Protein AF-A0A9W8D4Q2-F1 (afdb_monomer_lite)

Secondary structure (DSSP, 8-state):
-HHHHHHHHTT--SGGGTTEEEEEEEEEEPTTPPPP-TT--EEEEEEEEEEEEETTEEEEEEEEEEEETTEEEEEEEEEEEEET----GGG-EEEEEEEEEEEE--SHHHHHHHHT-TTEEE-TT------TT-EEEEEEEEEEEESSSS-EEEEEEEEEEEEE-GGG-EEEEEEEEEEEEEESS-HHHHHHHHHB--SSEEE-TT--EES--TTTGGGGEEE--S-SHHHHHHHT---GGGT-HHHHHHTT-SSPPPPHHHHHHHHHHHHHHHTSTT-GGGEEEEEEEE-S---TT-EEEEEEEEEEEETTEEEEEEEEEETTS-EEEEEEEEEEPS-EEEEE--TT---TTTTHHHHHH-HHHHHHHHHHHHHHHHHH---HHHHHHH--SEEEEE--HHHHHHHHHHHHHT-SS-SSTT--TT-SEEEEE-TT-GGGSHHHHHHHHHHHHHHHHHHHHHTT-S-TT-EEEESTTHHHHHHHHHSSSS-HHHHHHHHHHHHHHHHHTS---TTS---EEEEEE-GGGSTT--HHHHHHHHHHHTTSS-EEEEEEEETTTEEEEEEEHHHHHHHHHHHHHHHHH-S-SS--HHHHHHH---S-SS----SSEEE-TT--S-TTSGGGGGHHHHHHHHHHHH-----GGGTTTTEE-TTT-S----SHHHHHHHHHHH--HHHHHHHHT--GGGTTSHHHHHHHHHHHHHHHHHHHTTS-B-HHHHHHIIIIIS--SEEEEESSS-HHHHHHHHHHHHS--S---EEEETTTSHHHHHT--HHHHHHHHHHHHHHHHHTSS---------------------------------PPPPPP-PPPHHHHHHHHHHHHTT--TT-

Radius of gyration: 34.84 Å; chains: 1; bounding box: 112×58×112 Å

Foldseek 3Di:
DVVVVVVVPPPDDDDLVLQKDWFKKKKFWDPPDDDDDPPFDKDKDKDWAWWAADPFAIKTKMKIFIDTPNHTTIIMITIMGRGPYGDDLQPTKGKDAFDKFKFFAADPVSVVVQVPDPQKFFDPPQPDDDDHRFIKIWGKIWMFGGPDPQWTQKIWIKTWIWTQDFQRDTDTTIIGTDIDGGDRDDVVVVVRVVRTDLLFWFFDPVQFFWLDDPVCQVLQKDWAAQAQVVVCVVVVPVSCLQHPQLSVVLNPHPGRWHDVVVVQVSNVVSCCVRPVVVPNRQWRMKMKGFDDTHHHGWMKGKIWGQTAAGLQWTWIWIFIATPVRHTGMIMTITGHDFQEEEEEEDPPLADACQLVVLCVVPPQLVVLLVVLQVLCCQQAVDRLNCCRHPLAQKDKQFLPDPSSLNNLVSQPVLDVVGLDPPRDNPDRMDMDGDPRGPCLQQLSVLLNFLSSLLSLLSRCSSRNLDHLQHAYEYFQSRLLSRCARRGSQFDSSLSNLLRNSLSSLLVSLFDADPVRDTQKFKKKFQQVLFPPGFPVVLVQLQVLLVPDWDWDFFEPQAGNGITMIITGLQSLQLVQQLRLCRSVPNPDDPDDSNRSSVPDDRPDSHHPDHSGIDTDPSGRGRWQAQSSVVVLVSSLVSLVVGGDQHQQSRQAVRRQFQQQLGGDDLDLVVLVSLCVSQVDPLSVVCNVPDDPVLCVPRSSSSVSSSSVVSSSSSSSRHHHGNNNSNLCCCVPPVVRQEYEYRGSDLPSLVSSVSNVVVDPDPRDRHYHYCVPPVCVSSVPDPVNVVVVVVVVVVVVVVVPDDDDDDDDDDDDDDDDDDDDDDDDDDDDDDDDDDDDDDDDDDDPPVQVVLVSVCVVVVHDSVD

pLDDT: mean 84.3, std 17.91, range [22.12, 98.12]

Structure (mmCIF, N/CA/C/O backbone):
data_AF-A0A9W8D4Q2-F1
#
_entry.id   AF-A0A9W8D4Q2-F1
#
loop_
_atom_site.group_PDB
_atom_site.id
_atom_site.type_symbol
_atom_site.label_atom_id
_atom_site.label_alt_id
_atom_site.label_comp_id
_atom_site.label_asym_id
_atom_site.label_entity_id
_atom_site.label_seq_id
_atom_site.pdbx_PDB_ins_code
_atom_site.Cartn_x
_atom_site.Cartn_y
_atom_site.Cartn_z
_atom_site.occupancy
_atom_site.B_iso_or_equiv
_atom_site.auth_seq_id
_atom_site.auth_comp_id
_atom_site.auth_asym_id
_atom_site.auth_atom_id
_atom_site.pdbx_PDB_model_num
ATOM 1 N N . MET A 1 1 ? 4.170 7.082 -37.916 1.00 30.27 1 MET A N 1
ATOM 2 C CA . MET A 1 1 ? 5.296 6.196 -38.298 1.00 30.27 1 MET A CA 1
ATOM 3 C C . MET A 1 1 ? 5.963 6.608 -39.612 1.00 30.27 1 MET A C 1
ATOM 5 O O . MET A 1 1 ? 7.168 6.425 -39.707 1.00 30.27 1 MET A O 1
ATOM 9 N N . GLU A 1 2 ? 5.260 7.243 -40.564 1.00 22.97 2 GLU A N 1
ATOM 10 C CA . GLU A 1 2 ? 5.852 7.774 -41.817 1.00 22.97 2 GLU A CA 1
ATOM 11 C C . GLU A 1 2 ? 7.098 8.667 -41.608 1.00 22.97 2 GLU A C 1
ATOM 13 O O . GLU A 1 2 ? 8.076 8.551 -42.344 1.00 22.97 2 GLU A O 1
ATOM 18 N N . ASN A 1 3 ? 7.147 9.458 -40.528 1.00 27.61 3 ASN A N 1
ATOM 19 C CA . ASN A 1 3 ? 8.307 10.303 -40.198 1.00 27.61 3 ASN A CA 1
ATOM 20 C C . ASN A 1 3 ? 9.560 9.527 -39.730 1.00 27.61 3 ASN A C 1
ATOM 22 O O . ASN A 1 3 ? 10.665 10.068 -39.750 1.00 27.61 3 ASN A O 1
ATOM 26 N N . VAL A 1 4 ? 9.429 8.262 -39.303 1.00 32.25 4 VAL A N 1
ATOM 27 C CA . VAL A 1 4 ? 10.562 7.460 -38.791 1.00 32.25 4 VAL A CA 1
ATOM 28 C C . VAL A 1 4 ? 11.395 6.872 -39.935 1.00 32.25 4 VAL A C 1
ATOM 30 O O . VAL A 1 4 ? 12.610 6.720 -39.776 1.00 32.25 4 VAL A O 1
ATOM 33 N N . LEU A 1 5 ? 10.766 6.603 -41.086 1.00 34.16 5 LEU A N 1
ATOM 34 C CA . LEU A 1 5 ? 11.419 6.096 -42.297 1.00 34.16 5 LEU A CA 1
ATOM 35 C C . LEU A 1 5 ? 12.007 7.221 -43.161 1.00 34.16 5 LEU A C 1
ATOM 37 O O . LEU A 1 5 ? 13.114 7.060 -43.674 1.00 34.16 5 LEU A O 1
ATOM 41 N N . GLN A 1 6 ? 11.363 8.394 -43.241 1.00 30.56 6 GLN A N 1
ATOM 42 C CA . GLN A 1 6 ? 11.907 9.530 -44.007 1.00 30.56 6 GLN A CA 1
ATOM 43 C C . GLN A 1 6 ? 13.282 10.013 -43.504 1.00 30.56 6 GLN A C 1
ATOM 45 O O . GLN A 1 6 ? 14.108 10.453 -44.298 1.00 30.56 6 GLN A O 1
ATOM 50 N N . ILE A 1 7 ? 13.587 9.859 -42.211 1.00 34.34 7 ILE A N 1
ATOM 51 C CA . ILE A 1 7 ? 14.894 10.250 -41.648 1.00 34.34 7 ILE A CA 1
ATOM 52 C C . ILE A 1 7 ? 15.982 9.180 -41.892 1.00 34.34 7 ILE A C 1
ATOM 54 O O . ILE A 1 7 ? 17.170 9.499 -41.871 1.00 34.34 7 ILE A O 1
ATOM 58 N N . VAL A 1 8 ? 15.615 7.919 -42.171 1.00 34.16 8 VAL A N 1
ATOM 59 C CA . VAL A 1 8 ? 16.589 6.864 -42.534 1.00 34.16 8 VAL A CA 1
ATOM 60 C C . VAL A 1 8 ? 17.138 7.085 -43.947 1.00 34.16 8 VAL A C 1
ATOM 62 O O . VAL A 1 8 ? 18.309 6.803 -44.201 1.00 34.16 8 VAL A O 1
ATOM 65 N N . ALA A 1 9 ? 16.332 7.658 -44.842 1.00 32.38 9 ALA A N 1
ATOM 66 C CA . ALA A 1 9 ? 16.736 7.930 -46.217 1.00 32.38 9 ALA A CA 1
ATOM 67 C C . ALA A 1 9 ? 17.719 9.113 -46.341 1.00 32.38 9 ALA A C 1
ATOM 69 O O . ALA A 1 9 ? 18.628 9.063 -47.161 1.00 32.38 9 ALA A O 1
ATOM 70 N N . GLY A 1 10 ? 17.602 10.145 -45.498 1.00 31.33 10 GLY A N 1
ATOM 71 C CA . GLY A 1 10 ? 18.291 11.429 -45.711 1.00 31.33 10 GLY A CA 1
ATOM 72 C C . GLY A 1 10 ? 19.792 11.506 -45.387 1.00 31.33 10 GLY A C 1
ATOM 73 O O . GLY A 1 10 ? 20.347 12.597 -45.439 1.00 31.33 10 GLY A O 1
ATOM 74 N N . THR A 1 11 ? 20.467 10.416 -44.995 1.00 35.59 11 THR A N 1
ATOM 75 C CA . THR A 1 11 ? 21.922 10.460 -44.680 1.00 35.59 11 THR A CA 1
ATOM 76 C C . THR A 1 11 ? 22.734 9.225 -45.084 1.00 35.59 11 THR A C 1
ATOM 78 O O . THR A 1 11 ? 23.927 9.161 -44.783 1.00 35.59 11 THR A O 1
ATOM 81 N N . LEU A 1 12 ? 22.138 8.239 -45.760 1.00 36.97 12 LEU A N 1
ATOM 82 C CA . LEU A 1 12 ? 22.829 7.004 -46.141 1.00 36.97 12 LEU A CA 1
ATOM 83 C C . LEU A 1 12 ? 22.800 6.829 -47.660 1.00 36.97 12 LEU A C 1
ATOM 85 O O . LEU A 1 12 ? 21.815 6.352 -48.215 1.00 36.97 12 LEU A O 1
ATOM 89 N N . SER A 1 13 ? 23.903 7.178 -48.320 1.00 35.03 13 SER A N 1
ATOM 90 C CA . SER A 1 13 ? 24.187 6.744 -49.685 1.00 35.03 13 SER A CA 1
ATOM 91 C C . SER A 1 13 ? 24.732 5.305 -49.668 1.00 35.03 13 SER A C 1
ATOM 93 O O . SER A 1 13 ? 25.758 5.018 -49.052 1.00 35.03 13 SER A O 1
ATOM 95 N N . GLY A 1 14 ? 24.042 4.383 -50.348 1.00 45.56 14 GLY A N 1
ATOM 96 C CA . GLY A 1 14 ? 24.542 3.038 -50.668 1.00 45.56 14 GLY A CA 1
ATOM 97 C C . GLY A 1 14 ? 24.059 1.869 -49.791 1.00 45.56 14 GLY A C 1
ATOM 98 O O . GLY A 1 14 ? 23.255 2.016 -48.873 1.00 45.56 14 GLY A O 1
ATOM 99 N N . VAL A 1 15 ? 24.595 0.684 -50.118 1.00 43.84 15 VAL A N 1
ATOM 100 C CA . VAL A 1 15 ? 24.279 -0.700 -49.676 1.00 43.84 15 VAL A CA 1
ATOM 101 C C . VAL A 1 15 ? 24.040 -0.898 -48.160 1.00 43.84 15 VAL A C 1
ATOM 103 O O . VAL A 1 15 ? 23.414 -1.875 -47.754 1.00 43.84 15 VAL A O 1
ATOM 106 N N . GLY A 1 16 ? 24.461 0.041 -47.306 1.00 51.66 16 GLY A N 1
ATOM 107 C CA . GLY A 1 16 ? 24.314 -0.019 -45.846 1.00 51.66 16 GLY A CA 1
ATOM 108 C C . GLY A 1 16 ? 22.873 -0.018 -45.311 1.00 51.66 16 GLY A C 1
ATOM 109 O O . GLY A 1 16 ? 22.673 -0.387 -44.156 1.00 51.66 16 GLY A O 1
ATOM 110 N N . GLN A 1 17 ? 21.869 0.340 -46.122 1.00 58.44 17 GLN A N 1
ATOM 111 C CA . GLN A 1 17 ? 20.453 0.246 -45.727 1.00 58.44 17 GLN A CA 1
ATOM 112 C C . GLN A 1 17 ? 19.951 -1.202 -45.596 1.00 58.44 17 GLN A C 1
ATOM 114 O O . GLN A 1 17 ? 19.030 -1.450 -44.823 1.00 58.44 17 GLN A O 1
ATOM 119 N N . PHE A 1 18 ? 20.561 -2.164 -46.297 1.00 64.38 18 PHE A N 1
ATOM 120 C CA . PHE A 1 18 ? 20.117 -3.564 -46.274 1.00 64.38 18 PHE A CA 1
ATOM 121 C C . PHE A 1 18 ? 20.747 -4.383 -45.132 1.00 64.38 18 PHE A C 1
ATOM 123 O O . PHE A 1 18 ? 20.237 -5.440 -44.778 1.00 64.38 18 PHE A O 1
ATOM 130 N N . SER A 1 19 ? 21.811 -3.880 -44.497 1.00 73.81 19 SER A N 1
ATOM 131 C CA . SER A 1 19 ? 22.556 -4.574 -43.429 1.00 73.81 19 SER A CA 1
ATOM 132 C C . SER A 1 19 ? 22.207 -4.084 -42.016 1.00 73.81 19 SER A C 1
ATOM 134 O O . SER A 1 19 ? 23.057 -4.107 -41.117 1.00 73.81 19 SER A O 1
ATOM 136 N N . VAL A 1 20 ? 20.969 -3.622 -41.822 1.00 83.56 20 VAL A N 1
ATOM 137 C CA . VAL A 1 20 ? 20.452 -3.134 -40.536 1.00 83.56 20 VAL A CA 1
ATOM 138 C C . VAL A 1 20 ? 19.918 -4.296 -39.708 1.00 83.56 20 VAL A C 1
ATOM 140 O O . VAL A 1 20 ? 19.155 -5.120 -40.201 1.00 83.56 20 VAL A O 1
ATOM 143 N N . VAL A 1 21 ? 20.299 -4.340 -38.436 1.00 86.56 21 VAL A N 1
ATOM 144 C CA . VAL A 1 21 ? 19.853 -5.345 -37.469 1.00 86.56 21 VAL A CA 1
ATOM 145 C C . VAL A 1 21 ? 19.170 -4.635 -36.310 1.00 86.56 21 VAL A C 1
ATOM 147 O O . VAL A 1 21 ? 19.730 -3.699 -35.739 1.00 86.56 21 VAL A O 1
ATOM 150 N N . ASN A 1 22 ? 17.967 -5.076 -35.952 1.00 90.00 22 ASN A N 1
ATOM 151 C CA . ASN A 1 22 ? 17.337 -4.659 -34.706 1.00 90.00 22 ASN A CA 1
ATOM 152 C C . ASN A 1 22 ? 17.983 -5.438 -33.557 1.00 90.00 22 ASN A C 1
ATOM 154 O O . ASN A 1 22 ? 17.925 -6.660 -33.557 1.00 90.00 22 ASN A O 1
ATOM 158 N N . VAL A 1 23 ? 18.630 -4.742 -32.625 1.00 92.94 23 VAL A N 1
ATOM 159 C CA . VAL A 1 23 ? 19.370 -5.360 -31.511 1.00 92.94 23 VAL A CA 1
ATOM 160 C C . VAL A 1 23 ? 18.528 -5.372 -30.245 1.00 92.94 23 VAL A C 1
ATOM 162 O O . VAL A 1 23 ? 18.575 -6.322 -29.468 1.00 92.94 23 VAL A O 1
ATOM 165 N N . PHE A 1 24 ? 17.743 -4.319 -30.034 1.00 95.75 24 PHE A N 1
ATOM 166 C CA . PHE A 1 24 ? 16.949 -4.167 -28.828 1.00 95.75 24 PHE A CA 1
ATOM 167 C C . PHE A 1 24 ? 15.696 -3.346 -29.095 1.00 95.75 24 PHE A C 1
ATOM 169 O O . PHE A 1 24 ? 15.720 -2.363 -29.836 1.00 95.75 24 PHE A O 1
ATOM 176 N N . SER A 1 25 ? 14.613 -3.708 -28.420 1.00 95.94 25 SER A N 1
ATOM 177 C CA . SER A 1 25 ? 13.428 -2.865 -28.315 1.00 95.94 25 SER A CA 1
ATOM 178 C C . SER A 1 25 ? 12.869 -2.888 -26.900 1.00 95.94 25 SER A C 1
ATOM 180 O O . SER A 1 25 ? 13.003 -3.884 -26.192 1.00 95.94 25 SER A O 1
ATOM 182 N N . LYS A 1 26 ? 12.236 -1.794 -26.479 1.00 95.62 26 LYS A N 1
ATOM 183 C CA . LYS A 1 26 ? 11.517 -1.711 -25.208 1.00 95.62 26 LYS A CA 1
ATOM 184 C C . LYS A 1 26 ? 10.274 -0.860 -25.362 1.00 95.62 26 LYS A C 1
ATOM 186 O O . LYS A 1 26 ? 10.355 0.276 -25.812 1.00 95.62 26 LYS A O 1
ATOM 191 N N . MET A 1 27 ? 9.141 -1.390 -24.929 1.00 94.06 27 MET A N 1
ATOM 192 C CA . MET A 1 27 ? 7.918 -0.626 -24.721 1.00 94.06 27 MET A CA 1
ATOM 193 C C . MET A 1 27 ? 7.677 -0.480 -23.222 1.00 94.06 27 MET A C 1
ATOM 195 O O . MET A 1 27 ? 7.778 -1.463 -22.491 1.00 94.06 27 MET A O 1
ATOM 199 N N . GLU A 1 28 ? 7.349 0.723 -22.768 1.00 92.00 28 GLU A N 1
ATOM 200 C CA . GLU A 1 28 ? 7.050 1.014 -21.365 1.00 92.00 28 GLU A CA 1
ATOM 201 C C . GLU A 1 28 ? 5.844 1.947 -21.279 1.00 92.00 28 GLU A C 1
ATOM 203 O O . GLU A 1 28 ? 5.819 3.010 -21.895 1.00 92.00 28 GLU A O 1
ATOM 208 N N . LEU A 1 29 ? 4.818 1.542 -20.540 1.00 89.56 29 LEU A N 1
ATOM 209 C CA . LEU A 1 29 ? 3.619 2.334 -20.302 1.00 89.56 29 LEU A CA 1
ATOM 210 C C . LEU A 1 29 ? 3.759 3.116 -19.002 1.00 89.56 29 LEU A C 1
ATOM 212 O O . LEU A 1 29 ? 4.265 2.611 -17.999 1.00 89.56 29 LEU A O 1
ATOM 216 N N . ILE A 1 30 ? 3.247 4.344 -19.000 1.00 84.56 30 ILE A N 1
ATOM 217 C CA . ILE A 1 30 ? 3.170 5.139 -17.778 1.00 84.56 30 ILE A CA 1
ATOM 218 C C . ILE A 1 30 ? 2.164 4.477 -16.829 1.00 84.56 30 ILE A C 1
ATOM 220 O O . ILE A 1 30 ? 1.056 4.100 -17.224 1.00 84.56 30 ILE A O 1
ATOM 224 N N . LYS A 1 31 ? 2.559 4.324 -15.560 1.00 73.44 31 LYS A N 1
ATOM 225 C CA . LYS A 1 31 ? 1.722 3.728 -14.507 1.00 73.44 31 LYS A CA 1
ATOM 226 C C . LYS A 1 31 ? 0.379 4.463 -14.390 1.00 73.44 31 LYS A C 1
ATOM 228 O O . LYS A 1 31 ? 0.321 5.684 -14.499 1.00 73.44 31 LYS A O 1
ATOM 233 N N . GLY A 1 32 ? -0.699 3.711 -14.164 1.00 69.31 32 GLY A N 1
ATOM 234 C CA . GLY A 1 32 ? -2.055 4.251 -13.991 1.00 69.31 32 GLY A CA 1
ATOM 235 C C . GLY A 1 32 ? -2.778 4.651 -15.285 1.00 69.31 32 GLY A C 1
ATOM 236 O O . GLY A 1 32 ? -3.970 4.951 -15.246 1.00 69.31 32 GLY A O 1
ATOM 237 N N . ILE A 1 33 ? -2.112 4.614 -16.443 1.00 76.44 33 ILE A N 1
ATOM 238 C CA . ILE A 1 33 ? -2.753 4.907 -17.726 1.00 76.44 33 ILE A CA 1
ATOM 239 C C . ILE A 1 33 ? -3.520 3.684 -18.243 1.00 76.44 33 ILE A C 1
ATOM 241 O O . ILE A 1 33 ? -3.029 2.550 -18.221 1.00 76.44 33 ILE A O 1
ATOM 245 N N . ARG A 1 34 ? -4.738 3.923 -18.752 1.00 81.50 34 ARG A N 1
ATOM 246 C CA . ARG A 1 34 ? -5.532 2.876 -19.408 1.00 81.50 34 ARG A CA 1
ATOM 247 C C . ARG A 1 34 ? -4.840 2.374 -20.687 1.00 81.50 34 ARG A C 1
ATOM 249 O O . ARG A 1 34 ? -4.290 3.205 -21.426 1.00 81.50 34 ARG A O 1
ATOM 256 N N . PRO A 1 35 ? -4.953 1.072 -21.010 1.00 77.75 35 PRO A N 1
ATOM 257 C CA . PRO A 1 35 ? -4.451 0.517 -22.264 1.00 77.75 35 PRO A CA 1
ATOM 258 C C . PRO A 1 35 ? -4.957 1.257 -23.505 1.00 77.75 35 PRO A C 1
ATOM 260 O O . PRO A 1 35 ? -5.921 2.032 -23.460 1.00 77.75 35 PRO A O 1
ATOM 263 N N . LEU A 1 36 ? -4.283 1.015 -24.628 1.00 83.94 36 LEU A N 1
ATOM 264 C CA . LEU A 1 36 ? -4.723 1.463 -25.947 1.00 83.94 36 LEU A CA 1
ATOM 265 C C . LEU A 1 36 ? -6.070 0.823 -26.298 1.00 83.94 36 LEU A C 1
ATOM 267 O O . LEU A 1 36 ? -6.247 -0.384 -26.149 1.00 83.94 36 LEU A O 1
ATOM 271 N N . CYS A 1 37 ? -7.015 1.640 -26.757 1.00 84.94 37 CYS A N 1
ATOM 272 C CA . CYS A 1 37 ? -8.335 1.204 -27.201 1.00 84.94 37 CYS A CA 1
ATOM 273 C C . CYS A 1 37 ? -8.580 1.648 -28.645 1.00 84.94 37 CYS A C 1
ATOM 275 O O . CYS A 1 37 ? -8.045 2.662 -29.100 1.00 84.94 37 CYS A O 1
ATOM 277 N N . ALA A 1 38 ? -9.424 0.905 -29.363 1.00 87.31 38 ALA A N 1
ATOM 278 C CA . ALA A 1 38 ? -9.877 1.320 -30.685 1.00 87.31 38 ALA A CA 1
ATOM 279 C C . ALA A 1 38 ? -10.563 2.697 -30.602 1.00 87.31 38 ALA A C 1
ATOM 281 O O . ALA A 1 38 ? -11.391 2.929 -29.722 1.00 87.31 38 ALA A O 1
ATOM 282 N N . GLY A 1 39 ? -10.203 3.604 -31.513 1.00 88.62 39 GLY A N 1
ATOM 283 C CA . GLY A 1 39 ? -10.688 4.988 -31.524 1.00 88.62 39 GLY A CA 1
ATOM 284 C C . GLY A 1 39 ? -9.822 5.991 -30.752 1.00 88.62 39 GLY A C 1
ATOM 285 O O . GLY A 1 39 ? -10.110 7.184 -30.802 1.00 88.62 39 GLY A O 1
ATOM 286 N N . ASP A 1 40 ? -8.753 5.555 -30.075 1.00 89.19 40 ASP A N 1
ATOM 287 C CA . ASP A 1 40 ? -7.779 6.478 -29.484 1.00 89.19 40 ASP A CA 1
ATOM 288 C C . ASP A 1 40 ? -7.080 7.318 -30.567 1.00 89.19 40 ASP A C 1
ATOM 290 O O . ASP A 1 40 ? -6.567 6.779 -31.548 1.00 89.19 40 ASP A O 1
ATOM 294 N N . ASN A 1 41 ? -6.998 8.636 -30.358 1.00 91.94 41 ASN A N 1
ATOM 295 C CA . ASN A 1 41 ? -6.180 9.522 -31.185 1.00 91.94 41 ASN A CA 1
ATOM 296 C C . ASN A 1 41 ? -4.773 9.638 -30.585 1.00 91.94 41 ASN A C 1
ATOM 298 O O . ASN A 1 41 ? -4.614 10.123 -29.457 1.00 91.94 41 ASN A O 1
ATOM 302 N N . LEU A 1 42 ? -3.772 9.162 -31.328 1.00 92.44 42 LEU A N 1
ATOM 303 C CA . LEU A 1 42 ? -2.395 9.036 -30.860 1.00 92.44 42 LEU A CA 1
ATOM 304 C C . LEU A 1 42 ? -1.446 9.917 -31.674 1.00 92.44 42 LEU A C 1
ATOM 306 O O . LEU A 1 42 ? -1.458 9.887 -32.905 1.00 92.44 42 LEU A O 1
ATOM 310 N N . SER A 1 43 ? -0.562 10.626 -30.980 1.00 93.44 43 SER A N 1
ATOM 311 C CA . SER A 1 43 ? 0.616 11.282 -31.553 1.00 93.44 43 SER A CA 1
ATOM 312 C C . SER A 1 43 ? 1.885 10.583 -31.074 1.00 93.44 43 SER A C 1
ATOM 314 O O . SER A 1 43 ? 1.920 9.969 -30.009 1.00 93.44 43 SER A O 1
ATOM 316 N N . VAL A 1 44 ? 2.941 10.631 -31.889 1.00 92.69 44 VAL A N 1
ATOM 317 C CA . VAL A 1 44 ? 4.243 10.057 -31.535 1.00 92.69 44 VAL A CA 1
ATOM 318 C C . VAL A 1 44 ? 5.335 11.066 -31.843 1.00 92.69 44 VAL A C 1
ATOM 320 O O . VAL A 1 44 ? 5.454 11.531 -32.978 1.00 92.69 44 VAL A O 1
ATOM 323 N N . THR A 1 45 ? 6.151 11.370 -30.842 1.00 91.62 45 THR A N 1
ATOM 324 C CA . THR A 1 45 ? 7.328 12.233 -30.958 1.00 91.62 45 THR A CA 1
ATOM 325 C C . THR A 1 45 ? 8.576 11.379 -30.775 1.00 91.62 45 THR A C 1
ATOM 327 O O . THR A 1 45 ? 8.678 10.616 -29.821 1.00 91.62 45 THR A O 1
ATOM 330 N N . THR A 1 46 ? 9.533 11.452 -31.702 1.00 90.44 46 THR A N 1
ATOM 331 C CA . THR A 1 46 ? 10.732 10.598 -31.676 1.00 90.44 46 THR A CA 1
ATOM 332 C C . THR A 1 46 ? 11.992 11.439 -31.570 1.00 90.44 46 THR A C 1
ATOM 334 O O . THR A 1 46 ? 12.196 12.370 -32.347 1.00 90.44 46 THR A O 1
ATOM 337 N N . VAL A 1 47 ? 12.880 11.056 -30.654 1.00 89.94 47 VAL A N 1
ATOM 338 C CA . VAL A 1 47 ? 14.197 11.666 -30.467 1.00 89.94 47 VAL A CA 1
ATOM 339 C C . VAL A 1 47 ? 15.303 10.626 -30.618 1.00 89.94 47 VAL A C 1
ATOM 341 O O . VAL A 1 47 ? 15.181 9.476 -30.191 1.00 89.94 47 VAL A O 1
ATOM 344 N N . MET A 1 48 ? 16.419 11.023 -31.230 1.00 89.06 48 MET A N 1
ATOM 345 C CA . MET A 1 48 ? 17.606 10.172 -31.304 1.00 89.06 48 MET A CA 1
ATOM 346 C C . MET A 1 48 ? 18.356 10.240 -29.969 1.00 89.06 48 MET A C 1
ATOM 348 O O . MET A 1 48 ? 18.803 11.309 -29.553 1.00 89.06 48 MET A O 1
ATOM 352 N N . ARG A 1 49 ? 18.487 9.095 -29.293 1.00 89.69 49 ARG A N 1
ATOM 353 C CA . ARG A 1 49 ? 19.164 8.968 -27.992 1.00 89.69 49 ARG A CA 1
ATOM 354 C C . ARG A 1 49 ? 20.650 8.722 -28.148 1.00 89.69 49 ARG A C 1
ATOM 356 O O . ARG A 1 49 ? 21.447 9.198 -27.351 1.00 89.69 49 ARG A O 1
ATOM 363 N N . LYS A 1 50 ? 21.038 7.953 -29.155 1.00 89.62 50 LYS A N 1
ATOM 364 C CA . LYS A 1 50 ? 22.418 7.503 -29.308 1.00 89.62 50 LYS A CA 1
ATOM 365 C C . LYS A 1 50 ? 22.726 7.301 -30.775 1.00 89.62 50 LYS A C 1
ATOM 367 O O . LYS A 1 50 ? 21.916 6.728 -31.497 1.00 89.62 50 LYS A O 1
ATOM 372 N N . ALA A 1 51 ? 23.906 7.736 -31.181 1.00 90.38 51 ALA A N 1
ATOM 373 C CA . ALA A 1 51 ? 24.532 7.361 -32.433 1.00 90.38 51 ALA A CA 1
ATOM 374 C C . ALA A 1 51 ? 26.032 7.253 -32.166 1.00 90.38 51 ALA A C 1
ATOM 376 O O . ALA A 1 51 ? 26.685 8.265 -31.933 1.00 90.38 51 ALA A O 1
ATOM 377 N N . ASN A 1 52 ? 26.581 6.044 -32.148 1.00 87.75 52 ASN A N 1
ATOM 378 C CA . ASN A 1 52 ? 28.003 5.829 -31.889 1.00 87.75 52 ASN A CA 1
ATOM 379 C C . ASN A 1 52 ? 28.533 4.614 -32.657 1.00 87.75 52 ASN A C 1
ATOM 381 O O . ASN A 1 52 ? 27.763 3.779 -33.133 1.00 87.75 52 ASN A O 1
ATOM 385 N N . ASN A 1 53 ? 29.854 4.521 -32.773 1.00 86.88 53 ASN A N 1
ATOM 386 C CA . ASN A 1 53 ? 30.498 3.362 -33.376 1.00 86.88 53 ASN A CA 1
ATOM 387 C C . ASN A 1 53 ? 30.645 2.229 -32.358 1.00 86.88 53 ASN A C 1
ATOM 389 O O . ASN A 1 53 ? 30.757 2.449 -31.150 1.00 86.88 53 ASN A O 1
ATOM 393 N N . THR A 1 54 ? 30.648 1.012 -32.878 1.00 85.75 54 THR A N 1
ATOM 394 C CA . THR A 1 54 ? 31.017 -0.227 -32.195 1.00 85.75 54 THR A CA 1
ATOM 395 C C . THR A 1 54 ? 32.045 -0.955 -33.061 1.00 85.75 54 THR A C 1
ATOM 397 O O . THR A 1 54 ? 32.293 -0.554 -34.198 1.00 85.75 54 THR A O 1
ATOM 400 N N . SER A 1 55 ? 32.628 -2.047 -32.565 1.00 84.56 55 SER A N 1
ATOM 401 C CA . SER A 1 55 ? 33.588 -2.844 -33.342 1.00 84.56 55 SER A CA 1
ATOM 402 C C . SER A 1 55 ? 33.006 -3.420 -34.641 1.00 84.56 55 SER A C 1
ATOM 404 O O . SER A 1 55 ? 33.759 -3.701 -35.568 1.00 84.56 55 SER A O 1
ATOM 406 N N . THR A 1 56 ? 31.683 -3.588 -34.726 1.00 85.31 56 THR A N 1
ATOM 407 C CA . THR A 1 56 ? 30.992 -4.229 -35.859 1.00 85.31 56 THR A CA 1
ATOM 408 C C . THR A 1 56 ? 30.213 -3.248 -36.743 1.00 85.31 56 THR A C 1
ATOM 410 O O . THR A 1 56 ? 29.684 -3.638 -37.789 1.00 85.31 56 THR A O 1
ATOM 413 N N . GLY A 1 57 ? 30.152 -1.970 -36.360 1.00 87.31 57 GLY A N 1
ATOM 414 C CA . GLY A 1 57 ? 29.461 -0.916 -37.103 1.00 87.31 57 GLY A CA 1
ATOM 415 C C . GLY A 1 57 ? 28.796 0.125 -36.204 1.00 87.31 57 GLY A C 1
ATOM 416 O O . GLY A 1 57 ? 29.053 0.215 -35.004 1.00 87.31 57 GLY A O 1
ATOM 417 N N . LYS A 1 58 ? 27.907 0.923 -36.784 1.00 88.06 58 LYS A N 1
ATOM 418 C CA . LYS A 1 58 ? 27.235 2.049 -36.134 1.00 88.06 58 LYS A CA 1
ATOM 419 C C . LYS A 1 58 ? 25.986 1.579 -35.406 1.00 88.06 58 LYS A C 1
ATOM 421 O O . LYS A 1 58 ? 25.102 0.979 -36.010 1.00 88.06 58 LYS A O 1
ATOM 426 N N . ARG A 1 59 ? 25.859 1.949 -34.136 1.00 89.88 59 ARG A N 1
ATOM 427 C CA . ARG A 1 59 ? 24.674 1.702 -33.314 1.00 89.88 59 ARG A CA 1
ATOM 428 C C . ARG A 1 59 ? 23.851 2.982 -33.174 1.00 89.88 59 ARG A C 1
ATOM 430 O O . ARG A 1 59 ? 24.406 4.047 -32.897 1.00 89.88 59 ARG A O 1
ATOM 437 N N . GLN A 1 60 ? 22.542 2.893 -33.388 1.00 90.88 60 GLN A N 1
ATOM 438 C CA . GLN A 1 60 ? 21.606 4.007 -33.268 1.00 90.88 60 GLN A CA 1
ATOM 439 C C . GLN A 1 60 ? 20.412 3.632 -32.397 1.00 90.88 60 GLN A C 1
ATOM 441 O O . GLN A 1 60 ? 19.635 2.763 -32.777 1.00 90.88 60 GLN A O 1
ATOM 446 N N . ALA A 1 61 ? 20.209 4.368 -31.304 1.00 90.75 61 ALA A N 1
ATOM 447 C CA . ALA A 1 61 ? 19.018 4.229 -30.473 1.00 90.75 61 ALA A CA 1
ATOM 448 C C . ALA A 1 61 ? 18.078 5.425 -30.651 1.00 90.75 61 ALA A C 1
ATOM 450 O O . ALA A 1 61 ? 18.511 6.587 -30.649 1.00 90.75 61 ALA A O 1
ATOM 451 N N . LYS A 1 62 ? 16.783 5.141 -30.778 1.00 90.69 62 LYS A N 1
ATOM 452 C CA . LYS A 1 62 ? 15.699 6.125 -30.858 1.00 90.69 62 LYS A CA 1
ATOM 453 C C . LYS A 1 62 ? 14.723 5.873 -29.714 1.00 90.69 62 LYS A C 1
ATOM 455 O O . LYS A 1 62 ? 14.384 4.726 -29.451 1.00 90.69 62 LYS A O 1
ATOM 460 N N . LEU A 1 63 ? 14.251 6.943 -29.085 1.00 91.75 63 LEU A N 1
ATOM 461 C CA . LEU A 1 63 ? 13.184 6.905 -28.090 1.00 91.75 63 LEU A CA 1
ATOM 462 C C . LEU A 1 63 ? 11.988 7.662 -28.649 1.00 91.75 63 LEU A C 1
ATOM 464 O O . LEU A 1 63 ? 12.120 8.816 -29.056 1.00 91.75 63 LEU A O 1
ATOM 468 N N . SER A 1 64 ? 10.842 7.003 -28.683 1.00 93.62 64 SER A N 1
ATOM 469 C CA . SER A 1 64 ? 9.581 7.590 -29.111 1.00 93.62 64 SER A CA 1
ATOM 470 C C . SER A 1 64 ? 8.656 7.727 -27.914 1.00 93.62 64 SER A C 1
ATOM 472 O O . SER A 1 64 ? 8.443 6.751 -27.203 1.00 93.62 64 SER A O 1
ATOM 474 N N . THR A 1 65 ? 8.101 8.910 -27.697 1.00 92.94 65 THR A N 1
ATOM 475 C CA . THR A 1 65 ? 7.045 9.145 -26.713 1.00 92.94 65 THR A CA 1
ATOM 476 C C . THR A 1 65 ? 5.707 9.019 -27.422 1.00 92.94 65 THR A C 1
ATOM 478 O O . THR A 1 65 ? 5.484 9.647 -28.457 1.00 92.94 65 THR A O 1
ATOM 481 N N . ILE A 1 66 ? 4.837 8.170 -26.884 1.00 93.00 66 ILE A N 1
ATOM 482 C CA . ILE A 1 66 ? 3.477 7.973 -27.376 1.00 93.00 66 ILE A CA 1
ATOM 483 C C . ILE A 1 66 ? 2.567 8.857 -26.534 1.00 93.00 66 ILE A C 1
ATOM 485 O O . ILE A 1 66 ? 2.583 8.777 -25.305 1.00 93.00 66 ILE A O 1
ATOM 489 N N . GLU A 1 67 ? 1.762 9.675 -27.192 1.00 93.56 67 GLU A N 1
ATOM 490 C CA . GLU A 1 67 ? 0.832 10.610 -26.574 1.00 93.56 67 GLU A CA 1
ATOM 491 C C . GLU A 1 67 ? -0.599 10.295 -27.009 1.00 93.56 67 GLU A C 1
ATOM 493 O O . GLU A 1 67 ? -0.851 9.947 -28.161 1.00 93.56 67 GLU A O 1
ATOM 498 N N . ARG A 1 68 ? -1.552 10.444 -26.089 1.00 91.38 68 ARG A N 1
ATOM 499 C CA . ARG A 1 68 ? -2.990 10.366 -26.348 1.00 91.38 68 ARG A CA 1
ATOM 500 C C . ARG A 1 68 ? -3.607 11.706 -25.991 1.00 91.38 68 ARG A C 1
ATOM 502 O O . ARG A 1 68 ? -3.518 12.131 -24.843 1.00 91.38 68 ARG A O 1
ATOM 509 N N . ASN A 1 69 ? -4.239 12.367 -26.960 1.00 88.56 69 ASN A N 1
ATOM 510 C CA . ASN A 1 69 ? -4.811 13.709 -26.776 1.00 88.56 69 ASN A CA 1
ATOM 511 C C . ASN A 1 69 ? -3.803 14.715 -26.163 1.00 88.56 69 ASN A C 1
ATOM 513 O O . ASN A 1 69 ? -4.160 15.501 -25.289 1.00 88.56 69 ASN A O 1
ATOM 517 N N . GLY A 1 70 ? -2.532 14.647 -26.580 1.00 86.19 70 GLY A N 1
ATOM 518 C CA . GLY A 1 70 ? -1.448 15.509 -26.088 1.00 86.19 70 GLY A CA 1
ATOM 519 C C . GLY A 1 70 ? -0.870 15.142 -24.715 1.00 86.19 70 GLY A C 1
ATOM 520 O O . GLY A 1 70 ? 0.020 15.837 -24.238 1.00 86.19 70 GLY A O 1
ATOM 521 N N . GLN A 1 71 ? -1.345 14.070 -24.070 1.00 88.38 71 GLN A N 1
ATOM 522 C CA . GLN A 1 71 ? -0.790 13.566 -22.809 1.00 88.38 71 GLN A CA 1
ATOM 523 C C . GLN A 1 71 ? 0.071 12.324 -23.061 1.00 88.38 71 GLN A C 1
ATOM 525 O O . GLN A 1 71 ? -0.402 11.404 -23.733 1.00 88.38 71 GLN A O 1
ATOM 530 N N . PRO A 1 72 ? 1.301 12.241 -22.530 1.00 90.69 72 PRO A N 1
ATOM 531 C CA . PRO A 1 72 ? 2.141 11.064 -22.707 1.00 90.69 72 PRO A CA 1
ATOM 532 C C . PRO A 1 72 ? 1.503 9.846 -22.025 1.00 90.69 72 PRO A C 1
ATOM 534 O O . PRO A 1 72 ? 0.973 9.944 -20.920 1.00 90.69 72 PRO A O 1
ATOM 537 N N . ILE A 1 73 ? 1.556 8.688 -22.684 1.00 92.62 73 ILE A N 1
ATOM 538 C CA . ILE A 1 73 ? 1.009 7.417 -22.177 1.00 92.62 73 ILE A CA 1
ATOM 539 C C . ILE A 1 73 ? 2.057 6.308 -22.072 1.00 92.62 73 ILE A C 1
ATOM 541 O O . ILE A 1 73 ? 1.843 5.317 -21.376 1.00 92.62 73 ILE A O 1
ATOM 545 N N . GLY A 1 74 ? 3.195 6.464 -22.742 1.00 91.81 74 GLY A N 1
ATOM 546 C CA . GLY A 1 74 ? 4.268 5.484 -22.729 1.00 91.81 74 GLY A CA 1
ATOM 547 C C . GLY A 1 74 ? 5.403 5.863 -23.664 1.00 91.81 74 GLY A C 1
ATOM 548 O O . GLY A 1 74 ? 5.333 6.854 -24.394 1.00 91.81 74 GLY A O 1
ATOM 549 N N . THR A 1 75 ? 6.450 5.055 -23.646 1.00 92.81 75 THR A N 1
ATOM 550 C CA . THR A 1 75 ? 7.618 5.202 -24.500 1.00 92.81 75 THR A CA 1
ATOM 551 C C . THR A 1 75 ? 7.908 3.912 -25.258 1.00 92.81 75 THR A C 1
ATOM 553 O O . THR A 1 75 ? 7.567 2.807 -24.830 1.00 92.81 75 THR A O 1
ATOM 556 N N . PHE A 1 76 ? 8.531 4.069 -26.421 1.00 94.06 76 PHE A N 1
ATOM 557 C CA . PHE A 1 76 ? 9.047 2.982 -27.235 1.00 94.06 76 PHE A CA 1
ATOM 558 C C . PHE A 1 76 ? 10.489 3.287 -27.637 1.00 94.06 76 PHE A C 1
ATOM 560 O O . PHE A 1 76 ? 10.756 4.243 -28.369 1.00 94.06 76 PHE A O 1
ATOM 567 N N . GLU A 1 77 ? 11.419 2.486 -27.139 1.00 93.62 77 GLU A N 1
ATOM 568 C CA . GLU A 1 77 ? 12.832 2.537 -27.480 1.00 93.62 77 GLU A CA 1
ATOM 569 C C . GLU A 1 77 ? 13.170 1.438 -28.486 1.00 93.62 77 GLU A C 1
ATOM 571 O O . GLU A 1 77 ? 12.728 0.297 -28.351 1.00 93.62 77 GLU A O 1
ATOM 576 N N . ILE A 1 78 ? 13.977 1.780 -29.487 1.00 93.44 78 ILE A N 1
ATOM 577 C CA . ILE A 1 78 ? 14.531 0.829 -30.451 1.00 93.44 78 ILE A CA 1
ATOM 578 C C . ILE A 1 78 ? 16.009 1.125 -30.681 1.00 93.44 78 ILE A C 1
ATOM 580 O O . ILE A 1 78 ? 16.399 2.289 -30.807 1.00 93.44 78 ILE A O 1
ATOM 584 N N . ASP A 1 79 ? 16.821 0.075 -30.752 1.00 92.94 79 ASP A N 1
ATOM 585 C CA . ASP A 1 79 ? 18.263 0.135 -30.960 1.00 92.94 79 ASP A CA 1
ATOM 586 C C . ASP A 1 79 ? 18.661 -0.691 -32.186 1.00 92.94 79 ASP A C 1
ATOM 588 O O . ASP A 1 79 ? 18.424 -1.897 -32.261 1.00 92.94 79 ASP A O 1
ATOM 592 N N . LEU A 1 80 ? 19.264 -0.018 -33.160 1.00 91.44 80 LEU A N 1
ATOM 593 C CA . LEU A 1 80 ? 19.594 -0.560 -34.470 1.00 91.44 80 LEU A CA 1
ATOM 594 C C . LEU A 1 80 ? 21.109 -0.588 -34.667 1.00 91.44 80 LEU A C 1
ATOM 596 O O . LEU A 1 80 ? 21.798 0.402 -34.411 1.00 91.44 80 LEU A O 1
ATOM 600 N N . LEU A 1 81 ? 21.624 -1.691 -35.199 1.00 90.06 81 LEU A N 1
ATOM 601 C CA . LEU A 1 81 ? 23.007 -1.837 -35.640 1.00 90.06 81 LEU A CA 1
ATOM 602 C C . LEU A 1 81 ? 23.074 -1.804 -37.168 1.00 90.06 81 LEU A C 1
ATOM 604 O O . LEU A 1 81 ? 22.497 -2.644 -37.849 1.00 90.06 81 LEU A O 1
ATOM 608 N N . PHE A 1 82 ? 23.840 -0.861 -37.700 1.00 87.56 82 PHE A N 1
ATOM 609 C CA . PHE A 1 82 ? 24.175 -0.745 -39.115 1.00 87.56 82 PHE A CA 1
ATOM 610 C C . PHE A 1 82 ? 25.551 -1.380 -39.325 1.00 87.56 82 PHE A C 1
ATOM 612 O O . PHE A 1 82 ? 26.583 -0.758 -39.050 1.00 87.56 82 PHE A O 1
ATOM 619 N N . ARG A 1 83 ? 25.571 -2.646 -39.755 1.00 83.62 83 ARG A N 1
ATOM 620 C CA . ARG A 1 83 ? 26.812 -3.426 -39.875 1.00 83.62 83 ARG A CA 1
ATOM 621 C C . ARG A 1 83 ? 27.729 -2.854 -40.957 1.00 83.62 83 ARG A C 1
ATOM 623 O O . ARG A 1 83 ? 27.267 -2.469 -42.028 1.00 83.62 83 ARG A O 1
ATOM 630 N N . GLY A 1 84 ? 29.033 -2.817 -40.676 1.00 80.31 84 GLY A N 1
ATOM 631 C CA . GLY A 1 84 ? 30.057 -2.390 -41.640 1.00 80.31 84 GLY A CA 1
ATOM 632 C C . GLY A 1 84 ? 30.076 -0.891 -41.967 1.00 80.31 84 GLY A C 1
ATOM 633 O O . GLY A 1 84 ? 30.866 -0.464 -42.803 1.00 80.31 84 GLY A O 1
ATOM 634 N N . TYR A 1 85 ? 29.244 -0.083 -41.306 1.00 79.50 85 TYR A N 1
ATOM 635 C CA . TYR A 1 85 ? 29.201 1.364 -41.485 1.00 79.50 85 TYR A CA 1
ATOM 636 C C . TYR A 1 85 ? 29.575 2.061 -40.180 1.00 79.50 85 TYR A C 1
ATOM 638 O O . TYR A 1 85 ? 28.967 1.781 -39.155 1.00 79.50 85 TYR A O 1
ATOM 646 N N . ASN A 1 86 ? 30.523 2.996 -40.218 1.00 82.00 86 ASN A N 1
ATOM 647 C CA . ASN A 1 86 ? 30.912 3.817 -39.071 1.00 82.00 86 ASN A CA 1
ATOM 648 C C . ASN A 1 86 ? 30.604 5.290 -39.349 1.00 82.00 86 ASN A C 1
ATOM 650 O O . ASN A 1 86 ? 30.679 5.748 -40.487 1.00 82.00 86 ASN A O 1
ATOM 654 N N . ILE A 1 87 ? 30.275 6.042 -38.302 1.00 83.44 87 ILE A N 1
ATOM 655 C CA . ILE A 1 87 ? 30.171 7.502 -38.363 1.00 83.44 87 ILE A CA 1
ATOM 656 C C . ILE A 1 87 ? 31.463 8.163 -37.906 1.00 83.44 87 ILE A C 1
ATOM 658 O O . ILE A 1 87 ? 32.216 7.618 -37.103 1.00 83.44 87 ILE A O 1
ATOM 662 N N . GLU A 1 88 ? 31.704 9.378 -38.383 1.00 83.88 88 GLU A N 1
ATOM 663 C CA . GLU A 1 88 ? 32.785 10.209 -37.859 1.00 83.88 88 GLU A CA 1
ATOM 664 C C . GLU A 1 88 ? 32.589 10.437 -36.347 1.00 83.88 88 GLU A C 1
ATOM 666 O O . GLU A 1 88 ? 31.478 10.791 -35.934 1.00 83.88 88 GLU A O 1
ATOM 671 N N . PRO A 1 89 ? 33.637 10.293 -35.509 1.00 82.00 89 PRO A N 1
ATOM 672 C CA . PRO A 1 89 ? 33.523 10.479 -34.061 1.00 82.00 89 PRO A CA 1
ATOM 673 C C . PRO A 1 89 ? 32.924 11.831 -33.647 1.00 82.00 89 PRO A C 1
ATOM 675 O O . PRO A 1 89 ? 32.187 11.899 -32.670 1.00 82.00 89 PRO A O 1
ATOM 678 N N . SER A 1 90 ? 33.159 12.893 -34.424 1.00 80.88 90 SER A N 1
ATOM 679 C CA . SER A 1 90 ? 32.586 14.230 -34.198 1.00 80.88 90 SER A CA 1
ATOM 680 C C . SER A 1 90 ? 31.057 14.283 -34.324 1.00 80.88 90 SER A C 1
ATOM 682 O O . SER A 1 90 ? 30.422 15.155 -33.730 1.00 80.88 90 SER A O 1
ATOM 684 N N . LYS A 1 91 ? 30.462 13.355 -35.083 1.00 85.50 91 LYS A N 1
ATOM 685 C CA . LYS A 1 91 ? 29.010 13.193 -35.250 1.00 85.50 91 LYS A CA 1
ATOM 686 C C . LYS A 1 91 ? 28.420 12.183 -34.264 1.00 85.50 91 LYS A C 1
ATOM 688 O O . LYS A 1 91 ? 27.198 12.074 -34.180 1.00 85.50 91 LYS A O 1
ATOM 693 N N . ALA A 1 92 ? 29.258 11.443 -33.535 1.00 88.38 92 ALA A N 1
ATOM 694 C CA . ALA A 1 92 ? 28.805 10.487 -32.541 1.00 88.38 92 ALA A CA 1
ATOM 695 C C . ALA A 1 92 ? 28.400 11.190 -31.238 1.00 88.38 92 ALA A C 1
ATOM 697 O O . ALA A 1 92 ? 29.068 12.111 -30.756 1.00 88.38 92 ALA A O 1
ATOM 698 N N . PHE A 1 93 ? 27.305 10.723 -30.645 1.00 91.75 93 PHE A N 1
ATOM 699 C CA . PHE A 1 93 ? 26.776 11.243 -29.393 1.00 91.75 93 PHE A CA 1
ATOM 700 C C . PHE A 1 93 ? 25.951 10.199 -28.638 1.00 91.75 93 PHE A C 1
ATOM 702 O O . PHE A 1 93 ? 25.462 9.212 -29.196 1.00 91.75 93 PHE A O 1
ATOM 709 N N . LYS A 1 94 ? 25.760 10.458 -27.348 1.00 91.75 94 LYS A N 1
ATOM 710 C CA . LYS A 1 94 ? 24.831 9.743 -26.476 1.00 91.75 94 LYS A CA 1
ATOM 711 C C . LYS A 1 94 ? 24.098 10.771 -25.622 1.00 91.75 94 LYS A C 1
ATOM 713 O O . LYS A 1 94 ? 24.704 11.719 -25.143 1.00 91.75 94 LYS A O 1
ATOM 718 N N . ARG A 1 95 ? 22.797 10.597 -25.454 1.00 92.25 95 ARG A N 1
ATOM 719 C CA . ARG A 1 95 ? 21.912 11.451 -24.668 1.00 92.25 95 ARG A CA 1
ATOM 720 C C . ARG A 1 95 ? 21.089 10.569 -23.749 1.00 92.25 95 ARG A C 1
ATOM 722 O O . ARG A 1 95 ? 20.471 9.604 -24.199 1.00 92.25 95 ARG A O 1
ATOM 729 N N . GLU A 1 96 ? 21.097 10.897 -22.470 1.00 87.50 96 GLU A N 1
ATOM 730 C CA . GLU A 1 96 ? 20.244 10.302 -21.455 1.00 87.50 96 GLU A CA 1
ATOM 731 C C . GLU A 1 96 ? 19.395 11.412 -20.850 1.00 87.50 96 GLU A C 1
ATOM 733 O O . GLU A 1 96 ? 19.940 12.289 -20.214 1.00 87.50 96 GLU A O 1
ATOM 738 N N . TYR A 1 97 ? 18.089 11.394 -21.079 1.00 84.44 97 TYR A N 1
ATOM 739 C CA . TYR A 1 97 ? 17.140 12.367 -20.538 1.00 84.44 97 TYR A CA 1
ATOM 740 C C . TYR A 1 97 ? 16.258 11.734 -19.463 1.00 84.44 97 TYR A C 1
ATOM 742 O O . TYR A 1 97 ? 15.842 10.580 -19.640 1.00 84.44 97 TYR A O 1
ATOM 750 N N . GLY A 1 98 ? 15.963 12.492 -18.407 1.00 81.44 98 GLY A N 1
ATOM 751 C CA . GLY A 1 98 ? 15.034 12.164 -17.330 1.00 81.44 98 GLY A CA 1
ATOM 752 C C . GLY A 1 98 ? 15.454 10.961 -16.492 1.00 81.44 98 GLY A C 1
ATOM 753 O O . GLY A 1 98 ? 14.595 10.249 -15.970 1.00 81.44 98 GLY A O 1
ATOM 754 N N . LYS A 1 99 ? 16.757 10.670 -16.404 1.00 84.31 99 LYS A N 1
ATOM 755 C CA . LYS A 1 99 ? 17.251 9.489 -15.696 1.00 84.31 99 LYS A CA 1
ATOM 756 C C . LYS A 1 99 ? 17.121 9.701 -14.194 1.00 84.31 99 LYS A C 1
ATOM 758 O O . LYS A 1 99 ? 17.841 10.513 -13.614 1.00 84.31 99 LYS A O 1
ATOM 763 N N . LYS A 1 100 ? 16.222 8.940 -13.573 1.00 86.81 100 LYS A N 1
ATOM 764 C CA . LYS A 1 100 ? 16.014 8.949 -12.125 1.00 86.81 100 LYS A CA 1
ATOM 765 C C . LYS A 1 100 ? 16.971 7.985 -11.438 1.00 86.81 100 LYS A C 1
ATOM 767 O O . LYS A 1 100 ? 17.075 6.832 -11.845 1.00 86.81 100 LYS A O 1
ATOM 772 N N . THR A 1 101 ? 17.677 8.458 -10.418 1.00 87.50 101 THR A N 1
ATOM 773 C CA . THR A 1 101 ? 18.520 7.631 -9.546 1.00 87.50 101 THR A CA 1
ATOM 774 C C . THR A 1 101 ? 18.266 8.015 -8.099 1.00 87.50 101 THR A C 1
ATOM 776 O O . THR A 1 101 ? 18.329 9.195 -7.759 1.00 87.50 101 THR A O 1
ATOM 779 N N . SER A 1 102 ? 17.995 7.033 -7.244 1.00 86.69 102 SER A N 1
ATOM 780 C CA . SER A 1 102 ? 17.812 7.255 -5.811 1.00 86.69 102 SER A CA 1
ATOM 781 C C . SER A 1 102 ? 19.029 6.776 -5.030 1.00 86.69 102 SER A C 1
ATOM 783 O O . SER A 1 102 ? 19.543 5.684 -5.272 1.00 86.69 102 SER A O 1
ATOM 785 N N . ILE A 1 103 ? 19.477 7.588 -4.077 1.00 88.12 103 ILE A N 1
ATOM 786 C CA . ILE A 1 103 ? 20.546 7.233 -3.138 1.00 88.12 103 ILE A CA 1
ATOM 787 C C . ILE A 1 103 ? 20.050 7.414 -1.704 1.00 88.12 103 ILE A C 1
ATOM 789 O O . ILE A 1 103 ? 19.181 8.246 -1.434 1.00 88.12 103 ILE A O 1
ATOM 793 N N . ILE A 1 104 ? 20.614 6.640 -0.780 1.00 83.25 104 ILE A N 1
ATOM 794 C CA . ILE A 1 104 ? 20.379 6.787 0.658 1.00 83.25 104 ILE A CA 1
ATOM 795 C C . ILE A 1 104 ? 21.742 6.951 1.324 1.00 83.25 104 ILE A C 1
ATOM 797 O O . ILE A 1 104 ? 22.578 6.054 1.265 1.00 83.25 104 ILE A O 1
ATOM 801 N N . LEU A 1 105 ? 21.962 8.107 1.947 1.00 84.62 105 LEU A N 1
ATOM 802 C CA . LEU A 1 105 ? 23.206 8.422 2.649 1.00 84.62 105 LEU A CA 1
ATOM 803 C C . LEU A 1 105 ? 23.053 8.074 4.128 1.00 84.62 105 LEU A C 1
ATOM 805 O O . LEU A 1 105 ? 22.126 8.554 4.772 1.00 84.62 105 LEU A O 1
ATOM 809 N N . THR A 1 106 ? 23.919 7.219 4.668 1.00 81.44 106 THR A N 1
ATOM 810 C CA . THR A 1 106 ? 23.716 6.619 6.002 1.00 81.44 106 THR A CA 1
ATOM 811 C C . THR A 1 106 ? 24.284 7.436 7.158 1.00 81.44 106 THR A C 1
ATOM 813 O O . THR A 1 106 ? 23.895 7.214 8.306 1.00 81.44 106 THR A O 1
ATOM 816 N N . SER A 1 107 ? 25.183 8.379 6.875 1.00 83.50 107 SER A N 1
ATOM 817 C CA . SER A 1 107 ? 25.867 9.192 7.879 1.00 83.50 107 SER A CA 1
ATOM 818 C C . SER A 1 107 ? 25.924 10.669 7.488 1.00 83.50 107 SER A C 1
ATOM 820 O O . SER A 1 107 ? 25.845 11.014 6.310 1.00 83.50 107 SER A O 1
ATOM 822 N N . ASP A 1 108 ? 26.125 11.544 8.476 1.00 84.19 108 ASP A N 1
ATOM 823 C CA . ASP A 1 108 ? 26.342 12.977 8.230 1.00 84.19 108 ASP A CA 1
ATOM 824 C C . ASP A 1 108 ? 27.606 13.226 7.392 1.00 84.19 108 ASP A C 1
ATOM 826 O O . ASP A 1 108 ? 27.665 14.167 6.607 1.00 84.19 108 ASP A O 1
ATOM 830 N N . ILE A 1 109 ? 28.607 12.346 7.503 1.00 89.19 109 ILE A N 1
ATOM 831 C CA . ILE A 1 109 ? 29.834 12.414 6.699 1.00 89.19 109 ILE A CA 1
ATOM 832 C C . ILE A 1 109 ? 29.505 12.223 5.217 1.00 89.19 109 ILE A C 1
ATOM 834 O O . ILE A 1 109 ? 30.013 12.966 4.381 1.00 89.19 109 ILE A O 1
ATOM 838 N N . ASP A 1 110 ? 28.639 11.264 4.886 1.00 89.12 110 ASP A N 1
ATOM 839 C CA . ASP A 1 110 ? 28.236 11.007 3.500 1.00 89.12 110 ASP A CA 1
ATOM 840 C C . ASP A 1 110 ? 27.513 12.219 2.893 1.00 89.12 110 ASP A C 1
ATOM 842 O O . ASP A 1 110 ? 27.722 12.547 1.723 1.00 89.12 110 ASP A O 1
ATOM 846 N N . ILE A 1 111 ? 26.697 12.905 3.702 1.00 89.56 111 ILE A N 1
ATOM 847 C CA . ILE A 1 111 ? 25.994 14.136 3.315 1.00 89.56 111 ILE A CA 1
ATOM 848 C C . ILE A 1 111 ? 27.000 15.250 3.037 1.00 89.56 111 ILE A C 1
ATOM 850 O O . ILE A 1 111 ? 26.978 15.823 1.952 1.00 89.56 111 ILE A O 1
ATOM 854 N N . VAL A 1 112 ? 27.949 15.485 3.947 1.00 90.50 112 VAL A N 1
ATOM 855 C CA . VAL A 1 112 ? 29.016 16.480 3.747 1.00 90.50 112 VAL A CA 1
ATOM 856 C C . VAL A 1 112 ? 29.845 16.165 2.495 1.00 90.50 112 VAL A C 1
ATOM 858 O O . VAL A 1 112 ? 30.240 17.070 1.762 1.00 90.50 112 VAL A O 1
ATOM 861 N N . VAL A 1 113 ? 30.097 14.885 2.197 1.00 92.94 113 VAL A N 1
ATOM 862 C CA . VAL A 1 113 ? 30.810 14.465 0.977 1.00 92.94 113 VAL A CA 1
ATOM 863 C C . VAL A 1 113 ? 30.021 14.781 -0.296 1.00 92.94 113 VAL A C 1
ATOM 865 O O . VAL A 1 113 ? 30.647 15.104 -1.311 1.00 92.94 113 VAL A O 1
ATOM 868 N N . LEU A 1 114 ? 28.689 14.663 -0.272 1.00 92.94 114 LEU A N 1
ATOM 869 C CA . LEU A 1 114 ? 27.818 15.070 -1.378 1.00 92.94 114 LEU A CA 1
ATOM 870 C C . LEU A 1 114 ? 27.802 16.597 -1.528 1.00 92.94 114 LEU A C 1
ATOM 872 O O . LEU A 1 114 ? 28.009 17.097 -2.628 1.00 92.94 114 LEU A O 1
ATOM 876 N N . GLU A 1 115 ? 27.620 17.324 -0.426 1.00 90.50 115 GLU A N 1
ATOM 877 C CA . GLU A 1 115 ? 27.585 18.793 -0.400 1.00 90.50 115 GLU A CA 1
ATOM 878 C C . GLU A 1 115 ? 28.913 19.423 -0.845 1.00 90.50 115 GLU A C 1
ATOM 880 O O . GLU A 1 115 ? 28.926 20.503 -1.424 1.00 90.50 115 GLU A O 1
ATOM 885 N N . ALA A 1 116 ? 30.038 18.736 -0.636 1.00 93.44 116 ALA A N 1
ATOM 886 C CA . ALA A 1 116 ? 31.353 19.180 -1.094 1.00 93.44 116 ALA A CA 1
ATOM 887 C C . ALA A 1 116 ? 31.598 18.981 -2.605 1.00 93.44 116 ALA A C 1
ATOM 889 O O . ALA A 1 116 ? 32.676 19.320 -3.099 1.00 93.44 116 ALA A O 1
ATOM 890 N N . LYS A 1 117 ? 30.667 18.376 -3.358 1.00 94.69 117 LYS A N 1
ATOM 891 C CA . LYS A 1 117 ? 30.820 18.194 -4.808 1.00 94.69 117 LYS A CA 1
ATOM 892 C C . LYS A 1 117 ? 30.521 19.496 -5.538 1.00 94.69 117 LYS A C 1
ATOM 894 O O . LYS A 1 117 ? 29.411 19.995 -5.466 1.00 94.69 117 LYS A O 1
ATOM 899 N N . GLU A 1 118 ? 31.471 19.968 -6.345 1.00 94.19 118 GLU A N 1
ATOM 900 C CA . GLU A 1 118 ? 31.310 21.196 -7.147 1.00 94.19 118 GLU A CA 1
ATOM 901 C C . GLU A 1 118 ? 30.084 21.168 -8.072 1.00 94.19 118 GLU A C 1
ATOM 903 O O . GLU A 1 118 ? 29.494 22.206 -8.341 1.00 94.19 118 GLU A O 1
ATOM 908 N N . TRP A 1 119 ? 29.687 19.980 -8.542 1.00 95.12 119 TRP A N 1
ATOM 909 C CA . TRP A 1 119 ? 28.521 19.806 -9.409 1.00 95.12 119 TRP A CA 1
ATOM 910 C C . TRP A 1 119 ? 27.181 19.757 -8.666 1.00 95.12 119 TRP A C 1
ATOM 912 O O . TRP A 1 119 ? 26.145 19.684 -9.320 1.00 95.12 119 TRP A O 1
ATOM 922 N N . PHE A 1 120 ? 27.178 19.735 -7.330 1.00 95.25 120 PHE A N 1
ATOM 923 C CA . PHE A 1 120 ? 25.976 19.686 -6.499 1.00 95.25 120 PHE A CA 1
ATOM 924 C C . PHE A 1 120 ? 25.709 21.072 -5.907 1.00 95.25 120 PHE A C 1
ATOM 926 O O . PHE A 1 120 ? 26.399 21.519 -4.994 1.00 95.25 120 PHE A O 1
ATOM 933 N N . ILE A 1 121 ? 24.705 21.765 -6.436 1.00 93.62 121 ILE A N 1
ATOM 934 C CA . ILE A 1 121 ? 24.443 23.171 -6.130 1.00 93.62 121 ILE A CA 1
ATOM 935 C C . ILE A 1 121 ? 23.218 23.252 -5.224 1.00 93.62 121 ILE A C 1
ATOM 937 O O . ILE A 1 121 ? 22.081 23.131 -5.683 1.00 93.62 121 ILE A O 1
ATOM 941 N N . TYR A 1 122 ? 23.443 23.449 -3.924 1.00 89.94 122 TYR A N 1
ATOM 942 C CA . TYR A 1 122 ? 22.354 23.606 -2.960 1.00 89.94 122 TYR A CA 1
ATOM 943 C C . TYR A 1 122 ? 21.549 24.872 -3.245 1.00 89.94 122 TYR A C 1
ATOM 945 O O . TYR A 1 122 ? 22.120 25.933 -3.505 1.00 89.94 122 TYR A O 1
ATOM 953 N N . ARG A 1 123 ? 20.221 24.788 -3.152 1.00 87.56 123 ARG A N 1
ATOM 954 C CA . ARG A 1 123 ? 19.376 25.969 -3.318 1.00 87.56 123 ARG A CA 1
ATOM 955 C C . ARG A 1 123 ? 19.255 26.751 -2.014 1.00 87.56 123 ARG A C 1
ATOM 957 O O . ARG A 1 123 ? 18.924 26.188 -0.974 1.00 87.56 123 ARG A O 1
ATOM 964 N N . GLU A 1 124 ? 19.439 28.067 -2.078 1.00 75.50 124 GLU A N 1
ATOM 965 C CA . GLU A 1 124 ? 19.321 28.956 -0.910 1.00 75.50 124 GLU A CA 1
ATOM 966 C C . GLU A 1 124 ? 17.896 29.005 -0.324 1.00 75.50 124 GLU A C 1
ATOM 968 O O . GLU A 1 124 ? 17.722 29.279 0.862 1.00 75.50 124 GLU A O 1
ATOM 973 N N . ASP A 1 125 ? 16.873 28.710 -1.135 1.00 75.44 125 ASP A N 1
ATOM 974 C CA . ASP A 1 125 ? 15.458 28.688 -0.742 1.00 75.44 125 ASP A CA 1
ATOM 975 C C . ASP A 1 125 ? 14.974 27.318 -0.230 1.00 75.44 125 ASP A C 1
ATOM 977 O O . ASP A 1 125 ? 13.810 27.172 0.160 1.00 75.44 125 ASP A O 1
ATOM 981 N N . ALA A 1 126 ? 15.843 26.302 -0.201 1.00 66.75 126 ALA A N 1
ATOM 982 C CA . ALA A 1 126 ? 15.478 24.971 0.262 1.00 66.75 126 ALA A CA 1
ATOM 983 C C . ALA A 1 126 ? 15.289 24.953 1.790 1.00 66.75 126 ALA A C 1
ATOM 985 O O . ALA A 1 126 ? 16.237 24.894 2.568 1.00 66.75 126 ALA A O 1
ATOM 986 N N . ALA A 1 127 ? 14.030 24.932 2.235 1.00 62.31 127 ALA A N 1
ATOM 987 C CA . ALA A 1 127 ? 13.643 24.907 3.653 1.00 62.31 127 ALA A CA 1
ATOM 988 C C . ALA A 1 127 ? 13.927 23.573 4.387 1.00 62.31 127 ALA A C 1
ATOM 990 O O . ALA A 1 127 ? 13.492 23.384 5.523 1.00 62.31 127 ALA A O 1
ATOM 991 N N . ILE A 1 128 ? 14.605 22.622 3.740 1.00 70.75 128 ILE A N 1
ATOM 992 C CA . ILE A 1 128 ? 14.879 21.280 4.265 1.00 70.75 128 ILE A CA 1
ATOM 993 C C . ILE A 1 128 ? 16.385 21.083 4.253 1.00 70.75 128 ILE A C 1
ATOM 995 O O . ILE A 1 128 ? 16.989 21.261 3.205 1.00 70.75 128 ILE A O 1
ATOM 999 N N . GLN A 1 129 ? 16.970 20.697 5.387 1.00 74.50 129 GLN A N 1
ATOM 1000 C CA . GLN A 1 129 ? 18.341 20.186 5.456 1.00 74.50 129 GLN A CA 1
ATOM 1001 C C . GLN A 1 129 ? 18.339 18.673 5.247 1.00 74.50 129 GLN A C 1
ATOM 1003 O O . GLN A 1 129 ? 17.451 17.976 5.749 1.00 74.50 129 GLN A O 1
ATOM 1008 N N . LEU A 1 130 ? 19.342 18.162 4.533 1.00 82.00 130 LEU A N 1
ATOM 1009 C CA . LEU A 1 130 ? 19.545 16.724 4.388 1.00 82.00 130 LEU A CA 1
ATOM 1010 C C . LEU A 1 130 ? 19.782 16.072 5.757 1.00 82.00 130 LEU A C 1
ATOM 1012 O O . LEU A 1 130 ? 20.407 16.648 6.644 1.00 82.00 130 LEU A O 1
ATOM 1016 N N . GLN A 1 131 ? 19.240 14.868 5.931 1.00 78.00 131 GLN A N 1
ATOM 1017 C CA . GLN A 1 131 ? 19.380 14.069 7.148 1.00 78.00 131 GLN A CA 1
ATOM 1018 C C . GLN A 1 131 ? 19.765 12.635 6.775 1.00 78.00 131 GLN A C 1
ATOM 1020 O O . GLN A 1 131 ? 19.271 12.131 5.754 1.00 78.00 131 GLN A O 1
ATOM 1025 N N . PRO A 1 132 ? 20.580 11.944 7.591 1.00 76.25 132 PRO A N 1
ATOM 1026 C CA . PRO A 1 132 ? 20.944 10.559 7.330 1.00 76.25 132 PRO A CA 1
ATOM 1027 C C . PRO A 1 132 ? 19.718 9.657 7.156 1.00 76.25 132 PRO A C 1
ATOM 1029 O O . PRO A 1 132 ? 18.701 9.805 7.835 1.00 76.25 132 PRO A O 1
ATOM 1032 N N . ASN A 1 133 ? 19.834 8.683 6.259 1.00 71.75 133 ASN A N 1
ATOM 1033 C CA . ASN A 1 133 ? 18.804 7.724 5.858 1.00 71.75 133 ASN A CA 1
ATOM 1034 C C . ASN A 1 133 ? 17.579 8.340 5.163 1.00 71.75 133 ASN A C 1
ATOM 1036 O O . ASN A 1 133 ? 16.536 7.691 5.061 1.00 71.75 133 ASN A O 1
ATOM 1040 N N . THR A 1 134 ? 17.697 9.569 4.660 1.00 75.50 134 THR A N 1
ATOM 1041 C CA . THR A 1 134 ? 16.673 10.181 3.808 1.00 75.50 134 THR A CA 1
ATOM 1042 C C . THR A 1 134 ? 16.934 9.808 2.347 1.00 75.50 134 THR A C 1
ATOM 1044 O O . THR A 1 134 ? 18.034 10.069 1.860 1.00 75.50 134 THR A O 1
ATOM 1047 N N . PRO A 1 135 ? 15.966 9.213 1.624 1.00 81.06 135 PRO A N 1
ATOM 1048 C CA . PRO A 1 135 ? 16.104 8.975 0.192 1.00 81.06 135 PRO A CA 1
ATOM 1049 C C . PRO A 1 135 ? 16.198 10.294 -0.580 1.00 81.06 135 PRO A C 1
ATOM 1051 O O . PRO A 1 135 ? 15.328 11.161 -0.453 1.00 81.06 135 PRO A O 1
ATOM 1054 N N . ILE A 1 136 ? 17.240 10.416 -1.397 1.00 88.44 136 ILE A N 1
ATOM 1055 C CA . ILE A 1 136 ? 17.497 11.560 -2.273 1.00 88.44 136 ILE A CA 1
ATOM 1056 C C . ILE A 1 136 ? 17.326 11.078 -3.711 1.00 88.44 136 ILE A C 1
ATOM 1058 O O . ILE A 1 136 ? 17.963 10.104 -4.113 1.00 88.44 136 ILE A O 1
ATOM 1062 N N . GLU A 1 137 ? 16.467 11.736 -4.486 1.00 89.94 137 GLU A N 1
ATOM 1063 C CA . GLU A 1 137 ? 16.230 11.393 -5.887 1.00 89.94 137 GLU A CA 1
ATOM 1064 C C . GLU A 1 137 ? 16.863 12.428 -6.818 1.00 89.94 137 GLU A C 1
ATOM 1066 O O . GLU A 1 137 ? 16.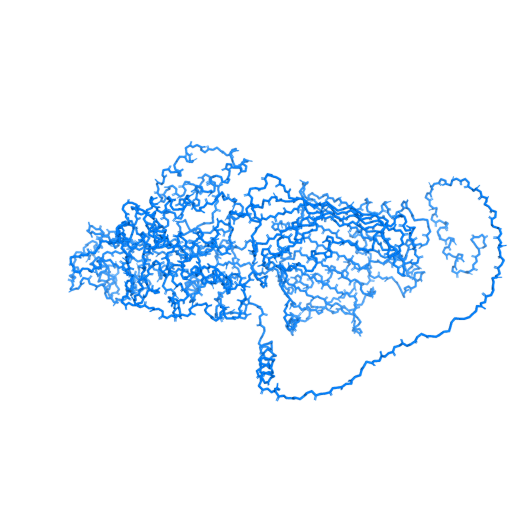555 13.616 -6.753 1.00 89.94 137 GLU A O 1
ATOM 1071 N N . PHE A 1 138 ? 17.712 11.947 -7.719 1.00 92.06 138 PHE A N 1
ATOM 1072 C CA . PHE A 1 138 ? 18.353 12.712 -8.778 1.00 92.06 138 PHE A CA 1
ATOM 1073 C C . PHE A 1 138 ? 17.609 12.460 -10.082 1.00 92.06 138 PHE A C 1
ATOM 1075 O O . PHE A 1 138 ? 17.517 11.310 -10.508 1.00 92.06 138 PHE A O 1
ATOM 1082 N N . CYS A 1 139 ? 17.111 13.509 -10.730 1.00 92.88 139 CYS A N 1
ATOM 1083 C CA . CYS A 1 139 ? 16.534 13.440 -12.069 1.00 92.88 139 CYS A CA 1
ATOM 1084 C C . CYS A 1 139 ? 17.463 14.172 -13.038 1.00 92.88 139 CYS A C 1
ATOM 1086 O O . CYS A 1 139 ? 17.450 15.402 -13.090 1.00 92.88 139 CYS A O 1
ATOM 1088 N N . LEU A 1 140 ? 18.292 13.412 -13.761 1.00 93.56 140 LEU A N 1
ATOM 1089 C CA . LEU A 1 140 ? 19.402 13.951 -14.547 1.00 93.56 140 LEU A CA 1
ATOM 1090 C C . LEU A 1 140 ? 19.212 13.795 -16.057 1.00 93.56 140 LEU A C 1
ATOM 1092 O O . LEU A 1 140 ? 18.773 12.749 -16.545 1.00 93.56 140 LEU A O 1
ATOM 1096 N N . ASP A 1 141 ? 19.660 14.819 -16.773 1.00 93.75 141 ASP A N 1
ATOM 1097 C CA . ASP A 1 141 ? 19.877 14.855 -18.209 1.00 93.75 141 ASP A CA 1
ATOM 1098 C C . ASP A 1 141 ? 21.386 14.881 -18.486 1.00 93.75 141 ASP A C 1
ATOM 1100 O O . ASP A 1 141 ? 22.102 15.765 -18.025 1.00 93.75 141 ASP A O 1
ATOM 1104 N N . SER A 1 142 ? 21.896 13.924 -19.256 1.00 94.00 142 SER A N 1
ATOM 1105 C CA . SER A 1 142 ? 23.302 13.830 -19.644 1.00 94.00 142 SER A CA 1
ATOM 1106 C C . SER A 1 142 ? 23.468 13.805 -21.163 1.00 94.00 142 SER A C 1
ATOM 1108 O O . SER A 1 142 ? 22.904 12.946 -21.842 1.00 94.00 142 SER A O 1
ATOM 1110 N N . GLU A 1 143 ? 24.321 14.672 -21.707 1.00 94.06 143 GLU A N 1
ATOM 1111 C CA . GLU A 1 143 ? 24.760 14.647 -23.106 1.00 94.06 143 GLU A CA 1
ATOM 1112 C C . GLU A 1 143 ? 26.261 14.347 -23.189 1.00 94.06 143 GLU A C 1
ATOM 1114 O O . GLU A 1 143 ? 27.086 14.948 -22.505 1.00 94.06 143 GLU A O 1
ATOM 1119 N N . TYR A 1 144 ? 26.613 13.411 -24.063 1.00 92.81 144 TYR A N 1
ATOM 1120 C CA . TYR A 1 144 ? 27.971 12.959 -24.318 1.00 92.81 144 TYR A CA 1
ATOM 1121 C C . TYR A 1 144 ? 28.274 13.134 -25.801 1.00 92.81 144 TYR A C 1
ATOM 1123 O O . TYR A 1 144 ? 27.520 12.658 -26.655 1.00 92.81 144 TYR A O 1
ATOM 1131 N N . ARG A 1 145 ? 29.405 13.758 -26.119 1.00 91.75 145 ARG A N 1
ATOM 1132 C CA . ARG A 1 145 ? 29.947 13.853 -27.481 1.00 91.75 145 ARG A CA 1
ATOM 1133 C C . ARG A 1 145 ? 31.288 13.158 -27.540 1.00 91.75 145 ARG A C 1
ATOM 1135 O O . ARG A 1 145 ? 32.062 13.242 -26.591 1.00 91.75 145 ARG A O 1
ATOM 1142 N N . TYR A 1 146 ? 31.573 12.476 -28.640 1.00 87.12 146 TYR A N 1
ATOM 1143 C CA . TYR A 1 146 ? 32.779 11.663 -28.758 1.00 87.12 146 TYR A CA 1
ATOM 1144 C C . TYR A 1 146 ? 33.898 12.440 -29.464 1.00 87.12 146 TYR A C 1
ATOM 1146 O O . TYR A 1 146 ? 33.663 13.279 -30.334 1.00 87.12 146 TYR A O 1
ATOM 1154 N N . LYS A 1 147 ? 35.138 12.198 -29.034 1.00 86.06 147 LYS A N 1
ATOM 1155 C CA . LYS A 1 147 ? 36.366 12.591 -29.746 1.00 86.06 147 LYS A CA 1
ATOM 1156 C C . LYS A 1 147 ? 37.015 11.364 -30.387 1.00 86.06 147 LYS A C 1
ATOM 1158 O O . LYS A 1 147 ? 37.526 11.445 -31.498 1.00 86.06 147 LYS A O 1
ATOM 1163 N N . SER A 1 148 ? 36.972 10.241 -29.677 1.00 82.81 148 SER A N 1
ATOM 1164 C CA . SER A 1 148 ? 37.355 8.899 -30.120 1.00 82.81 148 SER A CA 1
ATOM 1165 C C . SER A 1 148 ? 36.423 7.876 -29.461 1.00 82.81 148 SER A C 1
ATOM 1167 O O . SER A 1 148 ? 35.568 8.251 -28.658 1.00 82.81 148 SER A O 1
ATOM 1169 N N . ASP A 1 149 ? 36.615 6.586 -29.737 1.00 74.75 149 ASP A N 1
ATOM 1170 C CA . ASP A 1 149 ? 35.801 5.509 -29.148 1.00 74.75 149 ASP A CA 1
ATOM 1171 C C . ASP A 1 149 ? 35.899 5.426 -27.611 1.00 74.75 149 ASP A C 1
ATOM 1173 O O . ASP A 1 149 ? 35.033 4.846 -26.962 1.00 74.75 149 ASP A O 1
ATOM 1177 N N . THR A 1 150 ? 36.938 6.019 -27.015 1.00 80.12 150 THR A N 1
ATOM 1178 C CA . THR A 1 150 ? 37.232 5.940 -25.572 1.00 80.12 150 THR A CA 1
ATOM 1179 C C . THR A 1 150 ? 37.252 7.291 -24.858 1.00 80.12 150 THR A C 1
ATOM 1181 O O . THR A 1 150 ? 37.342 7.327 -23.631 1.00 80.12 150 THR A O 1
ATOM 1184 N N . ILE A 1 151 ? 37.206 8.406 -25.594 1.00 86.81 151 ILE A N 1
ATOM 1185 C CA . ILE A 1 151 ? 37.321 9.758 -25.034 1.00 86.81 151 ILE A CA 1
ATOM 1186 C C . ILE A 1 151 ? 36.150 10.606 -25.515 1.00 86.81 151 ILE A C 1
ATOM 1188 O O . ILE A 1 151 ? 35.929 10.765 -26.719 1.00 86.81 151 ILE A O 1
ATOM 1192 N N . TYR A 1 152 ? 35.454 11.224 -24.566 1.00 89.88 152 TYR A N 1
ATOM 1193 C CA . TYR A 1 152 ? 34.414 12.203 -24.837 1.00 89.88 152 TYR A CA 1
ATOM 1194 C C . TYR A 1 152 ? 35.033 13.571 -25.125 1.00 89.88 152 TYR A C 1
ATOM 1196 O O . TYR A 1 152 ? 35.866 14.065 -24.366 1.00 89.88 152 TYR A O 1
ATOM 1204 N N . SER A 1 153 ? 34.616 14.212 -26.215 1.00 91.00 153 SER A N 1
ATOM 1205 C CA . SER A 1 153 ? 34.944 15.612 -26.494 1.00 91.00 153 SER A CA 1
ATOM 1206 C C . SER A 1 153 ? 34.251 16.544 -25.502 1.00 91.00 153 SER A C 1
ATOM 1208 O O . SER A 1 153 ? 34.865 17.511 -25.056 1.00 91.00 153 SER A O 1
ATOM 1210 N N . SER A 1 154 ? 33.019 16.219 -25.108 1.00 92.62 154 SER A N 1
ATOM 1211 C CA . SER A 1 154 ? 32.248 16.956 -24.110 1.00 92.62 154 SER A CA 1
ATOM 1212 C C . SER A 1 154 ? 31.307 16.022 -23.351 1.00 92.62 154 SER A C 1
ATOM 1214 O O . SER A 1 154 ? 30.704 15.129 -23.951 1.00 92.62 154 SER A O 1
ATOM 1216 N N . ILE A 1 155 ? 31.199 16.241 -22.042 1.00 94.69 155 ILE A N 1
ATOM 1217 C CA . ILE A 1 155 ? 30.169 15.676 -21.172 1.00 94.69 155 ILE A CA 1
ATOM 1218 C C . ILE A 1 155 ? 29.453 16.852 -20.518 1.00 94.69 155 ILE A C 1
ATOM 1220 O O . ILE A 1 155 ? 30.106 17.729 -19.950 1.00 94.69 155 ILE A O 1
ATOM 1224 N N . VAL A 1 156 ? 28.130 16.851 -20.598 1.00 95.81 156 VAL A N 1
ATOM 1225 C CA . VAL A 1 156 ? 27.251 17.768 -19.872 1.00 95.81 156 VAL A CA 1
ATOM 1226 C C . VAL A 1 156 ? 26.281 16.912 -19.079 1.00 95.81 156 VAL A C 1
ATOM 1228 O O . VAL A 1 156 ? 25.745 15.941 -19.610 1.00 95.81 156 VAL A O 1
ATOM 1231 N N . THR A 1 157 ? 26.091 17.194 -17.799 1.00 95.94 157 THR A N 1
ATOM 1232 C CA . THR A 1 157 ? 25.076 16.551 -16.966 1.00 95.94 157 THR A CA 1
ATOM 1233 C C . THR A 1 157 ? 24.433 17.591 -16.085 1.00 95.94 157 THR A C 1
ATOM 1235 O O . THR A 1 157 ? 25.100 18.169 -15.236 1.00 95.94 157 THR A O 1
ATOM 1238 N N . THR A 1 158 ? 23.145 17.805 -16.298 1.00 96.44 158 THR A N 1
ATOM 1239 C CA . THR A 1 158 ? 22.343 18.755 -15.542 1.00 96.44 158 THR A CA 1
ATOM 1240 C C . THR A 1 158 ? 21.119 18.059 -14.975 1.00 96.44 158 THR A C 1
ATOM 1242 O O . THR A 1 158 ? 20.759 16.965 -15.408 1.00 96.44 158 THR A O 1
ATOM 1245 N N . GLY A 1 159 ? 20.468 18.649 -13.984 1.00 95.06 159 GLY A N 1
ATOM 1246 C CA . GLY A 1 159 ? 19.216 18.100 -13.483 1.00 95.06 159 GLY A CA 1
ATOM 1247 C C . GLY A 1 159 ? 18.856 18.609 -12.107 1.00 95.06 159 GLY A C 1
ATOM 1248 O O . GLY A 1 159 ? 19.503 19.504 -11.575 1.00 95.06 159 GLY A O 1
ATOM 1249 N N . THR A 1 160 ? 17.823 18.009 -11.533 1.00 94.62 160 THR A N 1
ATOM 1250 C CA . THR A 1 160 ? 17.284 18.422 -10.238 1.00 94.62 160 THR A CA 1
ATOM 1251 C C . THR A 1 160 ? 17.437 17.320 -9.205 1.00 94.62 160 THR A C 1
ATOM 1253 O O . THR A 1 160 ? 17.408 16.123 -9.515 1.00 94.62 160 THR A O 1
ATOM 1256 N N . VAL A 1 161 ? 17.588 17.735 -7.953 1.00 93.38 161 VAL A N 1
ATOM 1257 C CA . VAL A 1 161 ? 17.684 16.853 -6.794 1.00 93.38 161 VAL A CA 1
ATOM 1258 C C . VAL A 1 161 ? 16.498 17.113 -5.888 1.00 93.38 161 VAL A C 1
ATOM 1260 O O . VAL A 1 161 ? 16.300 18.219 -5.380 1.00 93.38 161 VAL A O 1
ATOM 1263 N N . THR A 1 162 ? 15.695 16.081 -5.665 1.00 91.00 162 THR A N 1
ATOM 1264 C CA . THR A 1 162 ? 14.487 16.182 -4.852 1.00 91.00 162 THR A CA 1
ATOM 1265 C C . THR A 1 162 ? 14.539 15.257 -3.649 1.00 91.00 162 THR A C 1
ATOM 1267 O O . THR A 1 162 ? 15.088 14.156 -3.698 1.00 91.00 162 THR A O 1
ATOM 1270 N N . VAL A 1 163 ? 13.929 15.708 -2.558 1.00 86.38 163 VAL A N 1
ATOM 1271 C CA . VAL A 1 163 ? 13.723 14.922 -1.342 1.00 86.38 163 VAL A CA 1
ATOM 1272 C C . VAL A 1 163 ? 12.236 14.866 -1.042 1.00 86.38 163 VAL A C 1
ATOM 1274 O O . VAL A 1 163 ? 11.496 15.827 -1.259 1.00 86.38 163 VAL A O 1
ATOM 1277 N N . LYS A 1 164 ? 11.778 13.718 -0.550 1.00 74.12 164 LYS A N 1
ATOM 1278 C CA . LYS A 1 164 ? 10.386 13.534 -0.146 1.00 74.12 164 LYS A CA 1
ATOM 1279 C C . LYS A 1 164 ? 10.162 14.164 1.233 1.00 74.12 164 LYS A C 1
ATOM 1281 O O . LYS A 1 164 ? 10.750 13.728 2.217 1.00 74.12 164 LYS A O 1
ATOM 1286 N N . ALA A 1 165 ? 9.331 15.199 1.295 1.00 68.75 165 ALA A N 1
ATOM 1287 C CA . ALA A 1 165 ? 8.948 15.890 2.523 1.00 68.75 165 ALA A CA 1
ATOM 1288 C C . ALA A 1 165 ? 7.692 15.271 3.168 1.00 68.75 165 ALA A C 1
ATOM 1290 O O . ALA A 1 165 ? 7.107 14.312 2.654 1.00 68.75 165 ALA A O 1
ATOM 1291 N N . ARG A 1 166 ? 7.256 15.841 4.304 1.00 63.59 166 ARG A N 1
ATOM 1292 C CA . ARG A 1 166 ? 5.979 15.494 4.958 1.00 63.59 166 ARG A CA 1
ATOM 1293 C C . ARG A 1 166 ? 4.807 15.619 3.976 1.00 63.59 166 ARG A C 1
ATOM 1295 O O . ARG A 1 166 ? 4.737 16.596 3.235 1.00 63.59 166 ARG A O 1
ATOM 1302 N N . GLY A 1 167 ? 3.887 14.652 3.994 1.00 60.69 167 GLY A N 1
ATOM 1303 C CA . GLY A 1 167 ? 2.723 14.620 3.098 1.00 60.69 167 GLY A CA 1
ATOM 1304 C C . GLY A 1 167 ? 3.015 14.068 1.697 1.00 60.69 167 GLY A C 1
ATOM 1305 O O . GLY A 1 167 ? 2.156 14.140 0.826 1.00 60.69 167 GLY A O 1
ATOM 1306 N N . GLY A 1 168 ? 4.224 13.549 1.445 1.00 62.22 168 GLY A N 1
ATOM 1307 C CA . GLY A 1 168 ? 4.607 12.949 0.160 1.00 62.22 168 GLY A CA 1
ATOM 1308 C C . GLY A 1 168 ? 5.067 13.933 -0.907 1.00 62.22 168 GLY A C 1
ATOM 1309 O O . GLY A 1 168 ? 5.534 13.510 -1.967 1.00 62.22 168 GLY A O 1
ATOM 1310 N N . ARG A 1 169 ? 5.003 15.238 -0.623 1.00 69.75 169 ARG A N 1
ATOM 1311 C CA . ARG A 1 169 ? 5.466 16.280 -1.536 1.00 69.75 169 ARG A CA 1
ATOM 1312 C C . ARG A 1 169 ? 6.966 16.151 -1.774 1.00 69.75 169 ARG A C 1
ATOM 1314 O O . ARG A 1 169 ? 7.757 16.101 -0.835 1.00 69.75 169 ARG A O 1
ATOM 1321 N N . ARG A 1 170 ? 7.368 16.153 -3.040 1.00 77.62 170 ARG A N 1
ATOM 1322 C CA . ARG A 1 170 ? 8.779 16.237 -3.421 1.00 77.62 170 ARG A CA 1
ATOM 1323 C C . ARG A 1 170 ? 9.213 17.693 -3.390 1.00 77.62 170 ARG A C 1
ATOM 1325 O O . ARG A 1 170 ? 8.591 18.545 -4.022 1.00 77.62 170 ARG A O 1
ATOM 1332 N N . VAL A 1 171 ? 10.254 17.972 -2.623 1.00 84.00 171 VAL A N 1
ATOM 1333 C CA . VAL A 1 171 ? 10.848 19.299 -2.496 1.00 84.00 171 VAL A CA 1
ATOM 1334 C C . VAL A 1 171 ? 12.152 19.298 -3.268 1.00 84.00 171 VAL A C 1
ATOM 1336 O O . VAL A 1 171 ? 12.991 18.422 -3.072 1.00 84.00 171 VAL A O 1
ATOM 1339 N N . HIS A 1 172 ? 12.289 20.261 -4.172 1.00 89.81 172 HIS A N 1
ATOM 1340 C CA . HIS A 1 172 ? 13.517 20.510 -4.912 1.00 89.81 172 HIS A CA 1
ATOM 1341 C C . HIS A 1 172 ? 14.531 21.174 -3.975 1.00 89.81 172 HIS A C 1
ATOM 1343 O O . HIS A 1 172 ? 14.248 22.251 -3.454 1.00 89.81 172 HIS A O 1
ATOM 1349 N N . ILE A 1 173 ? 15.662 20.512 -3.720 1.00 91.75 173 ILE A N 1
ATOM 1350 C CA . ILE A 1 173 ? 16.654 20.953 -2.723 1.00 91.75 173 ILE A CA 1
ATOM 1351 C C . ILE A 1 173 ? 17.965 21.444 -3.339 1.00 91.75 173 ILE A C 1
ATOM 1353 O O . ILE A 1 173 ? 18.639 22.285 -2.751 1.00 91.75 173 ILE A O 1
ATOM 1357 N N . ALA A 1 174 ? 18.335 20.923 -4.505 1.00 92.50 174 ALA A N 1
ATOM 1358 C CA . ALA A 1 174 ? 19.598 21.223 -5.158 1.00 92.50 174 ALA A CA 1
ATOM 1359 C C . ALA A 1 174 ? 19.484 20.981 -6.662 1.00 92.50 174 ALA A C 1
ATOM 1361 O O . ALA A 1 174 ? 18.704 20.133 -7.100 1.00 92.50 174 ALA A O 1
ATOM 1362 N N . ASP A 1 175 ? 20.303 21.686 -7.425 1.00 94.88 175 ASP A N 1
ATOM 1363 C CA . ASP A 1 175 ? 20.499 21.473 -8.852 1.00 94.88 175 ASP A CA 1
ATOM 1364 C C . ASP A 1 175 ? 21.822 20.718 -9.073 1.00 94.88 175 ASP A C 1
ATOM 1366 O O . ASP A 1 175 ? 22.772 20.832 -8.293 1.00 94.88 175 ASP A O 1
ATOM 1370 N N . VAL A 1 176 ? 21.887 19.912 -10.131 1.00 96.50 176 VAL A N 1
ATOM 1371 C CA . VAL A 1 176 ? 23.136 19.325 -10.621 1.00 96.50 176 VAL A CA 1
ATOM 1372 C C . VAL A 1 176 ? 23.569 20.092 -11.855 1.00 96.50 176 VAL A C 1
ATOM 1374 O O . VAL A 1 176 ? 22.777 20.238 -12.785 1.00 96.50 176 VAL A O 1
ATOM 1377 N N . ASP A 1 177 ? 24.825 20.525 -11.881 1.00 95.94 177 ASP A N 1
ATOM 1378 C CA . ASP A 1 177 ? 25.450 21.120 -13.061 1.00 95.94 177 ASP A CA 1
ATOM 1379 C C . ASP A 1 177 ? 26.902 20.653 -13.185 1.00 95.94 177 ASP A C 1
ATOM 1381 O O . ASP A 1 177 ? 27.779 21.003 -12.396 1.00 95.94 177 ASP A O 1
ATOM 1385 N N . PHE A 1 178 ? 27.155 19.801 -14.171 1.00 95.81 178 PHE A N 1
ATOM 1386 C CA . PHE A 1 178 ? 28.478 19.294 -14.486 1.00 95.81 178 PHE A CA 1
ATOM 1387 C C . PHE A 1 178 ? 28.762 19.453 -15.972 1.00 95.81 178 PHE A C 1
ATOM 1389 O O . PHE A 1 178 ? 28.072 18.879 -16.818 1.00 95.81 178 PHE A O 1
ATOM 1396 N N . GLN A 1 179 ? 29.854 20.141 -16.293 1.00 94.50 179 GLN A N 1
ATOM 1397 C CA . GLN A 1 179 ? 30.353 20.258 -17.654 1.00 94.50 179 GLN A CA 1
ATOM 1398 C C . GLN A 1 179 ? 31.858 20.014 -17.694 1.00 94.50 179 GLN A C 1
ATOM 1400 O O . GLN A 1 179 ? 32.627 20.606 -16.942 1.00 94.50 179 GLN A O 1
ATOM 1405 N N . HIS A 1 180 ? 32.299 19.155 -18.612 1.00 93.06 180 HIS A N 1
ATOM 1406 C CA . HIS A 1 180 ? 33.719 18.890 -18.810 1.00 93.06 180 HIS A CA 1
ATOM 1407 C C . HIS A 1 180 ? 34.035 18.613 -20.282 1.00 93.06 180 HIS A C 1
ATOM 1409 O O . HIS A 1 180 ? 33.216 18.073 -21.031 1.00 93.06 180 HIS A O 1
ATOM 1415 N N . THR A 1 181 ? 35.251 18.957 -20.704 1.00 89.38 181 THR A N 1
ATOM 1416 C CA . THR A 1 181 ? 35.775 18.653 -22.046 1.00 89.38 181 THR A CA 1
ATOM 1417 C C . THR A 1 181 ? 36.891 17.615 -21.957 1.00 89.38 181 THR A C 1
ATOM 1419 O O . THR A 1 181 ? 37.601 17.561 -20.961 1.00 89.38 181 THR A O 1
ATOM 1422 N N . ALA A 1 182 ? 37.051 16.753 -22.963 1.00 84.50 182 ALA A N 1
ATOM 1423 C CA . ALA A 1 182 ? 38.112 15.731 -22.976 1.00 84.50 182 ALA A CA 1
ATOM 1424 C C . ALA A 1 182 ? 38.131 14.802 -21.735 1.00 84.50 182 ALA A C 1
ATOM 1426 O O . ALA A 1 182 ? 39.162 14.626 -21.087 1.00 84.50 182 ALA A O 1
ATOM 1427 N N . ALA A 1 183 ? 36.994 14.183 -21.413 1.00 86.06 183 ALA A N 1
ATOM 1428 C CA . ALA A 1 183 ? 36.855 13.262 -20.281 1.00 86.06 183 ALA A CA 1
ATOM 1429 C C . ALA A 1 183 ? 36.681 11.806 -20.743 1.00 86.06 183 ALA A C 1
ATOM 1431 O O . ALA A 1 183 ? 36.174 11.544 -21.833 1.00 86.06 183 ALA A O 1
ATOM 1432 N N . LYS A 1 184 ? 37.082 10.844 -19.904 1.00 87.69 184 LYS A N 1
ATOM 1433 C CA . LYS A 1 184 ? 36.821 9.409 -20.137 1.00 87.69 184 LYS A CA 1
ATOM 1434 C C . LYS A 1 184 ? 35.549 8.911 -19.448 1.00 87.69 184 LYS A C 1
ATOM 1436 O O . LYS A 1 184 ? 34.933 7.967 -19.927 1.00 87.69 184 LYS A O 1
ATOM 1441 N N . HIS A 1 185 ? 35.158 9.538 -18.339 1.00 87.94 185 HIS A N 1
ATOM 1442 C CA . HIS A 1 185 ? 34.053 9.091 -17.487 1.00 87.94 185 HIS A CA 1
ATOM 1443 C C . HIS A 1 185 ? 33.236 10.289 -16.996 1.00 87.94 185 HIS A C 1
ATOM 1445 O O . HIS A 1 185 ? 33.715 11.426 -17.046 1.00 87.94 185 HIS A O 1
ATOM 1451 N N . ASN A 1 186 ? 32.016 10.028 -16.527 1.00 92.75 186 ASN A N 1
ATOM 1452 C CA . ASN A 1 186 ? 31.135 11.038 -15.955 1.00 92.75 186 ASN A CA 1
ATOM 1453 C C . ASN A 1 186 ? 31.096 10.876 -14.426 1.00 92.75 186 ASN A C 1
ATOM 1455 O O . ASN A 1 186 ? 30.401 9.983 -13.938 1.00 92.75 186 ASN A O 1
ATOM 1459 N N . PRO A 1 187 ? 31.791 11.736 -13.659 1.00 93.12 187 PRO A N 1
ATOM 1460 C CA . PRO A 1 187 ? 31.929 11.578 -12.215 1.00 93.12 187 PRO A CA 1
ATOM 1461 C C . PRO A 1 187 ? 30.601 11.691 -11.459 1.00 93.12 187 PRO A C 1
ATOM 1463 O O . PRO A 1 187 ? 30.492 11.124 -10.373 1.00 93.12 187 PRO A O 1
ATOM 1466 N N . VAL A 1 188 ? 29.600 12.388 -12.013 1.00 93.31 188 VAL A N 1
ATOM 1467 C CA . VAL A 1 188 ? 28.254 12.469 -11.424 1.00 93.31 188 VAL A CA 1
ATOM 1468 C C . VAL A 1 188 ? 27.602 11.091 -11.465 1.00 93.31 188 VAL A C 1
ATOM 1470 O O . VAL A 1 188 ? 27.211 10.546 -10.435 1.00 93.31 188 VAL A O 1
ATOM 1473 N N . VAL A 1 189 ? 27.552 10.488 -12.655 1.00 90.38 189 VAL A N 1
ATOM 1474 C CA . VAL A 1 189 ? 26.950 9.165 -12.861 1.00 90.38 189 VAL A CA 1
ATOM 1475 C C . VAL A 1 189 ? 27.734 8.083 -12.115 1.00 90.38 189 VAL A C 1
ATOM 1477 O O . VAL A 1 189 ? 27.112 7.232 -11.490 1.00 90.38 189 VAL A O 1
ATOM 1480 N N . ASP A 1 190 ? 29.069 8.155 -12.098 1.00 91.12 190 ASP A N 1
ATOM 1481 C CA . ASP A 1 190 ? 29.932 7.213 -11.368 1.00 91.12 190 ASP A CA 1
ATOM 1482 C C . ASP A 1 190 ? 29.803 7.345 -9.837 1.00 91.12 190 ASP A C 1
ATOM 1484 O O . ASP A 1 190 ? 30.015 6.389 -9.086 1.00 91.12 190 ASP A O 1
ATOM 1488 N N . TYR A 1 191 ? 29.517 8.548 -9.325 1.00 91.88 191 TYR A N 1
ATOM 1489 C CA . TYR A 1 191 ? 29.211 8.746 -7.908 1.00 91.88 191 TYR A CA 1
ATOM 1490 C C . TYR A 1 191 ? 27.855 8.136 -7.567 1.00 91.88 191 TYR A C 1
ATOM 1492 O O . TYR A 1 191 ? 27.767 7.351 -6.620 1.00 91.88 191 TYR A O 1
ATOM 1500 N N . LEU A 1 192 ? 26.830 8.454 -8.360 1.00 90.25 192 LEU A N 1
ATOM 1501 C CA . LEU A 1 192 ? 25.485 7.941 -8.150 1.00 90.25 192 LEU A CA 1
ATOM 1502 C C . LEU A 1 192 ? 25.444 6.423 -8.267 1.00 90.25 192 LEU A C 1
ATOM 1504 O O . LEU A 1 192 ? 24.876 5.791 -7.395 1.00 90.25 192 LEU A O 1
ATOM 1508 N N . SER A 1 193 ? 26.108 5.807 -9.245 1.00 86.69 193 SER A N 1
ATOM 1509 C CA . SER A 1 193 ? 26.099 4.347 -9.405 1.00 86.69 193 SER A CA 1
ATOM 1510 C C . SER A 1 193 ? 26.704 3.593 -8.217 1.00 86.69 193 SER A C 1
ATOM 1512 O O . SER A 1 193 ? 26.343 2.446 -7.984 1.00 86.69 193 SER A O 1
ATOM 1514 N N . ARG A 1 194 ? 27.621 4.214 -7.461 1.00 87.12 194 ARG A N 1
ATOM 1515 C CA . ARG A 1 194 ? 28.225 3.618 -6.254 1.00 87.12 194 ARG A CA 1
ATOM 1516 C C . ARG A 1 194 ? 27.338 3.714 -5.014 1.00 87.12 194 ARG A C 1
ATOM 1518 O O . ARG A 1 194 ? 27.517 2.919 -4.101 1.00 87.12 194 ARG A O 1
ATOM 1525 N N . HIS A 1 195 ? 26.431 4.687 -4.978 1.00 83.75 195 HIS A N 1
ATOM 1526 C CA . HIS A 1 195 ? 25.517 4.929 -3.853 1.00 83.75 195 HIS A CA 1
ATOM 1527 C C . HIS A 1 195 ? 24.058 4.628 -4.210 1.00 83.75 195 HIS A C 1
ATOM 1529 O O . HIS A 1 195 ? 23.171 4.771 -3.369 1.00 83.75 195 HIS A O 1
ATOM 1535 N N . ALA A 1 196 ? 23.806 4.252 -5.465 1.00 78.88 196 ALA A N 1
ATOM 1536 C CA . ALA A 1 196 ? 22.499 3.920 -5.980 1.00 78.88 196 ALA A CA 1
ATOM 1537 C C . ALA A 1 196 ? 21.985 2.715 -5.217 1.00 78.88 196 ALA A C 1
ATOM 1539 O O . ALA A 1 196 ? 22.611 1.656 -5.178 1.00 78.88 196 ALA A O 1
ATOM 1540 N N . VAL A 1 197 ? 20.814 2.898 -4.636 1.00 66.19 197 VAL A N 1
ATOM 1541 C CA . VAL A 1 197 ? 20.002 1.787 -4.186 1.00 66.19 197 VAL A CA 1
ATOM 1542 C C . VAL A 1 197 ? 18.958 1.632 -5.277 1.00 66.19 197 VAL A C 1
ATOM 1544 O O . VAL A 1 197 ? 18.220 2.577 -5.558 1.00 66.19 197 VAL A O 1
ATOM 1547 N N . ASP A 1 198 ? 18.906 0.476 -5.935 1.00 64.50 198 ASP A N 1
ATOM 1548 C CA . ASP A 1 198 ? 17.737 0.146 -6.748 1.00 64.50 198 ASP A CA 1
ATOM 1549 C C . ASP A 1 198 ? 16.616 -0.231 -5.774 1.00 64.50 198 ASP A C 1
ATOM 1551 O O . ASP A 1 198 ? 16.394 -1.393 -5.457 1.00 64.50 198 ASP A O 1
ATOM 1555 N N . ILE A 1 199 ? 15.988 0.792 -5.184 1.00 59.34 199 ILE A N 1
ATOM 1556 C CA . ILE A 1 199 ? 14.931 0.631 -4.171 1.00 59.34 199 ILE A CA 1
ATOM 1557 C C . ILE A 1 199 ? 13.674 0.028 -4.819 1.00 59.34 199 ILE A C 1
ATOM 1559 O O . ILE A 1 199 ? 12.778 -0.452 -4.131 1.00 59.34 199 ILE A O 1
ATOM 1563 N N . GLU A 1 200 ? 13.581 0.080 -6.148 1.00 66.50 200 GLU A N 1
ATOM 1564 C CA . GLU A 1 200 ? 12.397 -0.352 -6.868 1.00 66.50 200 GLU A CA 1
ATOM 1565 C C . GLU A 1 200 ? 12.468 -1.809 -7.297 1.00 66.50 200 GLU A C 1
ATOM 1567 O O . GLU A 1 200 ? 11.401 -2.412 -7.385 1.00 66.50 200 GLU A O 1
ATOM 1572 N N . THR A 1 201 ? 13.664 -2.358 -7.541 1.00 83.12 201 THR A N 1
ATOM 1573 C CA . THR A 1 201 ? 13.865 -3.703 -8.095 1.00 83.12 201 THR A CA 1
ATOM 1574 C C . THR A 1 201 ? 14.494 -4.664 -7.088 1.00 83.12 201 THR A C 1
ATOM 1576 O O . THR A 1 201 ? 15.568 -4.420 -6.550 1.00 83.12 201 THR A O 1
ATOM 1579 N N . PHE A 1 202 ? 13.866 -5.819 -6.901 1.00 88.19 202 PHE A N 1
ATOM 1580 C CA . PHE A 1 202 ? 14.346 -6.910 -6.063 1.00 88.19 202 PHE A CA 1
ATOM 1581 C C . PHE A 1 202 ? 14.437 -8.194 -6.888 1.00 88.19 202 PHE A C 1
ATOM 1583 O O . PHE A 1 202 ? 13.424 -8.693 -7.366 1.00 88.19 202 PHE A O 1
ATOM 1590 N N . MET A 1 203 ? 15.639 -8.741 -7.055 1.00 89.69 203 MET A N 1
ATOM 1591 C CA . MET A 1 203 ? 15.845 -10.028 -7.731 1.00 89.69 203 MET A CA 1
ATOM 1592 C C . MET A 1 203 ? 15.851 -11.160 -6.703 1.00 89.69 203 MET A C 1
ATOM 1594 O O . MET A 1 203 ? 16.391 -10.992 -5.610 1.00 89.69 203 MET A O 1
ATOM 1598 N N . PHE A 1 204 ? 15.273 -12.311 -7.045 1.00 89.69 204 PHE A N 1
ATOM 1599 C CA . PHE A 1 204 ? 15.290 -13.468 -6.152 1.00 89.69 204 PHE A CA 1
ATOM 1600 C C . PHE A 1 204 ? 16.700 -14.067 -6.054 1.00 89.69 204 PHE A C 1
ATOM 1602 O O . PHE A 1 204 ? 17.400 -14.207 -7.057 1.00 89.69 204 PHE A O 1
ATOM 1609 N N . GLU A 1 205 ? 17.124 -14.416 -4.836 1.00 83.12 205 GLU A N 1
ATOM 1610 C CA . GLU A 1 205 ? 18.480 -14.922 -4.560 1.00 83.12 205 GLU A CA 1
ATOM 1611 C C . GLU A 1 205 ? 18.762 -16.276 -5.229 1.00 83.12 205 GLU A C 1
ATOM 1613 O O . GLU A 1 205 ? 19.904 -16.574 -5.572 1.00 83.12 205 GLU A O 1
ATOM 1618 N N . ASP A 1 206 ? 17.722 -17.079 -5.445 1.00 80.38 206 ASP A N 1
ATOM 1619 C CA . ASP A 1 206 ? 17.772 -18.381 -6.114 1.00 80.38 206 ASP A CA 1
ATOM 1620 C C . ASP A 1 206 ? 17.700 -18.285 -7.649 1.00 80.38 206 ASP A C 1
ATOM 1622 O O . ASP A 1 206 ? 17.757 -19.305 -8.332 1.00 80.38 206 ASP A O 1
ATOM 1626 N N . GLY A 1 207 ? 17.597 -17.072 -8.203 1.00 82.25 207 GLY A N 1
ATOM 1627 C CA . GLY A 1 207 ? 17.445 -16.842 -9.638 1.00 82.25 207 GLY A CA 1
ATOM 1628 C C . GLY A 1 207 ? 16.012 -16.994 -10.158 1.00 82.25 207 GLY A C 1
ATOM 1629 O O . GLY A 1 207 ? 15.795 -16.764 -11.349 1.00 82.25 207 GLY A O 1
ATOM 1630 N N . GLY A 1 208 ? 15.042 -17.298 -9.289 1.00 87.88 208 GLY A N 1
ATOM 1631 C CA . GLY A 1 208 ? 13.630 -17.429 -9.631 1.00 87.88 208 GLY A CA 1
ATOM 1632 C C . GLY A 1 208 ? 13.166 -18.845 -9.959 1.00 87.88 208 GLY A C 1
ATOM 1633 O O . GLY A 1 208 ? 13.870 -19.827 -9.737 1.00 87.88 208 GLY A O 1
ATOM 1634 N N . TYR A 1 209 ? 11.940 -18.952 -10.472 1.00 90.00 209 TYR A N 1
ATOM 1635 C CA . TYR A 1 209 ? 11.312 -20.232 -10.812 1.00 90.00 209 TYR A CA 1
ATOM 1636 C C . TYR A 1 209 ? 10.517 -20.150 -12.111 1.00 90.00 209 TYR A C 1
ATOM 1638 O O . TYR A 1 209 ? 10.010 -19.085 -12.483 1.00 90.00 209 TYR A O 1
ATOM 1646 N N . SER A 1 210 ? 10.372 -21.299 -12.773 1.00 92.69 210 SER A N 1
ATOM 1647 C CA . SER A 1 210 ? 9.635 -21.374 -14.028 1.00 92.69 210 SER A CA 1
ATOM 1648 C C . SER A 1 210 ? 8.134 -21.198 -13.812 1.00 92.69 210 SER A C 1
ATOM 1650 O O . SER A 1 210 ? 7.536 -21.778 -12.905 1.00 92.69 210 SER A O 1
ATOM 1652 N N . LEU A 1 211 ? 7.522 -20.392 -14.674 1.00 92.00 211 LEU A N 1
ATOM 1653 C CA . LEU A 1 211 ? 6.075 -20.207 -14.780 1.00 92.00 211 LEU A CA 1
ATOM 1654 C C . LEU A 1 211 ? 5.451 -21.167 -15.802 1.00 92.00 211 LEU A C 1
ATOM 1656 O O . LEU A 1 211 ? 4.226 -21.201 -15.939 1.00 92.00 211 LEU A O 1
ATOM 1660 N N . VAL A 1 212 ? 6.282 -21.921 -16.531 1.00 89.38 212 VAL A N 1
ATOM 1661 C CA . VAL A 1 212 ? 5.831 -22.943 -17.474 1.00 89.38 212 VAL A CA 1
ATOM 1662 C C . VAL A 1 212 ? 5.855 -24.304 -16.789 1.00 89.38 212 VAL A C 1
ATOM 1664 O O . VAL A 1 212 ? 6.893 -24.758 -16.316 1.00 89.38 212 VAL A O 1
ATOM 1667 N N . ASP A 1 213 ? 4.709 -24.972 -16.760 1.00 86.62 213 ASP A N 1
ATOM 1668 C CA . ASP A 1 213 ? 4.543 -26.309 -16.204 1.00 86.62 213 ASP A CA 1
ATOM 1669 C C . ASP A 1 213 ? 3.873 -27.251 -17.215 1.00 86.62 213 ASP A C 1
ATOM 1671 O O . ASP A 1 213 ? 3.527 -26.880 -18.339 1.00 86.62 213 ASP A O 1
ATOM 1675 N N . SER A 1 214 ? 3.668 -28.507 -16.816 1.00 84.06 214 SER A N 1
ATOM 1676 C CA . SER A 1 214 ? 3.008 -29.497 -17.677 1.00 84.06 214 SER A CA 1
ATOM 1677 C C . SER A 1 214 ? 1.585 -29.105 -18.110 1.00 84.06 214 SER A C 1
ATOM 1679 O O . SER A 1 214 ? 1.134 -29.551 -19.165 1.00 84.06 214 SER A O 1
ATOM 1681 N N . ALA A 1 215 ? 0.881 -28.268 -17.340 1.00 84.25 215 ALA A N 1
ATOM 1682 C CA . ALA A 1 215 ? -0.482 -27.850 -17.643 1.00 84.25 215 ALA A CA 1
ATOM 1683 C C . ALA A 1 215 ? -0.516 -26.744 -18.709 1.00 84.25 215 ALA A C 1
ATOM 1685 O O . ALA A 1 215 ? -1.421 -26.729 -19.547 1.00 84.25 215 ALA A O 1
ATOM 1686 N N . ASN A 1 216 ? 0.476 -25.848 -18.726 1.00 87.44 216 ASN A N 1
ATOM 1687 C CA . ASN A 1 216 ? 0.507 -24.691 -19.626 1.00 87.44 216 ASN A CA 1
ATOM 1688 C C . ASN A 1 216 ? 1.607 -24.740 -20.713 1.00 87.44 216 ASN A C 1
ATOM 1690 O O . ASN A 1 216 ? 1.634 -23.862 -21.574 1.00 87.44 216 ASN A O 1
ATOM 1694 N N . ALA A 1 217 ? 2.446 -25.783 -20.763 1.00 87.94 217 ALA A N 1
ATOM 1695 C CA . ALA A 1 217 ? 3.535 -25.925 -21.742 1.00 87.94 217 ALA A CA 1
ATOM 1696 C C . ALA A 1 217 ? 3.096 -25.768 -23.210 1.00 87.94 217 ALA A C 1
ATOM 1698 O O . ALA A 1 217 ? 3.818 -25.200 -24.029 1.00 87.94 217 ALA A O 1
ATOM 1699 N N . HIS A 1 218 ? 1.890 -26.225 -23.554 1.00 88.38 218 HIS A N 1
ATOM 1700 C CA . HIS A 1 218 ? 1.332 -26.080 -24.901 1.00 88.38 218 HIS A CA 1
ATOM 1701 C C . HIS A 1 218 ? 1.069 -24.611 -25.294 1.00 88.38 218 HIS A C 1
ATOM 1703 O O . HIS A 1 218 ? 1.067 -24.280 -26.476 1.00 88.38 218 HIS A O 1
ATOM 1709 N N . MET A 1 219 ? 0.867 -23.718 -24.317 1.00 89.81 219 MET A N 1
ATOM 1710 C CA . MET A 1 219 ? 0.645 -22.280 -24.527 1.00 89.81 219 MET A CA 1
ATOM 1711 C C . MET A 1 219 ? 1.951 -21.507 -24.753 1.00 89.81 219 MET A C 1
ATOM 1713 O O . MET A 1 219 ? 1.908 -20.366 -25.225 1.00 89.81 219 MET A O 1
ATOM 1717 N N . ALA A 1 220 ? 3.087 -22.126 -24.414 1.00 92.06 220 ALA A N 1
ATOM 1718 C CA . ALA A 1 220 ? 4.436 -21.575 -24.509 1.00 92.06 220 ALA A CA 1
ATOM 1719 C C . ALA A 1 220 ? 5.122 -21.872 -25.856 1.00 92.06 220 ALA A C 1
ATOM 1721 O O . ALA A 1 220 ? 6.329 -21.688 -26.001 1.00 92.06 220 ALA A O 1
ATOM 1722 N N . GLN A 1 221 ? 4.360 -22.340 -26.845 1.00 93.06 221 GLN A N 1
ATOM 1723 C CA . GLN A 1 221 ? 4.843 -22.626 -28.192 1.00 93.06 221 GLN A CA 1
ATOM 1724 C C . GLN A 1 221 ? 4.245 -21.644 -29.200 1.00 93.06 221 GLN A C 1
ATOM 1726 O O . GLN A 1 221 ? 3.085 -21.237 -29.087 1.00 93.06 221 GLN A O 1
ATOM 1731 N N . ALA A 1 222 ? 5.030 -21.293 -30.214 1.00 94.06 222 ALA A N 1
ATOM 1732 C CA . ALA A 1 222 ? 4.588 -20.496 -31.349 1.00 94.06 222 ALA A CA 1
ATOM 1733 C C . ALA A 1 222 ? 5.101 -21.104 -32.657 1.00 94.06 222 ALA A C 1
ATOM 1735 O O . ALA A 1 222 ? 6.225 -21.595 -32.732 1.00 94.06 222 ALA A O 1
ATOM 1736 N N . ILE A 1 223 ? 4.269 -21.059 -33.696 1.00 95.19 223 ILE A N 1
ATOM 1737 C CA . ILE A 1 223 ? 4.668 -21.409 -35.060 1.00 95.19 223 ILE A CA 1
ATOM 1738 C C . ILE A 1 223 ? 4.779 -20.106 -35.834 1.00 95.19 223 ILE A C 1
ATOM 1740 O O . ILE A 1 223 ? 3.853 -19.291 -35.823 1.00 95.19 223 ILE A O 1
ATOM 1744 N N . VAL A 1 224 ? 5.922 -19.907 -36.473 1.00 95.88 224 VAL A N 1
ATOM 1745 C CA . VAL A 1 224 ? 6.163 -18.736 -37.306 1.00 95.88 224 VAL A CA 1
ATOM 1746 C C . VAL A 1 224 ? 5.327 -18.854 -38.584 1.00 95.88 224 VAL A C 1
ATOM 1748 O O . VAL A 1 224 ? 5.310 -19.934 -39.182 1.00 95.88 224 VAL A O 1
ATOM 1751 N N . PRO A 1 225 ? 4.634 -17.782 -39.018 1.00 94.88 225 PRO A N 1
ATOM 1752 C CA . PRO A 1 225 ? 3.903 -17.763 -40.276 1.00 94.88 225 PRO A CA 1
ATOM 1753 C C . PRO A 1 225 ? 4.771 -18.231 -41.443 1.00 94.88 225 PRO A C 1
ATOM 1755 O O . PRO A 1 225 ? 5.983 -18.026 -41.457 1.00 94.88 225 PRO A O 1
ATOM 1758 N N . ASP A 1 226 ? 4.146 -18.849 -42.436 1.00 94.50 226 ASP A N 1
ATOM 1759 C CA . ASP A 1 226 ? 4.802 -19.247 -43.684 1.00 94.50 226 ASP A CA 1
ATOM 1760 C C . ASP A 1 226 ? 5.173 -18.042 -44.569 1.00 94.50 226 ASP A C 1
ATOM 1762 O O . ASP A 1 226 ? 5.995 -18.164 -45.478 1.00 94.50 226 ASP A O 1
ATOM 1766 N N . SER A 1 227 ? 4.609 -16.868 -44.275 1.00 93.56 227 SER A N 1
ATOM 1767 C CA . SER A 1 227 ? 4.826 -15.617 -44.988 1.00 93.56 227 SER A CA 1
ATOM 1768 C C . SER A 1 227 ? 4.911 -14.423 -44.036 1.00 93.56 227 SER A C 1
ATOM 1770 O O . SER A 1 227 ? 4.100 -14.264 -43.126 1.00 93.56 227 SER A O 1
ATOM 1772 N N . ASN A 1 228 ? 5.854 -13.518 -44.303 1.00 93.81 228 ASN A N 1
ATOM 1773 C CA . ASN A 1 228 ? 6.016 -12.270 -43.548 1.00 93.81 228 ASN A CA 1
ATOM 1774 C C . ASN A 1 228 ? 5.140 -11.120 -44.073 1.00 93.81 228 ASN A C 1
ATOM 1776 O O . ASN A 1 228 ? 5.163 -10.024 -43.509 1.00 93.81 228 ASN A O 1
ATOM 1780 N N . TRP A 1 229 ? 4.393 -11.334 -45.163 1.00 92.94 229 TRP A N 1
ATOM 1781 C CA . TRP A 1 229 ? 3.623 -10.277 -45.825 1.00 92.94 229 TRP A CA 1
ATOM 1782 C C . TRP A 1 229 ? 2.543 -9.676 -44.929 1.00 92.94 229 TRP A C 1
ATOM 1784 O O . TRP A 1 229 ? 2.432 -8.453 -44.867 1.00 92.94 229 TRP A O 1
ATOM 1794 N N . ASP A 1 230 ? 1.804 -10.503 -44.188 1.00 92.69 230 ASP A N 1
ATOM 1795 C CA . ASP A 1 230 ? 0.728 -10.021 -43.317 1.00 92.69 230 ASP A CA 1
ATOM 1796 C C . ASP A 1 230 ? 1.263 -9.058 -42.253 1.00 92.69 230 ASP A C 1
ATOM 1798 O O . ASP A 1 230 ? 0.724 -7.966 -42.057 1.00 92.69 230 ASP A O 1
ATOM 1802 N N . TYR A 1 231 ? 2.377 -9.423 -41.609 1.00 92.38 231 TYR A N 1
ATOM 1803 C CA . TYR A 1 231 ? 3.022 -8.552 -40.634 1.00 92.38 231 TYR A CA 1
ATOM 1804 C C . TYR A 1 231 ? 3.602 -7.295 -41.290 1.00 92.38 231 TYR A C 1
ATOM 1806 O O . TYR A 1 231 ? 3.400 -6.202 -40.768 1.00 92.38 231 TYR A O 1
ATOM 1814 N N . ALA A 1 232 ? 4.265 -7.420 -42.445 1.00 90.25 232 ALA A N 1
ATOM 1815 C CA . ALA A 1 232 ? 4.810 -6.276 -43.179 1.00 90.25 232 ALA A CA 1
ATOM 1816 C C . ALA A 1 232 ? 3.723 -5.244 -43.522 1.00 90.25 232 ALA A C 1
ATOM 1818 O O . ALA A 1 232 ? 3.923 -4.045 -43.324 1.00 90.25 232 ALA A O 1
ATOM 1819 N N . CYS A 1 233 ? 2.555 -5.703 -43.982 1.00 90.62 233 CYS A N 1
ATOM 1820 C CA . CYS A 1 233 ? 1.414 -4.849 -44.296 1.00 90.62 233 CYS A CA 1
ATOM 1821 C C . CYS A 1 233 ? 0.810 -4.201 -43.043 1.00 90.62 233 CYS A C 1
ATOM 1823 O O . CYS A 1 233 ? 0.548 -3.000 -43.053 1.00 90.62 233 CYS A O 1
ATOM 1825 N N . LEU A 1 234 ? 0.615 -4.964 -41.961 1.00 89.62 234 LEU A N 1
ATOM 1826 C CA . LEU A 1 234 ? 0.022 -4.458 -40.716 1.00 89.62 234 LEU A CA 1
ATOM 1827 C C . LEU A 1 234 ? 0.939 -3.478 -39.975 1.00 89.62 234 LEU A C 1
ATOM 1829 O O . LEU A 1 234 ? 0.485 -2.438 -39.503 1.00 89.62 234 LEU A O 1
ATOM 1833 N N . ALA A 1 235 ? 2.227 -3.802 -39.871 1.00 86.38 235 ALA A N 1
ATOM 1834 C CA . ALA A 1 235 ? 3.223 -2.972 -39.198 1.00 86.38 235 ALA A CA 1
ATOM 1835 C C . ALA A 1 235 ? 3.713 -1.806 -40.072 1.00 86.38 235 ALA A C 1
ATOM 1837 O O . ALA A 1 235 ? 4.386 -0.907 -39.568 1.00 86.38 235 ALA A O 1
ATOM 1838 N N . MET A 1 236 ? 3.394 -1.827 -41.373 1.00 87.50 236 MET A N 1
ATOM 1839 C CA . MET A 1 236 ? 3.980 -0.954 -42.396 1.00 87.50 236 MET A CA 1
ATOM 1840 C C . MET A 1 236 ? 5.518 -1.018 -42.418 1.00 87.50 236 MET A C 1
ATOM 1842 O O . MET A 1 236 ? 6.194 -0.033 -42.720 1.00 87.50 236 MET A O 1
ATOM 1846 N N . ASP A 1 237 ? 6.073 -2.192 -42.107 1.00 86.44 237 ASP A N 1
ATOM 1847 C CA . ASP A 1 237 ? 7.504 -2.478 -42.200 1.00 86.44 237 ASP A CA 1
ATOM 1848 C C . ASP A 1 237 ? 7.796 -3.210 -43.513 1.00 86.44 237 ASP A C 1
ATOM 1850 O O . ASP A 1 237 ? 7.829 -4.442 -43.591 1.00 86.44 237 ASP A O 1
ATOM 1854 N N . GLY A 1 238 ? 7.979 -2.411 -44.565 1.00 84.75 238 GLY A N 1
ATOM 1855 C CA . GLY A 1 238 ? 8.268 -2.870 -45.922 1.00 84.75 238 GLY A CA 1
ATOM 1856 C C . GLY A 1 238 ? 9.728 -3.250 -46.171 1.00 84.75 238 GLY A C 1
ATOM 1857 O O . GLY A 1 238 ? 10.140 -3.257 -47.331 1.00 84.75 238 GLY A O 1
ATOM 1858 N N . ASN A 1 239 ? 10.532 -3.512 -45.132 1.00 86.62 239 ASN A N 1
ATOM 1859 C CA . ASN A 1 239 ? 11.932 -3.890 -45.307 1.00 86.62 239 ASN A CA 1
ATOM 1860 C C . ASN A 1 239 ? 12.056 -5.180 -46.159 1.00 86.62 239 ASN A C 1
ATOM 1862 O O . ASN A 1 239 ? 11.617 -6.252 -45.725 1.00 86.62 239 ASN A O 1
ATOM 1866 N N . PRO A 1 240 ? 12.679 -5.119 -47.357 1.00 87.31 240 PRO A N 1
ATOM 1867 C CA . PRO A 1 240 ? 12.686 -6.236 -48.300 1.00 87.31 240 PRO A CA 1
ATOM 1868 C C . PRO A 1 240 ? 13.417 -7.489 -47.814 1.00 87.31 240 PRO A C 1
ATOM 1870 O O . PRO A 1 240 ? 13.201 -8.554 -48.383 1.00 87.31 240 PRO A O 1
ATOM 1873 N N . VAL A 1 241 ? 14.251 -7.408 -46.770 1.00 87.88 241 VAL A N 1
ATOM 1874 C CA . VAL A 1 241 ? 14.901 -8.597 -46.182 1.00 87.88 241 VAL A CA 1
ATOM 1875 C C . VAL A 1 241 ? 13.883 -9.626 -45.664 1.00 87.88 241 VAL A C 1
ATOM 1877 O O . VAL A 1 241 ? 14.186 -10.817 -45.585 1.00 87.88 241 VAL A O 1
ATOM 1880 N N . HIS A 1 242 ? 12.666 -9.173 -45.348 1.00 90.50 242 HIS A N 1
ATOM 1881 C CA . HIS A 1 242 ? 11.589 -10.016 -44.838 1.00 90.50 242 HIS A CA 1
ATOM 1882 C C . HIS A 1 242 ? 10.678 -10.575 -45.934 1.00 90.50 242 HIS A C 1
ATOM 1884 O O . HIS A 1 242 ? 10.008 -11.577 -45.706 1.00 90.50 242 HIS A O 1
ATOM 1890 N N . THR A 1 243 ? 10.627 -9.955 -47.115 1.00 89.94 243 THR A N 1
ATOM 1891 C CA . THR A 1 243 ? 9.628 -10.279 -48.154 1.00 89.94 243 THR A CA 1
ATOM 1892 C C . THR A 1 243 ? 10.233 -10.655 -49.504 1.00 89.94 243 THR A C 1
ATOM 1894 O O . THR A 1 243 ? 9.552 -11.273 -50.322 1.00 89.94 243 THR A O 1
ATOM 1897 N N . ASN A 1 244 ? 11.503 -10.323 -49.752 1.00 89.81 244 ASN A N 1
ATOM 1898 C CA . ASN A 1 244 ? 12.190 -10.585 -51.009 1.00 89.81 244 ASN A CA 1
ATOM 1899 C C . ASN A 1 244 ? 13.373 -11.557 -50.805 1.00 89.81 244 ASN A C 1
ATOM 1901 O O . ASN A 1 244 ? 14.399 -11.167 -50.236 1.00 89.81 244 ASN A O 1
ATOM 1905 N N . PRO A 1 245 ? 13.291 -12.799 -51.318 1.00 88.75 245 PRO A N 1
ATOM 1906 C CA . PRO A 1 245 ? 14.335 -13.805 -51.120 1.00 88.75 245 PRO A CA 1
ATOM 1907 C C . PRO A 1 245 ? 15.675 -13.423 -51.763 1.00 88.75 245 PRO A C 1
ATOM 1909 O O . PRO A 1 245 ? 16.721 -13.796 -51.242 1.00 88.75 245 PRO A O 1
ATOM 1912 N N . TYR A 1 246 ? 15.674 -12.636 -52.846 1.00 86.94 246 TYR A N 1
ATOM 1913 C CA . TYR A 1 246 ? 16.911 -12.173 -53.484 1.00 86.94 246 TYR A CA 1
ATOM 1914 C C . TYR A 1 246 ? 17.670 -11.172 -52.611 1.00 86.94 246 TYR A C 1
ATOM 1916 O O . TYR A 1 246 ? 18.899 -11.164 -52.617 1.00 86.94 246 TYR A O 1
ATOM 1924 N N . ILE A 1 247 ? 16.947 -10.337 -51.858 1.00 84.56 247 ILE A N 1
ATOM 1925 C CA . ILE A 1 247 ? 17.554 -9.401 -50.906 1.00 84.56 247 ILE A CA 1
ATOM 1926 C C . ILE A 1 247 ? 18.043 -10.147 -49.664 1.00 84.56 247 ILE A C 1
ATOM 1928 O O . ILE A 1 247 ? 19.136 -9.852 -49.191 1.00 84.56 247 ILE A O 1
ATOM 1932 N N . GLY A 1 248 ? 17.286 -11.139 -49.181 1.00 82.75 248 GLY A N 1
ATOM 1933 C CA . GLY A 1 248 ? 17.735 -12.042 -48.115 1.00 82.75 248 GLY A CA 1
ATOM 1934 C C . GLY A 1 248 ? 19.075 -12.709 -48.447 1.00 82.75 248 GLY A C 1
ATOM 1935 O O . GLY A 1 248 ? 20.029 -12.574 -47.684 1.00 82.75 248 GLY A O 1
ATOM 1936 N N . ASP 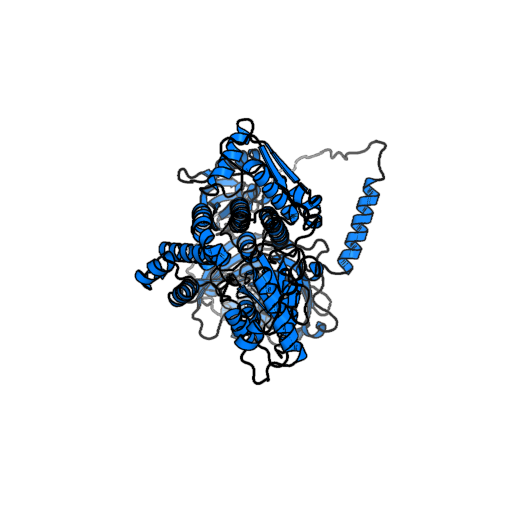A 1 249 ? 19.177 -13.327 -49.628 1.00 84.44 249 ASP A N 1
ATOM 1937 C CA . ASP A 1 249 ? 20.420 -13.925 -50.146 1.00 84.44 249 ASP A CA 1
ATOM 1938 C C . ASP A 1 249 ? 21.548 -12.885 -50.273 1.00 84.44 249 ASP A C 1
ATOM 1940 O O . ASP A 1 249 ? 22.679 -13.114 -49.848 1.00 84.44 249 ASP A O 1
ATOM 1944 N N . PHE A 1 250 ? 21.237 -11.689 -50.787 1.00 82.75 250 PHE A N 1
ATOM 1945 C CA . PHE A 1 250 ? 22.212 -10.605 -50.954 1.00 82.75 250 PHE A CA 1
ATOM 1946 C C . PHE A 1 250 ? 22.869 -10.166 -49.634 1.00 82.75 250 PHE A C 1
ATOM 1948 O O . PHE A 1 250 ? 24.058 -9.849 -49.623 1.00 82.75 250 PHE A O 1
ATOM 1955 N N . VAL A 1 251 ? 22.127 -10.166 -48.523 1.00 81.81 251 VAL A N 1
ATOM 1956 C CA . VAL A 1 251 ?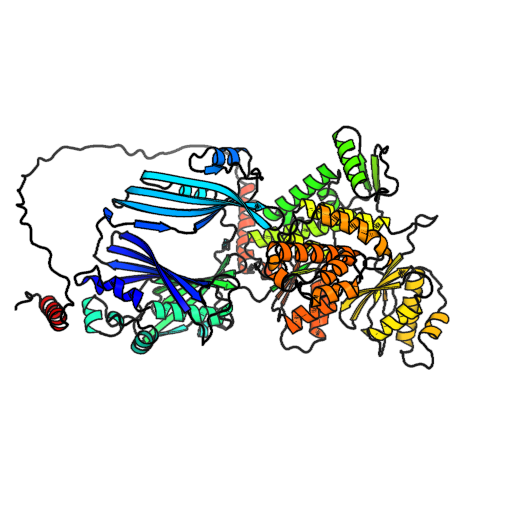 22.660 -9.805 -47.195 1.00 81.81 251 VAL A CA 1
ATOM 1957 C C . VAL A 1 251 ? 23.242 -10.998 -46.425 1.00 81.81 251 VAL A C 1
ATOM 1959 O O . VAL A 1 251 ? 23.657 -10.837 -45.275 1.00 81.81 251 VAL A O 1
ATOM 1962 N N . GLY A 1 252 ? 23.307 -12.172 -47.061 1.00 83.25 252 GLY A N 1
ATOM 1963 C CA . GLY A 1 252 ? 23.904 -13.388 -46.512 1.00 83.25 252 GLY A CA 1
ATOM 1964 C C . GLY A 1 252 ? 22.964 -14.241 -45.659 1.00 83.25 252 GLY A C 1
ATOM 1965 O O . GLY A 1 252 ? 23.447 -15.076 -44.897 1.00 83.25 252 GLY A O 1
ATOM 1966 N N . ASN A 1 253 ? 21.648 -14.047 -45.765 1.00 85.75 253 ASN A N 1
ATOM 1967 C CA . ASN A 1 253 ? 20.663 -14.886 -45.083 1.00 85.75 253 ASN A CA 1
ATOM 1968 C C . ASN A 1 253 ? 20.292 -16.088 -45.963 1.00 85.75 253 ASN A C 1
ATOM 1970 O O . ASN A 1 253 ? 20.248 -15.989 -47.186 1.00 85.75 253 ASN A O 1
ATOM 1974 N N . SER A 1 254 ? 19.936 -17.215 -45.344 1.00 83.56 254 SER A N 1
ATOM 1975 C CA . SER A 1 254 ? 19.467 -18.424 -46.044 1.00 83.56 254 SER A CA 1
ATOM 1976 C C . SER A 1 254 ? 18.082 -18.275 -46.696 1.00 83.56 254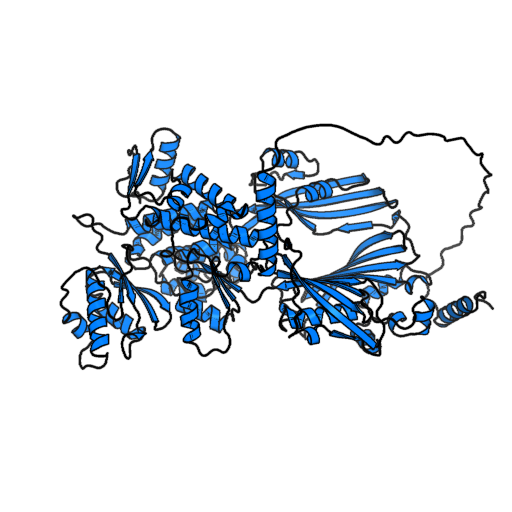 SER A C 1
ATOM 1978 O O . SER A 1 254 ? 17.633 -19.177 -47.401 1.00 83.56 254 SER A O 1
ATOM 1980 N N . GLY A 1 255 ? 17.401 -17.146 -46.479 1.00 88.69 255 GLY A N 1
ATOM 1981 C CA . GLY A 1 255 ? 16.081 -16.841 -47.018 1.00 88.69 255 GLY A CA 1
ATOM 1982 C C . GLY A 1 255 ? 15.531 -15.524 -46.473 1.00 88.69 255 GLY A C 1
ATOM 1983 O O . GLY A 1 255 ? 16.265 -14.702 -45.917 1.00 88.69 255 GLY A O 1
ATOM 1984 N N . THR A 1 256 ? 14.223 -15.322 -46.627 1.00 92.44 256 THR A N 1
ATOM 1985 C CA . THR A 1 256 ? 13.514 -14.197 -46.008 1.00 92.44 256 THR A CA 1
ATOM 1986 C C . THR A 1 256 ? 13.395 -14.418 -44.506 1.00 92.44 256 THR A C 1
ATOM 1988 O O . THR A 1 256 ? 12.765 -15.381 -44.078 1.00 92.44 256 THR A O 1
ATOM 1991 N N . VAL A 1 257 ? 13.979 -13.529 -43.710 1.00 93.25 257 VAL A N 1
ATOM 1992 C CA . VAL A 1 257 ? 13.972 -13.631 -42.241 1.00 93.25 257 VAL A CA 1
ATOM 1993 C C . VAL A 1 257 ? 12.669 -13.050 -41.701 1.00 93.25 257 VAL A C 1
ATOM 1995 O O . VAL A 1 257 ? 12.190 -12.044 -42.217 1.00 93.25 257 VAL A O 1
ATOM 1998 N N . THR A 1 258 ? 12.100 -13.635 -40.658 1.00 94.94 258 THR A N 1
ATOM 1999 C CA . THR A 1 258 ? 10.925 -13.101 -39.958 1.00 94.94 258 THR A CA 1
ATOM 2000 C C . THR A 1 258 ? 11.250 -11.782 -39.258 1.00 94.94 258 THR A C 1
ATOM 2002 O O . THR A 1 258 ? 12.351 -11.590 -38.738 1.00 94.94 258 THR A O 1
ATOM 2005 N N . HIS A 1 259 ? 10.306 -10.836 -39.228 1.00 93.44 259 HIS A N 1
ATOM 2006 C CA . HIS A 1 259 ? 10.492 -9.576 -38.503 1.00 93.44 259 HIS A CA 1
ATOM 2007 C C . HIS A 1 259 ? 10.768 -9.840 -37.017 1.00 93.44 259 HIS A C 1
ATOM 2009 O O . HIS A 1 259 ? 9.952 -10.448 -36.330 1.00 93.44 259 HIS A O 1
ATOM 2015 N N . GLY A 1 260 ? 11.869 -9.310 -36.473 1.00 93.44 260 GLY A N 1
ATOM 2016 C CA . GLY A 1 260 ? 12.179 -9.478 -35.045 1.00 93.44 260 GLY A CA 1
ATOM 2017 C C . GLY A 1 260 ? 11.055 -8.962 -34.136 1.00 93.44 260 GLY A C 1
ATOM 2018 O O . GLY A 1 260 ? 10.687 -9.606 -33.156 1.00 93.44 260 GLY A O 1
ATOM 2019 N N . LEU A 1 261 ? 10.419 -7.846 -34.508 1.00 94.06 261 LEU A N 1
ATOM 2020 C CA . LEU A 1 261 ? 9.279 -7.299 -33.766 1.00 94.06 261 LEU A CA 1
ATOM 2021 C C . LEU A 1 261 ? 8.045 -8.222 -33.779 1.00 94.06 261 LEU A C 1
ATOM 2023 O O . LEU A 1 261 ? 7.264 -8.180 -32.828 1.00 94.06 261 LEU A O 1
ATOM 2027 N N . TRP A 1 262 ? 7.888 -9.089 -34.787 1.00 95.44 262 TRP A N 1
ATOM 2028 C CA . TRP A 1 262 ? 6.883 -10.154 -34.750 1.00 95.44 262 TRP A CA 1
ATOM 2029 C C . TRP A 1 262 ? 7.233 -11.184 -33.671 1.00 95.44 262 TRP A C 1
ATOM 2031 O O . TRP A 1 262 ? 6.379 -11.513 -32.849 1.00 95.44 262 TRP A O 1
ATOM 2041 N N . THR A 1 263 ? 8.494 -11.629 -33.601 1.00 96.31 263 THR A N 1
ATOM 2042 C CA . THR A 1 263 ? 8.958 -12.580 -32.575 1.00 96.31 263 THR A CA 1
ATOM 2043 C C . THR A 1 263 ? 8.770 -12.003 -31.171 1.00 96.31 263 THR A C 1
ATOM 2045 O O . THR A 1 263 ? 8.226 -12.678 -30.302 1.00 96.31 263 THR A O 1
ATOM 2048 N N . SER A 1 264 ? 9.108 -10.724 -30.963 1.00 96.44 264 SER A N 1
ATOM 2049 C CA . SER A 1 264 ? 8.845 -10.022 -29.697 1.00 96.44 264 SER A CA 1
ATOM 2050 C C . SER A 1 264 ? 7.352 -9.960 -29.360 1.00 96.44 264 SER A C 1
ATOM 2052 O O . SER A 1 264 ? 6.971 -10.288 -28.236 1.00 96.44 264 SER A O 1
ATOM 2054 N N . ALA A 1 265 ? 6.489 -9.610 -30.318 1.00 95.25 265 ALA A N 1
ATOM 2055 C CA . ALA A 1 265 ? 5.043 -9.577 -30.097 1.00 95.25 265 ALA A CA 1
ATOM 2056 C C . ALA A 1 265 ? 4.466 -10.968 -29.772 1.00 95.25 265 ALA A C 1
ATOM 2058 O O . ALA A 1 265 ? 3.607 -11.088 -28.895 1.00 95.25 265 ALA A O 1
ATOM 2059 N N . SER A 1 266 ? 4.968 -12.015 -30.431 1.00 96.19 266 SER A N 1
ATOM 2060 C CA . SER A 1 266 ? 4.599 -13.412 -30.183 1.00 96.19 266 SER A CA 1
ATOM 2061 C C . SER A 1 266 ? 4.978 -13.849 -28.762 1.00 96.19 266 SER A C 1
ATOM 2063 O O . SER A 1 266 ? 4.114 -14.279 -27.995 1.00 96.19 266 SER A O 1
ATOM 2065 N N . THR A 1 267 ? 6.230 -13.623 -28.347 1.00 96.50 267 THR A N 1
ATOM 2066 C CA . THR A 1 267 ? 6.700 -13.898 -26.978 1.00 96.50 267 THR A CA 1
ATOM 2067 C C . THR A 1 267 ? 5.912 -13.100 -25.937 1.00 96.50 267 THR A C 1
ATOM 2069 O O . THR A 1 267 ? 5.477 -13.658 -24.929 1.00 96.50 267 THR A O 1
ATOM 2072 N N . ARG A 1 268 ? 5.640 -11.810 -26.186 1.00 96.56 268 ARG A N 1
ATOM 2073 C CA . ARG A 1 268 ? 4.790 -10.985 -25.310 1.00 96.56 268 ARG A CA 1
ATOM 2074 C C . ARG A 1 268 ? 3.381 -11.571 -25.168 1.00 96.56 268 ARG A C 1
ATOM 2076 O O . ARG A 1 268 ? 2.843 -11.576 -24.064 1.00 96.56 268 ARG A O 1
ATOM 2083 N N . SER A 1 269 ? 2.783 -12.075 -26.250 1.00 95.69 269 SER A N 1
ATOM 2084 C CA . SER A 1 269 ? 1.459 -12.718 -26.211 1.00 95.69 269 SER A CA 1
ATOM 2085 C C . SER A 1 269 ? 1.456 -13.985 -25.347 1.00 95.69 269 SER A C 1
ATOM 2087 O O . SER A 1 269 ? 0.494 -14.239 -24.624 1.00 95.69 269 SER A O 1
ATOM 2089 N N . ILE A 1 270 ? 2.548 -14.755 -25.344 1.00 96.00 270 ILE A N 1
ATOM 2090 C CA . ILE A 1 270 ? 2.704 -15.909 -24.446 1.00 96.00 270 ILE A CA 1
ATOM 2091 C C . ILE A 1 270 ? 2.713 -15.452 -22.978 1.00 96.00 270 ILE A C 1
ATOM 2093 O O . ILE A 1 270 ? 1.959 -16.000 -22.170 1.00 96.00 270 ILE A O 1
ATOM 2097 N N . VAL A 1 271 ? 3.486 -14.411 -22.641 1.00 96.56 271 VAL A N 1
ATOM 2098 C CA . VAL A 1 271 ? 3.503 -13.826 -21.283 1.00 96.56 271 VAL A CA 1
ATOM 2099 C C . VAL A 1 271 ? 2.114 -13.324 -20.875 1.00 96.56 271 VAL A C 1
ATOM 2101 O O . VAL A 1 271 ? 1.678 -13.547 -19.746 1.00 96.56 271 VAL A O 1
ATOM 2104 N N . GLU A 1 272 ? 1.387 -12.691 -21.794 1.00 95.00 272 GLU A N 1
ATOM 2105 C CA . GLU A 1 272 ? 0.023 -12.210 -21.561 1.00 95.00 272 GLU A CA 1
ATOM 2106 C C . GLU A 1 272 ? -0.945 -13.347 -21.208 1.00 95.00 272 GLU A C 1
ATOM 2108 O O . GLU A 1 272 ? -1.720 -13.245 -20.256 1.00 95.00 272 GLU A O 1
ATOM 2113 N N . ARG A 1 273 ? -0.883 -14.460 -21.942 1.00 93.62 273 ARG A N 1
ATOM 2114 C CA . ARG A 1 273 ? -1.769 -15.607 -21.713 1.00 93.62 273 ARG A CA 1
ATOM 2115 C C . ARG A 1 273 ? -1.430 -16.363 -20.431 1.00 93.62 273 ARG A C 1
ATOM 2117 O O . ARG A 1 273 ? -2.345 -16.703 -19.689 1.00 93.62 273 ARG A O 1
ATOM 2124 N N . ILE A 1 274 ? -0.145 -16.625 -20.182 1.00 93.38 274 ILE A N 1
ATOM 2125 C CA . ILE A 1 274 ? 0.304 -17.474 -19.066 1.00 93.38 274 ILE A CA 1
ATOM 2126 C C . ILE A 1 274 ? 0.385 -16.682 -17.756 1.00 93.38 274 ILE A C 1
ATOM 2128 O O . ILE A 1 274 ? -0.121 -17.136 -16.737 1.00 93.38 274 ILE A O 1
ATOM 2132 N N . VAL A 1 275 ? 0.999 -15.495 -17.769 1.00 93.94 275 VAL A N 1
ATOM 2133 C CA . VAL A 1 275 ? 1.310 -14.739 -16.540 1.00 93.94 275 VAL A CA 1
ATOM 2134 C C . VAL A 1 275 ? 0.280 -13.651 -16.262 1.00 93.94 275 VAL A C 1
ATOM 2136 O O . VAL A 1 275 ? -0.174 -13.474 -15.126 1.00 93.94 275 VAL A O 1
ATOM 2139 N N . ALA A 1 276 ? -0.118 -12.912 -17.301 1.00 92.19 276 ALA A N 1
ATOM 2140 C CA . ALA A 1 276 ? -1.158 -11.899 -17.158 1.00 92.19 276 ALA A CA 1
ATOM 2141 C C . ALA A 1 276 ? -2.574 -12.507 -17.134 1.00 92.19 276 ALA A C 1
ATOM 2143 O O . ALA A 1 276 ? -3.523 -11.801 -16.805 1.00 92.19 276 ALA A O 1
ATOM 2144 N N . CYS A 1 277 ? -2.724 -13.809 -17.404 1.00 89.75 277 CYS A N 1
ATOM 2145 C CA . CYS A 1 277 ? -4.000 -14.532 -17.435 1.00 89.75 277 CYS A CA 1
ATOM 2146 C C . CYS A 1 277 ? -5.026 -13.915 -18.406 1.00 89.75 277 CYS A C 1
ATOM 2148 O O . CYS A 1 277 ? -6.213 -13.854 -18.097 1.00 89.75 277 CYS A O 1
ATOM 2150 N N . GLY A 1 278 ? -4.568 -13.413 -19.559 1.00 88.25 278 GLY A N 1
ATOM 2151 C CA . GLY A 1 278 ? -5.426 -12.766 -20.560 1.00 88.25 278 GLY A CA 1
ATOM 2152 C C . GLY A 1 278 ? -5.813 -11.317 -20.241 1.00 88.25 278 GLY A C 1
ATOM 2153 O O . GLY A 1 278 ? -6.713 -10.782 -20.882 1.00 88.25 278 GLY A O 1
ATOM 2154 N N . HIS A 1 279 ? -5.142 -10.686 -19.273 1.00 88.69 279 HIS A N 1
ATOM 2155 C CA . HIS A 1 279 ? -5.309 -9.277 -18.911 1.00 88.69 279 HIS A CA 1
ATOM 2156 C C . HIS A 1 279 ? -4.149 -8.426 -19.464 1.00 88.69 279 HIS A C 1
ATOM 2158 O O . HIS A 1 279 ? -3.167 -8.191 -18.748 1.00 88.69 279 HIS A O 1
ATOM 2164 N N . PRO A 1 280 ? -4.204 -7.970 -20.734 1.00 88.38 280 PRO A N 1
ATOM 2165 C CA . PRO A 1 280 ? -3.126 -7.200 -21.365 1.00 88.38 280 PRO A CA 1
ATOM 2166 C C . PRO A 1 280 ? -2.760 -5.923 -20.603 1.00 88.38 280 PRO A C 1
ATOM 2168 O O . PRO A 1 280 ? -1.615 -5.477 -20.670 1.00 88.38 280 PRO A O 1
ATOM 2171 N N . GLU A 1 281 ? -3.706 -5.344 -19.862 1.00 87.69 281 GLU A N 1
ATOM 2172 C CA . GLU A 1 281 ? -3.515 -4.162 -19.026 1.00 87.69 281 GLU A CA 1
ATOM 2173 C C . GLU A 1 281 ? -2.487 -4.345 -17.910 1.00 87.69 281 GLU A C 1
ATOM 2175 O O . GLU A 1 281 ? -1.936 -3.351 -17.440 1.00 87.69 281 GLU A O 1
ATOM 2180 N N . ARG A 1 282 ? -2.199 -5.591 -17.507 1.00 90.56 282 ARG A N 1
ATOM 2181 C CA . ARG A 1 282 ? -1.190 -5.891 -16.484 1.00 90.56 282 ARG A CA 1
ATOM 2182 C C . ARG A 1 282 ? 0.235 -5.768 -17.020 1.00 90.56 282 ARG A C 1
ATOM 2184 O O . ARG A 1 282 ? 1.151 -5.590 -16.228 1.00 90.56 282 ARG A O 1
ATOM 2191 N N . ILE A 1 283 ? 0.463 -5.858 -18.332 1.00 92.94 283 ILE A N 1
ATOM 2192 C CA . ILE A 1 283 ? 1.812 -5.726 -18.902 1.00 92.94 283 ILE A CA 1
ATOM 2193 C C . ILE A 1 283 ? 2.176 -4.241 -18.974 1.00 92.94 283 ILE A C 1
ATOM 2195 O O . ILE A 1 283 ? 1.614 -3.493 -19.775 1.00 92.94 283 ILE A O 1
ATOM 2199 N N . ARG A 1 284 ? 3.139 -3.816 -18.151 1.00 92.06 284 ARG A N 1
ATOM 2200 C CA . ARG A 1 284 ? 3.566 -2.411 -18.042 1.00 92.06 284 ARG A CA 1
ATOM 2201 C C . ARG A 1 284 ? 4.819 -2.101 -18.832 1.00 92.06 284 ARG A C 1
ATOM 2203 O O . ARG A 1 284 ? 4.912 -1.019 -19.402 1.00 92.06 284 ARG A O 1
ATOM 2210 N N . ALA A 1 285 ? 5.738 -3.049 -18.928 1.00 94.06 285 ALA A N 1
ATOM 2211 C CA . ALA A 1 285 ? 6.899 -2.916 -19.786 1.00 94.06 285 ALA A CA 1
ATOM 2212 C C . ALA A 1 285 ? 7.256 -4.256 -20.420 1.00 94.06 285 ALA A C 1
ATOM 2214 O O . ALA A 1 285 ? 7.044 -5.310 -19.826 1.00 94.06 285 ALA A O 1
ATOM 2215 N N . HIS A 1 286 ? 7.805 -4.209 -21.625 1.00 96.75 286 HIS A N 1
ATOM 2216 C CA . HIS A 1 286 ? 8.325 -5.371 -22.329 1.00 96.75 286 HIS A CA 1
ATOM 2217 C C . HIS A 1 286 ? 9.576 -4.951 -23.091 1.00 96.75 286 HIS A C 1
ATOM 2219 O O . HIS A 1 286 ? 9.500 -4.103 -23.983 1.00 96.75 286 HIS A O 1
ATOM 2225 N N . SER A 1 287 ? 10.721 -5.517 -22.720 1.00 97.19 287 SER A N 1
ATOM 2226 C CA . SER A 1 287 ? 11.970 -5.385 -23.461 1.00 97.19 287 SER A CA 1
ATOM 2227 C C . SER A 1 287 ? 12.302 -6.683 -24.181 1.00 97.19 287 SER A C 1
ATOM 2229 O O . SER A 1 287 ? 12.006 -7.769 -23.686 1.00 97.19 287 SER A O 1
ATOM 2231 N N . ALA A 1 288 ? 12.924 -6.562 -25.348 1.00 97.62 288 ALA A N 1
ATOM 2232 C CA . ALA A 1 288 ? 13.340 -7.673 -26.182 1.00 97.62 288 ALA A CA 1
ATOM 2233 C C . ALA A 1 288 ? 14.744 -7.411 -26.735 1.00 97.62 288 ALA A C 1
ATOM 2235 O O . ALA A 1 288 ? 14.985 -6.380 -27.364 1.00 97.62 288 ALA A O 1
ATOM 2236 N N . GLU A 1 289 ? 15.654 -8.348 -26.491 1.00 97.88 289 GLU A N 1
ATOM 2237 C CA . GLU A 1 289 ? 17.003 -8.417 -27.043 1.00 97.88 289 GLU A CA 1
ATOM 2238 C C . GLU A 1 289 ? 17.042 -9.526 -28.097 1.00 97.88 289 GLU A C 1
ATOM 2240 O O . GLU A 1 289 ? 16.799 -10.700 -27.799 1.00 97.88 289 GLU A O 1
ATOM 2245 N N . PHE A 1 290 ? 17.315 -9.133 -29.339 1.00 96.50 290 PHE A N 1
ATOM 2246 C CA . PHE A 1 290 ? 17.328 -10.034 -30.487 1.00 96.50 290 PHE A CA 1
ATOM 2247 C C . PHE A 1 290 ? 18.702 -10.693 -30.596 1.00 96.50 290 PHE A C 1
ATOM 2249 O O . PHE A 1 290 ? 19.709 -10.005 -30.768 1.00 96.50 290 PHE A O 1
ATOM 2256 N N . ILE A 1 291 ? 18.735 -12.019 -30.471 1.00 95.75 291 ILE A N 1
ATOM 2257 C CA . ILE A 1 291 ? 19.977 -12.798 -30.406 1.00 95.75 291 ILE A CA 1
ATOM 2258 C C . ILE A 1 291 ? 20.289 -13.395 -31.771 1.00 95.75 291 ILE A C 1
ATOM 2260 O O . ILE A 1 291 ? 21.403 -13.241 -32.267 1.00 95.75 291 ILE A O 1
ATOM 2264 N N . ASP A 1 292 ? 19.296 -14.055 -32.367 1.00 94.94 292 ASP A N 1
ATOM 2265 C CA . ASP A 1 292 ? 19.448 -14.765 -33.631 1.00 94.94 292 ASP A CA 1
ATOM 2266 C C . ASP A 1 292 ? 18.199 -14.626 -34.511 1.00 94.94 292 ASP A C 1
ATOM 2268 O O . ASP A 1 292 ? 17.133 -14.174 -34.078 1.00 94.94 292 ASP A O 1
ATOM 2272 N N . MET A 1 293 ? 18.365 -14.969 -35.782 1.00 92.94 293 MET A N 1
ATOM 2273 C CA . MET A 1 293 ? 17.350 -14.884 -36.817 1.00 92.94 293 MET A CA 1
ATOM 2274 C C . MET A 1 293 ? 16.369 -16.052 -36.734 1.00 92.94 293 MET A C 1
ATOM 2276 O O . MET A 1 293 ? 16.716 -17.172 -36.372 1.00 92.94 293 MET A O 1
ATOM 2280 N N . VAL A 1 294 ? 15.130 -15.770 -37.121 1.00 94.69 294 VAL A N 1
ATOM 2281 C CA . VAL A 1 294 ? 14.040 -16.743 -37.202 1.00 94.69 294 VAL A CA 1
ATOM 2282 C C . VAL A 1 294 ? 13.511 -16.734 -38.628 1.00 94.69 294 VAL A C 1
ATOM 2284 O O . VAL A 1 294 ? 13.404 -15.663 -39.230 1.00 94.69 294 VAL A O 1
ATOM 2287 N N . PHE A 1 295 ? 13.170 -17.897 -39.168 1.00 94.75 295 PHE A N 1
ATOM 2288 C CA . PHE A 1 295 ? 12.669 -18.042 -40.530 1.00 94.75 295 PHE A CA 1
ATOM 2289 C C . PHE A 1 295 ? 11.191 -18.462 -40.550 1.00 94.75 295 PHE A C 1
ATOM 2291 O O . PHE A 1 295 ? 10.685 -19.027 -39.576 1.00 94.75 295 PHE A O 1
ATOM 2298 N N . PRO A 1 296 ? 10.464 -18.183 -41.649 1.00 95.38 296 PRO A N 1
ATOM 2299 C CA . PRO A 1 296 ? 9.110 -18.677 -41.844 1.00 95.38 296 PRO A CA 1
ATOM 2300 C C . PRO A 1 296 ? 9.006 -20.179 -41.589 1.00 95.38 296 PRO A C 1
ATOM 2302 O O . PRO A 1 296 ? 9.898 -20.934 -41.973 1.00 95.38 296 PRO A O 1
ATOM 2305 N N . THR A 1 297 ? 7.902 -20.614 -40.979 1.00 93.38 297 THR A N 1
ATOM 2306 C CA . THR A 1 297 ? 7.625 -22.006 -40.561 1.00 93.38 297 THR A CA 1
ATOM 2307 C C . THR A 1 297 ? 8.449 -22.565 -39.394 1.00 93.38 297 THR A C 1
ATOM 2309 O O . THR A 1 297 ? 8.140 -23.670 -38.931 1.00 93.38 297 THR A O 1
ATOM 2312 N N . ASP A 1 298 ? 9.422 -21.815 -38.858 1.00 95.00 298 ASP A N 1
ATOM 2313 C CA . ASP A 1 298 ? 10.143 -22.217 -37.647 1.00 95.00 298 ASP A CA 1
ATOM 2314 C C . ASP A 1 298 ? 9.175 -22.462 -36.479 1.00 95.00 298 ASP A C 1
ATOM 2316 O O . ASP A 1 298 ? 8.110 -21.844 -36.345 1.00 95.00 298 ASP A O 1
ATOM 2320 N N . ARG A 1 299 ? 9.560 -23.391 -35.601 1.00 95.88 299 ARG A N 1
ATOM 2321 C CA . ARG A 1 299 ? 8.823 -23.709 -34.376 1.00 95.88 299 ARG A CA 1
ATOM 2322 C C . ARG A 1 299 ? 9.604 -23.182 -33.192 1.00 95.88 299 ARG A C 1
ATOM 2324 O O . ARG A 1 299 ? 10.741 -23.584 -32.970 1.00 95.88 299 ARG A O 1
ATOM 2331 N N . LEU A 1 300 ? 8.961 -22.311 -32.429 1.00 96.56 300 LEU A N 1
ATOM 2332 C CA . LEU A 1 300 ? 9.559 -21.643 -31.289 1.00 96.56 300 LEU A CA 1
ATOM 2333 C C . LEU A 1 300 ? 8.953 -22.165 -29.989 1.00 96.56 300 LEU A C 1
ATOM 2335 O O . LEU A 1 300 ? 7.738 -22.361 -29.890 1.00 96.56 300 LEU A O 1
ATOM 2339 N N . SER A 1 301 ? 9.795 -22.328 -28.976 1.00 95.62 301 SER A N 1
ATOM 2340 C CA . SER A 1 301 ? 9.389 -22.580 -27.592 1.00 95.62 301 SER A CA 1
ATOM 2341 C C . SER A 1 301 ? 9.910 -21.470 -26.691 1.00 95.62 301 SER A C 1
ATOM 2343 O O . SER A 1 301 ? 11.075 -21.091 -26.795 1.00 95.62 301 SER A O 1
ATOM 2345 N N . THR A 1 302 ? 9.076 -20.959 -25.794 1.00 96.50 302 THR A N 1
ATOM 2346 C CA . THR A 1 302 ? 9.435 -19.875 -24.877 1.00 96.50 302 THR A CA 1
ATOM 2347 C C . THR A 1 302 ? 9.473 -20.379 -23.439 1.00 96.50 302 THR A C 1
ATOM 2349 O O . THR A 1 302 ? 8.459 -20.788 -22.886 1.00 96.50 302 THR A O 1
ATOM 2352 N N . GLU A 1 303 ? 10.636 -20.285 -22.809 1.00 95.81 303 GLU A N 1
ATOM 2353 C CA . GLU A 1 303 ? 10.806 -20.448 -21.366 1.00 95.81 303 GLU A CA 1
ATOM 2354 C C . GLU A 1 303 ? 10.381 -19.148 -20.668 1.00 95.81 303 GLU A C 1
ATOM 2356 O O . GLU A 1 303 ? 10.705 -18.059 -21.154 1.00 95.81 303 GLU A O 1
ATOM 2361 N N . LEU A 1 304 ? 9.654 -19.247 -19.550 1.00 96.38 304 LEU A N 1
ATOM 2362 C CA . LEU A 1 304 ? 9.244 -18.106 -18.726 1.00 96.38 304 LEU A CA 1
ATOM 2363 C C . LEU A 1 304 ? 9.646 -18.340 -17.275 1.00 96.38 304 LEU A C 1
ATOM 2365 O O . LEU A 1 304 ? 9.163 -19.292 -16.668 1.00 96.38 304 LEU A O 1
ATOM 2369 N N . ASP A 1 305 ? 10.419 -17.422 -16.705 1.00 95.56 305 ASP A N 1
ATOM 2370 C CA . ASP A 1 305 ? 10.851 -17.476 -15.311 1.00 95.56 305 ASP A CA 1
ATOM 2371 C C . ASP A 1 305 ? 10.445 -16.200 -14.572 1.00 95.56 305 ASP A C 1
ATOM 2373 O O . ASP A 1 305 ? 10.660 -15.083 -15.054 1.00 95.56 305 ASP A O 1
ATOM 2377 N N . HIS A 1 306 ? 9.870 -16.349 -13.380 1.00 95.81 306 HIS A N 1
ATOM 2378 C CA . HIS A 1 306 ? 9.662 -15.237 -12.459 1.00 95.81 306 HIS A CA 1
ATOM 2379 C C . HIS A 1 306 ? 10.946 -15.015 -11.662 1.00 95.81 306 HIS A C 1
ATOM 2381 O O . HIS A 1 306 ? 11.270 -15.812 -10.787 1.00 95.81 306 HIS A O 1
ATOM 2387 N N . VAL A 1 307 ? 11.679 -13.945 -11.973 1.00 94.75 307 VAL A N 1
ATOM 2388 C CA . VAL A 1 307 ? 13.061 -13.736 -11.493 1.00 94.75 307 VAL A CA 1
ATOM 2389 C C . VAL A 1 307 ? 13.193 -12.657 -10.417 1.00 94.75 307 VAL A C 1
ATOM 2391 O O . VAL A 1 307 ? 14.259 -12.488 -9.827 1.00 94.75 307 VAL A O 1
ATOM 2394 N N . GLY A 1 308 ? 12.129 -11.899 -10.170 1.00 93.94 308 GLY A N 1
ATOM 2395 C CA . GLY A 1 308 ? 12.145 -10.815 -9.203 1.00 93.94 308 GLY A CA 1
ATOM 2396 C C . GLY A 1 308 ? 10.897 -9.950 -9.261 1.00 93.94 308 GLY A C 1
ATOM 2397 O O . GLY A 1 308 ? 9.946 -10.235 -9.982 1.00 93.94 308 GLY A O 1
ATOM 2398 N N . MET A 1 309 ? 10.930 -8.853 -8.522 1.00 93.75 309 MET A N 1
ATOM 2399 C CA . MET A 1 309 ? 9.837 -7.910 -8.347 1.00 93.75 309 MET A CA 1
ATOM 2400 C C . MET A 1 309 ? 10.329 -6.489 -8.593 1.00 93.75 309 MET A C 1
ATOM 2402 O O . MET A 1 309 ? 11.450 -6.145 -8.232 1.00 93.75 309 MET A O 1
ATOM 2406 N N . LYS A 1 310 ? 9.482 -5.640 -9.173 1.00 89.38 310 LYS A N 1
ATOM 2407 C CA . LYS A 1 310 ? 9.765 -4.219 -9.353 1.00 89.38 310 LYS A CA 1
ATOM 2408 C C . LYS A 1 310 ? 8.551 -3.355 -9.053 1.00 89.38 310 LYS A C 1
ATOM 2410 O O . LYS A 1 310 ? 7.587 -3.367 -9.814 1.00 89.38 310 LYS A O 1
ATOM 2415 N N . SER A 1 311 ? 8.579 -2.579 -7.969 1.00 85.50 311 SER A N 1
ATOM 2416 C CA . SER A 1 311 ? 7.470 -1.684 -7.575 1.00 85.50 311 SER A CA 1
ATOM 2417 C C . SER A 1 311 ? 6.072 -2.340 -7.619 1.00 85.50 311 SER A C 1
ATOM 2419 O O . SER A 1 311 ? 5.105 -1.749 -8.106 1.00 85.50 311 SER A O 1
ATOM 2421 N N . GLY A 1 312 ? 5.965 -3.592 -7.179 1.00 90.44 312 GLY A N 1
ATOM 2422 C CA . GLY A 1 312 ? 4.730 -4.372 -7.191 1.00 90.44 312 GLY A CA 1
ATOM 2423 C C . GLY A 1 312 ? 4.425 -5.089 -8.509 1.00 90.44 312 GLY A C 1
ATOM 2424 O O . GLY A 1 312 ? 3.404 -5.772 -8.579 1.00 90.44 312 GLY A O 1
ATOM 2425 N N . CYS A 1 313 ? 5.273 -4.974 -9.531 1.00 92.81 313 CYS A N 1
ATOM 2426 C CA . CYS A 1 313 ? 5.212 -5.781 -10.749 1.00 92.81 313 CYS A CA 1
ATOM 2427 C C . CYS A 1 313 ? 6.112 -7.014 -10.619 1.00 92.81 313 CYS A C 1
ATOM 2429 O O . CYS A 1 313 ? 7.208 -6.930 -10.077 1.00 92.81 313 CYS A O 1
ATOM 2431 N N . MET A 1 314 ? 5.662 -8.143 -11.147 1.00 95.12 314 MET A N 1
ATOM 2432 C CA . MET A 1 314 ? 6.465 -9.339 -11.373 1.00 95.12 314 MET A CA 1
ATOM 2433 C C . MET A 1 314 ? 7.435 -9.083 -12.530 1.00 95.12 314 MET A C 1
ATOM 2435 O O . MET A 1 314 ? 7.025 -8.587 -13.584 1.00 95.12 314 MET A O 1
ATOM 2439 N N . LEU A 1 315 ? 8.705 -9.437 -12.349 1.00 95.88 315 LEU A N 1
ATOM 2440 C CA . LEU A 1 315 ? 9.709 -9.452 -13.407 1.00 95.88 315 LEU A CA 1
ATOM 2441 C C . LEU A 1 315 ? 9.760 -10.841 -14.026 1.00 95.88 315 LEU A C 1
ATOM 2443 O O . LEU A 1 315 ? 10.260 -11.793 -13.425 1.00 95.88 315 LEU A O 1
ATOM 2447 N N . VAL A 1 316 ? 9.239 -10.947 -15.242 1.00 97.50 316 VAL A N 1
ATOM 2448 C CA . VAL A 1 316 ? 9.228 -12.192 -16.004 1.00 97.50 316 VAL A CA 1
ATOM 2449 C C . VAL A 1 316 ? 10.351 -12.146 -17.021 1.00 97.50 316 VAL A C 1
ATOM 2451 O O . VAL A 1 316 ? 10.311 -11.348 -17.961 1.00 97.50 316 VAL A O 1
ATOM 2454 N N . LYS A 1 317 ? 11.345 -13.011 -16.850 1.00 97.31 317 LYS A N 1
ATOM 2455 C CA . LYS A 1 317 ? 12.359 -13.259 -17.868 1.00 97.31 317 LYS A CA 1
ATOM 2456 C C . LYS A 1 317 ? 11.811 -14.288 -18.847 1.00 97.31 317 LYS A C 1
ATOM 2458 O O . LYS A 1 317 ? 11.279 -15.313 -18.434 1.00 97.31 317 LYS A O 1
ATOM 2463 N N . SER A 1 318 ? 11.928 -14.012 -20.138 1.00 97.00 318 SER A N 1
ATOM 2464 C CA . SER A 1 318 ? 11.519 -14.945 -21.185 1.00 97.00 318 SER A CA 1
ATOM 2465 C C . SER A 1 318 ? 12.696 -15.268 -22.084 1.00 97.00 318 SER A C 1
ATOM 2467 O O . SER A 1 318 ? 13.421 -14.362 -22.498 1.00 97.00 318 SER A O 1
ATOM 2469 N N . ARG A 1 319 ? 12.866 -16.543 -22.426 1.00 97.25 319 ARG A N 1
ATOM 2470 C CA . ARG A 1 319 ? 13.875 -16.998 -23.381 1.00 97.25 319 ARG A CA 1
ATOM 2471 C C . ARG A 1 319 ? 13.190 -17.810 -24.463 1.00 97.25 319 ARG A C 1
ATOM 2473 O O . ARG A 1 319 ? 12.629 -18.863 -24.193 1.00 97.25 319 ARG A O 1
ATOM 2480 N N . THR A 1 320 ? 13.193 -17.298 -25.687 1.00 97.56 320 THR A N 1
ATOM 2481 C CA . THR A 1 320 ? 12.609 -18.004 -26.830 1.00 97.56 320 THR A CA 1
ATOM 2482 C C . THR A 1 320 ? 13.706 -18.752 -27.564 1.00 97.56 320 THR A C 1
ATOM 2484 O O . THR A 1 320 ? 14.737 -18.173 -27.913 1.00 97.56 320 THR A O 1
ATOM 2487 N N . LEU A 1 321 ? 13.471 -20.041 -27.768 1.00 97.00 321 LEU A N 1
ATOM 2488 C CA . LEU A 1 321 ? 14.361 -20.995 -28.405 1.00 97.00 321 LEU A CA 1
ATOM 2489 C C . LEU A 1 321 ? 13.738 -21.457 -29.722 1.00 97.00 321 LEU A C 1
ATOM 2491 O O . LEU A 1 321 ? 12.516 -21.608 -29.810 1.00 97.00 321 LEU A O 1
ATOM 2495 N N . ASN A 1 322 ? 14.573 -21.701 -30.725 1.00 95.00 322 ASN A N 1
ATOM 2496 C CA . ASN A 1 322 ? 14.175 -22.450 -31.912 1.00 95.00 322 ASN A CA 1
ATOM 2497 C C . ASN A 1 322 ? 14.159 -23.962 -31.596 1.00 95.00 322 ASN A C 1
ATOM 2499 O O . ASN A 1 322 ? 14.590 -24.392 -30.523 1.00 95.00 322 ASN A O 1
ATOM 2503 N N . ILE A 1 323 ? 13.640 -24.784 -32.510 1.00 89.00 323 ILE A N 1
ATOM 2504 C CA . ILE A 1 323 ? 13.467 -26.234 -32.324 1.00 89.00 323 ILE A CA 1
ATOM 2505 C C . ILE A 1 323 ? 14.782 -26.983 -32.054 1.00 89.00 323 ILE A C 1
ATOM 2507 O O . ILE A 1 323 ? 14.774 -28.056 -31.454 1.00 89.00 323 ILE A O 1
ATOM 2511 N N . ASP A 1 324 ? 15.909 -26.420 -32.484 1.00 89.94 324 ASP A N 1
ATOM 2512 C CA . ASP A 1 324 ? 17.262 -26.927 -32.249 1.00 89.94 324 ASP A CA 1
ATOM 2513 C C . ASP A 1 324 ? 17.828 -26.545 -30.863 1.00 89.94 324 ASP A C 1
ATOM 2515 O O . ASP A 1 324 ? 18.925 -26.970 -30.505 1.00 89.94 324 ASP A O 1
ATOM 2519 N N . GLY A 1 325 ? 17.083 -25.764 -30.072 1.00 91.25 325 GLY A N 1
ATOM 2520 C CA . GLY A 1 325 ? 17.497 -25.244 -28.769 1.00 91.25 325 GLY A CA 1
ATOM 2521 C C . GLY A 1 325 ? 18.298 -23.940 -28.835 1.00 91.25 325 GLY A C 1
ATOM 2522 O O . GLY A 1 325 ? 18.721 -23.436 -27.790 1.00 91.25 325 GLY A O 1
ATOM 2523 N N . THR A 1 326 ? 18.504 -23.365 -30.024 1.00 94.69 326 THR A N 1
ATOM 2524 C CA . THR A 1 326 ? 19.244 -22.110 -30.191 1.00 94.69 326 THR A CA 1
ATOM 2525 C C . THR A 1 326 ? 18.411 -20.933 -29.668 1.00 94.69 326 THR A C 1
ATOM 2527 O O . THR A 1 326 ? 17.250 -20.778 -30.058 1.00 94.69 326 THR A O 1
ATOM 2530 N N . PRO A 1 327 ? 18.955 -20.079 -28.778 1.00 96.44 327 PRO A N 1
ATOM 2531 C CA . PRO A 1 327 ? 18.233 -18.918 -28.275 1.00 96.44 327 PRO A CA 1
ATOM 2532 C C . PRO A 1 327 ? 18.140 -17.824 -29.339 1.00 96.44 327 PRO A C 1
ATOM 2534 O O . PRO A 1 327 ? 19.155 -17.330 -29.819 1.00 96.44 327 PRO A O 1
ATOM 2537 N N . VAL A 1 328 ? 16.915 -17.404 -29.655 1.00 97.00 328 VAL A N 1
ATOM 2538 C CA . VAL A 1 328 ? 16.643 -16.386 -30.684 1.00 97.00 328 VAL A CA 1
ATOM 2539 C C . VAL A 1 328 ? 16.258 -15.033 -30.083 1.00 97.00 328 VAL A C 1
ATOM 2541 O O . VAL A 1 328 ? 16.534 -13.985 -30.667 1.00 97.00 328 VAL A O 1
ATOM 2544 N N . LEU A 1 329 ? 15.651 -15.032 -28.892 1.00 97.50 329 LEU A N 1
ATOM 2545 C CA . LEU A 1 329 ? 15.140 -13.823 -28.246 1.00 97.50 329 LEU A CA 1
ATOM 2546 C C . LEU A 1 329 ? 15.194 -13.945 -26.721 1.00 97.50 329 LEU A C 1
ATOM 2548 O O . LEU A 1 329 ? 14.675 -14.912 -26.159 1.00 97.50 329 LEU A O 1
ATOM 2552 N N . ASN A 1 330 ? 15.740 -12.927 -26.058 1.00 98.00 330 ASN A N 1
ATOM 2553 C CA . ASN A 1 330 ? 15.593 -12.732 -24.616 1.00 98.00 330 ASN A CA 1
ATOM 2554 C C . ASN A 1 330 ? 14.634 -11.571 -24.358 1.00 98.00 330 ASN A C 1
ATOM 2556 O O . ASN A 1 330 ? 14.770 -10.512 -24.966 1.00 98.00 330 ASN A O 1
ATOM 2560 N N . CYS A 1 331 ? 13.711 -11.730 -23.415 1.00 97.56 331 CYS A N 1
ATOM 2561 C CA . CYS A 1 331 ? 12.827 -10.655 -22.985 1.00 97.56 331 CYS A CA 1
ATOM 2562 C C . CYS A 1 331 ? 12.827 -10.489 -21.470 1.00 97.56 331 CYS A C 1
ATOM 2564 O O . CYS A 1 331 ? 13.016 -11.449 -20.722 1.00 97.56 331 CYS A O 1
ATOM 2566 N N . VAL A 1 332 ? 12.534 -9.269 -21.025 1.00 97.50 332 VAL A N 1
ATOM 2567 C CA . VAL A 1 332 ? 12.113 -8.993 -19.650 1.00 97.50 332 VAL A CA 1
ATOM 2568 C C . VAL A 1 332 ? 10.789 -8.247 -19.713 1.00 97.50 332 VAL A C 1
ATOM 2570 O O . VAL A 1 332 ? 10.672 -7.213 -20.371 1.00 97.50 332 VAL A O 1
ATOM 2573 N N . THR A 1 333 ? 9.777 -8.791 -19.046 1.00 97.62 333 THR A N 1
ATOM 2574 C CA . THR A 1 333 ? 8.431 -8.219 -19.011 1.00 97.62 333 THR A CA 1
ATOM 2575 C C . THR A 1 333 ? 8.063 -7.861 -17.578 1.00 97.62 333 THR A C 1
ATOM 2577 O O . THR A 1 333 ? 8.149 -8.700 -16.685 1.00 97.62 333 THR A O 1
ATOM 2580 N N . GLU A 1 334 ? 7.641 -6.617 -17.367 1.00 95.56 334 GLU A N 1
ATOM 2581 C CA . GLU A 1 334 ? 7.086 -6.142 -16.100 1.00 95.56 334 GLU A CA 1
ATOM 2582 C C . GLU A 1 334 ? 5.568 -6.367 -16.129 1.00 95.56 334 GLU A C 1
ATOM 2584 O O . GLU A 1 334 ? 4.859 -5.752 -16.934 1.00 95.56 334 GLU A O 1
ATOM 2589 N N . VAL A 1 335 ? 5.070 -7.266 -15.276 1.00 94.81 335 VAL A N 1
ATOM 2590 C CA . VAL A 1 335 ? 3.653 -7.661 -15.215 1.00 94.81 335 VAL A CA 1
ATOM 2591 C C . VAL A 1 335 ? 3.084 -7.309 -13.844 1.00 94.81 335 VAL A C 1
ATOM 2593 O O . VAL A 1 335 ? 3.565 -7.804 -12.832 1.00 94.81 335 VAL A O 1
ATOM 2596 N N . GLU A 1 336 ? 2.045 -6.483 -13.769 1.00 92.62 336 GLU A N 1
ATOM 2597 C CA . GLU A 1 336 ? 1.365 -6.190 -12.505 1.00 92.62 336 GLU A CA 1
ATOM 2598 C C . GLU A 1 336 ? 0.880 -7.472 -11.838 1.00 92.62 336 GLU A C 1
ATOM 2600 O O . GLU A 1 336 ? 0.382 -8.389 -12.491 1.00 92.62 336 GLU A O 1
ATOM 2605 N N . GLN A 1 337 ? 0.995 -7.532 -10.517 1.00 92.62 337 GLN A N 1
ATOM 2606 C CA . GLN A 1 337 ? 0.376 -8.584 -9.718 1.00 92.62 337 GLN A CA 1
ATOM 2607 C C . GLN A 1 337 ? -1.161 -8.592 -9.889 1.00 92.62 337 GLN A C 1
ATOM 2609 O O . GLN A 1 337 ? -1.735 -7.590 -10.323 1.00 92.62 337 GLN A O 1
ATOM 2614 N N . PRO A 1 338 ? -1.855 -9.690 -9.528 1.00 90.19 338 PRO A N 1
ATOM 2615 C CA . PRO A 1 338 ? -3.318 -9.704 -9.447 1.00 90.19 338 PRO A CA 1
ATOM 2616 C C . PRO A 1 338 ? -3.846 -8.528 -8.621 1.00 90.19 338 PRO A C 1
ATOM 2618 O O . PRO A 1 338 ? -3.176 -8.104 -7.676 1.00 90.19 338 PRO A O 1
ATOM 2621 N N . LEU A 1 339 ? -5.035 -8.006 -8.936 1.00 90.19 339 LEU A N 1
ATOM 2622 C CA . LEU A 1 339 ? -5.575 -6.822 -8.256 1.00 90.19 339 LEU A CA 1
ATOM 2623 C C . LEU A 1 339 ? -5.637 -7.058 -6.738 1.00 90.19 339 LEU A C 1
ATOM 2625 O O . LEU A 1 339 ? -6.446 -7.861 -6.260 1.00 90.19 339 LEU A O 1
ATOM 2629 N N . THR A 1 340 ? -4.758 -6.371 -5.999 1.00 93.25 340 THR A N 1
ATOM 2630 C CA . THR A 1 340 ? -4.498 -6.637 -4.581 1.00 93.25 340 THR A CA 1
ATOM 2631 C C . THR A 1 340 ? -5.009 -5.494 -3.712 1.00 93.25 340 THR A C 1
ATOM 2633 O O . THR A 1 340 ? -4.748 -4.326 -3.994 1.00 93.25 340 THR A O 1
ATOM 2636 N N . VAL A 1 341 ? -5.701 -5.831 -2.624 1.00 96.44 341 VAL A N 1
ATOM 2637 C CA . VAL A 1 341 ? -5.997 -4.909 -1.519 1.00 96.44 341 VAL A CA 1
ATOM 2638 C C . VAL A 1 341 ? -5.143 -5.273 -0.308 1.00 96.44 341 VAL A C 1
ATOM 2640 O O . VAL A 1 341 ? -5.006 -6.452 0.029 1.00 96.44 341 VAL A O 1
ATOM 2643 N N . TYR A 1 342 ? -4.603 -4.265 0.372 1.00 97.88 342 TYR A N 1
ATOM 2644 C CA . TYR A 1 342 ? -3.925 -4.442 1.655 1.00 97.88 342 TYR A CA 1
ATOM 2645 C C . TYR A 1 342 ? -4.856 -4.018 2.789 1.00 97.88 342 TYR A C 1
ATOM 2647 O O . TYR A 1 342 ? -5.315 -2.872 2.835 1.00 97.88 342 TYR A O 1
ATOM 2655 N N . VAL A 1 343 ? -5.144 -4.947 3.698 1.00 98.12 343 VAL A N 1
ATOM 2656 C CA . VAL A 1 343 ? -6.001 -4.708 4.861 1.00 98.12 343 VAL A CA 1
ATOM 2657 C C . VAL A 1 343 ? -5.208 -4.815 6.153 1.00 98.12 343 VAL A C 1
ATOM 2659 O O . VAL A 1 343 ? -4.364 -5.691 6.297 1.00 98.12 343 VAL A O 1
ATOM 2662 N N . PHE A 1 344 ? -5.473 -3.931 7.109 1.00 98.12 344 PHE A N 1
ATOM 2663 C CA . PHE A 1 344 ? -4.699 -3.857 8.350 1.00 98.12 344 PHE A CA 1
ATOM 2664 C C . PHE A 1 344 ? -5.560 -4.174 9.567 1.00 98.12 344 PHE A C 1
ATOM 2666 O O . PHE A 1 344 ? -6.658 -3.629 9.719 1.00 98.12 344 PHE A O 1
ATOM 2673 N N . THR A 1 345 ? -5.054 -5.034 10.454 1.00 94.25 345 THR A N 1
ATOM 2674 C CA . THR A 1 345 ? -5.779 -5.422 11.672 1.00 94.25 345 THR A CA 1
ATOM 2675 C C . THR A 1 345 ? -5.845 -4.301 12.695 1.00 94.25 345 THR A C 1
ATOM 2677 O O . THR A 1 345 ? -4.869 -3.577 12.897 1.00 94.25 345 THR A O 1
ATOM 2680 N N . GLY A 1 346 ? -6.973 -4.222 13.398 1.00 90.12 346 GLY A N 1
ATOM 2681 C CA . GLY A 1 346 ? -7.137 -3.374 14.573 1.00 90.12 346 GLY A CA 1
ATOM 2682 C C . GLY A 1 346 ? -6.590 -3.992 15.864 1.00 90.12 346 GLY A C 1
ATOM 2683 O O . GLY A 1 346 ? -5.859 -4.980 15.853 1.00 90.12 346 GLY A O 1
ATOM 2684 N N . GLN A 1 347 ? -6.979 -3.396 16.993 1.00 89.62 347 GLN A N 1
ATOM 2685 C CA . GLN A 1 347 ? -6.682 -3.922 18.330 1.00 89.62 347 GLN A CA 1
ATOM 2686 C C . GLN A 1 347 ? -7.367 -5.275 18.576 1.00 89.62 347 GLN A C 1
ATOM 2688 O O . GLN A 1 347 ? -8.416 -5.565 18.005 1.00 89.62 347 GLN A O 1
ATOM 2693 N N . GLY A 1 348 ? -6.784 -6.077 19.468 1.00 86.62 348 GLY A N 1
ATOM 2694 C CA . GLY A 1 348 ? -7.240 -7.427 19.809 1.00 86.62 348 GLY A CA 1
ATOM 2695 C C . GLY A 1 348 ? -6.394 -8.533 19.175 1.00 86.62 348 GLY A C 1
ATOM 2696 O O . GLY A 1 348 ? -6.496 -9.680 19.594 1.00 86.62 348 GLY A O 1
ATOM 2697 N N . SER A 1 349 ? -5.537 -8.201 18.204 1.00 89.81 349 SER A N 1
ATOM 2698 C CA . SER A 1 349 ? -4.610 -9.141 17.561 1.00 89.81 349 SER A CA 1
ATOM 2699 C C . SER A 1 349 ? -3.200 -9.130 18.161 1.00 89.81 349 SER A C 1
ATOM 2701 O O . SER A 1 349 ? -2.369 -9.945 17.759 1.00 89.81 349 SER A O 1
ATOM 2703 N N . GLN A 1 350 ? -2.898 -8.208 19.085 1.00 92.25 350 GLN A N 1
ATOM 2704 C CA . GLN A 1 350 ? -1.560 -8.063 19.655 1.00 92.25 350 GLN A CA 1
ATOM 2705 C C . GLN A 1 350 ? -1.118 -9.329 20.397 1.00 92.25 350 GLN A C 1
ATOM 2707 O O . GLN A 1 350 ? -1.897 -9.963 21.106 1.00 92.25 350 GLN A O 1
ATOM 2712 N N . LYS A 1 351 ? 0.166 -9.666 20.272 1.00 93.94 351 LYS A N 1
ATOM 2713 C CA . LYS A 1 351 ? 0.796 -10.782 20.984 1.00 93.94 351 LYS A CA 1
ATOM 2714 C C . LYS A 1 351 ? 2.217 -10.410 21.385 1.00 93.94 351 LYS A C 1
ATOM 2716 O O . LYS A 1 351 ? 2.877 -9.629 20.696 1.00 93.94 351 LYS A O 1
ATOM 2721 N N . VAL A 1 352 ? 2.685 -10.972 22.496 1.00 96.19 352 VAL A N 1
ATOM 2722 C CA . VAL A 1 352 ? 4.073 -10.800 22.945 1.00 96.19 352 VAL A CA 1
ATOM 2723 C C . VAL A 1 352 ? 5.014 -11.301 21.848 1.00 96.19 352 VAL A C 1
ATOM 2725 O O . VAL A 1 352 ? 4.785 -12.356 21.259 1.00 96.19 352 VAL A O 1
ATOM 2728 N N . GLY A 1 353 ? 6.044 -10.519 21.537 1.00 95.62 353 GLY A N 1
ATOM 2729 C CA . GLY A 1 353 ? 7.016 -10.835 20.492 1.00 95.62 353 GLY A CA 1
ATOM 2730 C C . GLY A 1 353 ? 6.536 -10.605 19.053 1.00 95.62 353 GLY A C 1
ATOM 2731 O O . GLY A 1 353 ? 7.255 -10.979 18.125 1.00 95.62 353 GLY A O 1
ATOM 2732 N N . MET A 1 354 ? 5.368 -9.989 18.827 1.00 95.56 354 MET A N 1
ATOM 2733 C CA . MET A 1 354 ? 4.904 -9.686 17.465 1.00 95.56 354 MET A CA 1
ATOM 2734 C C . MET A 1 354 ? 5.936 -8.871 16.669 1.00 95.56 354 MET A C 1
ATOM 2736 O O . MET A 1 354 ? 6.555 -7.944 17.191 1.00 95.56 354 MET A O 1
ATOM 2740 N N . GLY A 1 355 ? 6.149 -9.238 15.403 1.00 94.00 355 GLY A N 1
ATOM 2741 C CA . GLY A 1 355 ? 7.118 -8.582 14.519 1.00 94.00 355 GLY A CA 1
ATOM 2742 C C . GLY A 1 355 ? 8.599 -8.797 14.873 1.00 94.00 355 GLY A C 1
ATOM 2743 O O . GLY A 1 355 ? 9.459 -8.332 14.128 1.00 94.00 355 GLY A O 1
ATOM 2744 N N . MET A 1 356 ? 8.936 -9.504 15.963 1.00 95.62 356 MET A N 1
ATOM 2745 C CA . MET A 1 356 ? 10.334 -9.659 16.397 1.00 95.62 356 MET A CA 1
ATOM 2746 C C . MET A 1 356 ? 11.145 -10.630 15.531 1.00 95.62 356 MET A C 1
ATOM 2748 O O . MET A 1 356 ? 12.355 -10.459 15.412 1.00 95.62 356 MET A O 1
ATOM 2752 N N . VAL A 1 357 ? 10.501 -11.603 14.879 1.00 93.50 357 VAL A N 1
ATOM 2753 C CA . VAL A 1 357 ? 11.168 -12.452 13.872 1.00 93.50 357 VAL A CA 1
ATOM 2754 C C . VAL A 1 357 ? 11.641 -11.587 12.703 1.00 93.50 357 VAL A C 1
ATOM 2756 O O . VAL A 1 357 ? 12.819 -11.596 12.350 1.00 93.50 357 VAL A O 1
ATOM 2759 N N . LEU A 1 358 ? 10.745 -10.748 12.175 1.00 93.56 358 LEU A N 1
ATOM 2760 C CA . LEU A 1 358 ? 11.068 -9.844 11.077 1.00 93.56 358 LEU A CA 1
ATOM 2761 C C . LEU A 1 358 ? 12.095 -8.778 11.491 1.00 93.56 358 LEU A C 1
ATOM 2763 O O . LEU A 1 358 ? 12.997 -8.475 10.719 1.00 93.56 358 LEU A O 1
ATOM 2767 N N . TYR A 1 359 ? 12.028 -8.272 12.728 1.00 95.44 359 TYR A N 1
ATOM 2768 C CA . TYR A 1 359 ? 13.052 -7.385 13.299 1.00 95.44 359 TYR A CA 1
ATOM 2769 C C . TYR A 1 359 ? 14.464 -7.990 13.225 1.00 95.44 359 TYR A C 1
ATOM 2771 O O . TYR A 1 359 ? 15.437 -7.279 12.978 1.00 95.44 359 TYR A O 1
ATOM 2779 N N . GLN A 1 360 ? 14.595 -9.303 13.440 1.00 95.44 360 GLN A N 1
ATOM 2780 C CA . GLN A 1 360 ? 15.886 -9.988 13.390 1.00 95.44 360 GLN A CA 1
ATOM 2781 C C . GLN A 1 360 ? 16.372 -10.228 11.956 1.00 95.44 360 GLN A C 1
ATOM 2783 O O . GLN A 1 360 ? 17.579 -10.148 11.720 1.00 95.44 360 GLN A O 1
ATOM 2788 N N . GLN A 1 361 ? 15.461 -10.490 11.017 1.00 93.31 361 GLN A N 1
ATOM 2789 C CA . GLN A 1 361 ? 15.782 -10.919 9.651 1.00 93.31 361 GLN A CA 1
ATOM 2790 C C . GLN A 1 361 ? 15.873 -9.769 8.640 1.00 93.31 361 GLN A C 1
ATOM 2792 O O . GLN A 1 361 ? 16.676 -9.838 7.716 1.00 93.31 361 GLN A O 1
ATOM 2797 N N . SER A 1 362 ? 15.086 -8.703 8.810 1.00 91.69 362 SER A N 1
ATOM 2798 C CA . SER A 1 362 ? 14.957 -7.626 7.825 1.00 91.69 362 SER A CA 1
ATOM 2799 C C . SER A 1 362 ? 15.586 -6.319 8.319 1.00 91.69 362 SER A C 1
ATOM 2801 O O . SER A 1 362 ? 15.179 -5.795 9.362 1.00 91.69 362 SER A O 1
ATOM 2803 N N . PRO A 1 363 ? 16.564 -5.739 7.592 1.00 88.19 363 PRO A N 1
ATOM 2804 C CA . PRO A 1 363 ? 17.134 -4.442 7.951 1.00 88.19 363 PRO A CA 1
ATOM 2805 C C . PRO A 1 363 ? 16.100 -3.309 7.862 1.00 88.19 363 PRO A C 1
ATOM 2807 O O . PRO A 1 363 ? 16.109 -2.428 8.722 1.00 88.19 363 PRO A O 1
ATOM 2810 N N . ALA A 1 364 ? 15.167 -3.358 6.900 1.00 87.31 364 ALA A N 1
ATOM 2811 C CA . ALA A 1 364 ? 14.074 -2.386 6.792 1.00 87.31 364 ALA A CA 1
ATOM 2812 C C . ALA A 1 364 ? 13.171 -2.408 8.030 1.00 87.31 364 ALA A C 1
ATOM 2814 O O . ALA A 1 364 ? 12.919 -1.368 8.642 1.00 87.31 364 ALA A O 1
ATOM 2815 N N . ALA A 1 365 ? 12.725 -3.601 8.433 1.00 93.31 365 ALA A N 1
ATOM 2816 C CA . ALA A 1 365 ? 11.871 -3.763 9.603 1.00 93.31 365 ALA A CA 1
ATOM 2817 C C . ALA A 1 365 ? 12.580 -3.315 10.888 1.00 93.31 365 ALA A C 1
ATOM 2819 O O . ALA A 1 365 ? 11.998 -2.602 11.708 1.00 93.31 365 ALA A O 1
ATOM 2820 N N . ARG A 1 366 ? 13.857 -3.689 11.050 1.00 95.38 366 ARG A N 1
ATOM 2821 C CA . ARG A 1 366 ? 14.684 -3.286 12.195 1.00 95.38 366 ARG A CA 1
ATOM 2822 C C . ARG A 1 366 ? 14.804 -1.769 12.302 1.00 95.38 366 ARG A C 1
ATOM 2824 O O . ARG A 1 366 ? 14.548 -1.214 13.366 1.00 95.38 366 ARG A O 1
ATOM 2831 N N . ALA A 1 367 ? 15.080 -1.094 11.186 1.00 88.19 367 ALA A N 1
ATOM 2832 C CA . ALA A 1 367 ? 15.190 0.361 11.137 1.00 88.19 367 ALA A CA 1
ATOM 2833 C C . ALA A 1 367 ? 13.879 1.078 11.510 1.00 88.19 367 ALA A C 1
ATOM 2835 O O . ALA A 1 367 ? 13.911 2.171 12.077 1.00 88.19 367 ALA A O 1
ATOM 2836 N N . VAL A 1 368 ? 12.711 0.497 11.210 1.00 94.19 368 VAL A N 1
ATOM 2837 C CA . VAL A 1 368 ? 11.416 1.038 11.663 1.00 94.19 368 VAL A CA 1
ATOM 2838 C C . VAL A 1 368 ? 11.277 0.911 13.179 1.00 94.19 368 VAL A C 1
ATOM 2840 O O . VAL A 1 368 ? 11.001 1.908 13.846 1.00 94.19 368 VAL A O 1
ATOM 2843 N N . TRP A 1 369 ? 11.513 -0.280 13.731 1.00 97.69 369 TRP A N 1
ATOM 2844 C CA . TRP A 1 369 ? 11.425 -0.526 15.172 1.00 97.69 369 TRP A CA 1
ATOM 2845 C C . TRP A 1 369 ? 12.414 0.311 15.982 1.00 97.69 369 TRP A C 1
ATOM 2847 O O . TRP A 1 369 ? 12.024 0.890 16.993 1.00 97.69 369 TRP A O 1
ATOM 2857 N N . ASP A 1 370 ? 13.668 0.408 15.542 1.00 96.19 370 ASP A N 1
ATOM 2858 C CA . ASP A 1 370 ? 14.701 1.168 16.247 1.00 96.19 370 ASP A CA 1
ATOM 2859 C C . ASP A 1 370 ? 14.368 2.666 16.247 1.00 96.19 370 ASP A C 1
ATOM 2861 O O . ASP A 1 370 ? 14.434 3.314 17.293 1.00 96.19 370 ASP A O 1
ATOM 2865 N N . ARG A 1 371 ? 13.914 3.220 15.110 1.00 94.19 371 ARG A N 1
ATOM 2866 C CA . ARG A 1 371 ? 13.441 4.614 15.046 1.00 94.19 371 ARG A CA 1
ATOM 2867 C C . ARG A 1 371 ? 12.231 4.849 15.943 1.00 94.19 371 ARG A C 1
ATOM 2869 O O . ARG A 1 371 ? 12.223 5.826 16.689 1.00 94.19 371 ARG A O 1
ATOM 2876 N N . ALA A 1 372 ? 11.246 3.953 15.907 1.00 96.38 372 ALA A N 1
ATOM 2877 C CA . ALA A 1 372 ? 10.061 4.057 16.750 1.00 96.38 372 ALA A CA 1
ATOM 2878 C C . ALA A 1 372 ? 10.426 4.016 18.238 1.00 96.38 372 ALA A C 1
ATOM 2880 O O . ALA A 1 372 ? 9.997 4.868 19.011 1.00 96.38 372 ALA A O 1
ATOM 2881 N N . ASN A 1 373 ? 11.279 3.073 18.636 1.00 97.94 373 ASN A N 1
ATOM 2882 C CA . ASN A 1 373 ? 11.748 2.945 20.008 1.00 97.94 373 ASN A CA 1
ATOM 2883 C C . ASN A 1 373 ? 12.527 4.183 20.467 1.00 97.94 373 ASN A C 1
ATOM 2885 O O . ASN A 1 373 ? 12.271 4.700 21.551 1.00 97.94 373 ASN A O 1
ATOM 2889 N N . ASN A 1 374 ? 13.432 4.698 19.632 1.00 96.56 374 ASN A N 1
ATOM 2890 C CA . ASN A 1 374 ? 14.201 5.903 19.940 1.00 96.56 374 ASN A CA 1
ATOM 2891 C C . ASN A 1 374 ? 13.297 7.130 20.098 1.00 96.56 374 ASN A C 1
ATOM 2893 O O . ASN A 1 374 ? 13.487 7.909 21.031 1.00 96.56 374 ASN A O 1
ATOM 2897 N N . HIS A 1 375 ? 12.287 7.279 19.235 1.00 96.06 375 HIS A N 1
ATOM 2898 C CA . HIS A 1 375 ? 11.292 8.346 19.351 1.00 96.06 375 HIS A CA 1
ATOM 2899 C C . HIS A 1 375 ? 10.487 8.232 20.650 1.00 96.06 375 HIS A C 1
ATOM 2901 O O . HIS A 1 375 ? 10.397 9.198 21.407 1.00 96.06 375 HIS A O 1
ATOM 2907 N N . MET A 1 376 ? 9.965 7.043 20.965 1.00 97.25 376 MET A N 1
ATOM 2908 C CA . MET A 1 376 ? 9.187 6.812 22.188 1.00 97.25 376 MET A CA 1
ATOM 2909 C C . MET A 1 376 ? 10.022 7.018 23.463 1.00 97.25 376 MET A C 1
ATOM 2911 O O . MET A 1 376 ? 9.528 7.593 24.437 1.00 97.25 376 MET A O 1
ATOM 2915 N N . LEU A 1 377 ? 11.301 6.632 23.458 1.00 95.62 377 LEU A N 1
ATOM 2916 C CA . LEU A 1 377 ? 12.233 6.897 24.556 1.00 95.62 377 LEU A CA 1
ATOM 2917 C C . LEU A 1 377 ? 12.516 8.395 24.713 1.00 95.62 377 LEU A C 1
ATOM 2919 O O . LEU A 1 377 ? 12.416 8.928 25.818 1.00 95.62 377 LEU A O 1
ATOM 2923 N N . ALA A 1 378 ? 12.842 9.089 23.621 1.00 94.62 378 ALA A N 1
ATOM 2924 C CA . ALA A 1 378 ? 13.221 10.499 23.658 1.00 94.62 378 ALA A CA 1
ATOM 2925 C C . ALA A 1 378 ? 12.048 11.429 24.011 1.00 94.62 378 ALA A C 1
ATOM 2927 O O . ALA A 1 378 ? 12.248 12.441 24.695 1.00 94.62 378 ALA A O 1
ATOM 2928 N N . THR A 1 379 ? 10.843 11.089 23.549 1.00 95.00 379 THR A N 1
ATOM 2929 C CA . THR A 1 379 ? 9.643 11.926 23.675 1.00 95.00 379 THR A CA 1
ATOM 2930 C C . THR A 1 379 ? 8.849 11.604 24.937 1.00 95.00 379 THR A C 1
ATOM 2932 O O . THR A 1 379 ? 8.399 12.529 25.616 1.00 95.00 379 THR A O 1
ATOM 2935 N N . TYR A 1 380 ? 8.720 10.320 25.285 1.00 95.31 380 TYR A N 1
ATOM 2936 C CA . TYR A 1 380 ? 7.809 9.848 26.334 1.00 95.31 380 TYR A CA 1
ATOM 2937 C C . TYR A 1 380 ? 8.470 8.974 27.409 1.00 95.31 380 TYR A C 1
ATOM 2939 O O . TYR A 1 380 ? 7.791 8.594 28.364 1.00 95.31 380 TYR A O 1
ATOM 2947 N N . ASN A 1 381 ? 9.770 8.674 27.282 1.00 95.88 381 ASN A N 1
ATOM 294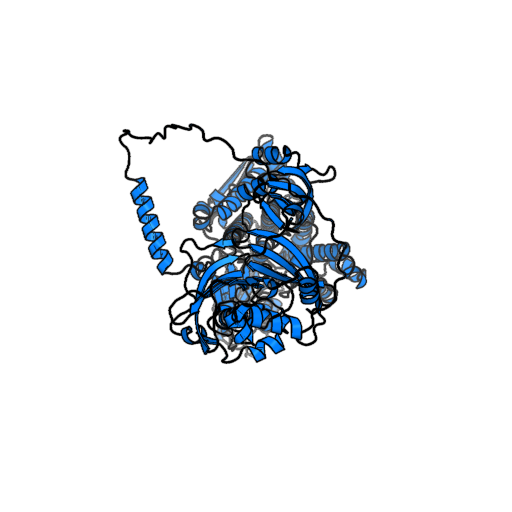8 C CA . ASN A 1 381 ? 10.506 7.727 28.131 1.00 95.88 381 ASN A CA 1
ATOM 2949 C C . ASN A 1 381 ? 9.846 6.340 28.177 1.00 95.88 381 ASN A C 1
ATOM 2951 O O . ASN A 1 381 ? 9.685 5.738 29.236 1.00 95.88 381 ASN A O 1
ATOM 2955 N N . ILE A 1 382 ? 9.417 5.850 27.014 1.00 96.19 382 ILE A N 1
ATOM 2956 C CA . ILE A 1 382 ? 8.794 4.535 26.854 1.00 96.19 382 ILE A CA 1
ATOM 2957 C C . ILE A 1 382 ? 9.737 3.644 26.048 1.00 96.19 382 ILE A C 1
ATOM 2959 O O . ILE A 1 382 ? 10.057 3.958 24.903 1.00 96.19 382 ILE A O 1
ATOM 2963 N N . ASN A 1 383 ? 10.153 2.517 26.631 1.00 96.81 383 ASN A N 1
ATOM 2964 C CA . ASN A 1 383 ? 10.899 1.485 25.914 1.00 96.81 383 ASN A CA 1
ATOM 2965 C C . ASN A 1 383 ? 9.914 0.566 25.181 1.00 96.81 383 ASN A C 1
ATOM 2967 O O . ASN A 1 383 ? 9.408 -0.409 25.735 1.00 96.81 383 ASN A O 1
ATOM 2971 N N . LEU A 1 384 ? 9.608 0.913 23.932 1.00 97.50 384 LEU A N 1
ATOM 2972 C CA . LEU A 1 384 ? 8.633 0.188 23.122 1.00 97.50 384 LEU A CA 1
ATOM 2973 C C . LEU A 1 384 ? 9.059 -1.268 22.876 1.00 97.50 384 LEU A C 1
ATOM 2975 O O . LEU A 1 384 ? 8.221 -2.168 22.924 1.00 97.50 384 LEU A O 1
ATOM 2979 N N . LEU A 1 385 ? 10.352 -1.509 22.637 1.00 97.88 385 LEU A N 1
ATOM 2980 C CA . LEU A 1 385 ? 10.868 -2.859 22.403 1.00 97.88 385 LEU A CA 1
ATOM 2981 C C . LEU A 1 385 ? 10.715 -3.752 23.636 1.00 97.88 385 LEU A C 1
ATOM 2983 O O . LEU A 1 385 ? 10.359 -4.919 23.490 1.00 97.88 385 LEU A O 1
ATOM 2987 N N . ASP A 1 386 ? 10.952 -3.216 24.833 1.00 97.69 386 ASP A N 1
ATOM 2988 C CA . ASP A 1 386 ? 10.746 -3.951 26.083 1.00 97.69 386 ASP A CA 1
ATOM 2989 C C . ASP A 1 386 ? 9.271 -4.322 26.283 1.00 97.69 386 ASP A C 1
ATOM 2991 O O . ASP A 1 386 ? 8.950 -5.485 26.528 1.00 97.69 386 ASP A O 1
ATOM 2995 N N . ILE A 1 387 ? 8.353 -3.378 26.035 1.00 97.50 387 ILE A N 1
ATOM 2996 C CA . ILE A 1 387 ? 6.910 -3.638 26.129 1.00 97.50 387 ILE A CA 1
ATOM 2997 C C . ILE A 1 387 ? 6.478 -4.774 25.194 1.00 97.50 387 ILE A C 1
ATOM 2999 O O . ILE A 1 387 ? 5.727 -5.659 25.603 1.00 97.50 387 ILE A O 1
ATOM 3003 N N . VAL A 1 388 ? 6.967 -4.785 23.953 1.00 97.38 388 VAL A N 1
ATOM 3004 C CA . VAL A 1 388 ? 6.603 -5.819 22.971 1.00 97.38 388 VAL A CA 1
ATOM 3005 C C . VAL A 1 388 ? 7.254 -7.168 23.282 1.00 97.38 388 VAL A C 1
ATOM 3007 O O . VAL A 1 388 ? 6.626 -8.204 23.063 1.00 97.38 388 VAL A O 1
ATOM 3010 N N . ARG A 1 389 ? 8.494 -7.185 23.786 1.00 97.62 389 ARG A N 1
ATOM 3011 C CA . ARG A 1 389 ? 9.255 -8.420 24.051 1.00 97.62 389 ARG A CA 1
ATOM 3012 C C . ARG A 1 389 ? 8.882 -9.090 25.369 1.00 97.62 389 ARG A C 1
ATOM 3014 O O . ARG A 1 389 ? 8.819 -10.314 25.409 1.00 97.62 389 ARG A O 1
ATOM 3021 N N . ALA A 1 390 ? 8.666 -8.306 26.422 1.00 96.69 390 ALA A N 1
ATOM 3022 C CA . ALA A 1 390 ? 8.513 -8.802 27.788 1.00 96.69 390 ALA A CA 1
ATOM 3023 C C . ALA A 1 390 ? 7.111 -8.584 28.372 1.00 96.69 390 ALA A C 1
ATOM 3025 O O . ALA A 1 390 ? 6.753 -9.269 29.326 1.00 96.69 390 ALA A O 1
ATOM 3026 N N . ASN A 1 391 ? 6.312 -7.667 27.807 1.00 96.75 391 ASN A N 1
ATOM 3027 C CA . ASN A 1 391 ? 4.995 -7.281 28.326 1.00 96.75 391 ASN A CA 1
ATOM 3028 C C . ASN A 1 391 ? 5.001 -7.030 29.855 1.00 96.75 391 ASN A C 1
ATOM 3030 O O . ASN A 1 391 ? 4.279 -7.705 30.596 1.00 96.75 391 ASN A O 1
ATOM 3034 N N . PRO A 1 392 ? 5.824 -6.082 30.345 1.00 97.38 392 PRO A N 1
ATOM 3035 C CA . PRO A 1 392 ? 5.925 -5.789 31.769 1.00 97.38 392 PRO A CA 1
ATOM 3036 C C . PRO A 1 392 ? 4.579 -5.301 32.316 1.00 97.38 392 PRO A C 1
ATOM 3038 O O . PRO A 1 392 ? 3.785 -4.700 31.593 1.00 97.38 392 PRO A O 1
ATOM 3041 N N . VAL A 1 393 ? 4.315 -5.548 33.598 1.00 96.50 393 VAL A N 1
ATOM 3042 C CA . VAL A 1 393 ? 3.067 -5.129 34.269 1.00 96.50 393 VAL A CA 1
ATOM 3043 C C . VAL A 1 393 ? 3.071 -3.660 34.680 1.00 96.50 393 VAL A C 1
ATOM 3045 O O . VAL A 1 393 ? 2.008 -3.054 34.823 1.00 96.50 393 VAL A O 1
ATOM 3048 N N . GLU A 1 394 ? 4.256 -3.073 34.829 1.00 95.56 394 GLU A N 1
ATOM 3049 C CA . GLU A 1 394 ? 4.427 -1.669 35.161 1.00 95.56 394 GLU A CA 1
ATOM 3050 C C . GLU A 1 394 ? 5.653 -1.058 34.484 1.00 95.56 394 GLU A C 1
ATOM 3052 O O . GLU A 1 394 ? 6.611 -1.753 34.152 1.00 95.56 394 GLU A O 1
ATOM 3057 N N . HIS A 1 395 ? 5.612 0.257 34.281 1.00 95.44 395 HIS A N 1
ATOM 3058 C CA . HIS A 1 395 ? 6.721 1.037 33.737 1.00 95.44 395 HIS A CA 1
ATOM 3059 C C . HIS A 1 395 ? 6.731 2.415 34.384 1.00 95.44 395 HIS A C 1
ATOM 3061 O O . HIS A 1 395 ? 5.740 3.147 34.317 1.00 95.44 395 HIS A O 1
ATOM 3067 N N . THR A 1 396 ? 7.850 2.768 35.016 1.00 95.19 396 THR A N 1
ATOM 3068 C CA . THR A 1 396 ? 8.002 4.041 35.729 1.00 95.19 396 THR A CA 1
ATOM 3069 C C . THR A 1 396 ? 8.798 5.035 34.900 1.00 95.19 396 THR A C 1
ATOM 3071 O O . THR A 1 396 ? 9.930 4.774 34.498 1.00 95.19 396 THR A O 1
ATOM 3074 N N . ILE A 1 397 ? 8.221 6.215 34.708 1.00 94.12 397 ILE A N 1
ATOM 3075 C CA . ILE A 1 397 ? 8.839 7.352 34.042 1.00 94.12 397 ILE A CA 1
ATOM 3076 C C . ILE A 1 397 ? 9.368 8.316 35.096 1.00 94.12 397 ILE A C 1
ATOM 3078 O O . ILE A 1 397 ? 8.650 8.690 36.021 1.00 94.12 397 ILE A O 1
ATOM 3082 N N . ASN A 1 398 ? 10.611 8.761 34.925 1.00 92.75 398 ASN A N 1
ATOM 3083 C CA . ASN A 1 398 ? 11.227 9.783 35.766 1.00 92.75 398 ASN A CA 1
ATOM 3084 C C . ASN A 1 398 ? 11.293 11.121 35.023 1.00 92.75 398 ASN A C 1
ATOM 3086 O O . ASN A 1 398 ? 11.827 11.192 33.915 1.00 92.75 398 ASN A O 1
ATOM 3090 N N . PHE A 1 399 ? 10.808 12.188 35.661 1.00 94.38 399 PHE A N 1
ATOM 3091 C CA . PHE A 1 399 ? 10.768 13.542 35.092 1.00 94.38 399 PHE A CA 1
ATOM 3092 C C . PHE A 1 399 ? 11.863 14.468 35.643 1.00 94.38 399 PHE A C 1
ATOM 3094 O O . PHE A 1 399 ? 11.864 15.665 35.372 1.00 94.38 399 PHE A O 1
ATOM 3101 N N . ARG A 1 400 ? 12.826 13.935 36.401 1.00 89.75 400 ARG A N 1
ATOM 3102 C CA . ARG A 1 400 ? 13.923 14.727 36.976 1.00 89.75 400 ARG A CA 1
ATOM 3103 C C . ARG A 1 400 ? 14.950 15.141 35.912 1.00 89.75 400 ARG A C 1
ATOM 3105 O O . ARG A 1 400 ? 15.303 14.359 35.030 1.00 89.75 400 ARG A O 1
ATOM 3112 N N . GLY A 1 401 ? 15.486 16.354 36.054 1.00 91.50 401 GLY A N 1
ATOM 3113 C CA . GLY A 1 401 ? 16.509 16.922 35.171 1.00 91.50 401 GLY A CA 1
ATOM 3114 C C . GLY A 1 401 ? 15.960 17.430 33.832 1.00 91.50 401 GLY A C 1
ATOM 3115 O O . GLY A 1 401 ? 14.818 17.168 33.469 1.00 91.50 401 GLY A O 1
ATOM 3116 N N . ARG A 1 402 ? 16.800 18.131 33.052 1.00 90.19 402 ARG A N 1
ATOM 3117 C CA . ARG A 1 402 ? 16.382 18.829 31.813 1.00 90.19 402 ARG A CA 1
ATOM 3118 C C . ARG A 1 402 ? 15.649 17.935 30.804 1.00 90.19 402 ARG A C 1
ATOM 3120 O O . ARG A 1 402 ? 14.719 18.386 30.138 1.00 90.19 402 ARG A O 1
ATOM 3127 N N . ALA A 1 403 ? 16.085 16.682 30.656 1.00 89.75 403 ALA A N 1
ATOM 3128 C CA . ALA A 1 403 ? 15.441 15.726 29.756 1.00 89.75 403 ALA A CA 1
ATOM 3129 C C . ALA A 1 403 ? 14.066 15.288 30.287 1.00 89.75 403 ALA A C 1
ATOM 3131 O O . ALA A 1 403 ? 13.100 15.279 29.527 1.00 89.75 403 ALA A O 1
ATOM 3132 N N . GLY A 1 404 ? 13.964 14.998 31.587 1.00 91.75 404 GLY A N 1
ATOM 3133 C CA . GLY A 1 404 ? 12.713 14.623 32.242 1.00 91.75 404 GLY A CA 1
ATOM 3134 C C . GLY A 1 404 ? 11.674 15.747 32.235 1.00 91.75 404 GLY A C 1
ATOM 3135 O O . GLY A 1 404 ? 10.516 15.497 31.919 1.00 91.75 404 GLY A O 1
ATOM 3136 N N . GLU A 1 405 ? 12.091 16.996 32.454 1.00 91.69 405 GLU A N 1
ATOM 3137 C CA . GLU A 1 405 ? 11.222 18.179 32.356 1.00 91.69 405 GLU A CA 1
ATOM 3138 C C . GLU A 1 405 ? 10.672 18.383 30.938 1.00 91.69 405 GLU A C 1
ATOM 3140 O O . GLU A 1 405 ? 9.543 18.837 30.753 1.00 91.69 405 GLU A O 1
ATOM 3145 N N . ARG A 1 406 ? 11.464 18.064 29.904 1.00 93.38 406 ARG A N 1
ATOM 3146 C CA . ARG A 1 406 ? 10.990 18.080 28.513 1.00 93.38 406 ARG A CA 1
ATOM 3147 C C . ARG A 1 406 ? 9.944 16.992 28.276 1.00 93.38 406 ARG A C 1
ATOM 3149 O O . ARG A 1 406 ? 8.921 17.280 27.667 1.00 93.38 406 ARG A O 1
ATOM 3156 N N . ILE A 1 407 ? 10.174 15.784 28.783 1.00 93.88 407 ILE A N 1
ATOM 3157 C CA . ILE A 1 407 ? 9.211 14.679 28.683 1.00 93.88 407 ILE A CA 1
ATOM 3158 C C . ILE A 1 407 ? 7.907 15.035 29.412 1.00 93.88 407 ILE A C 1
ATOM 3160 O O . ILE A 1 407 ? 6.831 14.860 28.849 1.00 93.88 407 ILE A O 1
ATOM 3164 N N . LEU A 1 408 ? 7.979 15.603 30.621 1.00 92.75 408 LEU A N 1
ATOM 3165 C CA . LEU A 1 408 ? 6.790 16.047 31.353 1.00 92.75 408 LEU A CA 1
ATOM 3166 C C . LEU A 1 408 ? 6.015 17.114 30.573 1.00 92.75 408 LEU A C 1
ATOM 3168 O O . LEU A 1 408 ? 4.796 17.022 30.455 1.00 92.75 408 LEU A O 1
ATOM 3172 N N . ARG A 1 409 ? 6.715 18.087 29.972 1.00 91.31 409 ARG A N 1
ATOM 3173 C CA . ARG A 1 409 ? 6.093 19.079 29.080 1.00 91.31 409 ARG A CA 1
ATOM 3174 C C . ARG A 1 409 ? 5.380 18.433 27.898 1.00 91.31 409 ARG A C 1
ATOM 3176 O O . ARG A 1 409 ? 4.295 18.891 27.557 1.00 91.31 409 ARG A O 1
ATOM 3183 N N . ASN A 1 410 ? 5.948 17.379 27.311 1.00 91.31 410 ASN A N 1
ATOM 3184 C CA . ASN A 1 410 ? 5.287 16.643 26.237 1.00 91.31 410 ASN A CA 1
ATOM 3185 C C . ASN A 1 410 ? 3.964 16.053 26.733 1.00 91.31 410 ASN A C 1
ATOM 3187 O O . ASN A 1 410 ? 2.945 16.324 26.117 1.00 91.31 410 ASN A O 1
ATOM 3191 N N . TYR A 1 411 ? 3.953 15.360 27.880 1.00 89.94 411 TYR A N 1
ATOM 3192 C CA . TYR A 1 411 ? 2.722 14.823 28.482 1.00 89.94 411 TYR A CA 1
ATOM 3193 C C . TYR A 1 411 ? 1.677 15.900 28.823 1.00 89.94 411 TYR A C 1
ATOM 3195 O O . TYR A 1 411 ? 0.480 15.676 28.652 1.00 89.94 411 TYR A O 1
ATOM 3203 N N . MET A 1 412 ? 2.114 17.076 29.281 1.00 88.12 412 MET A N 1
ATOM 3204 C CA . MET A 1 412 ? 1.224 18.206 29.582 1.00 88.12 412 MET A CA 1
ATOM 3205 C C . MET A 1 412 ? 0.672 18.895 28.326 1.00 88.12 412 MET A C 1
ATOM 3207 O O . MET A 1 412 ? -0.350 19.575 28.397 1.00 88.12 412 MET A O 1
ATOM 3211 N N . ALA A 1 413 ? 1.336 18.747 27.177 1.00 84.19 413 ALA A N 1
ATOM 3212 C CA . ALA A 1 413 ? 0.880 19.306 25.908 1.00 84.19 413 ALA A CA 1
ATOM 3213 C C . ALA A 1 413 ? -0.229 18.465 25.247 1.00 84.19 413 ALA A C 1
ATOM 3215 O O . ALA A 1 413 ? -0.912 18.963 24.357 1.00 84.19 413 ALA A O 1
ATOM 3216 N N . CYS A 1 414 ? -0.434 17.220 25.688 1.00 69.94 414 CYS A N 1
ATOM 3217 C CA . CYS A 1 414 ? -1.358 16.256 25.078 1.00 69.94 414 CYS A CA 1
ATOM 3218 C C . CYS A 1 414 ? -2.845 16.593 25.253 1.00 69.94 414 CYS A C 1
ATOM 3220 O O . CYS A 1 414 ? -3.689 15.942 24.648 1.00 69.94 414 CYS A O 1
ATOM 3222 N N . GLY A 1 415 ? -3.177 17.553 26.113 1.00 66.06 415 GLY A N 1
ATOM 3223 C CA . GLY A 1 415 ? -4.547 17.945 26.423 1.00 66.06 415 GLY A CA 1
ATOM 3224 C C . GLY A 1 415 ? -4.600 18.764 27.708 1.00 66.06 415 GLY A C 1
ATOM 3225 O O . GLY A 1 415 ? -3.723 18.650 28.567 1.00 66.06 415 GLY A O 1
ATOM 3226 N N . LYS A 1 416 ? -5.617 19.620 27.834 1.00 65.44 416 LYS A N 1
ATOM 3227 C CA . LYS A 1 416 ? -5.893 20.383 29.058 1.00 65.44 416 LYS A CA 1
ATOM 3228 C C . LYS A 1 416 ? -7.328 20.093 29.519 1.00 65.44 416 LYS A C 1
ATOM 3230 O O . LYS A 1 416 ? -8.242 20.484 28.794 1.00 65.44 416 LYS A O 1
ATOM 3235 N N . PRO A 1 417 ? -7.544 19.467 30.698 1.00 70.50 417 PRO A N 1
ATOM 3236 C CA . PRO A 1 417 ? -6.545 18.931 31.642 1.00 70.50 417 PRO A CA 1
ATOM 3237 C C . PRO A 1 417 ? -5.737 17.747 31.067 1.00 70.50 417 PRO A C 1
ATOM 3239 O O . PRO A 1 417 ? -6.075 17.230 30.005 1.00 70.50 417 PRO A O 1
ATOM 3242 N N . SER A 1 418 ? -4.660 17.341 31.759 1.00 79.88 418 SER A N 1
ATOM 3243 C CA . SER A 1 418 ? -3.794 16.218 31.351 1.00 79.88 418 SER A CA 1
ATOM 3244 C C . SER A 1 418 ? -4.616 14.966 31.028 1.00 79.88 418 SER A C 1
ATOM 3246 O O . SER A 1 418 ? -5.444 14.541 31.832 1.00 79.88 418 SER A O 1
ATOM 3248 N N . LEU A 1 419 ? -4.338 14.344 29.877 1.00 84.12 419 LEU A N 1
ATOM 3249 C CA . LEU A 1 419 ? -4.970 13.083 29.467 1.00 84.12 419 LEU A CA 1
ATOM 3250 C C . LEU A 1 419 ? -4.521 11.881 30.308 1.00 84.12 419 LEU A C 1
ATOM 3252 O O . LEU A 1 419 ? -5.134 10.820 30.236 1.00 84.12 419 LEU A O 1
ATOM 3256 N N . VAL A 1 420 ? -3.437 12.022 31.076 1.00 86.38 420 VAL A N 1
ATOM 3257 C CA . VAL A 1 420 ? -2.947 10.984 31.986 1.00 86.38 420 VAL A CA 1
ATOM 3258 C C . VAL A 1 420 ? -3.485 11.282 33.389 1.00 86.38 420 VAL A C 1
ATOM 3260 O O . VAL A 1 420 ? -3.039 12.259 34.004 1.00 86.38 420 VAL A O 1
ATOM 3263 N N . PRO A 1 421 ? -4.422 10.470 33.919 1.00 81.06 421 PRO A N 1
ATOM 3264 C CA . PRO A 1 421 ? -5.013 10.713 35.230 1.00 81.06 421 PRO A CA 1
ATOM 3265 C C . PRO A 1 421 ? -3.953 10.741 36.336 1.00 81.06 421 PRO A C 1
ATOM 3267 O O . PRO A 1 421 ? -3.123 9.840 36.434 1.00 81.06 421 PRO A O 1
ATOM 3270 N N . GLY A 1 422 ? -3.989 11.774 37.179 1.00 82.94 422 GLY A N 1
ATOM 3271 C CA . GLY A 1 422 ? -3.070 11.939 38.312 1.00 82.94 422 GLY A CA 1
ATOM 3272 C C . GLY A 1 422 ? -1.693 12.516 37.968 1.00 82.94 422 GLY A C 1
ATOM 3273 O O . GLY A 1 422 ? -0.941 12.838 38.883 1.00 82.94 422 GLY A O 1
ATOM 3274 N N . LEU A 1 423 ? -1.361 12.698 36.685 1.00 88.56 423 LEU A N 1
ATOM 3275 C CA . LEU A 1 423 ? -0.125 13.361 36.277 1.00 88.56 423 LEU A CA 1
ATOM 3276 C C . LEU A 1 423 ? -0.312 14.887 36.264 1.00 88.56 423 LEU A C 1
ATOM 3278 O O . LEU A 1 423 ? -1.197 15.401 35.577 1.00 88.56 423 LEU A O 1
ATOM 3282 N N . THR A 1 424 ? 0.554 15.609 36.976 1.00 89.19 424 THR A N 1
ATOM 3283 C CA . THR A 1 424 ? 0.556 17.082 37.056 1.00 89.19 424 THR A CA 1
ATOM 3284 C C . THR A 1 424 ? 1.914 17.671 36.668 1.00 89.19 424 THR A C 1
ATOM 3286 O O . THR A 1 424 ? 2.906 16.947 36.566 1.00 89.19 424 THR A O 1
ATOM 3289 N N . ALA A 1 425 ? 1.987 18.992 36.476 1.00 87.62 425 ALA A N 1
ATOM 3290 C CA . ALA A 1 425 ? 3.233 19.685 36.131 1.00 87.62 425 ALA A CA 1
ATOM 3291 C C . ALA A 1 425 ? 4.303 19.619 37.244 1.00 87.62 425 ALA A C 1
ATOM 3293 O O . ALA A 1 425 ? 5.482 19.839 36.982 1.00 87.62 425 ALA A O 1
ATOM 3294 N N . GLU A 1 426 ? 3.905 19.282 38.471 1.00 89.50 426 GLU A N 1
ATOM 3295 C CA . GLU A 1 426 ? 4.769 19.138 39.647 1.00 89.50 426 GLU A CA 1
ATOM 3296 C C . GLU A 1 426 ? 5.229 17.686 39.872 1.00 89.50 426 GLU A C 1
ATOM 3298 O O . GLU A 1 426 ? 6.013 17.406 40.782 1.00 89.50 426 GLU A O 1
ATOM 3303 N N . SER A 1 427 ? 4.741 16.738 39.066 1.00 91.94 427 SER A N 1
ATOM 3304 C CA . SER A 1 427 ? 5.051 15.317 39.224 1.00 91.94 427 SER A CA 1
ATOM 3305 C C . SER A 1 427 ? 6.527 15.032 38.928 1.00 91.94 427 SER A C 1
ATOM 3307 O O . SER A 1 427 ? 7.033 15.346 37.855 1.00 91.94 427 SER A O 1
ATOM 3309 N N . SER A 1 428 ? 7.231 14.383 39.865 1.00 93.19 428 SER A N 1
ATOM 3310 C CA . SER A 1 428 ? 8.648 14.011 39.675 1.00 93.19 428 SER A CA 1
ATOM 3311 C C . SER A 1 428 ? 8.846 12.653 38.985 1.00 93.19 428 SER A C 1
ATOM 3313 O O . SER A 1 428 ? 9.908 12.396 38.408 1.00 93.19 428 SER A O 1
ATOM 3315 N N . SER A 1 429 ? 7.818 11.804 39.017 1.00 94.56 429 SER A N 1
ATOM 3316 C CA . SER A 1 429 ? 7.732 10.520 38.324 1.00 94.56 429 SER A CA 1
ATOM 3317 C C . SER A 1 429 ? 6.267 10.129 38.108 1.00 94.56 429 SER A C 1
ATOM 3319 O O . SER A 1 429 ? 5.370 10.709 38.721 1.00 94.56 429 SER A O 1
ATOM 3321 N N . PHE A 1 430 ? 6.027 9.151 37.237 1.00 94.56 430 PHE A N 1
ATOM 3322 C CA . PHE A 1 430 ? 4.714 8.542 37.028 1.00 94.56 430 PHE A CA 1
ATOM 3323 C C . PHE A 1 430 ? 4.860 7.082 36.608 1.00 94.56 430 PHE A C 1
ATOM 3325 O O . PHE A 1 430 ? 5.723 6.764 35.791 1.00 94.56 430 PHE A O 1
ATOM 3332 N N . THR A 1 431 ? 4.008 6.204 37.133 1.00 94.69 431 THR A N 1
ATOM 3333 C CA . THR A 1 431 ? 4.059 4.766 36.850 1.00 94.69 431 THR A CA 1
ATOM 3334 C C . THR A 1 431 ? 2.800 4.332 36.117 1.00 94.69 431 THR A C 1
ATOM 3336 O O . THR A 1 431 ? 1.693 4.429 36.642 1.00 94.69 431 THR A O 1
ATOM 3339 N N . PHE A 1 432 ? 2.973 3.819 34.900 1.00 93.25 432 PHE A N 1
ATOM 3340 C CA . PHE A 1 432 ? 1.916 3.094 34.205 1.00 93.25 432 PHE A CA 1
ATOM 3341 C C . PHE A 1 432 ? 1.807 1.688 34.786 1.00 93.25 432 PHE A C 1
ATOM 3343 O O . PHE A 1 432 ? 2.828 1.030 34.962 1.00 93.25 432 PHE A O 1
ATOM 3350 N N . GLN A 1 433 ? 0.585 1.219 35.039 1.00 91.00 433 GLN A N 1
ATOM 3351 C CA . GLN A 1 433 ? 0.318 -0.121 35.563 1.00 91.00 433 GLN A CA 1
ATOM 3352 C C . GLN A 1 433 ? -0.840 -0.773 34.805 1.00 91.00 433 GLN A C 1
ATOM 3354 O O . GLN A 1 433 ? -1.872 -0.139 34.569 1.00 91.00 433 GLN A O 1
ATOM 3359 N N . ALA A 1 434 ? -0.677 -2.045 34.440 1.00 88.19 434 ALA A N 1
ATOM 3360 C CA . ALA A 1 434 ? -1.715 -2.868 33.829 1.00 88.19 434 ALA A CA 1
ATOM 3361 C C . ALA A 1 434 ? -1.577 -4.327 34.291 1.00 88.19 434 ALA A C 1
ATOM 3363 O O . ALA A 1 434 ? -0.558 -4.968 34.047 1.00 88.19 434 ALA A O 1
ATOM 3364 N N . ALA A 1 435 ? -2.625 -4.874 34.919 1.00 86.62 435 ALA A N 1
ATOM 3365 C CA . ALA A 1 435 ? -2.598 -6.219 35.507 1.00 86.62 435 ALA A CA 1
ATOM 3366 C C . ALA A 1 435 ? -2.292 -7.332 34.485 1.00 86.62 435 ALA A C 1
ATOM 3368 O O . ALA A 1 435 ? -1.596 -8.291 34.798 1.00 86.62 435 ALA A O 1
ATOM 3369 N N . SER A 1 436 ? -2.773 -7.188 33.247 1.00 86.19 436 SER A N 1
ATOM 3370 C CA . SER A 1 436 ? -2.516 -8.111 32.131 1.00 86.19 436 SER A CA 1
ATOM 3371 C C . SER A 1 436 ? -1.249 -7.775 31.328 1.00 86.19 436 SER A C 1
ATOM 3373 O O . SER A 1 436 ? -1.055 -8.308 30.232 1.00 86.19 436 SER A O 1
ATOM 3375 N N . GLY A 1 437 ? -0.417 -6.857 31.824 1.00 92.62 437 GLY A N 1
ATOM 3376 C CA . GLY A 1 437 ? 0.753 -6.330 31.128 1.00 92.62 437 GLY A CA 1
ATOM 3377 C C . GLY A 1 437 ? 0.454 -5.108 30.253 1.00 92.62 437 GLY A C 1
ATOM 3378 O O . GLY A 1 437 ? -0.649 -4.943 29.721 1.00 92.62 437 GLY A O 1
ATOM 3379 N N . LEU A 1 438 ? 1.451 -4.233 30.113 1.00 94.50 438 LEU A N 1
ATOM 3380 C CA . LEU A 1 438 ? 1.345 -2.949 29.420 1.00 94.50 438 LEU A CA 1
ATOM 3381 C C . LEU A 1 438 ? 1.085 -3.085 27.918 1.00 94.50 438 LEU A C 1
ATOM 3383 O O . LEU A 1 438 ? 0.467 -2.193 27.346 1.00 94.50 438 LEU A O 1
ATOM 3387 N N . LEU A 1 439 ? 1.459 -4.196 27.275 1.00 94.94 439 LEU A N 1
ATOM 3388 C CA . LEU A 1 439 ? 1.137 -4.444 25.863 1.00 94.94 439 LEU A CA 1
ATOM 3389 C C . LEU A 1 439 ? -0.376 -4.501 25.614 1.00 94.94 439 LEU A C 1
ATOM 3391 O O . LEU A 1 439 ? -0.816 -4.245 24.496 1.00 94.94 439 LEU A O 1
ATOM 3395 N N . ASN A 1 440 ? -1.167 -4.810 26.646 1.00 90.94 440 ASN A N 1
ATOM 3396 C CA . ASN A 1 440 ? -2.629 -4.850 26.592 1.00 90.94 440 ASN A CA 1
ATOM 3397 C C . ASN A 1 440 ? -3.289 -3.524 27.001 1.00 90.94 440 ASN A C 1
ATOM 3399 O O . ASN A 1 440 ? -4.508 -3.395 26.909 1.00 90.94 440 ASN A O 1
ATOM 3403 N N . ALA A 1 441 ? -2.513 -2.531 27.441 1.00 90.31 441 ALA A N 1
ATOM 3404 C CA . ALA A 1 441 ? -3.030 -1.194 27.686 1.00 90.31 441 ALA A CA 1
ATOM 3405 C C . ALA A 1 441 ? -3.067 -0.396 26.374 1.00 90.31 441 ALA A C 1
ATOM 3407 O O . ALA A 1 441 ? -2.055 -0.231 25.689 1.00 90.31 441 ALA A O 1
ATOM 3408 N N . THR A 1 442 ? -4.254 0.122 26.047 1.00 91.50 442 THR A N 1
ATOM 3409 C CA . THR A 1 442 ? -4.622 0.697 24.744 1.00 91.50 442 THR A CA 1
ATOM 3410 C C . THR A 1 442 ? -3.596 1.680 24.169 1.00 91.50 442 THR A C 1
ATOM 3412 O O . THR A 1 442 ? -3.326 1.643 22.970 1.00 91.50 442 THR A O 1
ATOM 3415 N N . GLN A 1 443 ? -3.006 2.547 24.994 1.00 92.88 443 GLN A N 1
ATOM 3416 C CA . GLN A 1 443 ? -2.004 3.529 24.573 1.00 92.88 443 GLN A CA 1
ATOM 3417 C C . GLN A 1 443 ? -0.689 2.905 24.085 1.00 92.88 443 GLN A C 1
ATOM 3419 O O . GLN A 1 443 ? -0.062 3.456 23.187 1.00 92.88 443 GLN A O 1
ATOM 3424 N N . PHE A 1 444 ? -0.290 1.740 24.602 1.00 95.62 444 PHE A N 1
ATOM 3425 C CA . PHE A 1 444 ? 0.906 1.030 24.138 1.00 95.62 444 PHE A CA 1
ATOM 3426 C C . PHE A 1 444 ? 0.573 0.024 23.038 1.00 95.62 444 PHE A C 1
ATOM 3428 O O . PHE A 1 444 ? 1.328 -0.097 22.074 1.00 95.62 444 PHE A O 1
ATOM 3435 N N . THR A 1 445 ? -0.581 -0.648 23.133 1.00 95.00 445 THR A N 1
ATOM 3436 C CA . THR A 1 445 ? -1.059 -1.586 22.107 1.00 95.00 445 THR A CA 1
ATOM 3437 C C . THR A 1 445 ? -1.111 -0.927 20.733 1.00 95.00 445 THR A C 1
ATOM 3439 O O . THR A 1 445 ? -0.657 -1.510 19.749 1.00 95.00 445 THR A O 1
ATOM 3442 N N . GLN A 1 446 ? -1.637 0.302 20.658 1.00 96.38 446 GLN A N 1
ATOM 3443 C CA . GLN A 1 446 ? -1.760 1.017 19.389 1.00 96.38 446 GLN A CA 1
ATOM 3444 C C . GLN A 1 446 ? -0.402 1.329 18.758 1.00 96.38 446 GLN A C 1
ATOM 3446 O O . GLN A 1 446 ? -0.192 1.030 17.585 1.00 96.38 446 GLN A O 1
ATOM 3451 N N . VAL A 1 447 ? 0.531 1.867 19.549 1.00 97.69 447 VAL A N 1
ATOM 3452 C CA . VAL A 1 447 ? 1.901 2.176 19.111 1.00 97.69 447 VAL A CA 1
ATOM 3453 C C . VAL A 1 447 ? 2.605 0.909 18.619 1.00 97.69 447 VAL A C 1
ATOM 3455 O O . VAL A 1 447 ? 3.234 0.907 17.560 1.00 97.69 447 VAL A O 1
ATOM 3458 N N . ALA A 1 448 ? 2.462 -0.191 19.357 1.00 97.62 448 ALA A N 1
ATOM 3459 C CA . ALA A 1 448 ? 3.099 -1.454 19.023 1.00 97.62 448 ALA A CA 1
ATOM 3460 C C . ALA A 1 448 ? 2.541 -2.075 17.728 1.00 97.62 448 ALA A C 1
ATOM 3462 O O . ALA A 1 448 ? 3.321 -2.493 16.873 1.00 97.62 448 ALA A O 1
ATOM 3463 N N . LEU A 1 449 ? 1.214 -2.108 17.553 1.00 96.75 449 LEU A N 1
ATOM 3464 C CA . LEU A 1 449 ? 0.570 -2.650 16.347 1.00 96.75 449 LEU A CA 1
ATOM 3465 C C . LEU A 1 449 ? 0.923 -1.844 15.095 1.00 96.75 449 LEU A C 1
ATOM 3467 O O . LEU A 1 449 ? 1.239 -2.423 14.058 1.00 96.75 449 LEU A O 1
ATOM 3471 N N . VAL A 1 450 ? 0.921 -0.515 15.203 1.00 97.81 450 VAL A N 1
ATOM 3472 C CA . VAL A 1 450 ? 1.313 0.384 14.110 1.00 97.81 450 VAL A CA 1
ATOM 3473 C C . VAL A 1 450 ? 2.767 0.146 13.731 1.00 97.81 450 VAL A C 1
ATOM 3475 O O . VAL A 1 450 ? 3.068 -0.052 12.558 1.00 97.81 450 VAL A O 1
ATOM 3478 N N . THR A 1 451 ? 3.669 0.079 14.712 1.00 97.81 451 THR A N 1
ATOM 3479 C CA . THR A 1 451 ? 5.093 -0.163 14.441 1.00 97.81 451 THR A CA 1
ATOM 3480 C C . THR A 1 451 ? 5.314 -1.516 13.765 1.00 97.81 451 THR A C 1
ATOM 3482 O O . THR A 1 451 ? 6.065 -1.595 12.795 1.00 97.81 451 THR A O 1
ATOM 3485 N N . ALA A 1 452 ? 4.615 -2.567 14.211 1.00 97.12 452 ALA A N 1
ATOM 3486 C CA . ALA A 1 452 ? 4.677 -3.887 13.588 1.00 97.12 452 ALA A CA 1
ATOM 3487 C C . ALA A 1 452 ? 4.182 -3.867 12.130 1.00 97.12 452 ALA A C 1
ATOM 3489 O O . ALA A 1 452 ? 4.842 -4.422 11.252 1.00 97.12 452 ALA A O 1
ATOM 3490 N N . ALA A 1 453 ? 3.059 -3.194 11.860 1.00 96.75 453 ALA A N 1
ATOM 3491 C CA . ALA A 1 453 ? 2.508 -3.062 10.515 1.00 96.75 453 ALA A CA 1
ATOM 3492 C C . ALA A 1 453 ? 3.441 -2.283 9.575 1.00 96.75 453 ALA A C 1
ATOM 3494 O O . ALA A 1 453 ? 3.692 -2.721 8.453 1.00 96.75 453 ALA A O 1
ATOM 3495 N N . LEU A 1 454 ? 3.999 -1.161 10.040 1.00 95.81 454 LEU A N 1
ATOM 3496 C CA . LEU A 1 454 ? 4.948 -0.360 9.265 1.00 95.81 454 LEU A CA 1
ATOM 3497 C C . LEU A 1 454 ? 6.242 -1.135 8.996 1.00 95.81 454 LEU A C 1
ATOM 3499 O O . LEU A 1 454 ? 6.783 -1.049 7.899 1.00 95.81 454 LEU A O 1
ATOM 3503 N N . ALA A 1 455 ? 6.727 -1.911 9.968 1.00 95.88 455 ALA A N 1
ATOM 3504 C CA . ALA A 1 455 ? 7.908 -2.749 9.799 1.00 95.88 455 ALA A CA 1
ATOM 3505 C C . ALA A 1 455 ? 7.683 -3.858 8.755 1.00 95.88 455 ALA A C 1
ATOM 3507 O O . ALA A 1 455 ? 8.559 -4.092 7.924 1.00 95.88 455 ALA A O 1
ATOM 3508 N N . ALA A 1 456 ? 6.505 -4.495 8.761 1.00 96.31 456 ALA A N 1
ATOM 3509 C CA . ALA A 1 456 ? 6.121 -5.486 7.755 1.00 96.31 456 ALA A CA 1
ATOM 3510 C C . ALA A 1 456 ? 6.055 -4.877 6.349 1.00 96.31 456 ALA A C 1
ATOM 3512 O O . ALA A 1 456 ? 6.655 -5.400 5.414 1.00 96.31 456 ALA A O 1
ATOM 3513 N N . VAL A 1 457 ? 5.393 -3.728 6.202 1.00 95.44 457 VAL A N 1
ATOM 3514 C CA . VAL A 1 457 ? 5.292 -3.047 4.904 1.00 95.44 457 VAL A CA 1
ATOM 3515 C C . VAL A 1 457 ? 6.646 -2.541 4.415 1.00 95.44 457 VAL A C 1
ATOM 3517 O O . VAL A 1 457 ? 6.923 -2.649 3.225 1.00 95.44 457 VAL A O 1
ATOM 3520 N N . ALA A 1 458 ? 7.511 -2.043 5.301 1.00 91.50 458 ALA A N 1
ATOM 3521 C CA . ALA A 1 458 ? 8.852 -1.604 4.923 1.00 91.50 458 ALA A CA 1
ATOM 3522 C C . ALA A 1 458 ? 9.692 -2.755 4.340 1.00 91.50 458 ALA A C 1
ATOM 3524 O O . ALA A 1 458 ? 10.401 -2.559 3.355 1.00 91.50 458 ALA A O 1
ATOM 3525 N N . ASP A 1 459 ? 9.583 -3.962 4.903 1.00 93.00 459 ASP A N 1
ATOM 3526 C CA . ASP A 1 459 ? 10.220 -5.156 4.337 1.00 93.00 459 ASP A CA 1
ATOM 3527 C C . ASP A 1 459 ? 9.619 -5.543 2.975 1.00 93.00 459 ASP A C 1
ATOM 3529 O O . ASP A 1 459 ? 10.355 -5.787 2.019 1.00 93.00 459 ASP A O 1
ATOM 3533 N N . MET A 1 460 ? 8.289 -5.509 2.841 1.00 93.94 460 MET A N 1
ATOM 3534 C CA . MET A 1 460 ? 7.627 -5.766 1.557 1.00 93.94 460 MET A CA 1
ATOM 3535 C C . MET A 1 460 ? 8.025 -4.751 0.476 1.00 93.94 460 MET A C 1
ATOM 3537 O O . MET A 1 460 ? 8.216 -5.123 -0.681 1.00 93.94 460 MET A O 1
ATOM 3541 N N . GLN A 1 461 ? 8.147 -3.470 0.832 1.00 90.00 461 GLN A N 1
ATOM 3542 C CA . GLN A 1 461 ? 8.573 -2.401 -0.075 1.00 90.00 461 GLN A CA 1
ATOM 3543 C C . GLN A 1 461 ? 10.025 -2.590 -0.512 1.00 90.00 461 GLN A C 1
ATOM 3545 O O . GLN A 1 461 ? 10.302 -2.497 -1.703 1.00 90.00 461 GLN A O 1
ATOM 3550 N N . MET A 1 462 ? 10.925 -2.930 0.421 1.00 85.62 462 MET A N 1
ATOM 3551 C CA . MET A 1 462 ? 12.327 -3.255 0.121 1.00 85.62 462 MET A CA 1
ATOM 3552 C C . MET A 1 462 ? 12.459 -4.419 -0.871 1.00 85.62 462 MET A C 1
ATOM 3554 O O . MET A 1 462 ? 13.425 -4.481 -1.624 1.00 85.62 462 MET A O 1
ATOM 3558 N N . ARG A 1 463 ? 11.482 -5.329 -0.891 1.00 89.19 463 ARG A N 1
ATOM 3559 C CA . ARG A 1 463 ? 11.421 -6.473 -1.812 1.00 89.19 463 ARG A CA 1
ATOM 3560 C C . ARG A 1 463 ? 10.562 -6.219 -3.054 1.00 89.19 463 ARG A C 1
ATOM 3562 O O . ARG A 1 463 ? 10.237 -7.157 -3.774 1.00 89.19 463 ARG A O 1
ATOM 3569 N N . GLY A 1 464 ? 10.134 -4.978 -3.291 1.00 89.75 464 GLY A N 1
ATOM 3570 C CA . GLY A 1 464 ? 9.329 -4.612 -4.456 1.00 89.75 464 GLY A CA 1
ATOM 3571 C C . GLY A 1 464 ? 7.943 -5.271 -4.510 1.00 89.75 464 GLY A C 1
ATOM 3572 O O . GLY A 1 464 ? 7.359 -5.341 -5.586 1.00 89.75 464 GLY A O 1
ATOM 3573 N N . LEU A 1 465 ? 7.396 -5.760 -3.389 1.00 92.50 465 LEU A N 1
ATOM 3574 C CA . LEU A 1 465 ? 6.152 -6.551 -3.352 1.00 92.50 465 LEU A CA 1
ATOM 3575 C C . LEU A 1 465 ? 4.874 -5.701 -3.339 1.00 92.50 465 LEU A C 1
ATOM 3577 O O . LEU A 1 465 ? 3.791 -6.194 -3.657 1.00 92.50 465 LEU A O 1
ATOM 3581 N N . VAL A 1 466 ? 4.976 -4.428 -2.956 1.00 92.44 466 VAL A N 1
ATOM 3582 C CA . VAL A 1 466 ? 3.818 -3.548 -2.756 1.00 92.44 466 VAL A CA 1
ATOM 3583 C C . VAL A 1 466 ? 3.392 -2.888 -4.065 1.00 92.44 466 VAL A C 1
ATOM 3585 O O . VAL A 1 466 ? 4.161 -2.147 -4.674 1.00 92.44 466 VAL A O 1
ATOM 3588 N N . GLN A 1 467 ? 2.138 -3.097 -4.470 1.00 90.00 467 GLN A N 1
ATOM 3589 C CA . GLN A 1 467 ? 1.552 -2.389 -5.614 1.00 90.00 467 GLN A CA 1
ATOM 3590 C C . GLN A 1 467 ? 1.357 -0.896 -5.312 1.00 90.00 467 GLN A C 1
ATOM 3592 O O . GLN A 1 467 ? 0.741 -0.528 -4.309 1.00 90.00 467 GLN A O 1
ATOM 3597 N N . THR A 1 468 ? 1.814 -0.027 -6.219 1.00 79.38 468 THR A N 1
ATOM 3598 C CA . THR A 1 468 ? 1.798 1.438 -6.036 1.00 79.38 468 THR A CA 1
ATOM 3599 C C . THR A 1 468 ? 0.394 2.013 -5.794 1.00 79.38 468 THR A C 1
ATOM 3601 O O . THR A 1 468 ? 0.233 2.888 -4.947 1.00 79.38 468 THR A O 1
ATOM 3604 N N . HIS A 1 469 ? -0.629 1.500 -6.485 1.00 80.38 469 HIS A N 1
ATOM 3605 C CA . HIS A 1 469 ? -2.009 2.006 -6.417 1.00 80.38 469 HIS A CA 1
ATOM 3606 C C . HIS A 1 469 ? -2.998 1.003 -5.808 1.00 80.38 469 HIS A C 1
ATOM 3608 O O . HIS A 1 469 ? -4.199 1.101 -6.044 1.00 80.38 469 HIS A O 1
ATOM 3614 N N . ALA A 1 470 ? -2.512 0.038 -5.020 1.00 90.31 470 ALA A N 1
ATOM 3615 C CA . ALA A 1 470 ? -3.399 -0.902 -4.342 1.00 90.31 470 ALA A CA 1
ATOM 3616 C C . ALA A 1 470 ? -4.374 -0.179 -3.417 1.00 90.31 470 ALA A C 1
ATOM 3618 O O . ALA A 1 470 ? -3.978 0.740 -2.692 1.00 90.31 470 ALA A O 1
ATOM 3619 N N . VAL A 1 471 ? -5.619 -0.656 -3.411 1.00 94.25 471 VAL A N 1
ATOM 3620 C CA . VAL A 1 471 ? -6.634 -0.250 -2.440 1.00 94.25 471 VAL A CA 1
ATOM 3621 C C . VAL A 1 471 ? -6.136 -0.609 -1.039 1.00 94.25 471 VAL A C 1
ATOM 3623 O O . VAL A 1 471 ? -5.539 -1.667 -0.823 1.00 94.25 471 VAL A O 1
ATOM 3626 N N . ILE A 1 472 ? -6.376 0.282 -0.085 1.00 96.88 472 ILE A N 1
ATOM 3627 C CA . ILE A 1 472 ? -5.993 0.126 1.311 1.00 96.88 472 ILE A CA 1
ATOM 3628 C C . ILE A 1 472 ? -7.206 0.350 2.206 1.00 96.88 472 ILE A C 1
ATOM 3630 O O . ILE A 1 472 ? -7.996 1.280 2.022 1.00 96.88 472 ILE A O 1
ATOM 3634 N N . ALA A 1 473 ? -7.339 -0.505 3.207 1.00 97.69 473 ALA A N 1
ATOM 3635 C CA . ALA A 1 473 ? -8.341 -0.369 4.249 1.00 97.69 473 ALA A CA 1
ATOM 3636 C C . ALA A 1 473 ? -7.768 -0.901 5.559 1.00 97.69 473 ALA A C 1
ATOM 3638 O O . ALA A 1 473 ? -6.804 -1.661 5.576 1.00 97.69 473 ALA A O 1
ATOM 3639 N N . GLY A 1 474 ? -8.366 -0.559 6.687 1.00 97.50 474 GLY A N 1
ATOM 3640 C CA . GLY A 1 474 ? -7.966 -1.186 7.933 1.00 97.50 474 GLY A CA 1
ATOM 3641 C C . GLY A 1 474 ? -9.036 -1.053 8.985 1.00 97.50 474 GLY A C 1
ATOM 3642 O O . GLY A 1 474 ? -9.747 -0.055 9.041 1.00 97.50 474 GLY A O 1
ATOM 3643 N N . HIS A 1 475 ? -9.176 -2.087 9.800 1.00 97.12 475 HIS A N 1
ATOM 3644 C CA . HIS A 1 475 ? -10.255 -2.168 10.771 1.00 97.12 475 HIS A CA 1
ATOM 3645 C C . HIS A 1 475 ? -9.881 -1.387 12.032 1.00 97.12 475 HIS A C 1
ATOM 3647 O O . HIS A 1 475 ? -8.872 -1.684 12.673 1.00 97.12 475 HIS A O 1
ATOM 3653 N N . SER A 1 476 ? -10.673 -0.374 12.392 1.00 95.12 476 SER A N 1
ATOM 3654 C CA . SER A 1 476 ? -10.406 0.506 13.539 1.00 95.12 476 SER A CA 1
ATOM 3655 C C . SER A 1 476 ? -8.993 1.123 13.483 1.00 95.12 476 SER A C 1
ATOM 3657 O O . SER A 1 476 ? -8.690 1.887 12.568 1.00 95.12 476 SER A O 1
ATOM 3659 N N . LEU A 1 477 ? -8.103 0.782 14.425 1.00 96.19 477 LEU A N 1
ATOM 3660 C CA . LEU A 1 477 ? -6.689 1.186 14.427 1.00 96.19 477 LEU A CA 1
ATOM 3661 C C . LEU A 1 477 ? -5.984 0.866 13.100 1.00 96.19 477 LEU A C 1
ATOM 3663 O O . LEU A 1 477 ? -5.120 1.630 12.677 1.00 96.19 477 LEU A O 1
ATOM 3667 N N . GLY A 1 478 ? -6.373 -0.223 12.434 1.00 97.06 478 GLY A N 1
ATOM 3668 C CA . GLY A 1 478 ? -5.805 -0.610 11.151 1.00 97.06 478 GLY A CA 1
ATOM 3669 C C . GLY A 1 478 ? -5.912 0.487 10.089 1.00 97.06 478 GLY A C 1
ATOM 3670 O O . GLY A 1 478 ? -5.062 0.552 9.213 1.00 97.06 478 GLY A O 1
ATOM 3671 N N . GLU A 1 479 ? -6.906 1.378 10.160 1.00 97.50 479 GLU A N 1
ATOM 3672 C CA . GLU A 1 479 ? -7.044 2.516 9.236 1.00 97.50 479 GLU A CA 1
ATOM 3673 C C . GLU A 1 479 ? -5.828 3.452 9.311 1.00 97.50 479 GLU A C 1
ATOM 3675 O O . GLU A 1 479 ? -5.292 3.867 8.285 1.00 97.50 479 GLU A O 1
ATOM 3680 N N . LEU A 1 480 ? -5.332 3.708 10.527 1.00 96.88 480 LEU A N 1
ATOM 3681 C CA . LEU A 1 480 ? -4.125 4.501 10.760 1.00 96.88 480 LEU A CA 1
ATOM 3682 C C . LEU A 1 480 ? -2.869 3.740 10.319 1.00 96.88 480 LEU A C 1
ATOM 3684 O O . LEU A 1 480 ? -1.984 4.340 9.711 1.00 96.88 480 LEU A O 1
ATOM 3688 N N . CYS A 1 481 ? -2.812 2.421 10.545 1.00 96.44 481 CYS A N 1
ATOM 3689 C CA . CYS A 1 481 ? -1.731 1.578 10.023 1.00 96.44 481 CYS A CA 1
ATOM 3690 C C . CYS A 1 481 ? -1.665 1.637 8.490 1.00 96.44 481 CYS A C 1
ATOM 3692 O O . CYS A 1 481 ? -0.589 1.831 7.934 1.00 96.44 481 CYS A O 1
ATOM 3694 N N . ALA A 1 482 ? -2.811 1.512 7.815 1.00 96.19 482 ALA A N 1
ATOM 3695 C CA . ALA A 1 482 ? -2.911 1.531 6.360 1.00 96.19 482 ALA A CA 1
ATOM 3696 C C . ALA A 1 482 ? -2.413 2.858 5.780 1.00 96.19 482 ALA A C 1
ATOM 3698 O O . ALA A 1 482 ? -1.578 2.867 4.873 1.00 96.19 482 ALA A O 1
ATOM 3699 N N . LEU A 1 483 ? -2.879 3.976 6.346 1.00 94.62 483 LEU A N 1
ATOM 3700 C CA . LEU A 1 483 ? -2.449 5.308 5.936 1.00 94.62 483 LEU A CA 1
ATOM 3701 C C . LEU A 1 483 ? -0.950 5.512 6.177 1.00 94.62 483 LEU A C 1
ATOM 3703 O O . LEU A 1 483 ? -0.251 5.938 5.265 1.00 94.62 483 LEU A O 1
ATOM 3707 N N . ALA A 1 484 ? -0.428 5.180 7.357 1.00 92.56 484 ALA A N 1
ATOM 3708 C CA . ALA A 1 484 ? 0.989 5.398 7.653 1.00 92.56 484 ALA A CA 1
ATOM 3709 C C . ALA A 1 484 ? 1.942 4.465 6.896 1.00 92.56 484 ALA A C 1
ATOM 3711 O O . ALA A 1 484 ? 3.083 4.839 6.649 1.00 92.56 484 ALA A O 1
ATOM 3712 N N . ALA A 1 485 ? 1.509 3.251 6.553 1.00 91.50 485 ALA A N 1
ATOM 3713 C CA . ALA A 1 485 ? 2.381 2.275 5.912 1.00 91.50 485 ALA A CA 1
ATOM 3714 C C . ALA A 1 485 ? 2.413 2.412 4.381 1.00 91.50 485 ALA A C 1
ATOM 3716 O O . ALA A 1 485 ? 3.449 2.177 3.761 1.00 91.50 485 ALA A O 1
ATOM 3717 N N . LEU A 1 486 ? 1.282 2.765 3.760 1.00 91.06 486 LEU A N 1
ATOM 3718 C CA . LEU A 1 486 ? 1.117 2.716 2.301 1.00 91.06 486 LEU A CA 1
ATOM 3719 C C . LEU A 1 486 ? 0.830 4.076 1.658 1.00 91.06 486 LEU A C 1
ATOM 3721 O O . LEU A 1 486 ? 0.739 4.162 0.429 1.00 91.06 486 LEU A O 1
ATOM 3725 N N . THR A 1 487 ? 0.714 5.136 2.454 1.00 87.88 487 THR A N 1
ATOM 3726 C CA . THR A 1 487 ? 0.599 6.516 1.969 1.00 87.88 487 THR A CA 1
ATOM 3727 C C . THR A 1 487 ? 1.677 7.379 2.607 1.00 87.88 487 THR A C 1
ATOM 3729 O O . THR A 1 487 ? 2.273 7.007 3.613 1.00 87.88 487 THR A O 1
ATOM 3732 N N . ASP A 1 488 ? 1.904 8.558 2.041 1.00 79.38 488 ASP A N 1
ATOM 3733 C CA . ASP A 1 488 ? 2.906 9.497 2.549 1.00 79.38 488 ASP A CA 1
ATOM 3734 C C . ASP A 1 488 ? 2.313 10.594 3.439 1.00 79.38 488 ASP A C 1
ATOM 3736 O O . ASP A 1 488 ? 2.969 11.596 3.728 1.00 79.38 488 ASP A O 1
ATOM 3740 N N . VAL A 1 489 ? 1.059 10.424 3.865 1.00 85.00 489 VAL A N 1
ATOM 3741 C CA . VAL A 1 489 ? 0.344 11.417 4.673 1.00 85.00 489 VAL A CA 1
ATOM 3742 C C . VAL A 1 489 ? 1.022 11.625 6.028 1.00 85.00 489 VAL A C 1
ATOM 3744 O O . VAL A 1 489 ? 1.105 12.754 6.511 1.00 85.00 489 VAL A O 1
ATOM 3747 N N . PHE A 1 490 ? 1.527 10.547 6.634 1.00 87.88 490 PHE A N 1
ATOM 3748 C CA . PHE A 1 490 ? 2.096 10.563 7.977 1.00 87.88 490 PHE A CA 1
ATOM 3749 C C . PHE A 1 490 ? 3.554 10.122 7.970 1.00 87.88 490 PHE A C 1
ATOM 3751 O O . PHE A 1 490 ? 3.914 9.137 7.330 1.00 87.88 490 PHE A O 1
ATOM 3758 N N . THR A 1 491 ? 4.391 10.807 8.750 1.00 86.50 491 THR A N 1
ATOM 3759 C CA . THR A 1 491 ? 5.699 10.250 9.114 1.00 86.50 491 THR A CA 1
ATOM 3760 C C . THR A 1 491 ? 5.535 9.207 10.217 1.00 86.50 491 THR A C 1
ATOM 3762 O O . THR A 1 491 ? 4.547 9.228 10.953 1.00 86.50 491 THR A O 1
ATOM 3765 N N . LEU A 1 492 ? 6.533 8.330 10.378 1.00 89.62 492 LEU A N 1
ATOM 3766 C CA . LEU A 1 492 ? 6.569 7.363 11.480 1.00 89.62 492 LEU A CA 1
ATOM 3767 C C . LEU A 1 492 ? 6.352 8.059 12.832 1.00 89.62 492 LEU A C 1
ATOM 3769 O O . LEU A 1 492 ? 5.442 7.690 13.564 1.00 89.62 492 LEU A O 1
ATOM 3773 N N . ASN A 1 493 ? 7.138 9.093 13.138 1.00 91.38 493 ASN A N 1
ATOM 3774 C CA . ASN A 1 493 ? 7.085 9.771 14.436 1.00 91.38 493 ASN A CA 1
ATOM 3775 C C . ASN A 1 493 ? 5.729 10.448 14.677 1.00 91.38 493 ASN A C 1
ATOM 3777 O O . ASN A 1 493 ? 5.175 10.325 15.766 1.00 91.38 493 ASN A O 1
ATOM 3781 N N . ASP A 1 494 ? 5.170 11.112 13.658 1.00 91.75 494 ASP A N 1
ATOM 3782 C CA . ASP A 1 494 ? 3.848 11.735 13.779 1.00 91.75 494 ASP A CA 1
ATOM 3783 C C . ASP A 1 494 ? 2.766 10.683 14.031 1.00 91.75 494 ASP A C 1
ATOM 3785 O O . ASP A 1 494 ? 1.904 10.885 14.883 1.00 91.75 494 ASP A O 1
ATOM 3789 N N . MET A 1 495 ? 2.828 9.541 13.339 1.00 94.94 495 MET A N 1
ATOM 3790 C CA . MET A 1 495 ? 1.869 8.462 13.549 1.00 94.94 495 MET A CA 1
ATOM 3791 C C . MET A 1 495 ? 1.980 7.865 14.958 1.00 94.94 495 MET A C 1
ATOM 3793 O O . MET A 1 495 ? 0.951 7.629 15.585 1.00 94.94 495 MET A O 1
ATOM 3797 N N . LEU A 1 496 ? 3.195 7.660 15.483 1.00 96.12 496 LEU A N 1
ATOM 3798 C CA . LEU A 1 496 ? 3.400 7.158 16.850 1.00 96.12 496 LEU A CA 1
ATOM 3799 C C . LEU A 1 496 ? 2.793 8.105 17.894 1.00 96.12 496 LEU A C 1
ATOM 3801 O O . LEU A 1 496 ? 2.104 7.640 18.801 1.00 96.12 496 LEU A O 1
ATOM 3805 N N . ASP A 1 497 ? 2.977 9.418 17.726 1.00 94.94 497 ASP A N 1
ATOM 3806 C CA . ASP A 1 497 ? 2.356 10.429 18.591 1.00 94.94 497 ASP A CA 1
ATOM 3807 C C . ASP A 1 497 ? 0.824 10.377 18.496 1.00 94.94 497 ASP A C 1
ATOM 3809 O O . ASP A 1 497 ? 0.136 10.314 19.517 1.00 94.94 497 ASP A O 1
ATOM 3813 N N . ILE A 1 498 ? 0.278 10.358 17.272 1.00 95.62 498 ILE A N 1
ATOM 3814 C CA . ILE A 1 498 ? -1.171 10.314 17.018 1.00 95.62 498 ILE A CA 1
ATOM 3815 C C . ILE A 1 498 ? -1.800 9.108 17.714 1.00 95.62 498 ILE A C 1
ATOM 3817 O O . ILE A 1 498 ? -2.813 9.251 18.397 1.00 95.62 498 ILE A O 1
ATOM 3821 N N . VAL A 1 499 ? -1.222 7.915 17.561 1.00 96.44 499 VAL A N 1
ATOM 3822 C CA . VAL A 1 499 ? -1.825 6.681 18.087 1.00 96.44 499 VAL A CA 1
ATOM 3823 C C . VAL A 1 499 ? -1.615 6.525 19.592 1.00 96.44 499 VAL A C 1
ATOM 3825 O O . VAL A 1 499 ? -2.482 5.968 20.271 1.00 96.44 499 VAL A O 1
ATOM 3828 N N . PHE A 1 500 ? -0.525 7.075 20.134 1.00 95.94 500 PHE A N 1
ATOM 3829 C CA . PHE A 1 500 ? -0.330 7.183 21.577 1.00 95.94 500 PHE A CA 1
ATOM 3830 C C . PHE A 1 500 ? -1.391 8.100 22.201 1.00 95.94 500 PHE A C 1
ATOM 3832 O O . PHE A 1 500 ? -2.090 7.690 23.131 1.00 95.94 500 PHE A O 1
ATOM 3839 N N . TYR A 1 501 ? -1.607 9.292 21.633 1.00 94.19 501 TYR A N 1
ATOM 3840 C CA . TYR A 1 501 ? -2.657 10.211 22.083 1.00 94.19 501 TYR A CA 1
ATOM 3841 C C . TYR A 1 501 ? -4.056 9.651 21.889 1.00 94.19 501 TYR A C 1
ATOM 3843 O O . TYR A 1 501 ? -4.866 9.736 22.808 1.00 94.19 501 TYR A O 1
ATOM 3851 N N . ARG A 1 502 ? -4.332 8.992 20.760 1.00 94.38 502 ARG A N 1
ATOM 3852 C CA . ARG A 1 502 ? -5.601 8.290 20.535 1.00 94.38 502 ARG A CA 1
ATOM 3853 C C . ARG A 1 502 ? -5.885 7.302 21.663 1.00 94.38 502 ARG A C 1
ATOM 3855 O O . ARG A 1 502 ? -7.003 7.248 22.164 1.00 94.38 502 ARG A O 1
ATOM 3862 N N . GLY A 1 503 ? -4.880 6.533 22.083 1.00 92.94 503 GLY A N 1
ATOM 3863 C CA . GLY A 1 503 ? -5.026 5.598 23.192 1.00 92.94 503 GLY A CA 1
ATOM 3864 C C . GLY A 1 503 ? -5.235 6.265 24.549 1.00 92.94 503 GLY A C 1
ATOM 3865 O O . GLY A 1 503 ? -6.065 5.788 25.319 1.00 92.94 503 GLY A O 1
ATOM 3866 N N . LEU A 1 504 ? -4.554 7.381 24.823 1.00 92.25 504 LEU A N 1
ATOM 3867 C CA . LEU A 1 504 ? -4.764 8.153 26.051 1.00 92.25 504 LEU A CA 1
ATOM 3868 C C . LEU A 1 504 ? -6.162 8.783 26.112 1.00 92.25 504 LEU A C 1
ATOM 3870 O O . LEU A 1 504 ? -6.826 8.638 27.130 1.00 92.25 504 LEU A O 1
ATOM 3874 N N . ILE A 1 505 ? -6.641 9.393 25.021 1.00 91.69 505 ILE A N 1
ATOM 3875 C CA . ILE A 1 505 ? -7.991 9.985 24.932 1.00 91.69 505 ILE A CA 1
ATOM 3876 C C . ILE A 1 505 ? -9.066 8.919 25.177 1.00 91.69 505 ILE A C 1
ATOM 3878 O O . ILE A 1 505 ? -10.018 9.137 25.924 1.00 91.69 505 ILE A O 1
ATOM 3882 N N . MET A 1 506 ? -8.902 7.739 24.569 1.00 89.81 506 MET A N 1
ATOM 3883 C CA . MET A 1 506 ? -9.811 6.610 24.776 1.00 89.81 506 MET A CA 1
ATOM 3884 C C . MET A 1 506 ? -9.857 6.163 26.242 1.00 89.81 506 MET A C 1
ATOM 3886 O O . MET A 1 506 ? -10.930 5.859 26.753 1.00 89.81 506 MET A O 1
ATOM 3890 N N . GLN A 1 507 ? -8.708 6.125 26.918 1.00 85.38 507 GLN A N 1
ATOM 3891 C CA . GLN A 1 507 ? -8.622 5.727 28.323 1.00 85.38 507 GLN A CA 1
ATOM 3892 C C . GLN A 1 507 ? -9.143 6.812 29.273 1.00 85.38 507 GLN A C 1
ATOM 3894 O O . GLN A 1 507 ? -9.802 6.488 30.257 1.00 85.38 507 GLN A O 1
ATOM 3899 N N . SER A 1 508 ? -8.899 8.093 28.981 1.00 85.06 508 SER A N 1
ATOM 3900 C CA . SER A 1 508 ? -9.343 9.207 29.826 1.00 85.06 508 SER A CA 1
ATOM 3901 C C . SER A 1 508 ? -10.857 9.422 29.794 1.00 85.06 508 SER A C 1
ATOM 3903 O O . SER A 1 508 ? -11.410 9.975 30.738 1.00 85.06 508 SER A O 1
ATOM 3905 N N . ALA A 1 509 ? -11.529 8.997 28.719 1.00 81.44 509 ALA A N 1
ATOM 3906 C CA . ALA A 1 509 ? -12.979 9.130 28.570 1.00 81.44 509 ALA A CA 1
ATOM 3907 C C . ALA A 1 509 ? -13.781 8.193 29.490 1.00 81.44 509 ALA A C 1
ATOM 3909 O O . ALA A 1 509 ? -14.983 8.380 29.675 1.00 81.44 509 ALA A O 1
ATOM 3910 N N . VAL A 1 510 ? -13.138 7.176 30.067 1.00 78.75 510 VAL A N 1
ATOM 3911 C CA . VAL A 1 510 ? -13.802 6.207 30.934 1.00 78.75 510 VAL A CA 1
ATOM 3912 C C . VAL A 1 510 ? -13.627 6.607 32.394 1.00 78.75 510 VAL A C 1
ATOM 3914 O O . VAL A 1 510 ? -12.527 6.570 32.944 1.00 78.75 510 VAL A O 1
ATOM 3917 N N . GLN A 1 511 ? -14.735 6.970 33.038 1.00 71.12 511 GLN A N 1
ATOM 3918 C CA . GLN A 1 511 ? -14.753 7.246 34.471 1.00 71.12 511 GLN A CA 1
ATOM 3919 C C . GLN A 1 511 ? -14.674 5.935 35.256 1.00 71.12 511 GLN A C 1
ATOM 3921 O O . GLN A 1 511 ? -15.380 4.974 34.953 1.00 71.12 511 GLN A O 1
ATOM 3926 N N . ARG A 1 512 ? -13.803 5.905 36.266 1.00 70.00 512 ARG A N 1
ATOM 3927 C CA . ARG A 1 512 ? -13.704 4.787 37.205 1.00 70.00 512 ARG A CA 1
ATOM 3928 C C . ARG A 1 512 ? -14.601 5.058 38.400 1.00 70.00 512 ARG A C 1
ATOM 3930 O O . ARG A 1 512 ? -14.669 6.194 38.872 1.00 70.00 512 ARG A O 1
ATOM 3937 N N . ASP A 1 513 ? -15.278 4.028 38.881 1.00 64.75 513 ASP A N 1
ATOM 3938 C CA . ASP A 1 513 ? -16.127 4.149 40.059 1.00 64.75 513 ASP A CA 1
ATOM 3939 C C . ASP A 1 513 ? -15.304 4.259 41.363 1.00 64.75 513 ASP A C 1
ATOM 3941 O O . ASP A 1 513 ? -14.068 4.254 41.369 1.00 64.75 513 ASP A O 1
ATOM 3945 N N . LYS A 1 514 ? -15.996 4.340 42.508 1.00 54.22 514 LYS A N 1
ATOM 3946 C CA . LYS A 1 514 ? -15.371 4.430 43.843 1.00 54.22 514 LYS A CA 1
ATOM 3947 C C . LYS A 1 514 ? -14.513 3.207 44.202 1.00 54.22 514 LYS A C 1
ATOM 3949 O O . LYS A 1 514 ? -13.686 3.304 45.106 1.00 54.22 514 LYS A O 1
ATOM 3954 N N . HIS A 1 515 ? -14.701 2.085 43.510 1.00 57.69 515 HIS A N 1
ATOM 3955 C CA . HIS A 1 515 ? -13.941 0.848 43.669 1.00 57.69 515 HIS A CA 1
ATOM 3956 C C . HIS A 1 515 ? -12.850 0.688 42.596 1.00 57.69 515 HIS A C 1
ATOM 3958 O O . HIS A 1 515 ? -12.208 -0.360 42.530 1.00 57.69 515 HIS A O 1
ATOM 3964 N N . ASN A 1 516 ? -12.593 1.735 41.797 1.00 62.44 516 ASN A N 1
ATOM 3965 C CA . ASN A 1 516 ? -11.632 1.759 40.693 1.00 62.44 516 ASN A CA 1
ATOM 3966 C C . ASN A 1 516 ? -11.960 0.750 39.571 1.00 62.44 516 ASN A C 1
ATOM 3968 O O . ASN A 1 516 ? -11.077 0.373 38.795 1.00 62.44 516 ASN A O 1
ATOM 3972 N N . THR A 1 517 ? -13.218 0.317 39.484 1.00 66.00 517 THR A N 1
ATOM 3973 C CA . THR A 1 517 ? -13.742 -0.555 38.434 1.00 66.00 517 THR A CA 1
ATOM 3974 C C . THR A 1 517 ? -14.328 0.266 37.288 1.00 66.00 517 THR A C 1
ATOM 3976 O O . THR A 1 517 ? -14.701 1.433 37.441 1.00 66.00 517 THR A O 1
ATOM 3979 N N . ILE A 1 518 ? -14.321 -0.331 36.100 1.00 73.19 518 ILE A N 1
ATOM 3980 C CA . ILE A 1 518 ? -14.829 0.273 34.874 1.00 73.19 518 ILE A CA 1
ATOM 3981 C C . ILE A 1 518 ? -16.122 -0.449 34.504 1.00 73.19 518 ILE A C 1
ATOM 3983 O O . ILE A 1 518 ? -16.092 -1.654 34.270 1.00 73.19 518 ILE A O 1
ATOM 3987 N N . ASP A 1 519 ? -17.221 0.294 34.398 1.00 84.81 519 ASP A N 1
ATOM 3988 C CA . ASP A 1 519 ? -18.559 -0.249 34.122 1.00 84.81 519 ASP A CA 1
ATOM 3989 C C . ASP A 1 519 ? -18.901 -0.287 32.620 1.00 84.81 519 ASP A C 1
ATOM 3991 O O . ASP A 1 519 ? -20.044 -0.130 32.205 1.00 84.81 519 ASP A O 1
ATOM 3995 N N . TYR A 1 520 ? -17.903 -0.474 31.756 1.00 90.00 520 TYR A N 1
ATOM 3996 C CA . TYR A 1 520 ? -18.112 -0.571 30.312 1.00 90.00 520 TYR A CA 1
ATOM 3997 C C . TYR A 1 520 ? -17.417 -1.790 29.729 1.00 90.00 520 TYR A C 1
ATOM 3999 O O . TYR A 1 520 ? -16.360 -2.216 30.194 1.00 90.00 520 TYR A O 1
ATOM 4007 N N . GLY A 1 521 ? -17.996 -2.315 28.654 1.00 90.12 521 GLY A N 1
ATOM 4008 C CA . GLY A 1 521 ? -17.434 -3.436 27.921 1.00 90.12 521 GLY A CA 1
ATOM 4009 C C . GLY A 1 521 ? -17.915 -3.495 26.480 1.00 90.12 521 GLY A C 1
ATOM 4010 O O . GLY A 1 521 ? -18.578 -2.588 25.964 1.00 90.12 521 GLY A O 1
ATOM 4011 N N . MET A 1 522 ? -17.561 -4.593 25.817 1.00 94.12 522 MET A N 1
ATOM 4012 C CA . MET A 1 522 ? -17.961 -4.881 24.445 1.00 94.12 522 MET A CA 1
ATOM 4013 C C . MET A 1 522 ? -18.312 -6.363 24.301 1.00 94.12 522 MET A C 1
ATOM 4015 O O . MET A 1 522 ? -17.649 -7.231 24.868 1.00 94.12 522 MET A O 1
ATOM 4019 N N . VAL A 1 523 ? -19.343 -6.660 23.516 1.00 95.44 523 VAL A N 1
ATOM 4020 C CA . VAL A 1 523 ? -19.833 -8.015 23.243 1.00 95.44 523 VAL A CA 1
ATOM 4021 C C . VAL A 1 523 ? -19.912 -8.218 21.736 1.00 95.44 523 VAL A C 1
ATOM 4023 O O . VAL A 1 523 ? -20.531 -7.430 21.022 1.00 95.44 523 VAL A O 1
ATOM 4026 N N . ALA A 1 524 ? -19.296 -9.289 21.239 1.00 96.00 524 ALA A N 1
ATOM 4027 C CA . ALA A 1 524 ? -19.520 -9.757 19.880 1.00 96.00 524 ALA A CA 1
ATOM 4028 C C . ALA A 1 524 ? -20.865 -10.490 19.805 1.00 96.00 524 ALA A C 1
ATOM 4030 O O . ALA A 1 524 ? -21.127 -11.391 20.599 1.00 96.00 524 ALA A O 1
ATOM 4031 N N . VAL A 1 525 ? -21.703 -10.108 18.846 1.00 97.38 525 VAL A N 1
ATOM 4032 C CA . VAL A 1 525 ? -23.030 -10.676 18.601 1.00 97.38 525 VAL A CA 1
ATOM 4033 C C . VAL A 1 525 ? -23.018 -11.413 17.266 1.00 97.38 525 VAL A C 1
ATOM 4035 O O . VAL A 1 525 ? -22.565 -10.860 16.259 1.00 97.38 525 VAL A O 1
ATOM 4038 N N . ASP A 1 526 ? -23.537 -12.639 17.260 1.00 95.69 526 ASP A N 1
ATOM 4039 C CA . ASP A 1 526 ? -23.744 -13.474 16.075 1.00 95.69 526 ASP A CA 1
ATOM 4040 C C . ASP A 1 526 ? -25.249 -13.650 15.800 1.00 95.69 526 ASP A C 1
ATOM 4042 O O . ASP A 1 526 ? -25.875 -14.564 16.348 1.00 95.69 526 ASP A O 1
ATOM 4046 N N . PRO A 1 527 ? -25.848 -12.781 14.957 1.00 93.00 527 PRO A N 1
ATOM 4047 C CA . PRO A 1 527 ? -27.264 -12.853 14.605 1.00 93.00 527 PRO A CA 1
ATOM 4048 C C . PRO A 1 527 ? -27.709 -14.194 14.025 1.00 93.00 527 PRO A C 1
ATOM 4050 O O . PRO A 1 527 ? -28.851 -14.582 14.241 1.00 93.00 527 PRO A O 1
ATOM 4053 N N . SER A 1 528 ? -26.825 -14.930 13.337 1.00 91.94 528 SER A N 1
ATOM 4054 C CA . SER A 1 528 ? -27.181 -16.201 12.686 1.00 91.94 528 SER A CA 1
ATOM 4055 C C . SER A 1 528 ? -27.591 -17.298 13.671 1.00 91.94 528 SER A C 1
ATOM 4057 O O . SER A 1 528 ? -28.222 -18.280 13.284 1.00 91.94 528 SER A O 1
ATOM 4059 N N . ARG A 1 529 ? -27.262 -17.122 14.955 1.00 92.81 529 ARG A N 1
ATOM 4060 C CA . ARG A 1 529 ? -27.631 -18.036 16.040 1.00 92.81 529 ARG A CA 1
ATOM 4061 C C . ARG A 1 529 ? -29.020 -17.781 16.615 1.00 92.81 529 ARG A C 1
ATOM 4063 O O . ARG A 1 529 ? -29.476 -18.568 17.438 1.00 92.81 529 ARG A O 1
ATOM 4070 N N . VAL A 1 530 ? -29.682 -16.702 16.199 1.00 91.06 530 VAL A N 1
ATOM 4071 C CA . VAL A 1 530 ? -31.050 -16.372 16.601 1.00 91.06 530 VAL A CA 1
ATOM 4072 C C . VAL A 1 530 ? -31.973 -16.566 15.385 1.00 91.06 530 VAL A C 1
ATOM 4074 O O . VAL A 1 530 ? -31.754 -15.945 14.342 1.00 91.06 530 VAL A O 1
ATOM 4077 N N . PRO A 1 531 ? -33.007 -17.425 15.460 1.00 87.38 531 PRO A N 1
ATOM 4078 C CA . PRO A 1 531 ? -33.894 -17.682 14.325 1.00 87.38 531 PRO A CA 1
ATOM 4079 C C . PRO A 1 531 ? -34.623 -16.420 13.840 1.00 87.38 531 PRO A C 1
ATOM 4081 O O . PRO A 1 531 ? -35.204 -15.697 14.646 1.00 87.38 531 PRO A O 1
ATOM 4084 N N . ALA A 1 532 ? -34.653 -16.187 12.520 1.00 84.94 532 ALA A N 1
ATOM 4085 C CA . ALA A 1 532 ? -35.308 -15.029 11.886 1.00 84.94 532 ALA A CA 1
ATOM 4086 C C . ALA A 1 532 ? -34.830 -13.654 12.410 1.00 84.94 532 ALA A C 1
ATOM 4088 O O . ALA A 1 532 ? -35.602 -12.696 12.465 1.00 84.94 532 ALA A O 1
ATOM 4089 N N . PHE A 1 533 ? -33.554 -13.562 12.788 1.00 88.44 533 PHE A N 1
ATOM 4090 C CA . PHE A 1 533 ? -32.941 -12.360 13.338 1.00 88.44 533 PHE A CA 1
ATOM 4091 C C . PHE A 1 533 ? -31.889 -11.794 12.379 1.00 88.44 533 PHE A C 1
ATOM 4093 O O . PHE A 1 533 ? -30.950 -12.480 11.973 1.00 88.44 533 PHE A O 1
ATOM 4100 N N . ASP A 1 534 ? -32.045 -10.528 12.008 1.00 87.94 534 ASP A N 1
ATOM 4101 C CA . ASP A 1 534 ? -31.141 -9.803 11.124 1.00 87.94 534 ASP A CA 1
ATOM 4102 C C . ASP A 1 534 ? -30.646 -8.496 11.775 1.00 87.94 534 ASP A C 1
ATOM 4104 O O . ASP A 1 534 ? -30.919 -8.185 12.941 1.00 87.94 534 ASP A O 1
ATOM 4108 N N . LYS A 1 535 ? -29.857 -7.722 11.020 1.00 90.88 535 LYS A N 1
ATOM 4109 C CA . LYS A 1 535 ? -29.326 -6.421 11.455 1.00 90.88 535 LYS A CA 1
ATOM 4110 C C . LYS A 1 535 ? -30.410 -5.501 12.044 1.00 90.88 535 LYS A C 1
ATOM 4112 O O . LYS A 1 535 ? -30.145 -4.796 13.014 1.00 90.88 535 LYS A O 1
ATOM 4117 N N . ARG A 1 536 ? -31.597 -5.446 11.441 1.00 90.50 536 ARG A N 1
ATOM 4118 C CA . ARG A 1 536 ? -32.704 -4.577 11.849 1.00 90.50 536 ARG A CA 1
ATOM 4119 C C . ARG A 1 536 ? -33.234 -4.970 13.223 1.00 90.50 536 ARG A C 1
ATOM 4121 O O . ARG A 1 536 ? -33.436 -4.082 14.043 1.00 90.50 536 ARG A O 1
ATOM 4128 N N . GLN A 1 537 ? -33.434 -6.259 13.495 1.00 90.12 537 GLN A N 1
ATOM 4129 C CA . GLN A 1 537 ? -33.896 -6.717 14.809 1.00 90.12 537 GLN A CA 1
ATOM 4130 C C . GLN A 1 537 ? -32.828 -6.461 15.875 1.00 90.12 537 GLN A C 1
ATOM 4132 O O . GLN A 1 537 ? -33.179 -6.020 16.965 1.00 90.12 537 GLN A O 1
ATOM 4137 N N . LEU A 1 538 ? -31.536 -6.618 15.553 1.00 93.12 538 LEU A N 1
ATOM 4138 C CA . LEU A 1 538 ? -30.458 -6.226 16.468 1.00 93.12 538 LEU A CA 1
ATOM 4139 C C . LEU A 1 538 ? -30.529 -4.743 16.844 1.00 93.12 538 LEU A C 1
ATOM 4141 O O . LEU A 1 538 ? -30.390 -4.411 18.017 1.00 93.12 538 LEU A O 1
ATOM 4145 N N . HIS A 1 539 ? -30.781 -3.862 15.874 1.00 93.06 539 HIS A N 1
ATOM 4146 C CA . HIS A 1 539 ? -30.985 -2.442 16.157 1.00 93.06 539 HIS A CA 1
ATOM 4147 C C . HIS A 1 539 ? -32.191 -2.196 17.059 1.00 93.06 539 HIS A C 1
ATOM 4149 O O . HIS A 1 539 ? -32.044 -1.502 18.054 1.00 93.06 539 HIS A O 1
ATOM 4155 N N . LEU A 1 540 ? -33.338 -2.819 16.778 1.00 90.69 540 LEU A N 1
ATOM 4156 C CA . LEU A 1 540 ? -34.530 -2.673 17.620 1.00 90.69 540 LEU A CA 1
ATOM 4157 C C . LEU A 1 540 ? -34.287 -3.136 19.065 1.00 90.69 540 LEU A C 1
ATOM 4159 O O . LEU A 1 540 ? -34.755 -2.485 19.993 1.00 90.69 540 LEU A O 1
ATOM 4163 N N . VAL A 1 541 ? -33.539 -4.228 19.267 1.00 91.94 541 VAL A N 1
ATOM 4164 C CA . VAL A 1 541 ? -33.156 -4.707 20.607 1.00 91.94 541 VAL A CA 1
ATOM 4165 C C . VAL A 1 541 ? -32.233 -3.708 21.302 1.00 91.94 541 VAL A C 1
ATOM 4167 O O . VAL A 1 541 ? -32.487 -3.333 22.442 1.00 91.94 541 VAL A O 1
ATOM 4170 N N . VAL A 1 542 ? -31.178 -3.252 20.623 1.00 93.69 542 VAL A N 1
ATOM 4171 C CA . VAL A 1 542 ? -30.228 -2.275 21.181 1.00 93.69 542 VAL A CA 1
ATOM 4172 C C . VAL A 1 542 ? -30.928 -0.958 21.531 1.00 93.69 542 VAL A C 1
ATOM 4174 O O . VAL A 1 542 ? -30.707 -0.426 22.617 1.00 93.69 542 VAL A O 1
ATOM 4177 N N . ASP A 1 543 ? -31.811 -0.469 20.661 1.00 91.19 543 ASP A N 1
ATOM 4178 C CA . ASP A 1 543 ? -32.574 0.763 20.872 1.00 91.19 543 ASP A CA 1
ATOM 4179 C C . ASP A 1 543 ? -33.569 0.619 22.037 1.00 91.19 543 ASP A C 1
ATOM 4181 O O . ASP A 1 543 ? -33.709 1.542 22.838 1.00 91.19 543 ASP A O 1
ATOM 4185 N N . ALA A 1 544 ? -34.209 -0.548 22.188 1.00 90.25 544 ALA A N 1
ATOM 4186 C CA . ALA A 1 544 ? -35.121 -0.827 23.300 1.00 90.25 544 ALA A CA 1
ATOM 4187 C C . ALA A 1 544 ? -34.408 -0.911 24.663 1.00 90.25 544 ALA A C 1
ATOM 4189 O O . ALA A 1 544 ? -34.997 -0.550 25.681 1.00 90.25 544 ALA A O 1
ATOM 4190 N N . ILE A 1 545 ? -33.149 -1.367 24.697 1.00 91.00 545 ILE A N 1
ATOM 4191 C CA . ILE A 1 545 ? -32.327 -1.403 25.921 1.00 91.00 545 ILE A CA 1
ATOM 4192 C C . ILE A 1 545 ? -31.801 -0.005 26.270 1.00 91.00 545 ILE A C 1
ATOM 4194 O O . ILE A 1 545 ? -31.713 0.342 27.444 1.00 91.00 545 ILE A O 1
ATOM 4198 N N . GLY A 1 546 ? -31.473 0.817 25.267 1.00 82.25 546 GLY A N 1
ATOM 4199 C CA . GLY A 1 546 ? -30.779 2.102 25.419 1.00 82.25 546 GLY A CA 1
ATOM 4200 C C . GLY A 1 546 ? -31.529 3.228 26.142 1.00 82.25 546 GLY A C 1
ATOM 4201 O O . GLY A 1 546 ? -31.091 4.377 26.057 1.00 82.25 546 GLY A O 1
ATOM 4202 N N . GLY A 1 547 ? -32.631 2.925 26.837 1.00 68.75 547 GLY A N 1
ATOM 4203 C CA . GLY A 1 547 ? -33.385 3.874 27.659 1.00 68.75 547 GLY A CA 1
ATOM 4204 C C . GLY A 1 547 ? -32.578 4.440 28.835 1.00 68.75 547 GLY A C 1
ATOM 4205 O O . GLY A 1 547 ? -32.650 5.641 29.086 1.00 68.75 547 GLY A O 1
ATOM 4206 N N . GLU A 1 548 ? -31.761 3.617 29.503 1.00 69.19 548 GLU A N 1
ATOM 4207 C CA . GLU A 1 548 ? -30.839 4.036 30.570 1.00 69.19 548 GLU A CA 1
ATOM 4208 C C . GLU A 1 548 ? -29.409 3.561 30.249 1.00 69.19 548 GLU A C 1
ATOM 4210 O O . GLU A 1 548 ? -29.172 2.383 30.004 1.00 69.19 548 GLU A O 1
ATOM 4215 N N . GLY A 1 549 ? -28.427 4.469 30.217 1.00 81.56 549 GLY A N 1
ATOM 4216 C CA . GLY A 1 549 ? -27.015 4.128 29.971 1.00 81.56 549 GLY A CA 1
ATOM 4217 C C . GLY A 1 549 ? -26.600 3.969 28.496 1.00 81.56 549 GLY A C 1
ATOM 4218 O O . GLY A 1 549 ? -27.335 4.266 27.553 1.00 81.56 549 GLY A O 1
ATOM 4219 N N . LEU A 1 550 ? -25.346 3.565 28.271 1.00 90.69 550 LEU A N 1
ATOM 4220 C CA . LEU A 1 550 ? -24.775 3.387 26.931 1.00 90.69 550 LEU A CA 1
ATOM 4221 C C . LEU A 1 550 ? -25.037 1.966 26.420 1.00 90.69 550 LEU A C 1
ATOM 4223 O O . LEU A 1 550 ? -24.727 1.004 27.116 1.00 90.69 550 LEU A O 1
ATOM 4227 N N . ILE A 1 551 ? -25.529 1.827 25.189 1.00 94.75 551 ILE A N 1
ATOM 4228 C CA . ILE A 1 551 ? -25.467 0.590 24.400 1.00 94.75 551 ILE A CA 1
ATOM 4229 C C . ILE A 1 551 ? -25.575 0.936 22.912 1.00 94.75 551 ILE A C 1
ATOM 4231 O O . ILE A 1 551 ? -26.474 1.672 22.513 1.00 94.75 551 ILE A O 1
ATOM 4235 N N . GLN A 1 552 ? -24.626 0.486 22.090 1.00 95.62 552 GLN A N 1
ATOM 4236 C CA . GLN A 1 552 ? -24.564 0.816 20.664 1.00 95.62 552 GLN A CA 1
ATOM 4237 C C . GLN A 1 552 ? -23.855 -0.270 19.859 1.00 95.62 552 GLN A C 1
ATOM 4239 O O . GLN A 1 552 ? -22.843 -0.818 20.290 1.00 95.62 552 GLN A O 1
ATOM 4244 N N . VAL A 1 553 ? -24.336 -0.526 18.640 1.00 97.00 553 VAL A N 1
ATOM 4245 C CA . VAL A 1 553 ? -23.587 -1.316 17.655 1.00 97.00 553 VAL A CA 1
ATOM 4246 C C . VAL A 1 553 ? -22.426 -0.470 17.136 1.00 97.00 553 VAL A C 1
ATOM 4248 O O . VAL A 1 553 ? -22.638 0.557 16.492 1.00 97.00 553 VAL A O 1
ATOM 4251 N N . VAL A 1 554 ? -21.202 -0.912 17.403 1.00 96.69 554 VAL A N 1
ATOM 4252 C CA . VAL A 1 554 ? -19.966 -0.162 17.140 1.00 96.69 554 VAL A CA 1
ATOM 4253 C C . VAL A 1 554 ? -19.094 -0.777 16.049 1.00 96.69 554 VAL A C 1
ATOM 4255 O O . VAL A 1 554 ? -18.287 -0.077 15.440 1.00 96.69 554 VAL A O 1
ATOM 4258 N N . ASN A 1 555 ? -19.288 -2.056 15.717 1.00 97.31 555 ASN A N 1
ATOM 4259 C CA . ASN A 1 555 ? -18.632 -2.669 14.566 1.00 97.31 555 ASN A CA 1
ATOM 4260 C C . ASN A 1 555 ? -19.618 -3.502 13.750 1.00 97.31 555 ASN A C 1
ATOM 4262 O O . ASN A 1 555 ? -20.238 -4.439 14.256 1.00 97.31 555 ASN A O 1
ATOM 4266 N N . TYR A 1 556 ? -19.707 -3.187 12.462 1.00 97.62 556 TYR A N 1
ATOM 4267 C CA . TYR A 1 556 ? -20.434 -3.957 11.463 1.00 97.62 556 TYR A CA 1
ATOM 4268 C C . TYR A 1 556 ? -19.431 -4.836 10.713 1.00 97.62 556 TYR A C 1
ATOM 4270 O O . TYR A 1 556 ? -18.923 -4.398 9.685 1.00 97.62 556 TYR A O 1
ATOM 4278 N N . ASN A 1 557 ? -19.110 -6.030 11.229 1.00 96.12 557 ASN A N 1
ATOM 4279 C CA . ASN A 1 557 ? -18.003 -6.856 10.719 1.00 96.12 557 ASN A CA 1
ATOM 4280 C C . ASN A 1 557 ? -18.418 -7.775 9.567 1.00 96.12 557 ASN A C 1
ATOM 4282 O O . ASN A 1 557 ? -17.853 -7.679 8.484 1.00 96.12 557 ASN A O 1
ATOM 4286 N N . VAL A 1 558 ? -19.398 -8.656 9.781 1.00 95.56 558 VAL A N 1
ATOM 4287 C CA . VAL A 1 558 ? -19.860 -9.633 8.780 1.00 95.56 558 VAL A CA 1
ATOM 4288 C C . VAL A 1 558 ? -21.383 -9.654 8.775 1.00 95.56 558 VAL A C 1
ATOM 4290 O O . VAL A 1 558 ? -22.014 -9.811 9.824 1.00 95.56 558 VAL A O 1
ATOM 4293 N N . ARG A 1 559 ? -21.980 -9.490 7.588 1.00 93.06 559 ARG A N 1
ATOM 4294 C CA . ARG A 1 559 ? -23.436 -9.403 7.407 1.00 93.06 559 ARG A CA 1
ATOM 4295 C C . ARG A 1 559 ? -24.121 -10.623 8.020 1.00 93.06 559 ARG A C 1
ATOM 4297 O O . ARG A 1 559 ? -23.798 -11.750 7.671 1.00 93.06 559 ARG A O 1
ATOM 4304 N N . ASN A 1 560 ? -25.055 -10.369 8.936 1.00 90.25 560 ASN A N 1
ATOM 4305 C CA . ASN A 1 560 ? -25.843 -11.375 9.656 1.00 90.25 560 ASN A CA 1
ATOM 4306 C C . ASN A 1 560 ? -25.023 -12.449 10.403 1.00 90.25 560 ASN A C 1
ATOM 4308 O O . ASN A 1 560 ? -25.586 -13.463 10.794 1.00 90.25 560 ASN A O 1
ATOM 4312 N N . ASN A 1 561 ? -23.722 -12.240 10.639 1.00 93.44 561 ASN A N 1
ATOM 4313 C CA . ASN A 1 561 ? -22.877 -13.210 11.348 1.00 93.44 561 ASN A CA 1
ATOM 4314 C C . ASN A 1 561 ? -22.015 -12.594 12.452 1.00 93.44 561 ASN A C 1
ATOM 4316 O O . ASN A 1 561 ? -21.762 -13.245 13.456 1.00 93.44 561 ASN A O 1
ATOM 4320 N N . GLN A 1 562 ? -21.528 -11.360 12.293 1.00 95.44 562 GLN A N 1
ATOM 4321 C CA . GLN A 1 562 ? -20.655 -10.767 13.303 1.00 95.44 562 GLN A CA 1
ATOM 4322 C C . GLN A 1 562 ? -20.849 -9.257 13.411 1.00 95.44 562 GLN A C 1
ATOM 4324 O O . GLN A 1 562 ? -20.532 -8.498 12.492 1.00 95.44 562 GLN A O 1
ATOM 4329 N N . TYR A 1 563 ? -21.308 -8.832 14.582 1.00 97.62 563 TYR A N 1
ATOM 4330 C CA . TYR A 1 563 ? -21.447 -7.440 14.999 1.00 97.62 563 TYR A CA 1
ATOM 4331 C C . TYR A 1 563 ? -20.770 -7.279 16.358 1.00 97.62 563 TYR A C 1
ATOM 4333 O O . TYR A 1 563 ? -20.599 -8.258 17.081 1.00 97.62 563 TYR A O 1
ATOM 4341 N N . VAL A 1 564 ? -20.371 -6.065 16.722 1.00 97.06 564 VAL A N 1
ATOM 4342 C CA . VAL A 1 564 ? -19.896 -5.778 18.082 1.00 97.06 564 VAL A CA 1
ATOM 4343 C C . VAL A 1 564 ? -20.747 -4.674 18.675 1.00 97.06 564 VAL A C 1
ATOM 4345 O O . VAL A 1 564 ? -20.954 -3.641 18.035 1.00 97.06 564 VAL A O 1
ATOM 4348 N N . VAL A 1 565 ? -21.243 -4.912 19.884 1.00 97.31 565 VAL A N 1
ATOM 4349 C CA . VAL A 1 565 ? -22.040 -3.972 20.668 1.00 97.31 565 VAL A CA 1
ATOM 4350 C C . VAL A 1 565 ? -21.213 -3.524 21.865 1.00 97.31 565 VAL A C 1
ATOM 4352 O O . VAL A 1 565 ? -20.670 -4.357 22.584 1.00 97.31 565 VAL A O 1
ATOM 4355 N N . ALA A 1 566 ? -21.098 -2.216 22.065 1.00 95.31 566 ALA A N 1
ATOM 4356 C CA . ALA A 1 566 ? -20.431 -1.612 23.212 1.00 95.31 566 ALA A CA 1
ATOM 4357 C C . ALA A 1 566 ? -21.457 -0.925 24.107 1.00 95.31 566 ALA A C 1
ATOM 4359 O O . ALA A 1 566 ? -22.414 -0.340 23.602 1.00 95.31 566 ALA A O 1
ATOM 4360 N N . GLY A 1 567 ? -21.262 -0.972 25.419 1.00 93.25 567 GLY A N 1
ATOM 4361 C CA . GLY A 1 567 ? -22.218 -0.416 26.371 1.00 93.25 567 GLY A CA 1
ATOM 4362 C C . GLY A 1 567 ? -21.774 -0.562 27.817 1.00 93.25 567 GLY A C 1
ATOM 4363 O O . GLY A 1 567 ? -20.657 -1.022 28.071 1.00 93.25 567 GLY A O 1
ATOM 4364 N N . SER A 1 568 ? -22.639 -0.154 28.748 1.00 91.31 568 SER A N 1
ATOM 4365 C CA . SER A 1 568 ? -22.444 -0.464 30.167 1.00 91.31 568 SER A CA 1
ATOM 4366 C C . SER A 1 568 ? -22.532 -1.970 30.398 1.00 91.31 568 SER A C 1
ATOM 4368 O O . SER A 1 568 ? -23.229 -2.667 29.650 1.00 91.31 568 SER A O 1
ATOM 4370 N N . LEU A 1 569 ? -21.837 -2.493 31.411 1.00 90.00 569 LEU A N 1
ATOM 4371 C CA . LEU A 1 569 ? -21.847 -3.937 31.672 1.00 90.00 569 LEU A CA 1
ATOM 4372 C C . LEU A 1 569 ? -23.279 -4.433 31.929 1.00 90.00 569 LEU A C 1
ATOM 4374 O O . LEU A 1 569 ? -23.697 -5.417 31.313 1.00 90.00 569 LEU A O 1
ATOM 4378 N N . ALA A 1 570 ? -24.070 -3.668 32.689 1.00 89.75 570 ALA A N 1
ATOM 4379 C CA . ALA A 1 570 ? -25.483 -3.950 32.934 1.00 89.75 570 ALA A CA 1
ATOM 4380 C C . ALA A 1 570 ? -26.309 -4.062 31.637 1.00 89.75 570 ALA A C 1
ATOM 4382 O O . ALA A 1 570 ? -27.015 -5.050 31.430 1.00 89.75 570 ALA A O 1
ATOM 4383 N N . ASN A 1 571 ? -26.183 -3.104 30.711 1.00 92.62 571 ASN A N 1
ATOM 4384 C CA . ASN A 1 571 ? -26.927 -3.138 29.446 1.00 92.62 571 ASN A CA 1
ATOM 4385 C C . ASN A 1 571 ? -26.482 -4.290 28.539 1.00 92.62 571 ASN A C 1
ATOM 4387 O O . ASN A 1 571 ? -27.293 -4.871 27.816 1.00 92.62 571 ASN A O 1
ATOM 4391 N N . LEU A 1 572 ? -25.197 -4.643 28.574 1.00 93.75 572 LEU A N 1
ATOM 4392 C CA . LEU A 1 572 ? -24.671 -5.787 27.834 1.00 93.75 572 LEU A CA 1
ATOM 4393 C C . LEU A 1 572 ? -25.151 -7.121 28.421 1.00 93.75 572 LEU A C 1
ATOM 4395 O O . LEU A 1 572 ? -25.392 -8.059 27.660 1.00 93.75 572 LEU A O 1
ATOM 4399 N N . ALA A 1 573 ? -25.334 -7.208 29.741 1.00 92.38 573 ALA A N 1
ATOM 4400 C CA . ALA A 1 573 ? -25.938 -8.367 30.393 1.00 92.38 573 ALA A CA 1
ATOM 4401 C C . ALA A 1 573 ? -27.418 -8.517 30.000 1.00 92.38 573 ALA A C 1
ATOM 4403 O O . ALA A 1 573 ? -27.852 -9.612 29.639 1.00 92.38 573 ALA A O 1
ATOM 4404 N N . VAL A 1 574 ? -28.176 -7.411 29.954 1.00 92.94 574 VAL A N 1
ATOM 4405 C CA . VAL A 1 574 ? -29.554 -7.409 29.426 1.00 92.94 574 VAL A CA 1
ATOM 4406 C C . VAL A 1 574 ? -29.575 -7.880 27.971 1.00 92.94 574 VAL A C 1
ATOM 4408 O O . VAL A 1 574 ? -30.351 -8.773 27.634 1.00 92.94 574 VAL A O 1
ATOM 4411 N N . LEU A 1 575 ? -28.696 -7.344 27.116 1.00 94.19 575 LEU A N 1
ATOM 4412 C CA . LEU A 1 575 ? -28.583 -7.761 25.714 1.00 94.19 575 LEU A CA 1
ATOM 4413 C C . LEU A 1 575 ? -28.354 -9.272 25.588 1.00 94.19 575 LEU A C 1
ATOM 4415 O O . LEU A 1 575 ? -29.014 -9.923 24.782 1.00 94.19 575 LEU A O 1
ATOM 4419 N N . GLN A 1 576 ? -27.430 -9.829 26.375 1.00 94.75 576 GLN A N 1
ATOM 4420 C CA . GLN A 1 576 ? -27.151 -11.264 26.377 1.00 94.75 576 GLN A CA 1
ATOM 4421 C C . GLN A 1 576 ? -28.402 -12.078 26.731 1.00 94.75 576 GLN A C 1
ATOM 4423 O O . GLN A 1 576 ? -28.770 -12.972 25.975 1.00 94.75 576 GLN A O 1
ATOM 4428 N N . LEU A 1 577 ? -29.087 -11.740 27.824 1.00 92.69 577 LEU A N 1
ATOM 4429 C CA . LEU A 1 577 ? -30.270 -12.470 28.285 1.00 92.69 577 LEU A CA 1
ATOM 4430 C C . LEU A 1 577 ? -31.455 -12.364 27.310 1.00 92.69 577 LEU A C 1
ATOM 4432 O O . LEU A 1 577 ? -32.150 -13.354 27.078 1.00 92.69 577 LEU A O 1
ATOM 4436 N N . VAL A 1 578 ? -31.670 -11.191 26.703 1.00 91.88 578 VAL A N 1
ATOM 4437 C CA . VAL A 1 578 ? -32.699 -11.005 25.666 1.00 91.88 578 VAL A CA 1
ATOM 4438 C C . VAL A 1 578 ? -32.398 -11.890 24.458 1.00 91.88 578 VAL A C 1
ATOM 4440 O O . VAL A 1 578 ? -33.283 -12.603 23.987 1.00 91.88 578 VAL A O 1
ATOM 4443 N N . LEU A 1 579 ? -31.152 -11.897 23.975 1.00 93.06 579 LEU A N 1
ATOM 4444 C CA . LEU A 1 579 ? -30.772 -12.707 22.818 1.00 93.06 579 LEU A CA 1
ATOM 4445 C C . LEU A 1 579 ? -30.801 -14.213 23.110 1.00 93.06 579 LEU A C 1
ATOM 4447 O O . LEU A 1 579 ? -31.180 -14.977 22.228 1.00 93.06 579 LEU A O 1
ATOM 4451 N N . ASP A 1 580 ? -30.479 -14.646 24.329 1.00 92.31 580 ASP A N 1
ATOM 4452 C CA . ASP A 1 580 ? -30.607 -16.051 24.743 1.00 92.31 580 ASP A CA 1
ATOM 4453 C C . ASP A 1 580 ? -32.077 -16.495 24.786 1.00 92.31 580 ASP A C 1
ATOM 4455 O O . ASP A 1 580 ? -32.420 -17.594 24.335 1.00 92.31 580 ASP A O 1
ATOM 4459 N N . ASN A 1 581 ? -32.969 -15.616 25.261 1.00 89.50 581 ASN A N 1
ATOM 4460 C CA . ASN A 1 581 ? -34.408 -15.858 25.227 1.00 89.50 581 ASN A CA 1
ATOM 4461 C C . ASN A 1 581 ? -34.921 -15.959 23.782 1.00 89.50 581 ASN A C 1
ATOM 4463 O O . ASN A 1 581 ? -35.610 -16.921 23.445 1.00 89.50 581 ASN A O 1
ATOM 4467 N N . MET A 1 582 ? -34.529 -15.024 22.911 1.00 88.94 582 MET A N 1
ATOM 4468 C CA . MET A 1 582 ? -34.902 -15.037 21.490 1.00 88.94 582 MET A CA 1
ATOM 4469 C C . MET A 1 582 ? -34.326 -16.249 20.746 1.00 88.94 582 MET A C 1
ATOM 4471 O O . MET A 1 582 ? -34.993 -16.806 19.878 1.00 88.94 582 MET A O 1
ATOM 4475 N N . ALA A 1 583 ? -33.112 -16.690 21.084 1.00 90.00 583 ALA A N 1
ATOM 4476 C CA . ALA A 1 583 ? -32.506 -17.886 20.503 1.00 90.00 583 ALA A CA 1
ATOM 4477 C C . ALA A 1 583 ? -33.263 -19.164 20.901 1.00 90.00 583 ALA A C 1
ATOM 4479 O O . ALA A 1 583 ? -33.405 -20.068 20.081 1.00 90.00 583 ALA A O 1
ATOM 4480 N N . SER A 1 584 ? -33.769 -19.223 22.137 1.00 88.12 584 SER A N 1
ATOM 4481 C CA . SER A 1 584 ? -34.492 -20.387 22.668 1.00 88.12 584 SER A CA 1
ATOM 4482 C C . SER A 1 584 ? -35.960 -20.436 22.232 1.00 88.12 584 SER A C 1
ATOM 4484 O O . SER A 1 584 ? -36.472 -21.507 21.919 1.00 88.12 584 SER A O 1
ATOM 4486 N N . ASN A 1 585 ? -36.637 -19.284 22.202 1.00 81.56 585 ASN A N 1
ATOM 4487 C CA . ASN A 1 585 ? -38.087 -19.185 21.994 1.00 81.56 585 ASN A CA 1
ATOM 4488 C C . ASN A 1 585 ? -38.478 -18.658 20.599 1.00 81.56 585 ASN A C 1
ATOM 4490 O O . ASN A 1 585 ? -39.656 -18.665 20.244 1.00 81.56 585 ASN A O 1
ATOM 4494 N N . GLY A 1 586 ? -37.506 -18.213 19.797 1.00 72.38 586 GLY A N 1
ATOM 4495 C CA . GLY A 1 586 ? -37.720 -17.577 18.497 1.00 72.38 586 GLY A CA 1
ATOM 4496 C C . GLY A 1 586 ? -38.186 -16.116 18.592 1.00 72.38 586 GLY A C 1
ATOM 4497 O O . GLY A 1 586 ? -38.619 -15.634 19.634 1.00 72.38 586 GLY A O 1
ATOM 4498 N N . CYS A 1 587 ? -38.128 -15.397 17.466 1.00 66.31 587 CYS A N 1
ATOM 4499 C CA . CYS A 1 587 ? -38.546 -13.988 17.371 1.00 66.31 587 CYS A CA 1
ATOM 4500 C C . CYS A 1 587 ? -40.068 -13.778 17.177 1.00 66.31 587 CYS A C 1
ATOM 4502 O O . CYS A 1 587 ? -40.485 -12.656 16.909 1.00 66.31 587 CYS A O 1
ATOM 4504 N N . SER A 1 588 ? -40.890 -14.837 17.209 1.00 54.41 588 SER A N 1
ATOM 4505 C CA . SER A 1 588 ? -42.259 -14.850 16.644 1.00 54.41 588 SER A CA 1
ATOM 4506 C C . SER A 1 588 ? -43.413 -14.893 17.664 1.00 54.41 588 SER A C 1
ATOM 4508 O O . SER A 1 588 ? -44.550 -15.166 17.286 1.00 54.41 588 SER A O 1
ATOM 4510 N N . GLY A 1 589 ? -43.157 -14.604 18.944 1.00 51.91 589 GLY A N 1
ATOM 4511 C CA . GLY A 1 589 ? -44.205 -14.520 19.974 1.00 51.91 589 GLY A CA 1
ATOM 4512 C C . GLY A 1 589 ? -44.967 -13.185 19.991 1.00 51.91 589 GLY A C 1
ATOM 4513 O O . GLY A 1 589 ? -44.474 -12.180 19.491 1.00 51.91 589 GLY A O 1
ATOM 4514 N N . GLU A 1 590 ? -46.141 -13.159 20.638 1.00 45.34 590 GLU A N 1
ATOM 4515 C CA . GLU A 1 590 ? -47.005 -11.975 20.879 1.00 45.34 590 GLU A CA 1
ATOM 4516 C C . GLU A 1 590 ? -46.331 -10.807 21.638 1.00 45.34 590 GLU A C 1
ATOM 4518 O O . GLU A 1 590 ? -46.954 -9.765 21.845 1.00 45.34 590 GLU A O 1
ATOM 4523 N N . PHE A 1 591 ? -45.073 -10.951 22.060 1.00 54.94 591 PHE A N 1
ATOM 4524 C CA . PHE A 1 591 ? -44.368 -9.956 22.860 1.00 54.94 591 PHE A CA 1
ATOM 4525 C C . PHE A 1 591 ? -43.611 -8.955 21.986 1.00 54.94 591 PHE A C 1
ATOM 4527 O O . PHE A 1 591 ? -42.805 -9.335 21.136 1.00 54.94 591 PHE A O 1
ATOM 4534 N N . SER A 1 592 ? -43.811 -7.655 22.230 1.00 74.31 592 SER A N 1
ATOM 4535 C CA . SER A 1 592 ? -42.929 -6.640 21.645 1.00 74.31 592 SER A CA 1
ATOM 4536 C C . SER A 1 592 ? -41.516 -6.784 22.230 1.00 74.31 592 SER A C 1
ATOM 4538 O O . SER A 1 592 ? -41.351 -7.177 23.386 1.00 74.31 592 SER A O 1
ATOM 4540 N N . ILE A 1 593 ? -40.479 -6.438 21.459 1.00 79.44 593 ILE A N 1
ATOM 4541 C CA . ILE A 1 593 ? -39.076 -6.437 21.928 1.00 79.44 593 ILE A CA 1
ATOM 4542 C C . ILE A 1 593 ? -38.943 -5.674 23.262 1.00 79.44 593 ILE A C 1
ATOM 4544 O O . ILE A 1 593 ? -38.225 -6.095 24.164 1.00 79.44 593 ILE A O 1
ATOM 4548 N N . GLU A 1 594 ? -39.712 -4.599 23.430 1.00 79.75 594 GLU A N 1
ATOM 4549 C CA . GLU A 1 594 ? -39.773 -3.789 24.652 1.00 79.75 594 GLU A CA 1
ATOM 4550 C C . GLU A 1 594 ? -40.312 -4.567 25.863 1.00 79.75 594 GLU A C 1
ATOM 4552 O O . GLU A 1 594 ? -39.848 -4.372 26.986 1.00 79.75 594 GLU A O 1
ATOM 4557 N N . GLN A 1 595 ? -41.298 -5.447 25.661 1.00 78.94 595 GLN A N 1
ATOM 4558 C CA . GLN A 1 595 ? -41.810 -6.315 26.722 1.00 78.94 595 GLN A CA 1
ATOM 4559 C C . GLN A 1 595 ? -40.775 -7.368 27.115 1.00 78.94 595 GLN A C 1
ATOM 4561 O O . GLN A 1 595 ? -40.606 -7.617 28.306 1.00 78.94 595 GLN A O 1
ATOM 4566 N N . MET A 1 596 ? -40.045 -7.930 26.145 1.00 81.31 596 MET A N 1
ATOM 4567 C CA . MET A 1 596 ? -38.975 -8.893 26.423 1.00 81.31 596 MET A CA 1
ATOM 4568 C C . MET A 1 596 ? -37.864 -8.254 27.259 1.00 81.31 596 MET A C 1
ATOM 4570 O O . MET A 1 596 ? -37.490 -8.810 28.287 1.00 81.31 596 MET A O 1
ATOM 4574 N N . VAL A 1 597 ? -37.402 -7.055 26.886 1.00 83.94 597 VAL A N 1
ATOM 4575 C CA . VAL A 1 597 ? -36.385 -6.304 27.647 1.00 83.94 597 VAL A CA 1
ATOM 4576 C C . VAL A 1 597 ? -36.831 -6.065 29.096 1.00 83.94 597 VAL A C 1
ATOM 4578 O O . VAL A 1 597 ? -36.040 -6.249 30.015 1.00 83.94 597 VAL A O 1
ATOM 4581 N N . LYS A 1 598 ? -38.109 -5.729 29.329 1.00 82.12 598 LYS A N 1
ATOM 4582 C CA . LYS A 1 598 ? -38.657 -5.491 30.680 1.00 82.12 598 LYS A CA 1
ATOM 4583 C C . LYS A 1 598 ? -38.813 -6.751 31.536 1.00 82.12 598 LYS A C 1
ATOM 4585 O O . LYS A 1 598 ? -38.876 -6.640 32.757 1.00 82.12 598 LYS A O 1
ATOM 4590 N N . GLN A 1 599 ? -38.944 -7.925 30.921 1.00 80.06 599 GLN A N 1
ATOM 4591 C CA . GLN A 1 599 ? -39.139 -9.193 31.633 1.00 80.06 599 GLN A CA 1
ATOM 4592 C C . GLN A 1 599 ? -37.821 -9.838 32.079 1.00 80.06 599 GLN A C 1
ATOM 4594 O O . GLN A 1 599 ? -37.835 -10.718 32.942 1.00 80.06 599 GLN A O 1
ATOM 4599 N N . VAL A 1 600 ? -36.687 -9.417 31.515 1.00 82.50 600 VAL A N 1
ATOM 4600 C CA . VAL A 1 600 ? -35.373 -9.939 31.890 1.00 82.50 600 VAL A CA 1
ATOM 4601 C C . VAL A 1 600 ? -34.979 -9.445 33.283 1.00 82.50 600 VAL A C 1
ATOM 4603 O O . VAL A 1 600 ? -34.858 -8.247 33.524 1.00 82.50 600 VAL A O 1
ATOM 4606 N N . GLN A 1 601 ? -34.716 -10.381 34.195 1.00 75.75 601 GLN A N 1
ATOM 4607 C CA . GLN A 1 601 ? -34.098 -10.093 35.489 1.00 75.75 601 GLN A CA 1
ATOM 4608 C C . GLN A 1 601 ? -32.585 -10.297 35.401 1.00 75.75 601 GLN A C 1
ATOM 4610 O O . GLN A 1 601 ? -32.109 -11.415 35.200 1.00 75.75 601 GLN A O 1
ATOM 4615 N N . VAL A 1 602 ? -31.827 -9.213 35.564 1.00 76.12 602 VAL A N 1
ATOM 4616 C CA . VAL A 1 602 ? -30.361 -9.245 35.589 1.00 76.12 602 VAL A CA 1
ATOM 4617 C C . VAL A 1 602 ? -29.901 -9.802 36.937 1.00 76.12 602 VAL A C 1
ATOM 4619 O O . VAL A 1 602 ? -30.120 -9.190 37.979 1.00 76.12 602 VAL A O 1
ATOM 4622 N N . THR A 1 603 ? -29.279 -10.980 36.927 1.00 68.81 603 THR A N 1
ATOM 4623 C CA . THR A 1 603 ? -28.729 -11.633 38.131 1.00 68.81 603 THR A CA 1
ATOM 4624 C C . THR A 1 603 ? -27.259 -11.290 38.379 1.00 68.81 603 THR A C 1
ATOM 4626 O O . THR A 1 603 ? -26.773 -11.435 39.498 1.00 68.81 603 THR A O 1
ATOM 4629 N N . SER A 1 604 ? -26.551 -10.827 37.347 1.00 75.38 604 SER A N 1
ATOM 4630 C CA . SER A 1 604 ? -25.169 -10.354 37.401 1.00 75.38 604 SER A CA 1
ATOM 4631 C C . SER A 1 604 ? -25.008 -9.177 36.447 1.00 75.38 604 SER A C 1
ATOM 4633 O O . SER A 1 604 ? -25.453 -9.248 35.304 1.00 75.38 604 SER A O 1
ATOM 4635 N N . GLU A 1 605 ? -24.362 -8.108 36.911 1.00 74.31 605 GLU A N 1
ATOM 4636 C CA . GLU A 1 605 ? -24.093 -6.918 36.094 1.00 74.31 605 GLU A CA 1
ATOM 4637 C C . GLU A 1 605 ? -23.012 -7.163 35.035 1.00 74.31 605 GLU A C 1
ATOM 4639 O O . GLU A 1 605 ? -22.872 -6.367 34.116 1.00 74.31 605 GLU A O 1
ATOM 4644 N N . THR A 1 606 ? -22.276 -8.277 35.105 1.00 82.38 606 THR A N 1
ATOM 4645 C CA . THR A 1 606 ? -21.221 -8.603 34.142 1.00 82.38 606 THR A CA 1
ATOM 4646 C C . THR A 1 606 ? -21.751 -9.558 33.068 1.00 82.38 606 THR A C 1
ATOM 4648 O O . THR A 1 606 ? -22.209 -10.652 33.408 1.00 82.38 606 THR A O 1
ATOM 4651 N N . PRO A 1 607 ? -21.655 -9.221 31.767 1.00 83.94 607 PRO A N 1
ATOM 4652 C CA . PRO A 1 607 ? -22.123 -10.104 30.707 1.00 83.94 607 PRO A CA 1
ATOM 4653 C C . PRO A 1 607 ? -21.279 -11.382 30.653 1.00 83.94 607 PRO A C 1
ATOM 4655 O O . PRO A 1 607 ? -20.046 -11.334 30.655 1.00 83.94 607 PRO A O 1
ATOM 4658 N N . VAL A 1 608 ? -21.945 -12.530 30.546 1.00 89.75 608 VAL A N 1
ATOM 4659 C CA . VAL A 1 608 ? -21.302 -13.832 30.320 1.00 89.75 608 VAL A CA 1
ATOM 4660 C C . VAL A 1 608 ? -21.497 -14.280 28.872 1.00 89.75 608 VAL A C 1
ATOM 4662 O O . VAL A 1 608 ? -22.209 -13.651 28.090 1.00 89.75 608 VAL A O 1
ATOM 4665 N N . ARG A 1 609 ? -20.821 -15.359 28.469 1.00 94.31 609 ARG A N 1
ATOM 4666 C CA . ARG A 1 609 ? -21.015 -15.940 27.135 1.00 94.31 609 ARG A CA 1
ATOM 4667 C C . ARG A 1 609 ? -22.433 -16.508 27.019 1.00 94.31 609 ARG A C 1
ATOM 4669 O O . ARG A 1 609 ? -22.752 -17.457 27.730 1.00 94.31 609 ARG A O 1
ATOM 4676 N N . GLY A 1 610 ? -23.228 -15.959 26.104 1.00 92.44 610 GLY A N 1
ATOM 4677 C CA . GLY A 1 610 ? -24.560 -16.456 25.759 1.00 92.44 610 GLY A CA 1
ATOM 4678 C C . GLY A 1 610 ? -24.558 -17.366 24.527 1.00 92.44 610 GLY A C 1
ATOM 4679 O O . GLY A 1 610 ? -23.513 -17.756 23.993 1.00 92.44 610 GLY A O 1
ATOM 4680 N N . MET A 1 611 ? -25.755 -17.686 24.042 1.00 93.12 611 MET A N 1
ATOM 4681 C CA . MET A 1 611 ? -25.999 -18.461 22.825 1.00 93.12 611 MET A CA 1
ATOM 4682 C C . MET A 1 611 ? -25.529 -17.701 21.582 1.00 93.12 611 MET A C 1
ATOM 4684 O O . MET A 1 611 ? -24.827 -18.272 20.740 1.00 93.12 611 MET A O 1
ATOM 4688 N N . ALA A 1 612 ? -25.872 -16.412 21.500 1.00 94.00 612 ALA A N 1
ATOM 4689 C CA . ALA A 1 612 ? -25.562 -15.520 20.378 1.00 94.00 612 ALA A CA 1
ATOM 4690 C C . ALA A 1 612 ? -24.530 -14.426 20.713 1.00 94.00 612 ALA A C 1
ATOM 4692 O O . ALA A 1 612 ? -24.208 -13.605 19.855 1.00 94.00 612 ALA A O 1
ATOM 4693 N N . THR A 1 613 ? -24.005 -14.396 21.941 1.00 96.31 613 THR A N 1
ATOM 4694 C CA . THR A 1 613 ? -23.149 -13.317 22.454 1.00 96.31 613 THR A CA 1
ATOM 4695 C C . THR A 1 613 ? -21.843 -13.835 23.054 1.00 96.31 613 THR A C 1
ATOM 4697 O O . THR A 1 613 ? -21.803 -14.848 23.754 1.00 96.31 613 THR A O 1
ATOM 4700 N N . ILE A 1 614 ? -20.741 -13.130 22.792 1.00 95.88 614 ILE A N 1
ATOM 4701 C CA . ILE A 1 614 ? -19.410 -13.435 23.331 1.00 95.88 614 ILE A CA 1
ATOM 4702 C C . ILE A 1 614 ? -18.784 -12.135 23.864 1.00 95.88 614 ILE A C 1
ATOM 4704 O O . ILE A 1 614 ? -18.425 -11.271 23.060 1.00 95.88 614 ILE A O 1
ATOM 4708 N N . PRO A 1 615 ? -18.637 -11.970 25.192 1.00 93.25 615 PRO A N 1
ATOM 4709 C CA . PRO A 1 615 ? -17.928 -10.832 25.777 1.00 93.25 615 PRO A CA 1
ATOM 4710 C C . PRO A 1 615 ? -16.466 -10.769 25.321 1.00 93.25 615 PRO A C 1
ATOM 4712 O O . PRO A 1 615 ? -15.771 -11.787 25.292 1.00 93.25 615 PRO A O 1
ATOM 4715 N N . LEU A 1 616 ? -15.989 -9.573 24.975 1.00 89.94 616 LEU A N 1
ATOM 4716 C CA . LEU A 1 616 ? -14.597 -9.342 24.598 1.00 89.94 616 LEU A CA 1
ATOM 4717 C C . LEU A 1 616 ? -13.758 -9.092 25.856 1.00 89.94 616 LEU A C 1
ATOM 4719 O O . LEU A 1 616 ? -13.848 -8.045 26.492 1.00 89.94 616 LEU A O 1
ATOM 4723 N N . THR A 1 617 ? -12.935 -10.070 26.228 1.00 81.56 617 THR A N 1
ATOM 4724 C CA . THR A 1 617 ? -12.121 -10.021 27.449 1.00 81.56 617 THR A CA 1
ATOM 4725 C C . THR A 1 617 ? -11.023 -8.961 27.367 1.00 81.56 617 THR A C 1
ATOM 4727 O O . THR A 1 617 ? -10.299 -8.901 26.375 1.00 81.56 617 THR A O 1
ATOM 4730 N N . GLY A 1 618 ? -10.850 -8.175 28.433 1.00 74.06 618 GLY A N 1
ATOM 4731 C CA . GLY A 1 618 ? -9.778 -7.176 28.541 1.00 74.06 618 GLY A CA 1
ATOM 4732 C C . GLY A 1 618 ? -10.052 -5.853 27.818 1.00 74.06 618 GLY A C 1
ATOM 4733 O O . GLY A 1 618 ? -9.177 -4.990 27.799 1.00 74.06 618 GLY A O 1
ATOM 4734 N N . ILE A 1 619 ? -11.248 -5.673 27.245 1.00 79.12 619 ILE A N 1
ATOM 4735 C CA . ILE A 1 619 ? -11.667 -4.421 26.610 1.00 79.12 619 ILE A CA 1
ATOM 4736 C C . ILE A 1 619 ? -12.698 -3.730 27.495 1.00 79.12 619 ILE A C 1
ATOM 4738 O O . ILE A 1 619 ? -13.874 -4.083 27.495 1.00 79.12 619 ILE A O 1
ATOM 4742 N N . ASN A 1 620 ? -12.240 -2.703 28.206 1.00 78.81 620 ASN A N 1
ATOM 4743 C CA . ASN A 1 620 ? -13.064 -1.955 29.158 1.00 78.81 620 ASN A CA 1
ATOM 4744 C C . ASN A 1 620 ? -13.435 -0.554 28.637 1.00 78.81 620 ASN A C 1
ATOM 4746 O O . ASN A 1 620 ? -13.984 0.266 29.360 1.00 78.81 620 ASN A O 1
ATOM 4750 N N . VAL A 1 621 ? -13.099 -0.239 27.386 1.00 83.44 621 VAL A N 1
ATOM 4751 C CA . VAL A 1 621 ? -13.411 1.053 26.766 1.00 83.44 621 VAL A CA 1
ATOM 4752 C C . VAL A 1 621 ? -14.374 0.806 25.604 1.00 83.44 621 VAL A C 1
ATOM 4754 O O . VAL A 1 621 ? -14.044 0.018 24.716 1.00 83.44 621 VAL A O 1
ATOM 4757 N N . PRO A 1 622 ? -15.543 1.470 25.560 1.00 88.19 622 PRO A N 1
ATOM 4758 C CA . PRO A 1 622 ? -16.525 1.278 24.498 1.00 88.19 622 PRO A CA 1
ATOM 4759 C C . PRO A 1 622 ? -16.118 2.074 23.248 1.00 88.19 622 PRO A C 1
ATOM 4761 O O . PRO A 1 622 ? -16.668 3.139 22.952 1.00 88.19 622 PRO A O 1
ATOM 4764 N N . PHE A 1 623 ? -15.109 1.582 22.523 1.00 89.19 623 PHE A N 1
ATOM 4765 C CA . PHE A 1 623 ? -14.586 2.232 21.318 1.00 89.19 623 PHE A CA 1
ATOM 4766 C C . PHE A 1 623 ? -15.676 2.446 20.263 1.00 89.19 623 PHE A C 1
ATOM 4768 O O . PHE A 1 623 ? -16.607 1.648 20.170 1.00 89.19 623 PHE A O 1
ATOM 4775 N N . HIS A 1 624 ? -15.536 3.494 19.440 1.00 93.06 624 HIS A N 1
ATOM 4776 C CA . HIS A 1 624 ? -16.458 3.808 18.336 1.00 93.06 624 HIS A CA 1
ATOM 4777 C C . HIS A 1 624 ? -17.897 4.132 18.769 1.00 93.06 624 HIS A C 1
ATOM 4779 O O . HIS A 1 624 ? -18.796 4.208 17.931 1.00 93.06 624 HIS A O 1
ATOM 4785 N N . SER A 1 625 ? -18.116 4.331 20.071 1.00 93.31 625 SER A N 1
ATOM 4786 C CA . SER A 1 625 ? -19.399 4.734 20.636 1.00 93.31 625 SER A CA 1
ATOM 4787 C C . SER A 1 625 ? -19.468 6.244 20.857 1.00 93.31 625 SER A C 1
ATOM 4789 O O . SER A 1 625 ? -18.452 6.939 20.950 1.00 93.31 625 SER A O 1
ATOM 4791 N N . ARG A 1 626 ? -20.692 6.740 21.045 1.00 91.19 626 ARG A N 1
ATOM 4792 C CA . ARG A 1 626 ? -20.985 8.143 21.348 1.00 91.19 626 ARG A CA 1
ATOM 4793 C C . ARG A 1 626 ? -20.336 8.639 22.641 1.00 91.19 626 ARG A C 1
ATOM 4795 O O . ARG A 1 626 ? -20.205 9.845 22.801 1.00 91.19 626 ARG A O 1
ATOM 4802 N N . LEU A 1 627 ? -19.916 7.739 23.541 1.00 90.38 627 LEU A N 1
ATOM 4803 C CA . LEU A 1 627 ? -19.199 8.113 24.765 1.00 90.38 627 LEU A CA 1
ATOM 4804 C C . LEU A 1 627 ? -17.909 8.879 24.446 1.00 90.38 627 LEU A C 1
ATOM 4806 O O . LEU A 1 627 ? -17.512 9.766 25.189 1.00 90.38 627 LEU A O 1
ATOM 4810 N N . LEU A 1 628 ? -17.274 8.570 23.314 1.00 91.88 628 LEU A N 1
ATOM 4811 C CA . LEU A 1 628 ? -16.012 9.186 22.915 1.00 91.88 628 LEU A CA 1
ATOM 4812 C C . LEU A 1 628 ? -16.187 10.489 22.117 1.00 91.88 628 LEU A C 1
ATOM 4814 O O . LEU A 1 628 ? -15.188 11.048 21.664 1.00 91.88 628 LEU A O 1
ATOM 4818 N N . LEU A 1 629 ? -17.418 10.994 21.938 1.00 91.62 629 LEU A N 1
ATOM 4819 C CA . LEU A 1 629 ? -17.674 12.229 21.179 1.00 91.62 629 LEU A CA 1
ATOM 4820 C C . LEU A 1 629 ? -16.949 13.443 21.772 1.00 91.62 629 LEU A C 1
ATOM 4822 O O . LEU A 1 629 ? -16.463 14.283 21.019 1.00 91.62 629 LEU A O 1
ATOM 4826 N N . GLU A 1 630 ? -16.813 13.513 23.097 1.00 87.69 630 GLU A N 1
ATOM 4827 C CA . GLU A 1 630 ? -16.077 14.595 23.767 1.00 87.69 630 GLU A CA 1
ATOM 4828 C C . GLU A 1 630 ? -14.583 14.593 23.398 1.00 87.69 630 GLU A C 1
ATOM 4830 O O . GLU A 1 630 ? -13.964 15.648 23.261 1.00 87.69 630 GLU A O 1
ATOM 4835 N N . GLY A 1 631 ? -14.012 13.411 23.140 1.00 90.44 631 GLY A N 1
ATOM 4836 C CA . GLY A 1 631 ? -12.619 13.254 22.722 1.00 90.44 631 GLY A CA 1
ATOM 4837 C C . GLY A 1 631 ? -12.346 13.661 21.270 1.00 90.44 631 GLY A C 1
ATOM 4838 O O . GLY A 1 631 ? -11.186 13.855 20.906 1.00 90.44 631 GLY A O 1
ATOM 4839 N N . VAL A 1 632 ? -13.381 13.821 20.435 1.00 94.06 632 VAL A N 1
ATOM 4840 C CA . VAL A 1 632 ? -13.235 14.118 18.995 1.00 94.06 632 VAL A CA 1
ATOM 4841 C C . VAL A 1 632 ? -12.553 15.465 18.767 1.00 94.06 632 VAL A C 1
ATOM 4843 O O . VAL A 1 632 ? -11.706 15.570 17.884 1.00 94.06 632 VAL A O 1
ATOM 4846 N N . ALA A 1 633 ? -12.888 16.488 19.559 1.00 92.75 633 ALA A N 1
ATOM 4847 C CA . ALA A 1 633 ? -12.278 17.812 19.431 1.00 92.75 633 ALA A CA 1
ATOM 4848 C C . ALA A 1 633 ? -10.779 17.783 19.759 1.00 92.75 633 ALA A C 1
ATOM 4850 O O . ALA A 1 633 ? -9.970 18.230 18.955 1.00 92.75 633 ALA A O 1
ATOM 4851 N N . ILE A 1 634 ? -10.408 17.152 20.876 1.00 91.50 634 ILE A N 1
ATOM 4852 C CA . ILE A 1 634 ? -9.005 17.011 21.292 1.00 91.50 634 ILE A CA 1
ATOM 4853 C C . ILE A 1 634 ? -8.216 16.223 20.239 1.00 91.50 634 ILE A C 1
ATOM 4855 O O . ILE A 1 634 ? -7.109 16.602 19.861 1.00 91.50 634 ILE A O 1
ATOM 4859 N N . PHE A 1 635 ? -8.791 15.132 19.725 1.00 93.88 635 PHE A N 1
ATOM 4860 C CA . PHE A 1 635 ? -8.116 14.318 18.720 1.00 93.88 635 PHE A CA 1
ATOM 4861 C C . PHE A 1 635 ? -7.992 15.032 17.365 1.00 93.88 635 PHE A C 1
ATOM 4863 O O . PHE A 1 635 ? -6.992 14.859 16.671 1.00 93.88 635 PHE A O 1
ATOM 4870 N N . ARG A 1 636 ? -8.963 15.878 16.995 1.00 94.94 636 ARG A N 1
ATOM 4871 C CA . ARG A 1 636 ? -8.864 16.764 15.826 1.00 94.94 636 ARG A CA 1
ATOM 4872 C C . ARG A 1 636 ? -7.675 17.711 15.938 1.00 94.94 636 ARG A C 1
ATOM 4874 O O . ARG A 1 636 ? -6.930 17.816 14.970 1.00 94.94 636 ARG A O 1
ATOM 4881 N N . ASP A 1 637 ? -7.465 18.339 17.090 1.00 92.31 637 ASP A N 1
ATOM 4882 C CA . ASP A 1 637 ? -6.342 19.264 17.290 1.00 92.31 637 ASP A CA 1
ATOM 4883 C C . ASP A 1 637 ? -4.993 18.537 17.154 1.00 92.31 637 ASP A C 1
ATOM 4885 O O . ASP A 1 637 ? -4.065 19.030 16.506 1.00 92.31 637 ASP A O 1
ATOM 4889 N N . VAL A 1 638 ? -4.903 17.311 17.689 1.00 91.88 638 VAL A N 1
ATOM 4890 C CA . VAL A 1 638 ? -3.738 16.430 17.503 1.00 91.88 638 VAL A CA 1
ATOM 4891 C C . VAL A 1 638 ? -3.494 16.145 16.020 1.00 91.88 638 VAL A C 1
ATOM 4893 O O . VAL A 1 638 ? -2.359 16.253 15.554 1.00 91.88 638 VAL A O 1
ATOM 4896 N N . LEU A 1 639 ? -4.543 15.795 15.270 1.00 93.75 639 LEU A N 1
ATOM 4897 C CA . LEU A 1 639 ? -4.439 15.527 13.836 1.00 93.75 639 LEU A CA 1
ATOM 4898 C C . LEU A 1 639 ? -4.043 16.788 13.060 1.00 93.75 639 LEU A C 1
ATOM 4900 O O . LEU A 1 639 ? -3.124 16.721 12.254 1.00 93.75 639 LEU A O 1
ATOM 4904 N N . GLN A 1 640 ? -4.646 17.946 13.331 1.00 92.31 640 GLN A N 1
ATOM 4905 C CA . GLN A 1 640 ? -4.307 19.215 12.673 1.00 92.31 640 GLN A CA 1
ATOM 4906 C C . GLN A 1 640 ? -2.845 19.624 12.887 1.00 92.31 640 GLN A C 1
ATOM 4908 O O . GLN A 1 640 ? -2.221 20.173 11.984 1.00 92.31 640 GLN A O 1
ATOM 4913 N N . ALA A 1 641 ? -2.273 19.325 14.056 1.00 89.19 641 ALA A N 1
ATOM 4914 C CA . ALA A 1 641 ? -0.871 19.616 14.347 1.00 89.19 641 ALA A CA 1
ATOM 4915 C C . ALA A 1 641 ? 0.123 18.669 13.640 1.00 89.19 641 ALA A C 1
ATOM 4917 O O . ALA A 1 641 ? 1.321 18.962 13.588 1.00 89.19 641 ALA A O 1
ATOM 4918 N N . LYS A 1 642 ? -0.342 17.512 13.150 1.00 88.69 642 LYS A N 1
ATOM 4919 C CA . LYS A 1 642 ? 0.512 16.407 12.676 1.00 88.69 642 LYS A CA 1
ATOM 4920 C C . LYS A 1 642 ? 0.281 16.025 11.212 1.00 88.69 642 LYS A C 1
ATOM 4922 O O . LYS A 1 642 ? 1.195 15.508 10.576 1.00 88.69 642 LYS A O 1
ATOM 4927 N N . VAL A 1 643 ? -0.907 16.284 10.674 1.00 87.25 643 VAL A N 1
ATOM 4928 C CA . VAL A 1 643 ? -1.274 16.053 9.274 1.00 87.25 643 VAL A CA 1
ATOM 4929 C C . VAL A 1 643 ? -0.773 17.229 8.435 1.00 87.25 643 VAL A C 1
ATOM 4931 O O . VAL A 1 643 ? -1.174 18.372 8.645 1.00 87.25 643 VAL A O 1
ATOM 4934 N N . GLY A 1 644 ? 0.124 16.949 7.486 1.00 80.81 644 GLY A N 1
ATOM 4935 C CA . GLY A 1 644 ? 0.528 17.919 6.466 1.00 80.81 644 GLY A CA 1
ATOM 4936 C C . GLY A 1 644 ? -0.546 18.110 5.390 1.00 80.81 644 GLY A C 1
ATOM 4937 O O . GLY A 1 644 ? -1.590 17.464 5.413 1.00 80.81 644 GLY A O 1
ATOM 4938 N N . MET A 1 645 ? -0.279 18.975 4.411 1.00 82.88 645 MET A N 1
ATOM 4939 C CA . MET A 1 645 ? -1.170 19.121 3.257 1.00 82.88 645 MET A CA 1
ATOM 4940 C C . MET A 1 645 ? -1.244 17.798 2.480 1.00 82.88 645 MET A C 1
ATOM 4942 O O . MET A 1 645 ? -0.214 17.251 2.089 1.00 82.88 645 MET A O 1
ATOM 4946 N N . VAL A 1 646 ? -2.460 17.282 2.300 1.00 87.38 646 VAL A N 1
ATOM 4947 C CA . VAL A 1 646 ? -2.721 15.986 1.664 1.00 87.38 646 VAL A CA 1
ATOM 4948 C C . VAL A 1 646 ? -2.829 16.153 0.155 1.00 87.38 646 VAL A C 1
ATOM 4950 O O . VAL A 1 646 ? -3.664 16.920 -0.317 1.00 87.38 646 VAL A O 1
ATOM 4953 N N . GLU A 1 647 ? -2.046 15.379 -0.596 1.00 86.19 647 GLU A N 1
ATOM 4954 C CA . GLU A 1 647 ? -2.211 15.235 -2.044 1.00 86.19 647 GLU A CA 1
ATOM 4955 C C . GLU A 1 647 ? -3.377 14.271 -2.343 1.00 86.19 647 GLU A C 1
ATOM 4957 O O . GLU A 1 647 ? -3.265 13.077 -2.038 1.00 86.19 647 GLU A O 1
ATOM 4962 N N . PRO A 1 648 ? -4.502 14.739 -2.922 1.00 87.88 648 PRO A N 1
ATOM 4963 C CA . PRO A 1 648 ? -5.730 13.949 -3.047 1.00 87.88 648 PRO A CA 1
ATOM 4964 C C . PRO A 1 648 ? -5.535 12.621 -3.787 1.00 87.88 648 PRO A C 1
ATOM 4966 O O . PRO A 1 648 ? -6.064 11.595 -3.361 1.00 87.88 648 PRO A O 1
ATOM 4969 N N . ASP A 1 649 ? -4.716 12.616 -4.841 1.00 85.44 649 ASP A N 1
ATOM 4970 C CA . ASP A 1 649 ? -4.478 11.445 -5.698 1.00 85.44 649 ASP A CA 1
ATOM 4971 C C . ASP A 1 649 ? -3.789 10.287 -4.952 1.00 85.44 649 ASP A C 1
ATOM 4973 O O . ASP A 1 649 ? -3.812 9.143 -5.401 1.00 85.44 649 ASP A O 1
ATOM 4977 N N . THR A 1 650 ? -3.200 10.555 -3.780 1.00 84.81 650 THR A N 1
ATOM 4978 C CA . THR A 1 650 ? -2.622 9.508 -2.924 1.00 84.81 650 THR A CA 1
ATOM 4979 C C . THR A 1 650 ? -3.683 8.676 -2.199 1.00 84.81 650 THR A C 1
ATOM 4981 O O . THR A 1 650 ? -3.396 7.540 -1.806 1.00 84.81 650 THR A O 1
ATOM 4984 N N . LEU A 1 651 ? -4.895 9.225 -2.034 1.00 92.06 651 LEU A N 1
ATOM 4985 C CA . LEU A 1 651 ? -6.002 8.635 -1.279 1.00 92.06 651 LEU A CA 1
ATOM 4986 C C . LEU A 1 651 ? -7.222 8.315 -2.145 1.00 92.06 651 LEU A C 1
ATOM 4988 O O . LEU A 1 651 ? -7.924 7.344 -1.854 1.00 92.06 651 LEU A O 1
ATOM 4992 N N . GLU A 1 652 ? -7.510 9.117 -3.170 1.00 91.12 652 GLU A N 1
ATOM 4993 C CA . GLU A 1 652 ? -8.727 8.964 -3.964 1.00 91.12 652 GLU A CA 1
ATOM 4994 C C . GLU A 1 652 ? -8.831 7.585 -4.611 1.00 91.12 652 GLU A C 1
ATOM 4996 O O . GLU A 1 652 ? -7.884 7.085 -5.211 1.00 91.12 652 GLU A O 1
ATOM 5001 N N . GLN A 1 653 ? -9.998 6.949 -4.446 1.00 85.31 653 GLN A N 1
ATOM 5002 C CA . GLN A 1 653 ? -10.290 5.578 -4.898 1.00 85.31 653 GLN A CA 1
ATOM 5003 C C . GLN A 1 653 ? -9.370 4.478 -4.331 1.00 85.31 653 GLN A C 1
ATOM 5005 O O . GLN A 1 653 ? -9.583 3.296 -4.600 1.00 85.31 653 GLN A O 1
ATOM 5010 N N . ARG A 1 654 ? -8.395 4.847 -3.497 1.00 91.50 654 ARG A N 1
ATOM 5011 C CA . ARG A 1 654 ? -7.410 3.952 -2.896 1.00 91.50 654 ARG A CA 1
ATOM 5012 C C . ARG A 1 654 ? -7.715 3.683 -1.429 1.00 91.50 654 ARG A C 1
ATOM 5014 O O . ARG A 1 654 ? -7.688 2.539 -0.999 1.00 91.50 654 ARG A O 1
ATOM 5021 N N . TYR A 1 655 ? -8.009 4.721 -0.658 1.00 96.75 655 TYR A N 1
ATOM 5022 C CA . TYR A 1 655 ? -8.257 4.645 0.778 1.00 96.75 655 TYR A CA 1
ATOM 5023 C C . TYR A 1 655 ? -9.746 4.439 1.076 1.00 96.75 655 TYR A C 1
ATOM 5025 O O . TYR A 1 655 ? -10.575 5.200 0.583 1.00 96.75 655 TYR A O 1
ATOM 5033 N N . ILE A 1 656 ? -10.098 3.445 1.897 1.00 98.00 656 ILE A N 1
ATOM 5034 C CA . ILE A 1 656 ? -11.479 3.215 2.355 1.00 98.00 656 ILE A CA 1
ATOM 5035 C C . ILE A 1 656 ? -11.589 3.519 3.859 1.00 98.00 656 ILE A C 1
ATOM 5037 O O . ILE A 1 656 ? -11.117 2.714 4.668 1.00 98.00 656 ILE A O 1
ATOM 5041 N N . PRO A 1 657 ? -12.227 4.638 4.258 1.00 98.06 657 PRO A N 1
ATOM 5042 C CA . PRO A 1 657 ? -12.391 4.989 5.663 1.00 98.06 657 PRO A CA 1
ATOM 5043 C C . PRO A 1 657 ? -13.408 4.100 6.382 1.00 98.06 657 PRO A C 1
ATOM 5045 O O . PRO A 1 657 ? -14.441 3.741 5.809 1.00 98.06 657 PRO A O 1
ATOM 5048 N N . ASN A 1 658 ? -13.206 3.829 7.675 1.00 98.06 658 ASN A N 1
ATOM 5049 C CA . ASN A 1 658 ? -14.162 3.028 8.454 1.00 98.06 658 ASN A CA 1
ATOM 5050 C C . ASN A 1 658 ? -15.502 3.734 8.664 1.00 98.06 658 ASN A C 1
ATOM 5052 O O . ASN A 1 658 ? -16.522 3.064 8.820 1.00 98.06 658 ASN A O 1
ATOM 5056 N N . LEU A 1 659 ? -15.502 5.070 8.688 1.00 96.75 659 LEU A N 1
ATOM 5057 C CA . LEU A 1 659 ? -16.702 5.869 8.930 1.00 96.75 659 LEU A CA 1
ATOM 5058 C C . LEU A 1 659 ? -17.742 5.705 7.812 1.00 96.75 659 LEU A C 1
ATOM 5060 O O . LEU A 1 659 ? -18.938 5.589 8.076 1.00 96.75 659 LEU A O 1
ATOM 5064 N N . THR A 1 660 ? -17.289 5.701 6.558 1.00 96.69 660 THR A N 1
ATOM 5065 C CA . THR A 1 660 ? -18.159 5.619 5.376 1.00 96.69 660 THR A CA 1
ATOM 5066 C C . THR A 1 660 ? -18.241 4.199 4.823 1.00 96.69 660 THR A C 1
ATOM 5068 O O . THR A 1 660 ? -19.307 3.802 4.343 1.00 96.69 660 THR A O 1
ATOM 5071 N N . GLY A 1 661 ? -17.144 3.433 4.907 1.00 96.44 661 GLY A N 1
ATOM 5072 C CA . GLY A 1 661 ? -16.980 2.126 4.270 1.00 96.44 661 GLY A CA 1
ATOM 5073 C C . GLY A 1 661 ? -16.973 2.192 2.739 1.00 96.44 661 GLY A C 1
ATOM 5074 O O . GLY A 1 661 ? -17.309 1.209 2.088 1.00 96.44 661 GLY A O 1
ATOM 5075 N N . MET A 1 662 ? -16.652 3.360 2.172 1.00 95.31 662 MET A N 1
ATOM 5076 C CA . MET A 1 662 ? -16.628 3.644 0.731 1.00 95.31 662 MET A CA 1
ATOM 5077 C C . MET A 1 662 ? -15.308 4.334 0.362 1.00 95.31 662 MET A C 1
ATOM 5079 O O . MET A 1 662 ? -14.750 5.015 1.221 1.00 95.31 662 MET A O 1
ATOM 5083 N N . PRO A 1 663 ? -14.805 4.220 -0.880 1.00 96.12 663 PRO A N 1
ATOM 5084 C CA . PRO A 1 663 ? -13.543 4.849 -1.262 1.00 96.12 663 PRO A CA 1
ATOM 5085 C C . PRO A 1 663 ? -13.564 6.365 -1.090 1.00 96.12 663 PRO A C 1
ATOM 5087 O O . PRO A 1 663 ? -14.518 7.034 -1.492 1.00 96.12 663 PRO A O 1
ATOM 5090 N N . PHE A 1 664 ? -12.481 6.896 -0.533 1.00 96.81 664 PHE A N 1
ATOM 5091 C CA . PHE A 1 664 ? -12.251 8.318 -0.351 1.00 96.81 664 PHE A CA 1
ATOM 5092 C C . PHE A 1 664 ? -12.357 9.062 -1.687 1.00 96.81 664 PHE A C 1
ATOM 5094 O O . PHE A 1 664 ? -11.819 8.619 -2.708 1.00 96.81 664 PHE A O 1
ATOM 5101 N N . LYS A 1 665 ? -13.056 10.200 -1.676 1.00 95.56 665 LYS A N 1
ATOM 5102 C CA . LYS A 1 665 ? -13.235 11.060 -2.847 1.00 95.56 665 LYS A CA 1
ATOM 5103 C C . LYS A 1 665 ? -13.475 12.507 -2.425 1.00 95.56 665 LYS A C 1
ATOM 5105 O O . LYS A 1 665 ? -14.355 12.764 -1.602 1.00 95.56 665 LYS A O 1
ATOM 5110 N N . VAL A 1 666 ? -12.768 13.457 -3.032 1.00 94.88 666 VAL A N 1
ATOM 5111 C CA . VAL A 1 666 ? -13.040 14.888 -2.859 1.00 94.88 666 VAL A CA 1
ATOM 5112 C C . VAL A 1 666 ? -14.183 15.273 -3.800 1.00 94.88 666 VAL A C 1
ATOM 5114 O O . VAL A 1 666 ? -13.984 15.588 -4.966 1.00 94.88 666 VAL A O 1
ATOM 5117 N N . SER A 1 667 ? -15.416 15.173 -3.304 1.00 95.00 667 SER A N 1
ATOM 5118 C CA . SER A 1 667 ? -16.635 15.516 -4.055 1.00 95.00 667 SER A CA 1
ATOM 5119 C C . SER A 1 667 ? -17.737 15.988 -3.117 1.00 95.00 667 SER A C 1
ATOM 5121 O O . SER A 1 667 ? -17.767 15.577 -1.952 1.00 95.00 667 SER A O 1
ATOM 5123 N N . GLN A 1 668 ? -18.657 16.813 -3.616 1.00 95.62 668 GLN A N 1
ATOM 5124 C CA . GLN A 1 668 ? -19.729 17.375 -2.798 1.00 95.62 668 GLN A CA 1
ATOM 5125 C C . GLN A 1 668 ? -20.601 16.272 -2.182 1.00 95.62 668 GLN A C 1
ATOM 5127 O O . GLN A 1 668 ? -20.961 16.339 -1.005 1.00 95.62 668 GLN A O 1
ATOM 5132 N N . GLU A 1 669 ? -20.888 15.213 -2.946 1.00 96.06 669 GLU A N 1
ATOM 5133 C CA . GLU A 1 669 ? -21.680 14.067 -2.494 1.00 96.06 669 GLU A CA 1
ATOM 5134 C C . GLU A 1 669 ? -20.993 13.333 -1.342 1.00 96.06 669 GLU A C 1
ATOM 5136 O O . GLU A 1 669 ? -21.643 12.946 -0.368 1.00 96.06 669 GLU A O 1
ATOM 5141 N N . TYR A 1 670 ? -19.670 13.170 -1.421 1.00 96.62 670 TYR A N 1
ATOM 5142 C CA . TYR A 1 670 ? -18.898 12.506 -0.376 1.00 96.62 670 TYR A CA 1
ATOM 5143 C C . TYR A 1 670 ? -18.801 13.367 0.892 1.00 96.62 670 TYR A C 1
ATOM 5145 O O . TYR A 1 670 ? -18.948 12.854 2.001 1.00 96.62 670 TYR A O 1
ATOM 5153 N N . PHE A 1 671 ? -18.641 14.688 0.759 1.00 97.44 671 PHE A N 1
ATOM 5154 C CA . PHE A 1 671 ? -18.703 15.607 1.902 1.00 97.44 671 PHE A CA 1
ATOM 5155 C C . PHE A 1 671 ? -20.078 15.576 2.574 1.00 97.44 671 PHE A C 1
ATOM 5157 O O . PHE A 1 671 ? -20.158 15.545 3.801 1.00 97.44 671 PHE A O 1
ATOM 5164 N N . LYS A 1 672 ? -21.163 15.515 1.794 1.00 97.31 672 LYS A N 1
ATOM 5165 C CA . LYS A 1 672 ? -22.521 15.365 2.328 1.00 97.31 672 LYS A CA 1
ATOM 5166 C C . LYS A 1 672 ? -22.693 14.044 3.079 1.00 97.31 672 LYS A C 1
ATOM 5168 O O . LYS A 1 672 ? -23.218 14.054 4.188 1.00 97.31 672 LYS A O 1
ATOM 5173 N N . LEU A 1 673 ? -22.176 12.937 2.537 1.00 96.94 673 LEU A N 1
ATOM 5174 C CA . LEU A 1 673 ? -22.167 11.634 3.210 1.00 96.94 673 LEU A CA 1
ATOM 5175 C C . LEU A 1 673 ? -21.472 11.705 4.581 1.00 96.94 673 LEU A C 1
ATOM 5177 O O . LEU A 1 673 ? -22.001 11.195 5.570 1.00 96.94 673 LEU A O 1
ATOM 5181 N N . VAL A 1 674 ? -20.306 12.354 4.657 1.00 97.62 674 VAL A N 1
ATOM 5182 C CA . VAL A 1 674 ? -19.574 12.527 5.923 1.00 97.62 674 VAL A CA 1
ATOM 5183 C C . VAL A 1 674 ? -20.310 13.478 6.865 1.00 97.62 674 VAL A C 1
ATOM 5185 O O . VAL A 1 674 ? -20.404 13.200 8.061 1.00 97.62 674 VAL A O 1
ATOM 5188 N N . TYR A 1 675 ? -20.883 14.571 6.357 1.00 97.94 675 TYR A N 1
ATOM 5189 C CA . TYR A 1 675 ? -21.692 15.483 7.164 1.00 97.94 675 TYR A CA 1
ATOM 5190 C C . TYR A 1 675 ? -22.903 14.777 7.775 1.00 97.94 675 TYR A C 1
ATOM 5192 O O . TYR A 1 675 ? -23.206 14.977 8.949 1.00 97.94 675 TYR A O 1
ATOM 5200 N N . ASP A 1 676 ? -23.576 13.915 7.017 1.00 96.44 676 ASP A N 1
ATOM 5201 C CA . ASP A 1 676 ? -24.739 13.187 7.508 1.00 96.44 676 ASP A CA 1
ATOM 5202 C C . ASP A 1 676 ? -24.394 12.200 8.622 1.00 96.44 676 ASP A C 1
ATOM 5204 O O . ASP A 1 676 ? -25.180 12.062 9.561 1.00 96.44 676 ASP A O 1
ATOM 5208 N N . ALA A 1 677 ? -23.197 11.610 8.575 1.00 94.00 677 ALA A N 1
ATOM 5209 C CA . ALA A 1 677 ? -22.688 10.726 9.618 1.00 94.00 677 ALA A CA 1
ATOM 5210 C C . ALA A 1 677 ? -22.155 11.462 10.864 1.00 94.00 677 ALA A C 1
ATOM 5212 O O . ALA A 1 677 ? -22.253 10.930 11.965 1.00 94.00 677 ALA A O 1
ATOM 5213 N N . THR A 1 678 ? -21.582 12.663 10.712 1.00 95.50 678 THR A N 1
ATOM 5214 C CA . THR A 1 678 ? -20.789 13.325 11.778 1.00 95.50 678 THR A CA 1
ATOM 5215 C C . THR A 1 678 ? -21.401 14.599 12.338 1.00 95.50 678 THR A C 1
ATOM 5217 O O . THR A 1 678 ? -21.130 14.976 13.477 1.00 95.50 678 THR A O 1
ATOM 5220 N N . LYS A 1 679 ? -22.174 15.311 11.513 1.00 95.75 679 LYS A N 1
ATOM 5221 C CA . LYS A 1 679 ? -22.610 16.695 11.741 1.00 95.75 679 LYS A CA 1
ATOM 5222 C C . LYS A 1 679 ? -21.449 17.662 12.035 1.00 95.75 679 LYS A C 1
ATOM 5224 O O . LYS A 1 679 ? -21.649 18.671 12.707 1.00 95.75 679 LYS A O 1
ATOM 5229 N N . SER A 1 680 ? -20.259 17.383 11.493 1.00 96.62 680 SER A N 1
ATOM 5230 C CA . SER A 1 680 ? -19.059 18.218 11.638 1.00 96.62 680 SER A CA 1
ATOM 5231 C C . SER A 1 680 ? -19.274 19.654 11.144 1.00 96.62 680 SER A C 1
ATOM 5233 O O . SER A 1 680 ? -19.795 19.877 10.045 1.00 96.62 680 SER A O 1
ATOM 5235 N N . SER A 1 681 ? -18.834 20.635 11.937 1.00 95.94 681 SER A N 1
ATOM 5236 C CA . SER A 1 681 ? -18.861 22.054 11.568 1.00 95.94 681 SER A CA 1
ATOM 5237 C C . SER A 1 681 ? -17.908 22.369 10.416 1.00 95.94 681 SER A C 1
ATOM 5239 O O . SER A 1 681 ? -18.304 23.087 9.503 1.00 95.94 681 SER A O 1
ATOM 5241 N N . ALA A 1 682 ? -16.707 21.783 10.407 1.00 95.94 682 ALA A N 1
ATOM 5242 C CA . ALA A 1 682 ? -15.717 21.992 9.352 1.00 95.94 682 ALA A CA 1
ATOM 5243 C C . ALA A 1 682 ? -16.216 21.472 7.993 1.00 95.94 682 ALA A C 1
ATOM 5245 O O . ALA A 1 682 ? -16.086 22.149 6.973 1.00 95.94 682 ALA A O 1
ATOM 5246 N N . ILE A 1 683 ? -16.868 20.301 7.978 1.00 97.69 683 ILE A N 1
ATOM 5247 C CA . ILE A 1 683 ? -17.498 19.767 6.759 1.00 97.69 683 ILE A CA 1
ATOM 5248 C C . ILE A 1 683 ? -18.675 20.645 6.324 1.00 97.69 683 ILE A C 1
ATOM 5250 O O . ILE A 1 683 ? -18.825 20.916 5.134 1.00 97.69 683 ILE A O 1
ATOM 5254 N N . LYS A 1 684 ? -19.498 21.122 7.268 1.00 97.56 684 LYS A N 1
ATOM 5255 C CA . LYS A 1 684 ? -20.610 22.034 6.965 1.00 97.56 684 LYS A CA 1
ATOM 5256 C C . LYS A 1 684 ? -20.120 23.328 6.318 1.00 97.56 684 LYS A C 1
ATOM 5258 O O . LYS A 1 684 ? -20.708 23.782 5.345 1.00 97.56 684 LYS A O 1
ATOM 5263 N N . GLU A 1 685 ? -19.053 23.912 6.849 1.00 96.88 685 GLU A N 1
ATOM 5264 C CA . GLU A 1 685 ? -18.440 25.120 6.302 1.00 96.88 685 GLU A CA 1
ATOM 5265 C C . GLU A 1 685 ? -17.885 24.882 4.893 1.00 96.88 685 GLU A C 1
ATOM 5267 O O . GLU A 1 685 ? -18.161 25.666 3.986 1.00 96.88 685 GLU A O 1
ATOM 5272 N N . ALA A 1 686 ? -17.184 23.765 4.678 1.00 95.31 686 ALA A N 1
ATOM 5273 C CA . ALA A 1 686 ? -16.706 23.380 3.352 1.00 95.31 686 ALA A CA 1
ATOM 5274 C C . ALA A 1 686 ? -17.857 23.193 2.345 1.00 95.31 686 ALA A C 1
ATOM 5276 O O . ALA A 1 686 ? -17.741 23.631 1.205 1.00 95.31 686 ALA A O 1
ATOM 5277 N N . LEU A 1 687 ? -18.980 22.598 2.767 1.00 96.38 687 LEU A N 1
ATOM 5278 C CA . LEU A 1 687 ? -20.180 22.435 1.938 1.00 96.38 687 LEU A CA 1
ATOM 5279 C C . LEU A 1 687 ? -20.868 23.768 1.618 1.00 96.38 687 LEU A C 1
ATOM 5281 O O . LEU A 1 687 ? -21.313 23.963 0.491 1.00 96.38 687 LEU A O 1
ATOM 5285 N N . ASN A 1 688 ? -20.951 24.684 2.587 1.00 96.00 688 ASN A N 1
ATOM 5286 C CA . ASN A 1 688 ? -21.548 26.007 2.382 1.00 96.00 688 ASN A CA 1
ATOM 5287 C C . ASN A 1 688 ? -20.756 26.847 1.372 1.00 96.00 688 ASN A C 1
ATOM 5289 O O . ASN A 1 688 ? -21.344 27.632 0.635 1.00 96.00 688 ASN A O 1
ATOM 5293 N N . ASN A 1 689 ? -19.435 26.667 1.343 1.00 92.75 689 ASN A N 1
ATOM 5294 C CA . ASN A 1 689 ? -18.519 27.371 0.449 1.00 92.75 689 ASN A CA 1
ATOM 5295 C C . ASN A 1 689 ? -18.166 26.548 -0.804 1.00 92.75 689 ASN A C 1
ATOM 5297 O O . ASN A 1 689 ? -17.182 26.851 -1.479 1.00 92.75 689 ASN A O 1
ATOM 5301 N N . TRP A 1 690 ? -18.922 25.484 -1.100 1.00 93.31 690 TRP A N 1
ATOM 5302 C CA . TRP A 1 690 ? -18.601 24.580 -2.199 1.00 93.31 690 TRP A CA 1
ATOM 5303 C C . TRP A 1 690 ? -18.838 25.235 -3.561 1.00 93.31 690 TRP A C 1
ATOM 5305 O O . TRP A 1 690 ? -19.902 25.794 -3.826 1.00 93.31 690 TRP A O 1
ATOM 5315 N N . ASN A 1 691 ? -17.857 25.100 -4.448 1.00 89.19 691 ASN A N 1
ATOM 5316 C CA . ASN A 1 691 ? -17.951 25.460 -5.855 1.00 89.19 691 ASN A CA 1
ATOM 5317 C C . ASN A 1 691 ? -17.076 24.484 -6.651 1.00 89.19 691 ASN A C 1
ATOM 5319 O O . ASN A 1 691 ? -15.910 24.298 -6.307 1.00 89.19 691 ASN A O 1
ATOM 5323 N N . ASP A 1 692 ? -17.621 23.877 -7.705 1.00 87.69 692 ASP A N 1
ATOM 5324 C CA . ASP A 1 692 ? -16.920 22.852 -8.487 1.00 87.69 692 ASP A CA 1
ATOM 5325 C C . ASP A 1 692 ? -15.632 23.378 -9.130 1.00 87.69 692 ASP A C 1
ATOM 5327 O O . ASP A 1 692 ? -14.658 22.636 -9.232 1.00 87.69 692 ASP A O 1
ATOM 5331 N N . THR A 1 693 ? -15.555 24.679 -9.440 1.00 88.62 693 THR A N 1
ATOM 5332 C CA . THR A 1 693 ? -14.323 25.293 -9.967 1.00 88.62 693 THR A CA 1
ATOM 5333 C C . THR A 1 693 ? -13.167 25.292 -8.959 1.00 88.62 693 THR A C 1
ATOM 5335 O O . THR A 1 693 ? -12.023 25.521 -9.339 1.00 88.62 693 THR A O 1
ATOM 5338 N N . LEU A 1 694 ? -13.427 25.065 -7.662 1.00 83.25 694 LEU A N 1
ATOM 5339 C CA . LEU A 1 694 ? -12.370 24.912 -6.652 1.00 83.25 694 LEU A CA 1
ATOM 5340 C C . LEU A 1 694 ? -11.580 23.615 -6.847 1.00 83.25 694 LEU A C 1
ATOM 5342 O O . LEU A 1 694 ? -10.418 23.555 -6.455 1.00 83.25 694 LEU A O 1
ATOM 5346 N N . LEU A 1 695 ? -12.187 22.586 -7.449 1.00 85.88 695 LEU A N 1
ATOM 5347 C CA . LEU A 1 695 ? -11.522 21.304 -7.697 1.00 85.88 695 LEU A CA 1
ATOM 5348 C C . LEU A 1 695 ? -10.435 21.419 -8.773 1.00 85.88 695 LEU A C 1
ATOM 5350 O O . LEU A 1 695 ? -9.468 20.659 -8.733 1.00 85.88 695 LEU A O 1
ATOM 5354 N N . ASP A 1 696 ? -10.557 22.401 -9.671 1.00 87.75 696 ASP A N 1
ATOM 5355 C CA . ASP A 1 696 ? -9.558 22.704 -10.700 1.00 87.75 696 ASP A CA 1
ATOM 5356 C C . ASP A 1 696 ? -8.316 23.407 -10.126 1.00 87.75 696 ASP A C 1
ATOM 5358 O O . ASP A 1 696 ? -7.279 23.475 -10.785 1.00 87.75 696 ASP A O 1
ATOM 5362 N N . ILE A 1 697 ? -8.398 23.929 -8.893 1.00 90.44 697 ILE A N 1
ATOM 5363 C CA . ILE A 1 697 ? -7.299 24.612 -8.205 1.00 90.44 697 ILE A CA 1
ATOM 5364 C C . ILE A 1 697 ? -6.592 23.596 -7.289 1.00 90.44 697 ILE A C 1
ATOM 5366 O O . ILE A 1 697 ? -7.138 23.246 -6.239 1.00 90.44 697 ILE A O 1
ATOM 5370 N N . PRO A 1 698 ? -5.352 23.157 -7.601 1.00 88.25 698 PRO A N 1
ATOM 5371 C CA . PRO A 1 698 ? -4.688 22.085 -6.854 1.00 88.25 698 PRO A CA 1
ATOM 5372 C C . PRO A 1 698 ? -4.577 22.354 -5.348 1.00 88.25 698 PRO A C 1
ATOM 5374 O O . PRO A 1 698 ? -4.848 21.472 -4.541 1.00 88.25 698 PRO A O 1
ATOM 5377 N N . ALA A 1 699 ? -4.253 23.591 -4.957 1.00 89.00 699 ALA A N 1
ATOM 5378 C CA . ALA A 1 699 ? -4.128 23.971 -3.549 1.00 89.00 699 ALA A CA 1
ATOM 5379 C C . ALA A 1 699 ? -5.456 23.852 -2.776 1.00 89.00 699 ALA A C 1
ATOM 5381 O O . ALA A 1 699 ? -5.467 23.382 -1.639 1.00 89.00 699 ALA A O 1
ATOM 5382 N N . GLU A 1 700 ? -6.579 24.229 -3.393 1.00 91.62 700 GLU A N 1
ATOM 5383 C CA . GLU A 1 700 ? -7.902 24.120 -2.769 1.00 91.62 700 GLU A CA 1
ATOM 5384 C C . GLU A 1 700 ? -8.376 22.669 -2.710 1.00 91.62 700 GLU A C 1
ATOM 5386 O O . GLU A 1 700 ? -8.890 22.236 -1.677 1.00 91.62 700 GLU A O 1
ATOM 5391 N N . ARG A 1 701 ? -8.128 21.879 -3.763 1.00 91.75 701 ARG A N 1
ATOM 5392 C CA . ARG A 1 701 ? -8.409 20.437 -3.755 1.00 91.75 701 ARG A CA 1
ATOM 5393 C C . ARG A 1 701 ? -7.632 19.730 -2.636 1.00 91.75 701 ARG A C 1
ATOM 5395 O O . ARG A 1 701 ? -8.226 18.952 -1.888 1.00 91.75 701 ARG A O 1
ATOM 5402 N N . SER A 1 702 ? -6.350 20.054 -2.451 1.00 91.62 702 SER A N 1
ATOM 5403 C CA . SER A 1 702 ? -5.528 19.534 -1.347 1.00 91.62 702 SER A CA 1
ATOM 5404 C C . SER A 1 702 ? -6.010 20.019 0.027 1.00 91.62 702 SER A C 1
ATOM 5406 O O . SER A 1 702 ? -6.051 19.238 0.984 1.00 91.62 702 SER A O 1
ATOM 5408 N N . ARG A 1 703 ? -6.459 21.277 0.151 1.00 93.81 703 ARG A N 1
ATOM 5409 C CA . ARG A 1 703 ? -7.069 21.801 1.387 1.00 93.81 703 ARG A CA 1
ATOM 5410 C C . ARG A 1 703 ? -8.340 21.032 1.758 1.00 93.81 703 ARG A C 1
ATOM 5412 O O . ARG A 1 703 ? -8.476 20.596 2.901 1.00 93.81 703 ARG A O 1
ATOM 5419 N N . LEU A 1 704 ? -9.247 20.826 0.802 1.00 95.25 704 LEU A N 1
ATOM 5420 C CA . LEU A 1 704 ? -10.480 20.060 0.999 1.00 95.25 704 LEU A CA 1
ATOM 5421 C C . LEU A 1 704 ? -10.183 18.598 1.359 1.00 95.25 704 LEU A C 1
ATOM 5423 O O . LEU A 1 704 ? -10.773 18.080 2.306 1.00 95.25 704 LEU A O 1
ATOM 5427 N N . ALA A 1 705 ? -9.231 17.953 0.677 1.00 94.75 705 ALA A N 1
ATOM 5428 C CA . ALA A 1 705 ? -8.796 16.596 1.016 1.00 94.75 705 ALA A CA 1
ATOM 5429 C C . ALA A 1 705 ? -8.267 16.498 2.454 1.00 94.75 705 ALA A C 1
ATOM 5431 O O . ALA A 1 705 ? -8.600 15.556 3.173 1.00 94.75 705 ALA A O 1
ATOM 5432 N N . THR A 1 706 ? -7.492 17.496 2.888 1.00 95.12 706 THR A N 1
ATOM 5433 C CA . THR A 1 706 ? -6.933 17.565 4.244 1.00 95.12 706 THR A CA 1
ATOM 5434 C C . THR A 1 706 ? -8.038 17.698 5.295 1.00 95.12 706 THR A C 1
ATOM 5436 O O . THR A 1 706 ? -8.060 16.929 6.256 1.00 95.12 706 THR A O 1
ATOM 5439 N N . ILE A 1 707 ? -8.998 18.613 5.092 1.00 96.31 707 ILE A N 1
ATOM 5440 C CA . ILE A 1 707 ? -10.167 18.769 5.978 1.00 96.31 707 ILE A CA 1
ATOM 5441 C C . ILE A 1 707 ? -10.944 17.454 6.065 1.00 96.31 707 ILE A C 1
ATOM 5443 O O . ILE A 1 707 ? -11.247 16.979 7.158 1.00 96.31 707 ILE A O 1
ATOM 5447 N N . LEU A 1 708 ? -11.236 16.843 4.915 1.00 97.06 708 LEU A N 1
ATOM 5448 C CA . LEU A 1 708 ? -11.999 15.604 4.847 1.00 97.06 708 LEU A CA 1
ATOM 5449 C C . LEU A 1 708 ? -11.296 14.462 5.592 1.00 97.06 708 LEU A C 1
ATOM 5451 O O . LEU A 1 708 ? -11.942 13.759 6.366 1.00 97.06 708 LEU A O 1
ATOM 5455 N N . LEU A 1 709 ? -9.986 14.286 5.392 1.00 96.88 709 LEU A N 1
ATOM 5456 C CA . LEU A 1 709 ? -9.213 13.246 6.070 1.00 96.88 709 LEU A CA 1
ATOM 5457 C C . LEU A 1 709 ? -9.217 13.432 7.591 1.00 96.88 709 LEU A C 1
ATOM 5459 O O . LEU A 1 709 ? -9.450 12.466 8.319 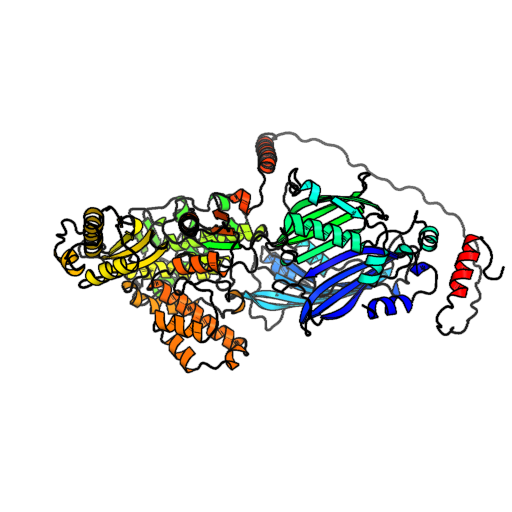1.00 96.88 709 LEU A O 1
ATOM 5463 N N . ILE A 1 710 ? -8.968 14.657 8.063 1.00 97.00 710 ILE A N 1
ATOM 5464 C CA . ILE A 1 710 ? -8.950 14.965 9.496 1.00 97.00 710 ILE A CA 1
ATOM 5465 C C . ILE A 1 710 ? -10.306 14.628 10.111 1.00 97.00 710 ILE A C 1
ATOM 5467 O O . ILE A 1 710 ? -10.356 13.890 11.087 1.00 97.00 710 ILE A O 1
ATOM 5471 N N . GLU A 1 711 ? -11.410 15.076 9.512 1.00 97.81 711 GLU A N 1
ATOM 5472 C CA . GLU A 1 711 ? -12.748 14.822 10.055 1.00 97.81 711 GLU A CA 1
ATOM 5473 C C . GLU A 1 711 ? -13.128 13.336 10.030 1.00 97.81 711 GLU A C 1
ATOM 5475 O O . GLU A 1 711 ? -13.704 12.840 11.000 1.00 97.81 711 GLU A O 1
ATOM 5480 N N . LEU A 1 712 ? -12.759 12.600 8.974 1.00 97.81 712 LEU A N 1
ATOM 5481 C CA . LEU A 1 712 ? -12.946 11.147 8.912 1.00 97.81 712 LEU A CA 1
ATOM 5482 C C . LEU A 1 712 ? -12.250 10.442 10.086 1.00 97.81 712 LEU A C 1
ATOM 5484 O O . LEU A 1 712 ? -12.879 9.641 10.778 1.00 97.81 712 LEU A O 1
ATOM 5488 N N . LEU A 1 713 ? -10.976 10.762 10.340 1.00 97.12 713 LEU A N 1
ATOM 5489 C CA . LEU A 1 713 ? -10.183 10.145 11.408 1.00 97.12 713 LEU A CA 1
ATOM 5490 C C . LEU A 1 713 ? -10.608 10.616 12.806 1.00 97.12 713 LEU A C 1
ATOM 5492 O O . LEU A 1 713 ? -10.655 9.808 13.735 1.00 97.12 713 LEU A O 1
ATOM 5496 N N . SER A 1 714 ? -10.958 11.895 12.963 1.00 96.44 714 SER A N 1
ATOM 5497 C CA . SER A 1 714 ? -11.461 12.456 14.219 1.00 96.44 714 SER A CA 1
ATOM 5498 C C . SER A 1 714 ? -12.747 11.764 14.656 1.00 96.44 714 SER A C 1
ATOM 5500 O O . SER A 1 714 ? -12.846 11.304 15.793 1.00 96.44 714 SER A O 1
ATOM 5502 N N . TYR A 1 715 ? -13.724 11.640 13.753 1.00 97.06 715 TYR A N 1
ATOM 5503 C CA . TYR A 1 715 ? -15.010 11.023 14.074 1.00 97.06 715 TYR A CA 1
ATOM 5504 C C . TYR A 1 715 ? -14.967 9.497 14.106 1.00 97.06 715 TYR A C 1
ATOM 5506 O O . TYR A 1 715 ? -15.823 8.901 14.763 1.00 97.06 715 TYR A O 1
ATOM 5514 N N . GLN A 1 716 ? -13.967 8.852 13.493 1.00 95.44 716 GLN A N 1
ATOM 5515 C CA . GLN A 1 716 ? -13.740 7.409 13.636 1.00 95.44 716 GLN A CA 1
ATOM 5516 C C . GLN A 1 716 ? -13.655 6.991 15.113 1.00 95.44 716 GLN A C 1
ATOM 5518 O O . GLN A 1 716 ? -14.134 5.918 15.476 1.00 95.44 716 GLN A O 1
ATOM 5523 N N . LEU A 1 717 ? -13.098 7.847 15.978 1.00 91.12 717 LEU A N 1
ATOM 5524 C CA . LEU A 1 717 ? -12.998 7.617 17.421 1.00 91.12 717 LEU A CA 1
ATOM 5525 C C . LEU A 1 717 ? -14.351 7.263 18.064 1.00 91.12 717 LEU A C 1
ATOM 5527 O O . LEU A 1 717 ? -14.414 6.383 18.921 1.00 91.12 717 LEU A O 1
ATOM 5531 N N . ALA A 1 718 ? -15.418 7.932 17.622 1.00 94.12 718 ALA A N 1
ATOM 5532 C CA . ALA A 1 718 ? -16.737 7.930 18.251 1.00 94.12 718 ALA A CA 1
ATOM 5533 C C . ALA A 1 718 ? -17.866 7.463 17.314 1.00 94.12 718 ALA A C 1
ATOM 5535 O O . ALA A 1 718 ? -19.041 7.693 17.599 1.00 94.12 718 ALA A O 1
ATOM 5536 N N . SER A 1 719 ? -17.514 6.837 16.188 1.00 95.88 719 SER A N 1
ATOM 5537 C CA . SER A 1 719 ? -18.476 6.393 15.176 1.00 95.88 719 SER A CA 1
ATOM 5538 C C . SER A 1 719 ? -18.260 4.930 14.794 1.00 95.88 719 SER A C 1
ATOM 5540 O O . SER A 1 719 ? -17.106 4.512 14.664 1.00 95.88 719 SER A O 1
ATOM 5542 N N . PRO A 1 720 ? -19.336 4.161 14.535 1.00 96.38 720 PRO A N 1
ATOM 5543 C CA . PRO A 1 720 ? -19.230 2.738 14.235 1.00 96.38 720 PRO A CA 1
ATOM 5544 C C . PRO A 1 720 ? -18.425 2.406 12.975 1.00 96.38 720 PRO A C 1
ATOM 5546 O O . PRO A 1 720 ? -18.600 3.030 11.927 1.00 96.38 720 PRO A O 1
ATOM 5549 N N . VAL A 1 721 ? -17.645 1.327 13.039 1.00 97.50 721 VAL A N 1
ATOM 5550 C CA . VAL A 1 721 ? -16.859 0.795 11.917 1.00 97.50 721 VAL A CA 1
ATOM 5551 C C . VAL A 1 721 ? -17.765 0.113 10.885 1.00 97.50 721 VAL A C 1
ATOM 5553 O O . VAL A 1 721 ? -18.400 -0.902 11.182 1.00 97.50 721 VAL A O 1
ATOM 5556 N N . GLN A 1 722 ? -17.799 0.630 9.653 1.00 97.50 722 GLN A N 1
ATOM 5557 C CA . GLN A 1 722 ? -18.635 0.151 8.540 1.00 97.50 722 GLN A CA 1
ATOM 5558 C C . GLN A 1 722 ? -17.971 -0.963 7.700 1.00 97.50 722 GLN A C 1
ATOM 5560 O O . GLN A 1 722 ? -17.966 -0.906 6.470 1.00 97.50 722 GLN A O 1
ATOM 5565 N N . TRP A 1 723 ? -17.427 -2.006 8.335 1.00 97.62 723 TRP A N 1
ATOM 5566 C CA . TRP A 1 723 ? -16.611 -3.022 7.645 1.00 97.62 723 TRP A CA 1
ATOM 5567 C C . TRP A 1 723 ? -17.379 -3.893 6.633 1.00 97.62 723 TRP A C 1
ATOM 5569 O O . TRP A 1 723 ? -16.810 -4.324 5.631 1.00 97.62 723 TRP A O 1
ATOM 5579 N N . ILE A 1 724 ? -18.682 -4.119 6.838 1.00 96.44 724 ILE A N 1
ATOM 5580 C CA . ILE A 1 724 ? -19.547 -4.776 5.839 1.00 96.44 724 ILE A CA 1
ATOM 5581 C C . ILE A 1 724 ? -19.522 -4.000 4.514 1.00 96.44 724 ILE A C 1
ATOM 5583 O O . ILE A 1 724 ? -19.347 -4.612 3.467 1.00 96.44 724 ILE A O 1
ATOM 5587 N N . LYS A 1 725 ? -19.634 -2.663 4.554 1.00 96.50 725 LYS A N 1
ATOM 5588 C CA . LYS A 1 725 ? -19.606 -1.826 3.342 1.00 96.50 725 LYS A CA 1
ATOM 5589 C C . LYS A 1 725 ? -18.238 -1.873 2.661 1.00 96.50 725 LYS A C 1
ATOM 5591 O O . LYS A 1 725 ? -18.178 -2.008 1.444 1.00 96.50 725 LYS A O 1
ATOM 5596 N N . THR A 1 726 ? -17.160 -1.852 3.451 1.00 96.94 726 THR A N 1
ATOM 5597 C CA . THR A 1 726 ? -15.794 -2.030 2.942 1.00 96.94 726 THR A CA 1
ATOM 5598 C C . THR A 1 726 ? -15.674 -3.339 2.162 1.00 96.94 726 THR A C 1
ATOM 5600 O O . THR A 1 726 ? -15.253 -3.325 1.011 1.00 96.94 726 THR A O 1
ATOM 5603 N N . GLN A 1 727 ? -16.093 -4.468 2.741 1.00 94.69 727 GLN A N 1
ATOM 5604 C CA . GLN A 1 727 ? -16.032 -5.766 2.059 1.00 94.69 727 GLN A CA 1
ATOM 5605 C C . GLN A 1 727 ? -16.959 -5.844 0.841 1.00 94.69 727 GLN A C 1
ATOM 5607 O O . GLN A 1 727 ? -16.556 -6.398 -0.179 1.00 94.69 727 GLN A O 1
ATOM 5612 N N . ASP A 1 728 ? -18.165 -5.268 0.914 1.00 92.44 728 ASP A N 1
ATOM 5613 C CA . ASP A 1 728 ? -19.071 -5.196 -0.236 1.00 92.44 728 ASP A CA 1
ATOM 5614 C C . ASP A 1 728 ? -18.408 -4.456 -1.405 1.00 92.44 728 ASP A C 1
ATOM 5616 O O . ASP A 1 728 ? -18.472 -4.924 -2.540 1.00 92.44 728 ASP A O 1
ATOM 5620 N N . TYR A 1 729 ? -17.733 -3.333 -1.139 1.00 92.88 729 TYR A N 1
ATOM 5621 C CA . TYR A 1 729 ? -16.980 -2.623 -2.167 1.00 92.88 729 TYR A CA 1
ATOM 5622 C C . TYR A 1 729 ? -15.838 -3.484 -2.717 1.00 92.88 729 TYR A C 1
ATOM 5624 O O . TYR A 1 729 ? -15.743 -3.660 -3.930 1.00 92.88 729 TYR A O 1
ATOM 5632 N N . LEU A 1 730 ? -15.000 -4.060 -1.850 1.00 92.81 730 LEU A N 1
ATOM 5633 C CA . LEU A 1 730 ? -13.826 -4.831 -2.272 1.00 92.81 730 LEU A CA 1
ATOM 5634 C C . LEU A 1 730 ? -14.198 -6.037 -3.148 1.00 92.81 730 LEU A C 1
ATOM 5636 O O . LEU A 1 730 ? -13.609 -6.229 -4.215 1.00 92.81 730 LEU A O 1
ATOM 5640 N N . PHE A 1 731 ? -15.185 -6.829 -2.727 1.00 90.25 731 PHE A N 1
ATOM 5641 C CA . PHE A 1 731 ? -15.514 -8.092 -3.389 1.00 90.25 731 PHE A CA 1
ATOM 5642 C C . PHE A 1 731 ? -16.559 -7.954 -4.500 1.00 90.25 731 PHE A C 1
ATOM 5644 O O . PHE A 1 731 ? -16.488 -8.702 -5.474 1.00 90.25 731 PHE A O 1
ATOM 5651 N N . ASN A 1 732 ? -17.492 -6.996 -4.410 1.00 87.00 732 ASN A N 1
ATOM 5652 C CA . ASN A 1 732 ? -18.574 -6.870 -5.396 1.00 87.00 732 ASN A CA 1
ATOM 5653 C C . ASN A 1 732 ? -18.370 -5.728 -6.402 1.00 87.00 732 ASN A C 1
ATOM 5655 O O . ASN A 1 732 ? -18.915 -5.807 -7.500 1.00 87.00 732 ASN A O 1
ATOM 5659 N N . ILE A 1 733 ? -17.619 -4.676 -6.052 1.00 87.38 733 ILE A N 1
ATOM 5660 C CA . ILE A 1 733 ? -17.459 -3.479 -6.900 1.00 87.38 733 ILE A CA 1
ATOM 5661 C C . ILE A 1 733 ? -16.047 -3.408 -7.487 1.00 87.38 733 ILE A C 1
ATOM 5663 O O . ILE A 1 733 ? -15.892 -3.358 -8.703 1.00 87.38 733 ILE A O 1
ATOM 5667 N N . ALA A 1 734 ? -15.018 -3.439 -6.640 1.00 86.62 734 ALA A N 1
ATOM 5668 C CA . ALA A 1 734 ? -13.625 -3.305 -7.061 1.00 86.62 734 ALA A CA 1
ATOM 5669 C C . ALA A 1 734 ? -13.086 -4.552 -7.777 1.00 86.62 734 ALA A C 1
ATOM 5671 O O . ALA A 1 734 ? -12.108 -4.456 -8.510 1.00 86.62 734 ALA A O 1
ATOM 5672 N N . GLY A 1 735 ? -13.707 -5.721 -7.577 1.00 85.19 735 GLY A N 1
ATOM 5673 C CA . GLY A 1 735 ? -13.278 -6.967 -8.215 1.00 85.19 735 GLY A CA 1
ATOM 5674 C C . GLY A 1 735 ? -11.910 -7.452 -7.732 1.00 85.19 735 GLY A C 1
ATOM 5675 O O . GLY A 1 735 ? -11.149 -8.008 -8.523 1.00 85.19 735 GLY A O 1
ATOM 5676 N N . VAL A 1 736 ? -11.595 -7.226 -6.452 1.00 89.56 736 VAL A N 1
ATOM 5677 C CA . VAL A 1 736 ? -10.335 -7.644 -5.824 1.00 89.56 736 VAL A CA 1
ATOM 5678 C C . VAL A 1 736 ? -10.082 -9.134 -6.059 1.00 89.56 736 VAL A C 1
ATOM 5680 O O . VAL A 1 736 ? -10.942 -9.973 -5.793 1.00 89.56 736 VAL A O 1
ATOM 5683 N N . GLN A 1 737 ? -8.875 -9.458 -6.521 1.00 90.75 737 GLN A N 1
ATOM 5684 C CA . GLN A 1 737 ? -8.429 -10.833 -6.753 1.00 90.75 737 GLN A CA 1
ATOM 5685 C C . GLN A 1 737 ? -7.614 -11.374 -5.578 1.00 90.75 737 GLN A C 1
ATOM 5687 O O . GLN A 1 737 ? -7.621 -12.578 -5.338 1.00 90.75 737 GLN A O 1
ATOM 5692 N N . ARG A 1 738 ? -6.942 -10.495 -4.827 1.00 93.94 738 ARG A N 1
ATOM 5693 C CA . ARG A 1 738 ? -6.111 -10.851 -3.675 1.00 93.94 738 ARG A CA 1
ATOM 5694 C C . ARG A 1 738 ? -6.309 -9.861 -2.529 1.00 93.94 738 ARG A C 1
ATOM 5696 O O . ARG A 1 738 ? -6.223 -8.654 -2.725 1.00 93.94 738 ARG A O 1
ATOM 5703 N N . MET A 1 739 ? -6.535 -10.361 -1.322 1.00 96.75 739 MET A N 1
ATOM 5704 C CA . MET A 1 739 ? -6.567 -9.579 -0.088 1.00 96.75 739 MET A CA 1
ATOM 5705 C C . MET A 1 739 ? -5.400 -10.001 0.797 1.00 96.75 739 MET A C 1
ATOM 5707 O O . MET A 1 739 ? -5.343 -11.152 1.220 1.00 96.75 739 MET A O 1
ATOM 5711 N N . VAL A 1 740 ? -4.493 -9.069 1.090 1.00 97.94 740 VAL A N 1
ATOM 5712 C CA . VAL A 1 740 ? -3.351 -9.293 1.984 1.00 97.94 740 VAL A CA 1
ATOM 5713 C C . VAL A 1 740 ? -3.613 -8.604 3.317 1.00 97.94 740 VAL A C 1
ATOM 5715 O O . VAL A 1 740 ? -3.672 -7.378 3.396 1.00 97.94 740 VAL A O 1
ATOM 5718 N N . GLU A 1 741 ? -3.769 -9.396 4.370 1.00 98.00 741 GLU A N 1
ATOM 5719 C CA . GLU A 1 741 ? -3.901 -8.936 5.744 1.00 98.00 741 GLU A CA 1
ATOM 5720 C C . GLU A 1 741 ? -2.531 -8.740 6.397 1.00 98.00 741 GLU A C 1
ATOM 5722 O O . GLU A 1 741 ? -1.725 -9.669 6.503 1.00 98.00 741 GLU A O 1
ATOM 5727 N N . ILE A 1 742 ? -2.303 -7.519 6.881 1.00 97.69 742 ILE A N 1
ATOM 5728 C CA . ILE A 1 742 ? -1.107 -7.109 7.607 1.00 97.69 742 ILE A CA 1
ATOM 5729 C C . ILE A 1 742 ? -1.484 -6.878 9.068 1.00 97.69 742 ILE A C 1
ATOM 5731 O O . ILE A 1 742 ? -2.221 -5.954 9.426 1.00 97.69 742 ILE A O 1
ATOM 5735 N N . GLY A 1 743 ? -0.961 -7.747 9.920 1.00 94.12 743 GLY A N 1
ATOM 5736 C CA . GLY A 1 743 ? -1.232 -7.760 11.344 1.00 94.12 743 GLY A CA 1
ATOM 5737 C C . GLY A 1 743 ? -0.612 -8.988 12.005 1.00 94.12 743 GLY A C 1
ATOM 5738 O O . GLY A 1 743 ? -0.098 -9.857 11.307 1.00 94.12 743 GLY A O 1
ATOM 5739 N N . PRO A 1 744 ? -0.645 -9.089 13.342 1.00 92.25 744 PRO A N 1
ATOM 5740 C CA . PRO A 1 744 ? -0.071 -10.241 14.037 1.00 92.25 744 PRO A CA 1
ATOM 5741 C C . PRO A 1 744 ? -0.935 -11.515 13.980 1.00 92.25 744 PRO A C 1
ATOM 5743 O O . PRO A 1 744 ? -0.466 -12.575 14.400 1.00 92.25 744 PRO A O 1
ATOM 5746 N N . SER A 1 745 ? -2.205 -11.415 13.568 1.00 90.75 745 SER A N 1
ATOM 5747 C CA . SER A 1 745 ? -3.167 -12.529 13.516 1.00 90.75 745 SER A CA 1
ATOM 5748 C C . SER A 1 745 ? -4.139 -12.373 12.332 1.00 90.75 745 SER A C 1
ATOM 5750 O O . SER A 1 745 ? -4.510 -11.238 12.044 1.00 90.75 745 SER A O 1
ATOM 5752 N N . PRO A 1 746 ? -4.624 -13.471 11.709 1.00 93.81 746 PRO A N 1
ATOM 5753 C CA . PRO A 1 746 ? -5.448 -13.453 10.488 1.00 93.81 746 PRO A CA 1
ATOM 5754 C C . PRO A 1 746 ? -6.949 -13.195 10.754 1.00 93.81 746 PRO A C 1
ATOM 5756 O O . PRO A 1 746 ? -7.818 -14.003 10.407 1.00 93.81 746 PRO A O 1
ATOM 5759 N N . VAL A 1 747 ? -7.270 -12.104 11.447 1.00 93.19 747 VAL A N 1
ATOM 5760 C CA . VAL A 1 747 ? -8.637 -11.781 11.890 1.00 93.19 747 VAL A CA 1
ATOM 5761 C C . VAL A 1 747 ? -9.528 -11.371 10.713 1.00 93.19 747 VAL A C 1
ATOM 5763 O O . VAL A 1 747 ? -10.657 -11.851 10.584 1.00 93.19 747 VAL A O 1
ATOM 5766 N N . LEU A 1 748 ? -9.035 -10.492 9.843 1.00 96.44 748 LEU A N 1
ATOM 5767 C CA . LEU A 1 748 ? -9.772 -9.938 8.709 1.00 96.44 748 LEU A CA 1
ATOM 5768 C C . LEU A 1 748 ? -9.926 -10.955 7.579 1.00 96.44 748 LEU A C 1
ATOM 5770 O O . LEU A 1 748 ? -10.989 -11.001 6.966 1.00 96.44 748 LEU A O 1
ATOM 5774 N N . CYS A 1 749 ? -8.935 -11.819 7.349 1.00 95.62 749 CYS A N 1
ATOM 5775 C CA . CYS A 1 749 ? -9.061 -12.991 6.487 1.00 95.62 749 CYS A CA 1
ATOM 5776 C C . CYS A 1 749 ? -10.206 -13.892 6.958 1.00 95.62 749 CYS A C 1
ATOM 5778 O O . CYS A 1 749 ? -11.002 -14.339 6.137 1.00 95.62 749 CYS A O 1
ATOM 5780 N N . GLY A 1 750 ? -10.339 -14.115 8.270 1.00 94.38 750 GLY A N 1
ATOM 5781 C CA . GLY A 1 750 ? -11.460 -14.870 8.833 1.00 94.38 750 GLY A CA 1
ATOM 5782 C C . GLY A 1 750 ? -12.821 -14.215 8.567 1.00 94.38 750 GLY A C 1
ATOM 5783 O O . GLY A 1 750 ? -13.774 -14.901 8.199 1.00 94.38 750 GLY A O 1
ATOM 5784 N N . MET A 1 751 ? -12.919 -12.888 8.707 1.00 94.62 751 MET A N 1
ATOM 5785 C CA . MET A 1 751 ? -14.147 -12.142 8.386 1.00 94.62 751 MET A CA 1
ATOM 5786 C C . MET A 1 751 ? -14.482 -12.202 6.890 1.00 94.62 751 MET A C 1
ATOM 5788 O O . MET A 1 751 ? -15.626 -12.470 6.527 1.00 94.62 751 MET A O 1
ATOM 5792 N N . ALA A 1 752 ? -13.482 -12.006 6.031 1.00 94.50 752 ALA A N 1
ATOM 5793 C CA . ALA A 1 752 ? -13.631 -12.055 4.582 1.00 94.50 752 ALA A CA 1
ATOM 5794 C C . ALA A 1 752 ? -14.054 -13.438 4.082 1.00 94.50 752 ALA A C 1
ATOM 5796 O O . ALA A 1 752 ? -14.929 -13.522 3.224 1.00 94.50 752 ALA A O 1
ATOM 5797 N N . ALA A 1 753 ? -13.494 -14.514 4.645 1.00 93.19 753 ALA A N 1
ATOM 5798 C CA . ALA A 1 753 ? -13.872 -15.882 4.297 1.00 93.19 753 ALA A CA 1
ATOM 5799 C C . ALA A 1 753 ? -15.374 -16.112 4.513 1.00 93.19 753 ALA A C 1
ATOM 5801 O O . ALA A 1 753 ? -16.071 -16.533 3.594 1.00 93.19 753 ALA A O 1
ATOM 5802 N N . LYS A 1 754 ? -15.896 -15.716 5.679 1.00 91.94 754 LYS A N 1
ATOM 5803 C CA . LYS A 1 754 ? -17.333 -15.801 5.980 1.00 91.94 754 LYS A CA 1
ATOM 5804 C C . LYS A 1 754 ? -18.187 -14.947 5.044 1.00 91.94 754 LYS A C 1
ATOM 5806 O O . LYS A 1 754 ? -19.263 -15.370 4.631 1.00 91.94 754 LYS A O 1
ATOM 5811 N N . THR A 1 755 ? -17.722 -13.743 4.705 1.00 90.75 755 THR A N 1
ATOM 5812 C CA . THR A 1 755 ? -18.413 -12.874 3.742 1.00 90.75 755 THR A CA 1
ATOM 5813 C C . THR A 1 755 ? -18.491 -13.533 2.363 1.00 90.75 755 THR A C 1
ATOM 5815 O O . THR A 1 755 ? -19.557 -13.535 1.755 1.00 90.75 755 THR A O 1
ATOM 5818 N N . LEU A 1 756 ? -17.394 -14.124 1.880 1.00 89.50 756 LEU A N 1
ATOM 5819 C CA . LEU A 1 756 ? -17.337 -14.797 0.581 1.00 89.50 756 LEU A CA 1
ATOM 5820 C C . LEU A 1 756 ? -18.122 -16.114 0.555 1.00 89.50 756 LEU A C 1
ATOM 5822 O O . LEU A 1 756 ? -18.677 -16.453 -0.480 1.00 89.50 756 LEU A O 1
ATOM 5826 N N . GLU A 1 757 ? -18.217 -16.844 1.667 1.00 86.88 757 GLU A N 1
ATOM 5827 C CA . GLU A 1 757 ? -19.082 -18.030 1.775 1.00 86.88 757 GLU A CA 1
ATOM 5828 C C . GLU A 1 757 ? -20.571 -17.670 1.671 1.00 86.88 757 GLU A C 1
ATOM 5830 O O . GLU A 1 757 ? -21.353 -18.414 1.079 1.00 86.88 757 GLU A O 1
ATOM 5835 N N . ALA A 1 758 ? -20.965 -16.515 2.216 1.00 79.31 758 ALA A N 1
ATOM 5836 C CA . ALA A 1 758 ? -22.345 -16.037 2.178 1.00 79.31 758 ALA A CA 1
ATOM 5837 C C . ALA A 1 758 ? -22.774 -15.505 0.798 1.00 79.31 758 ALA A C 1
ATOM 5839 O O . ALA A 1 758 ? -23.970 -15.426 0.512 1.00 79.31 758 ALA A O 1
ATOM 5840 N N . VAL A 1 759 ? -21.823 -15.126 -0.060 1.00 70.38 759 VAL A N 1
ATOM 5841 C CA . VAL A 1 759 ? -22.087 -14.634 -1.416 1.00 70.38 759 VAL A CA 1
ATOM 5842 C C . VAL A 1 759 ? -21.783 -15.769 -2.391 1.00 70.38 759 VAL A C 1
ATOM 5844 O O . VAL A 1 759 ? -20.632 -16.144 -2.560 1.00 70.38 759 VAL A O 1
ATOM 5847 N N . SER A 1 760 ? -22.797 -16.319 -3.066 1.00 56.16 760 SER A N 1
ATOM 5848 C CA . SER A 1 760 ? -22.637 -17.369 -4.090 1.00 56.16 760 SER A CA 1
ATOM 5849 C C . SER A 1 760 ? -21.951 -16.851 -5.368 1.00 56.16 760 SER A C 1
ATOM 5851 O O . SER A 1 760 ? -22.517 -16.919 -6.458 1.00 56.16 760 SER A O 1
ATOM 5853 N N . SER A 1 761 ? -20.754 -16.274 -5.254 1.00 55.88 761 SER A N 1
ATOM 5854 C CA . SER A 1 761 ? -19.975 -15.780 -6.384 1.00 55.88 761 SER A CA 1
ATOM 5855 C C . SER A 1 761 ? -18.975 -16.843 -6.845 1.00 55.88 761 SER A C 1
ATOM 5857 O O . SER A 1 761 ? -18.338 -17.542 -6.057 1.00 55.88 761 SER A O 1
ATOM 5859 N N . SER A 1 762 ? -18.815 -16.958 -8.160 1.00 52.69 762 SER A N 1
ATOM 5860 C CA . SER A 1 762 ? -17.780 -17.775 -8.801 1.00 52.69 762 SER A CA 1
ATOM 5861 C C . SER A 1 762 ? -16.373 -17.167 -8.684 1.00 52.69 762 SER A C 1
ATOM 5863 O O . SER A 1 762 ? -15.405 -17.784 -9.122 1.00 52.69 762 SER A O 1
ATOM 5865 N N . LYS A 1 763 ? -16.237 -15.968 -8.097 1.00 57.53 763 LYS A N 1
ATOM 5866 C CA . LYS A 1 763 ? -14.969 -15.246 -7.945 1.00 57.53 763 LYS A CA 1
ATOM 5867 C C . LYS A 1 763 ? -14.490 -15.340 -6.497 1.00 57.53 763 LYS A C 1
ATOM 5869 O O . LYS A 1 763 ? -14.916 -14.566 -5.645 1.00 57.53 763 LYS A O 1
ATOM 5874 N N . LYS A 1 764 ? -13.584 -16.279 -6.217 1.00 72.94 764 LYS A N 1
ATOM 5875 C CA . LYS A 1 764 ? -12.917 -16.366 -4.912 1.00 72.94 764 LYS A CA 1
ATOM 5876 C C . LYS A 1 764 ? -11.656 -15.508 -4.933 1.00 72.94 764 LYS A C 1
ATOM 5878 O O . LYS A 1 764 ? -10.696 -15.856 -5.610 1.00 72.94 764 LYS A O 1
ATOM 5883 N N . ALA A 1 765 ? -11.679 -14.391 -4.209 1.00 88.12 765 ALA A N 1
ATOM 5884 C CA . ALA A 1 765 ? -10.463 -13.647 -3.913 1.00 88.12 765 ALA A CA 1
ATOM 5885 C C . ALA A 1 765 ? -9.532 -14.504 -3.038 1.00 88.12 765 ALA A C 1
ATOM 5887 O O . ALA A 1 765 ? -9.990 -15.200 -2.129 1.00 88.12 765 ALA A O 1
ATOM 5888 N N . GLU A 1 766 ? -8.232 -14.445 -3.300 1.00 93.75 766 GLU A N 1
ATOM 5889 C CA . GLU A 1 766 ? -7.205 -15.091 -2.487 1.00 93.75 766 GLU A CA 1
ATOM 5890 C C . GLU A 1 766 ? -7.055 -14.333 -1.158 1.00 93.75 766 GLU A C 1
ATOM 5892 O O . GLU A 1 766 ? -6.815 -13.126 -1.159 1.00 93.75 766 GLU A O 1
ATOM 5897 N N . LEU A 1 767 ? -7.220 -15.016 -0.021 1.00 95.88 767 LEU A N 1
ATOM 5898 C CA . LEU A 1 767 ? -7.148 -14.405 1.311 1.00 95.88 767 LEU A CA 1
ATOM 5899 C C . LEU A 1 767 ? -5.826 -14.777 1.987 1.00 95.88 767 LEU A C 1
ATOM 5901 O O . LEU A 1 767 ? -5.691 -15.885 2.510 1.00 95.88 767 LEU A O 1
ATOM 5905 N N . LEU A 1 768 ? -4.878 -13.844 2.001 1.00 97.25 768 LEU A N 1
ATOM 5906 C CA . LEU A 1 768 ? -3.509 -14.059 2.462 1.00 97.25 768 LEU A CA 1
ATOM 5907 C C . LEU A 1 768 ? -3.218 -13.264 3.733 1.00 97.25 768 LEU A C 1
ATOM 5909 O O . LEU A 1 768 ? -3.552 -12.088 3.818 1.00 97.25 768 LEU A O 1
ATOM 5913 N N . HIS A 1 769 ? -2.542 -13.874 4.697 1.00 97.38 769 HIS A N 1
ATOM 5914 C CA . HIS A 1 769 ? -2.062 -13.229 5.915 1.00 97.38 769 HIS A CA 1
ATOM 5915 C C . HIS A 1 769 ? -0.534 -13.219 5.946 1.00 97.38 769 HIS A C 1
ATOM 5917 O O . HIS A 1 769 ? 0.091 -14.260 5.745 1.00 97.38 769 HIS A O 1
ATOM 5923 N N . ILE A 1 770 ? 0.055 -12.065 6.270 1.00 94.75 770 ILE A N 1
ATOM 5924 C CA . ILE A 1 770 ? 1.496 -11.790 6.146 1.00 94.75 770 ILE A CA 1
ATOM 5925 C C . ILE A 1 770 ? 2.413 -12.857 6.770 1.00 94.75 770 ILE A C 1
ATOM 5927 O O . ILE A 1 770 ? 3.401 -13.241 6.154 1.00 94.75 770 ILE A O 1
ATOM 5931 N N . GLU A 1 771 ? 2.088 -13.379 7.959 1.00 91.56 771 GLU A N 1
ATOM 5932 C CA . GLU A 1 771 ? 2.915 -14.410 8.614 1.00 91.56 771 GLU A CA 1
ATOM 5933 C C . GLU A 1 771 ? 2.547 -15.836 8.175 1.00 91.56 771 GLU A C 1
ATOM 5935 O O . GLU A 1 771 ? 3.402 -16.716 8.160 1.00 91.56 771 GLU A O 1
ATOM 5940 N N . ARG A 1 772 ? 1.270 -16.087 7.849 1.00 93.88 772 ARG A N 1
ATOM 5941 C CA . ARG A 1 772 ? 0.766 -17.446 7.562 1.00 93.88 772 ARG A CA 1
ATOM 5942 C C . ARG A 1 772 ? 1.114 -17.860 6.138 1.00 93.88 772 ARG A C 1
ATOM 5944 O O . ARG A 1 772 ? 1.557 -18.978 5.913 1.00 93.88 772 ARG A O 1
ATOM 5951 N N . ASP A 1 773 ? 0.919 -16.936 5.205 1.00 95.06 773 ASP A N 1
ATOM 5952 C CA . ASP A 1 773 ? 1.043 -17.151 3.767 1.00 95.06 773 ASP A CA 1
ATOM 5953 C C . ASP A 1 773 ? 2.238 -16.367 3.208 1.00 95.06 773 ASP A C 1
ATOM 5955 O O . ASP A 1 773 ? 2.217 -15.897 2.069 1.00 95.06 773 ASP A O 1
ATOM 5959 N N . HIS A 1 774 ? 3.283 -16.212 4.031 1.00 92.00 774 HIS A N 1
ATOM 5960 C CA . HIS A 1 774 ? 4.512 -15.495 3.694 1.00 92.00 774 HIS A CA 1
ATOM 5961 C C . HIS A 1 774 ? 5.057 -15.934 2.331 1.00 92.00 774 HIS A C 1
ATOM 5963 O O . HIS A 1 774 ? 5.338 -15.097 1.483 1.00 92.00 774 HIS A O 1
ATOM 5969 N N . ASP A 1 775 ? 5.138 -17.242 2.085 1.00 91.25 775 ASP A N 1
ATOM 5970 C CA . ASP A 1 775 ? 5.669 -17.788 0.833 1.00 91.25 775 ASP A CA 1
ATOM 5971 C C . ASP A 1 775 ? 4.884 -17.326 -0.400 1.00 91.25 775 ASP A C 1
ATOM 5973 O O . ASP A 1 775 ? 5.483 -16.937 -1.398 1.00 91.25 775 ASP A O 1
ATOM 5977 N N . ALA A 1 776 ? 3.551 -17.303 -0.318 1.00 91.44 776 ALA A N 1
ATOM 5978 C CA . ALA A 1 776 ? 2.694 -16.864 -1.416 1.00 91.44 776 ALA A CA 1
ATOM 5979 C C . ALA A 1 776 ? 2.809 -15.351 -1.664 1.00 91.44 776 ALA A C 1
ATOM 5981 O O . ALA A 1 776 ? 2.813 -14.907 -2.811 1.00 91.44 776 ALA A O 1
ATOM 5982 N N . ILE A 1 777 ? 2.935 -14.555 -0.596 1.00 93.50 777 ILE A N 1
ATOM 5983 C CA . ILE A 1 777 ? 3.081 -13.093 -0.683 1.00 93.50 777 ILE A CA 1
ATOM 5984 C C . ILE A 1 777 ? 4.470 -12.706 -1.211 1.00 93.50 777 ILE A C 1
ATOM 5986 O O . ILE A 1 777 ? 4.585 -11.755 -1.980 1.00 93.50 777 ILE A O 1
ATOM 5990 N N . TYR A 1 778 ? 5.513 -13.433 -0.802 1.00 92.31 778 TYR A N 1
ATOM 5991 C CA . TYR A 1 778 ? 6.918 -13.158 -1.122 1.00 92.31 778 TYR A CA 1
ATOM 5992 C C . TYR A 1 778 ? 7.427 -13.938 -2.339 1.00 92.31 778 TYR A C 1
ATOM 5994 O O . TYR A 1 778 ? 8.591 -13.792 -2.704 1.00 92.31 778 TYR A O 1
ATOM 6002 N N . TYR A 1 779 ? 6.569 -14.752 -2.961 1.00 90.88 779 TYR A N 1
ATOM 6003 C CA . TYR A 1 779 ? 6.907 -15.626 -4.085 1.00 90.88 779 TYR A CA 1
ATOM 6004 C C . TYR A 1 779 ? 8.067 -16.593 -3.786 1.00 90.88 779 TYR A C 1
ATOM 6006 O O . TYR A 1 779 ? 8.885 -16.874 -4.657 1.00 90.88 779 TYR A O 1
ATOM 6014 N N . VAL A 1 780 ? 8.127 -17.120 -2.560 1.00 84.69 780 VAL A N 1
ATOM 6015 C CA . VAL A 1 780 ? 9.139 -18.101 -2.139 1.00 84.69 780 VAL A CA 1
ATOM 6016 C C . VAL A 1 780 ? 8.644 -19.508 -2.459 1.00 84.69 780 VAL A C 1
ATOM 6018 O O . VAL A 1 780 ? 7.605 -19.926 -1.951 1.00 84.69 780 VAL A O 1
ATOM 6021 N N . GLN A 1 781 ? 9.395 -20.265 -3.260 1.00 74.25 781 GLN A N 1
ATOM 6022 C CA . GLN A 1 781 ? 9.053 -21.655 -3.564 1.00 74.25 781 GLN A CA 1
ATOM 6023 C C . GLN A 1 781 ? 9.562 -22.628 -2.479 1.00 74.25 781 GLN A C 1
ATOM 6025 O O . GLN A 1 781 ? 10.569 -22.362 -1.812 1.00 74.25 781 GLN A O 1
ATOM 6030 N N . PRO A 1 782 ? 8.909 -23.795 -2.300 1.00 59.75 782 PRO A N 1
ATOM 6031 C CA . PRO A 1 782 ? 9.358 -24.825 -1.361 1.00 59.75 782 PRO A CA 1
ATOM 6032 C C . PRO A 1 782 ? 10.779 -25.341 -1.642 1.00 59.75 782 PRO A C 1
ATOM 6034 O O . PRO A 1 782 ? 11.529 -25.618 -0.706 1.00 59.75 782 PRO A O 1
ATOM 6037 N N . GLU A 1 783 ? 11.175 -25.442 -2.914 1.00 55.59 783 GLU A N 1
ATOM 6038 C CA . GLU A 1 783 ? 12.512 -25.903 -3.325 1.00 55.59 783 GLU A CA 1
ATOM 6039 C C . GLU A 1 783 ? 13.611 -24.896 -2.946 1.00 55.59 783 GLU A C 1
ATOM 6041 O O . GLU A 1 783 ? 14.675 -25.284 -2.457 1.00 55.59 783 GLU A O 1
ATOM 6046 N N . SER A 1 784 ? 13.315 -23.596 -3.025 1.00 52.50 784 SER A N 1
ATOM 6047 C CA . SER A 1 784 ? 14.194 -22.507 -2.579 1.00 52.50 784 SER A CA 1
ATOM 6048 C C . SER A 1 784 ? 14.490 -22.575 -1.077 1.00 52.50 784 SER A C 1
ATOM 6050 O O . SER A 1 784 ? 15.587 -22.234 -0.633 1.00 52.50 784 SER A O 1
ATOM 6052 N N . LYS A 1 785 ? 13.547 -23.081 -0.265 1.00 51.72 785 LYS A N 1
ATOM 6053 C CA . LYS A 1 785 ? 13.772 -23.308 1.174 1.00 51.72 785 LYS A CA 1
ATOM 6054 C C . LYS A 1 785 ? 14.785 -24.415 1.444 1.00 51.72 785 LYS A C 1
ATOM 6056 O O . LYS A 1 785 ? 15.537 -24.302 2.407 1.00 51.72 785 LYS A O 1
ATOM 6061 N N . LEU A 1 786 ? 14.833 -25.467 0.624 1.00 44.84 786 LEU A N 1
ATOM 6062 C CA . LEU A 1 786 ? 15.834 -26.531 0.761 1.00 44.84 786 LEU A CA 1
ATOM 6063 C C . LEU A 1 786 ? 17.244 -25.990 0.504 1.00 44.84 786 LEU A C 1
ATOM 6065 O O . LEU A 1 786 ? 18.133 -26.217 1.322 1.00 44.84 786 LEU A O 1
ATOM 6069 N N . LEU A 1 787 ? 17.425 -25.207 -0.563 1.00 45.69 787 LEU A N 1
ATOM 6070 C CA . LEU A 1 787 ? 18.691 -24.530 -0.866 1.00 45.69 787 LEU A CA 1
ATOM 6071 C C . LEU A 1 787 ? 19.096 -23.530 0.227 1.00 45.69 787 LEU A C 1
ATOM 6073 O O . LEU A 1 787 ? 20.238 -23.555 0.686 1.00 45.69 787 LEU A O 1
ATOM 6077 N N . ASN A 1 788 ? 18.161 -22.714 0.721 1.00 45.53 788 ASN A N 1
ATOM 6078 C CA . ASN A 1 788 ? 18.440 -21.749 1.787 1.00 45.53 788 ASN A CA 1
ATOM 6079 C C . ASN A 1 788 ? 18.744 -22.415 3.135 1.00 45.53 788 ASN A C 1
ATOM 6081 O O . ASN A 1 788 ? 19.627 -21.953 3.853 1.00 45.53 788 ASN A O 1
ATOM 6085 N N . ASN A 1 789 ? 18.086 -23.528 3.468 1.00 45.44 789 ASN A N 1
ATOM 6086 C CA . ASN A 1 789 ? 18.385 -24.290 4.682 1.00 45.44 789 ASN A CA 1
ATOM 6087 C C . ASN A 1 789 ? 19.744 -24.999 4.597 1.00 45.44 789 ASN A C 1
ATOM 6089 O O . ASN A 1 789 ? 20.456 -25.063 5.598 1.00 45.44 789 ASN A O 1
ATOM 6093 N N . LEU A 1 790 ? 20.136 -25.488 3.416 1.00 42.88 790 LEU A N 1
ATOM 6094 C CA . LEU A 1 790 ? 21.462 -26.068 3.176 1.00 42.88 790 LEU A CA 1
ATOM 6095 C C . LEU A 1 790 ? 22.564 -25.002 3.269 1.00 42.88 790 LEU A C 1
ATOM 6097 O O . LEU A 1 790 ? 23.586 -25.233 3.914 1.00 42.88 790 LEU A O 1
ATOM 6101 N N . ASN A 1 791 ? 22.330 -23.813 2.710 1.00 42.78 791 ASN A N 1
ATOM 6102 C CA . ASN A 1 791 ? 23.259 -22.685 2.794 1.00 42.78 791 ASN A CA 1
ATOM 6103 C C . ASN A 1 791 ? 23.348 -22.115 4.220 1.00 42.78 791 ASN A C 1
ATOM 6105 O O . ASN A 1 791 ? 24.444 -21.842 4.703 1.00 42.78 791 ASN A O 1
ATOM 6109 N N . ALA A 1 792 ? 22.232 -22.005 4.946 1.00 39.59 792 ALA A N 1
ATOM 6110 C CA . ALA A 1 792 ? 22.228 -21.610 6.355 1.00 39.59 792 ALA A CA 1
ATOM 6111 C C . ALA A 1 792 ? 22.948 -22.643 7.240 1.00 39.59 792 ALA A C 1
ATOM 6113 O O . ALA A 1 792 ? 23.728 -22.265 8.116 1.00 39.59 792 ALA A O 1
ATOM 6114 N N . ALA A 1 793 ? 22.765 -23.942 6.978 1.00 38.62 793 ALA A N 1
ATOM 6115 C CA . ALA A 1 793 ? 23.508 -25.005 7.651 1.00 38.62 793 ALA A CA 1
ATOM 6116 C C . ALA A 1 793 ? 25.015 -24.939 7.343 1.00 38.62 793 ALA A C 1
ATOM 6118 O O . ALA A 1 793 ? 25.821 -25.136 8.256 1.00 38.62 793 ALA A O 1
ATOM 6119 N N . ALA A 1 794 ? 25.399 -24.593 6.107 1.00 39.12 794 ALA A N 1
ATOM 6120 C CA . ALA A 1 794 ? 26.788 -24.377 5.693 1.00 39.12 794 ALA A CA 1
ATOM 6121 C C . ALA A 1 794 ? 27.419 -23.133 6.352 1.00 39.12 794 ALA A C 1
ATOM 6123 O O . ALA A 1 794 ? 28.579 -23.166 6.758 1.00 39.12 794 ALA A O 1
ATOM 6124 N N . ILE A 1 795 ? 26.653 -22.053 6.543 1.00 38.62 795 ILE A N 1
ATOM 6125 C CA . ILE A 1 795 ? 27.107 -20.834 7.237 1.00 38.62 795 ILE A CA 1
ATOM 6126 C C . ILE A 1 795 ? 27.286 -21.089 8.745 1.00 38.62 795 ILE A C 1
ATOM 6128 O O . ILE A 1 795 ? 28.251 -20.601 9.341 1.00 38.62 795 ILE A O 1
ATOM 6132 N N . VAL A 1 796 ? 26.421 -21.904 9.361 1.00 36.09 796 VAL A N 1
ATOM 6133 C CA . VAL A 1 796 ? 26.559 -22.321 10.772 1.00 36.09 796 VAL A CA 1
ATOM 6134 C C . VAL A 1 796 ? 27.733 -23.292 10.966 1.00 36.09 796 VAL A C 1
ATOM 6136 O O . VAL A 1 796 ? 28.417 -23.226 11.986 1.00 36.09 796 VAL A O 1
ATOM 6139 N N . THR A 1 797 ? 28.045 -24.141 9.981 1.00 31.89 797 THR A N 1
ATOM 6140 C CA . THR A 1 797 ? 29.252 -24.992 10.033 1.00 31.89 797 THR A CA 1
ATOM 6141 C C . THR A 1 797 ? 30.540 -24.214 9.746 1.00 31.89 797 THR A C 1
ATOM 6143 O O . THR A 1 797 ? 31.559 -24.484 10.382 1.00 31.89 797 THR A O 1
ATOM 6146 N N . ALA A 1 798 ? 30.507 -23.185 8.892 1.00 33.97 798 ALA A N 1
ATOM 6147 C CA . ALA A 1 798 ? 31.659 -22.318 8.622 1.00 33.97 798 ALA A CA 1
ATOM 6148 C C . ALA A 1 798 ? 32.016 -21.381 9.796 1.00 33.97 798 ALA A C 1
ATOM 6150 O O . ALA A 1 798 ? 33.169 -20.976 9.934 1.00 33.97 798 ALA A O 1
ATOM 6151 N N . THR A 1 799 ? 31.067 -21.071 10.687 1.00 31.69 799 THR A N 1
ATOM 6152 C CA . THR A 1 799 ? 31.310 -20.224 11.873 1.00 31.69 799 THR A CA 1
ATOM 6153 C C . THR A 1 799 ? 31.839 -20.982 13.098 1.00 31.69 799 THR A C 1
ATOM 6155 O O . THR A 1 799 ? 32.231 -20.340 14.073 1.00 31.69 799 THR A O 1
ATOM 6158 N N . GLN A 1 800 ? 31.947 -22.318 13.053 1.00 29.38 800 GLN A N 1
ATOM 6159 C CA . GLN A 1 800 ? 32.538 -23.124 14.138 1.00 29.38 800 GLN A CA 1
ATOM 6160 C C . GLN A 1 800 ? 33.872 -23.809 13.803 1.00 29.38 800 GLN A C 1
ATOM 6162 O O . GLN A 1 800 ? 34.440 -24.486 14.658 1.00 29.38 800 GLN A O 1
ATOM 6167 N N . GLY A 1 801 ? 34.442 -23.587 12.618 1.00 30.69 801 GLY A N 1
ATOM 6168 C CA . GLY A 1 801 ? 35.695 -24.229 12.224 1.00 30.69 801 GLY A CA 1
ATOM 6169 C C . GLY A 1 801 ? 36.656 -23.305 11.492 1.00 30.69 801 GLY A C 1
ATOM 6170 O O . GLY A 1 801 ? 36.765 -23.415 10.282 1.00 30.69 801 GLY A O 1
ATOM 6171 N N . SER A 1 802 ? 37.368 -22.429 12.211 1.00 25.17 802 SER A N 1
ATOM 6172 C CA . SER A 1 802 ? 38.778 -22.088 11.924 1.00 25.17 802 SER A CA 1
ATOM 6173 C C . SER A 1 802 ? 39.300 -21.020 12.898 1.00 25.17 802 SER A C 1
ATOM 6175 O O . SER A 1 802 ? 39.216 -19.815 12.669 1.00 25.17 802 SER A O 1
ATOM 6177 N N . LYS A 1 803 ? 39.894 -21.475 14.005 1.00 26.03 803 LYS A N 1
ATOM 6178 C CA . LYS A 1 803 ? 41.076 -20.824 14.579 1.00 26.03 803 LYS A CA 1
ATOM 6179 C C . LYS A 1 803 ? 42.236 -21.786 14.358 1.00 26.03 803 LYS A C 1
ATOM 6181 O O . LYS A 1 803 ? 42.337 -22.769 15.082 1.00 26.03 803 LYS A O 1
ATOM 6186 N N . SER A 1 804 ? 43.091 -21.513 13.378 1.00 23.78 804 SER A N 1
ATOM 6187 C CA . SER A 1 804 ? 44.552 -21.453 13.549 1.00 23.78 804 SER A CA 1
ATOM 6188 C C . SER A 1 804 ? 45.321 -21.605 12.228 1.00 23.78 804 SER A C 1
ATOM 6190 O O . SER A 1 804 ? 44.942 -22.364 11.346 1.00 23.78 804 SER A O 1
ATOM 6192 N N . GLN A 1 805 ? 46.443 -20.881 12.214 1.00 24.81 805 GLN A N 1
ATOM 6193 C CA . GLN A 1 805 ? 47.661 -21.014 11.410 1.00 24.81 805 GLN A CA 1
ATOM 6194 C C . GLN A 1 805 ? 47.745 -20.359 10.018 1.00 24.81 805 GLN A C 1
ATOM 6196 O O . GLN A 1 805 ? 47.167 -20.783 9.024 1.00 24.81 805 GLN A O 1
ATOM 6201 N N . LEU A 1 806 ? 48.571 -19.303 10.020 1.00 23.42 806 LEU A N 1
ATOM 6202 C CA . LEU A 1 806 ? 49.314 -18.726 8.905 1.00 23.42 806 LEU A CA 1
ATOM 6203 C C . LEU A 1 806 ? 50.210 -19.780 8.227 1.00 23.42 806 LEU A C 1
ATOM 6205 O O . LEU A 1 806 ? 50.821 -20.570 8.937 1.00 23.42 806 LEU A O 1
ATOM 6209 N N . GLU A 1 807 ? 50.383 -19.704 6.901 1.00 23.23 807 GLU A N 1
ATOM 6210 C CA . GLU A 1 807 ? 51.624 -19.207 6.267 1.00 23.23 807 GLU A CA 1
ATOM 6211 C C . GLU A 1 807 ? 51.634 -19.325 4.721 1.00 23.23 807 GLU A C 1
ATOM 6213 O O . GLU A 1 807 ? 51.517 -20.401 4.152 1.00 23.23 807 GLU A O 1
ATOM 6218 N N . THR A 1 808 ? 51.939 -18.184 4.082 1.00 22.12 808 THR A N 1
ATOM 6219 C CA . THR A 1 808 ? 52.818 -17.965 2.903 1.00 22.12 808 THR A CA 1
ATOM 6220 C C . THR A 1 808 ? 52.463 -18.398 1.466 1.00 22.12 808 THR A C 1
ATOM 6222 O O . THR A 1 808 ? 51.934 -19.467 1.203 1.00 22.12 808 THR A O 1
ATOM 6225 N N . SER A 1 809 ? 52.980 -17.555 0.543 1.00 22.59 809 SER A N 1
ATOM 6226 C CA . SER A 1 809 ? 53.310 -17.786 -0.884 1.00 22.59 809 SER A CA 1
ATOM 6227 C C . SER A 1 809 ? 52.147 -17.638 -1.891 1.00 22.59 809 SER A C 1
ATOM 6229 O O . SER A 1 809 ? 51.090 -18.205 -1.689 1.00 22.59 809 SER A O 1
ATOM 6231 N N . VAL A 1 810 ? 52.212 -16.915 -3.023 1.00 24.38 810 VAL A N 1
ATOM 6232 C CA . VAL A 1 810 ? 53.279 -16.227 -3.782 1.00 24.38 810 VAL A CA 1
ATOM 6233 C C . VAL A 1 810 ? 52.601 -15.233 -4.753 1.00 24.38 810 VAL A C 1
ATOM 6235 O O . VAL A 1 810 ? 51.559 -15.534 -5.332 1.00 24.38 810 VAL A O 1
ATOM 6238 N N . LYS A 1 811 ? 53.200 -14.051 -4.956 1.00 24.78 811 LYS A N 1
ATOM 6239 C CA . LYS A 1 811 ? 52.884 -13.123 -6.061 1.00 24.78 811 LYS A CA 1
ATOM 6240 C C . LYS A 1 811 ? 53.606 -13.579 -7.339 1.00 24.78 811 LYS A C 1
ATOM 6242 O O . LYS A 1 811 ? 54.822 -13.753 -7.264 1.00 24.78 811 LYS A O 1
ATOM 6247 N N . PRO A 1 812 ? 52.956 -13.644 -8.514 1.00 26.66 812 PRO A N 1
ATOM 6248 C CA . PRO A 1 812 ? 53.668 -13.633 -9.781 1.00 26.66 812 PRO A CA 1
ATOM 6249 C C . PRO A 1 812 ? 53.945 -12.192 -10.226 1.00 26.66 812 PRO A C 1
ATOM 6251 O O . PRO A 1 812 ? 53.049 -11.398 -10.513 1.00 26.66 812 PRO A O 1
ATOM 6254 N N . THR A 1 813 ? 55.233 -11.884 -10.253 1.00 22.31 813 THR A N 1
ATOM 6255 C CA . THR A 1 813 ? 55.909 -10.768 -10.912 1.00 22.31 813 THR A CA 1
ATOM 6256 C C . THR A 1 813 ? 55.801 -10.913 -12.434 1.00 22.31 813 THR A C 1
ATOM 6258 O O . THR A 1 813 ? 56.079 -11.987 -12.960 1.00 22.31 813 THR A O 1
ATOM 6261 N N . PHE A 1 814 ? 55.493 -9.833 -13.157 1.00 26.11 814 PHE A N 1
ATOM 6262 C CA . PHE A 1 814 ? 55.786 -9.723 -14.591 1.00 26.11 814 PHE A CA 1
ATOM 6263 C C . PHE A 1 814 ? 56.840 -8.636 -14.788 1.00 26.11 814 PHE A C 1
ATOM 6265 O O . PHE A 1 814 ? 56.629 -7.478 -14.431 1.00 26.11 814 PHE A O 1
ATOM 6272 N N . ASN A 1 815 ? 57.994 -9.051 -15.308 1.00 26.47 815 ASN A N 1
ATOM 6273 C CA . ASN A 1 815 ? 59.128 -8.196 -15.631 1.00 26.47 815 ASN A CA 1
ATOM 6274 C C . ASN A 1 815 ? 59.045 -7.774 -17.114 1.00 26.47 815 ASN A C 1
ATOM 6276 O O . ASN A 1 815 ? 58.660 -8.598 -17.947 1.00 26.47 815 ASN A O 1
ATOM 6280 N N . PRO A 1 816 ? 59.418 -6.532 -17.459 1.00 32.19 816 PRO A N 1
ATOM 6281 C CA . PRO A 1 816 ? 59.430 -6.021 -18.825 1.00 32.19 816 PRO A CA 1
ATOM 6282 C C . PRO A 1 816 ? 60.777 -6.316 -19.498 1.00 32.19 816 PRO A C 1
ATOM 6284 O O . PRO A 1 816 ? 61.820 -6.184 -18.858 1.00 32.19 816 PRO A O 1
ATOM 6287 N N . ALA A 1 817 ? 60.786 -6.656 -20.790 1.00 25.50 817 ALA A N 1
ATOM 6288 C CA . ALA A 1 817 ? 62.005 -6.569 -21.593 1.00 25.50 817 ALA A CA 1
ATOM 6289 C C . ALA A 1 817 ? 61.742 -6.484 -23.107 1.00 25.50 817 ALA A C 1
ATOM 6291 O O . ALA A 1 817 ? 61.018 -7.298 -23.674 1.00 25.50 817 ALA A O 1
ATOM 6292 N N . ASN A 1 818 ? 62.481 -5.548 -23.707 1.00 27.62 818 ASN A N 1
ATOM 6293 C CA . ASN A 1 818 ? 63.026 -5.506 -25.067 1.00 27.62 818 ASN A CA 1
ATOM 6294 C C . ASN A 1 818 ? 62.168 -4.965 -26.218 1.00 27.62 818 ASN A C 1
ATOM 6296 O O . ASN A 1 818 ? 61.527 -5.682 -26.980 1.00 27.62 818 ASN A O 1
ATOM 6300 N N . SER A 1 819 ? 62.325 -3.655 -26.395 1.00 27.77 819 SER A N 1
ATOM 6301 C CA . SER A 1 819 ? 62.186 -2.899 -27.635 1.00 27.77 819 SER A CA 1
ATOM 6302 C C . SER A 1 819 ? 63.564 -2.652 -28.265 1.00 27.77 819 SER A C 1
ATOM 6304 O O . SER A 1 819 ? 64.436 -2.116 -27.585 1.00 27.77 819 SER A O 1
ATOM 6306 N N . GLU A 1 820 ? 63.721 -2.934 -29.560 1.00 26.84 820 GLU A N 1
ATOM 6307 C CA . GLU A 1 820 ? 64.700 -2.280 -30.442 1.00 26.84 820 GLU A CA 1
ATOM 6308 C C . GLU A 1 820 ? 64.120 -2.114 -31.869 1.00 26.84 820 GLU A C 1
ATOM 6310 O O . GLU A 1 820 ? 63.134 -2.773 -32.207 1.00 26.84 820 GLU A O 1
ATOM 6315 N N . PRO A 1 821 ? 64.643 -1.160 -32.667 1.00 29.91 821 PRO A N 1
ATOM 6316 C CA . PRO A 1 821 ? 63.852 -0.339 -33.583 1.00 29.91 821 PRO A CA 1
ATOM 6317 C C . PRO A 1 821 ? 63.946 -0.767 -35.056 1.00 29.91 821 PRO A C 1
ATOM 6319 O O . PRO A 1 821 ? 64.988 -1.220 -35.522 1.00 29.91 821 PRO A O 1
ATOM 6322 N N . LEU A 1 822 ? 62.883 -0.511 -35.828 1.00 29.30 822 LEU A N 1
ATOM 6323 C CA . LEU A 1 822 ? 62.901 -0.588 -37.293 1.00 29.30 822 LEU A CA 1
ATOM 6324 C C . LEU A 1 822 ? 62.489 0.753 -37.919 1.00 29.30 822 LEU A C 1
ATOM 6326 O O . LEU A 1 822 ? 61.535 1.403 -37.497 1.00 29.30 822 LEU A O 1
ATOM 6330 N N . GLN A 1 823 ? 63.294 1.156 -38.900 1.00 30.17 823 GLN A N 1
ATOM 6331 C CA . GLN A 1 823 ? 63.306 2.425 -39.631 1.00 30.17 823 GLN A CA 1
ATOM 6332 C C . GLN A 1 823 ? 62.068 2.661 -40.529 1.00 30.17 823 GLN A C 1
ATOM 6334 O O . GLN A 1 823 ? 61.373 1.710 -40.887 1.00 30.17 823 GLN A O 1
ATOM 6339 N N . PRO A 1 824 ? 61.800 3.923 -40.927 1.00 33.09 824 PRO A N 1
ATOM 6340 C CA . PRO A 1 824 ? 60.572 4.323 -41.615 1.00 33.09 824 PRO A CA 1
ATOM 6341 C C . PRO A 1 824 ? 60.660 4.183 -43.147 1.00 33.09 824 PRO A C 1
ATOM 6343 O O . PRO A 1 824 ? 61.721 4.441 -43.719 1.00 33.09 824 PRO A O 1
ATOM 6346 N N . PRO A 1 825 ? 59.535 3.933 -43.845 1.00 29.55 825 PRO A N 1
ATOM 6347 C CA . PRO A 1 825 ? 59.407 4.260 -45.260 1.00 29.55 825 PRO A CA 1
ATOM 6348 C C . PRO A 1 825 ? 58.459 5.452 -45.502 1.00 29.55 825 PRO A C 1
ATOM 6350 O O . PRO A 1 825 ? 57.268 5.400 -45.221 1.00 29.55 825 PRO A O 1
ATOM 6353 N N . LEU A 1 826 ? 59.060 6.511 -46.053 1.00 25.55 826 LEU A N 1
ATOM 6354 C CA . LEU A 1 826 ? 58.628 7.348 -47.185 1.00 25.55 826 LEU A CA 1
ATOM 6355 C C . LEU A 1 826 ? 57.186 7.904 -47.236 1.00 25.55 826 LEU A C 1
ATOM 6357 O O . LEU A 1 826 ? 56.213 7.212 -47.519 1.00 25.55 826 LEU A O 1
ATOM 6361 N N . GLN A 1 827 ? 57.114 9.234 -47.112 1.00 28.86 827 GLN A N 1
ATOM 6362 C CA . GLN A 1 827 ? 55.979 10.087 -47.472 1.00 28.86 827 GLN A CA 1
ATOM 6363 C C . GLN A 1 827 ? 55.616 9.947 -48.961 1.00 28.86 827 GLN A C 1
ATOM 6365 O O . GLN A 1 827 ? 56.437 10.237 -49.830 1.00 28.86 827 GLN A O 1
ATOM 6370 N N . GLN A 1 828 ? 54.360 9.608 -49.252 1.00 28.44 828 GLN A N 1
ATOM 6371 C CA . GLN A 1 828 ? 53.727 9.901 -50.540 1.00 28.44 828 GLN A CA 1
ATOM 6372 C C . GLN A 1 828 ? 52.720 11.040 -50.352 1.00 28.44 828 GLN A C 1
ATOM 6374 O O . GLN A 1 828 ? 51.787 10.950 -49.556 1.00 28.44 828 GLN A O 1
ATOM 6379 N N . GLN A 1 829 ? 52.956 12.135 -51.074 1.00 27.94 829 GLN A N 1
ATOM 6380 C CA . GLN A 1 829 ? 52.047 13.270 -51.200 1.00 27.94 829 GLN A CA 1
ATOM 6381 C C . GLN A 1 829 ? 50.758 12.822 -51.902 1.00 27.94 829 GLN A C 1
ATOM 6383 O O . GLN A 1 829 ? 50.810 12.339 -53.031 1.00 27.94 829 GLN A O 1
ATOM 6388 N N . VAL A 1 830 ? 49.606 13.027 -51.262 1.00 28.75 830 VAL A N 1
ATOM 6389 C CA . VAL A 1 830 ? 48.298 12.930 -51.921 1.00 28.75 830 VAL A CA 1
ATOM 6390 C C . VAL A 1 830 ? 47.842 14.345 -52.256 1.00 28.75 830 VAL A C 1
ATOM 6392 O O . VAL A 1 830 ? 47.618 15.171 -51.372 1.00 28.75 830 VAL A O 1
ATOM 6395 N N . VAL A 1 831 ? 47.758 14.617 -53.555 1.00 28.28 831 VAL A N 1
ATOM 6396 C CA . VAL A 1 831 ? 47.212 15.841 -54.140 1.00 28.28 831 VAL A CA 1
ATOM 6397 C C . VAL A 1 831 ? 45.701 15.851 -53.910 1.00 28.28 831 VAL A C 1
ATOM 6399 O O . VAL A 1 831 ? 45.003 14.897 -54.245 1.00 28.28 831 VAL A O 1
ATOM 6402 N N . SER A 1 832 ? 45.198 16.926 -53.311 1.00 28.41 832 SER A N 1
ATOM 6403 C CA . SER A 1 832 ? 43.775 17.170 -53.094 1.00 28.41 832 SER A CA 1
ATOM 6404 C C . SER A 1 832 ? 43.136 17.770 -54.350 1.00 28.41 832 SER A C 1
ATOM 6406 O O . SER A 1 832 ? 43.370 18.941 -54.650 1.00 28.41 832 SER A O 1
ATOM 6408 N N . GLU A 1 833 ? 42.297 17.008 -55.050 1.00 29.19 833 GLU A N 1
ATOM 6409 C CA . GLU A 1 833 ? 41.342 17.559 -56.020 1.00 29.19 833 GLU A CA 1
ATOM 6410 C C . GLU A 1 833 ? 39.964 17.738 -55.367 1.00 29.19 833 GLU A C 1
ATOM 6412 O O . GLU A 1 833 ? 39.320 16.791 -54.914 1.00 29.19 833 GLU A O 1
ATOM 6417 N N . THR A 1 834 ? 39.506 18.985 -55.315 1.00 32.34 834 THR A N 1
ATOM 6418 C CA . THR A 1 834 ? 38.171 19.398 -54.879 1.00 32.34 834 THR A CA 1
ATOM 6419 C C . THR A 1 834 ? 37.128 19.073 -55.954 1.00 32.34 834 THR A C 1
ATOM 6421 O O . THR A 1 834 ? 37.093 19.715 -57.002 1.00 32.34 834 THR A O 1
ATOM 6424 N N . LYS A 1 835 ? 36.223 18.116 -55.695 1.00 36.88 835 LYS A N 1
ATOM 6425 C CA . LYS A 1 835 ? 34.990 17.935 -56.489 1.00 36.88 835 LYS A CA 1
ATOM 6426 C C . LYS A 1 835 ? 33.807 18.663 -55.844 1.00 36.88 835 LYS A C 1
ATOM 6428 O O . LYS A 1 835 ? 33.608 18.597 -54.635 1.00 36.88 835 LYS A O 1
ATOM 6433 N N . ALA A 1 836 ? 33.053 19.371 -56.685 1.00 38.66 836 ALA A N 1
ATOM 6434 C CA . ALA A 1 836 ? 31.872 20.166 -56.350 1.00 38.66 836 ALA A CA 1
ATOM 6435 C C . ALA A 1 836 ? 30.729 19.324 -55.730 1.00 38.66 836 ALA A C 1
ATOM 6437 O O . ALA A 1 836 ? 30.654 18.122 -55.996 1.00 38.66 836 ALA A O 1
ATOM 6438 N N . PRO A 1 837 ? 29.831 19.932 -54.926 1.00 41.34 837 PRO A N 1
ATOM 6439 C CA . PRO A 1 837 ? 28.752 19.214 -54.252 1.00 41.34 837 PRO A CA 1
ATOM 6440 C C . PRO A 1 837 ? 27.728 18.664 -55.256 1.00 41.34 837 PRO A C 1
ATOM 6442 O O . PRO A 1 837 ? 27.211 19.395 -56.099 1.00 41.34 837 PRO A O 1
ATOM 6445 N N . ILE A 1 838 ? 27.441 17.366 -55.147 1.00 44.81 838 ILE A N 1
ATOM 6446 C CA . ILE A 1 838 ? 26.425 16.662 -55.937 1.00 44.81 838 ILE A CA 1
ATOM 6447 C C . ILE A 1 838 ? 25.071 16.848 -55.240 1.00 44.81 838 ILE A C 1
ATOM 6449 O O . ILE A 1 838 ? 24.962 16.638 -54.033 1.00 44.81 838 ILE A O 1
ATOM 6453 N N . VAL A 1 839 ? 24.058 17.274 -55.994 1.00 44.81 839 VAL A N 1
ATOM 6454 C CA . VAL A 1 839 ? 22.680 17.454 -55.510 1.00 44.81 839 VAL A CA 1
ATOM 6455 C C . VAL A 1 839 ? 22.020 16.088 -55.321 1.00 44.81 839 VAL A C 1
ATOM 6457 O O . VAL A 1 839 ? 22.082 15.247 -56.215 1.00 44.81 839 VAL A O 1
ATOM 6460 N N . ASP A 1 840 ? 21.387 15.891 -54.166 1.00 41.66 840 ASP A N 1
ATOM 6461 C CA . ASP A 1 840 ? 20.720 14.647 -53.782 1.00 41.66 840 ASP A CA 1
ATOM 6462 C C . ASP A 1 840 ? 19.445 14.434 -54.622 1.00 41.66 840 ASP A C 1
ATOM 6464 O O . ASP A 1 840 ? 18.547 15.282 -54.630 1.00 41.66 840 ASP A O 1
ATOM 6468 N N . GLN A 1 841 ? 19.380 13.330 -55.370 1.00 64.44 841 GLN A N 1
ATOM 6469 C CA . GLN A 1 841 ? 18.215 12.920 -56.162 1.00 64.44 841 GLN A CA 1
ATOM 6470 C C . GLN A 1 841 ? 17.851 11.460 -55.844 1.00 64.44 841 GLN A C 1
ATOM 6472 O O . GLN A 1 841 ? 18.748 10.659 -55.569 1.00 64.44 841 GLN A O 1
ATOM 6477 N N . PRO A 1 842 ? 16.558 11.078 -55.900 1.00 54.94 842 PRO A N 1
ATOM 6478 C CA . PRO A 1 842 ? 16.137 9.699 -55.666 1.00 54.94 842 PRO A CA 1
ATOM 6479 C C . PRO A 1 842 ? 16.786 8.751 -56.678 1.00 54.94 842 PRO A C 1
ATOM 6481 O O . PRO A 1 842 ? 16.711 8.991 -57.882 1.00 54.94 842 PRO A O 1
ATOM 6484 N N . ILE A 1 843 ? 17.391 7.664 -56.194 1.00 72.06 843 ILE A N 1
ATOM 6485 C CA . ILE A 1 843 ? 18.046 6.673 -57.055 1.00 72.06 843 ILE A CA 1
ATOM 6486 C C . ILE A 1 843 ? 16.969 5.913 -57.851 1.00 72.06 843 ILE A C 1
ATOM 6488 O O . ILE A 1 843 ? 16.080 5.307 -57.242 1.00 72.06 843 ILE A O 1
ATOM 6492 N N . PRO A 1 844 ? 17.031 5.906 -59.193 1.00 79.06 844 PRO A N 1
ATOM 6493 C CA . PRO A 1 844 ? 16.145 5.102 -60.023 1.00 79.06 844 PRO A CA 1
ATOM 6494 C C . PRO A 1 844 ? 16.219 3.614 -59.656 1.00 79.06 844 PRO A C 1
ATOM 6496 O O . PRO A 1 844 ? 17.299 3.050 -59.493 1.00 79.06 844 PRO A O 1
ATOM 6499 N N . VAL A 1 845 ? 15.066 2.940 -59.588 1.00 74.94 845 VAL A N 1
ATOM 6500 C CA . VAL A 1 845 ? 14.979 1.500 -59.259 1.00 74.94 845 VAL A CA 1
ATOM 6501 C C . VAL A 1 845 ? 15.859 0.646 -60.185 1.00 74.94 845 VAL A C 1
ATOM 6503 O O . VAL A 1 845 ? 16.432 -0.350 -59.749 1.00 74.94 845 VAL A O 1
ATOM 6506 N N . ILE A 1 846 ? 16.016 1.062 -61.446 1.00 78.69 846 ILE A N 1
ATOM 6507 C CA . ILE A 1 846 ? 16.861 0.376 -62.430 1.00 78.69 846 ILE A CA 1
ATOM 6508 C C . ILE A 1 846 ? 18.344 0.378 -62.029 1.00 78.69 846 ILE A C 1
ATOM 6510 O O . ILE A 1 846 ? 19.009 -0.641 -62.194 1.00 78.69 846 ILE A O 1
ATOM 6514 N N . ASP A 1 847 ? 18.838 1.459 -61.422 1.00 76.81 847 ASP A N 1
ATOM 6515 C CA . ASP A 1 847 ? 20.240 1.591 -61.016 1.00 76.81 847 ASP A CA 1
ATOM 6516 C C . ASP A 1 847 ? 20.539 0.731 -59.786 1.00 76.81 847 ASP A C 1
ATOM 6518 O O . ASP A 1 847 ? 21.615 0.144 -59.673 1.00 76.81 847 ASP A O 1
ATOM 6522 N N . VAL A 1 848 ? 19.557 0.579 -58.890 1.00 71.19 848 VAL A N 1
ATOM 6523 C CA . VAL A 1 848 ? 19.643 -0.348 -57.751 1.00 71.19 848 VAL A CA 1
ATOM 6524 C C . VAL A 1 848 ? 19.701 -1.796 -58.244 1.00 71.19 848 VAL A C 1
ATOM 6526 O O . VAL A 1 848 ? 20.538 -2.571 -57.782 1.00 71.19 848 VAL A O 1
ATOM 6529 N N . ILE A 1 849 ? 18.856 -2.162 -59.213 1.00 73.12 849 ILE A N 1
ATOM 6530 C CA . ILE A 1 849 ? 18.851 -3.509 -59.802 1.00 73.12 849 ILE A CA 1
ATOM 6531 C C . ILE A 1 849 ? 20.171 -3.782 -60.535 1.00 73.12 849 ILE A C 1
ATOM 6533 O O . ILE A 1 849 ? 20.778 -4.830 -60.315 1.00 73.12 849 ILE A O 1
ATOM 6537 N N . LEU A 1 850 ? 20.651 -2.839 -61.350 1.00 75.75 850 LEU A N 1
ATOM 6538 C CA . LEU A 1 850 ? 21.928 -2.952 -62.062 1.00 75.75 850 LEU A CA 1
ATOM 6539 C C . LEU A 1 850 ? 23.109 -3.081 -61.095 1.00 75.75 850 LEU A C 1
ATOM 6541 O O . LEU A 1 850 ? 23.971 -3.928 -61.308 1.00 75.75 850 LEU A O 1
ATOM 6545 N N . ALA A 1 851 ? 23.114 -2.331 -59.990 1.00 72.62 851 ALA A N 1
ATOM 6546 C CA . ALA A 1 851 ? 24.132 -2.455 -58.948 1.00 72.62 851 ALA A CA 1
ATOM 6547 C C . ALA A 1 851 ? 24.145 -3.833 -58.285 1.00 72.62 851 ALA A C 1
ATOM 6549 O O . ALA A 1 851 ? 25.216 -4.418 -58.103 1.00 72.62 851 ALA A O 1
ATOM 6550 N N . ILE A 1 852 ? 22.969 -4.379 -57.969 1.00 67.81 852 ILE A N 1
ATOM 6551 C CA . ILE A 1 852 ? 22.843 -5.714 -57.373 1.00 67.81 852 ILE A CA 1
ATOM 6552 C C . ILE A 1 852 ? 23.318 -6.793 -58.359 1.00 67.81 852 ILE A C 1
ATOM 6554 O O . ILE A 1 852 ? 24.065 -7.695 -57.972 1.00 67.81 852 ILE A O 1
ATOM 6558 N N . VAL A 1 853 ? 22.932 -6.694 -59.636 1.00 72.38 853 VAL A N 1
ATOM 6559 C CA . VAL A 1 853 ? 23.326 -7.653 -60.681 1.00 72.38 853 VAL A CA 1
ATOM 6560 C C . VAL A 1 853 ? 24.828 -7.585 -60.959 1.00 72.38 853 VAL A C 1
ATOM 6562 O O . VAL A 1 853 ? 25.492 -8.623 -60.938 1.00 72.38 853 VAL A O 1
ATOM 6565 N N . ALA A 1 854 ? 25.385 -6.387 -61.147 1.00 76.06 854 ALA A N 1
ATOM 6566 C CA . ALA A 1 854 ? 26.810 -6.183 -61.401 1.00 76.06 854 ALA A CA 1
ATOM 6567 C C . ALA A 1 854 ? 27.666 -6.722 -60.244 1.00 76.06 854 ALA A C 1
ATOM 6569 O O . ALA A 1 854 ? 28.614 -7.478 -60.467 1.00 76.06 854 ALA A O 1
ATOM 6570 N N . PHE A 1 855 ? 27.270 -6.449 -58.996 1.00 65.56 855 PHE A N 1
ATOM 6571 C CA . PHE A 1 855 ? 27.938 -6.996 -57.816 1.00 65.56 855 PHE A CA 1
ATOM 6572 C C . PHE A 1 855 ? 27.886 -8.532 -57.777 1.00 65.56 855 PHE A C 1
ATOM 6574 O O . PHE A 1 855 ? 28.917 -9.178 -57.578 1.00 65.56 855 PHE A O 1
ATOM 6581 N N . LYS A 1 856 ? 26.716 -9.136 -58.038 1.00 59.22 856 LYS A N 1
ATOM 6582 C CA . LYS A 1 856 ? 26.545 -10.601 -58.030 1.00 59.22 856 LYS A CA 1
ATOM 6583 C C . LYS A 1 856 ? 27.345 -11.287 -59.139 1.00 59.22 856 LYS A C 1
ATOM 6585 O O . LYS A 1 856 ? 27.876 -12.377 -58.934 1.00 59.22 856 LYS A O 1
ATOM 6590 N N . MET A 1 857 ? 27.489 -10.632 -60.288 1.00 71.81 857 MET A N 1
ATOM 6591 C CA . MET A 1 857 ? 28.312 -11.112 -61.399 1.00 71.81 857 MET A CA 1
ATOM 6592 C C . MET A 1 857 ? 29.801 -10.761 -61.264 1.00 71.81 857 MET A C 1
ATOM 6594 O O . MET A 1 857 ? 30.585 -11.165 -62.121 1.00 71.81 857 MET A O 1
ATOM 6598 N N . LYS A 1 858 ? 30.205 -10.042 -60.203 1.00 72.94 858 LYS A N 1
ATOM 6599 C CA . LYS A 1 858 ? 31.557 -9.481 -60.019 1.00 72.94 858 LYS A CA 1
ATOM 6600 C C . LYS A 1 858 ? 32.020 -8.650 -61.224 1.00 72.94 858 LYS A C 1
ATOM 6602 O O . LYS A 1 858 ? 33.178 -8.731 -61.631 1.00 72.94 858 LYS A O 1
ATOM 6607 N N . LYS A 1 859 ? 31.107 -7.866 -61.795 1.00 72.25 859 LYS A N 1
ATOM 6608 C CA . LYS A 1 859 ? 31.347 -6.991 -62.945 1.00 72.25 859 LYS A CA 1
ATOM 6609 C C . LYS A 1 859 ? 31.229 -5.508 -62.565 1.00 72.25 859 LYS A C 1
ATOM 6611 O O . LYS A 1 859 ? 30.546 -5.184 -61.592 1.00 72.25 859 LYS A O 1
ATOM 6616 N N . PRO A 1 860 ? 31.894 -4.600 -63.302 1.00 73.88 860 PRO A N 1
ATOM 6617 C CA . PRO A 1 860 ? 31.663 -3.160 -63.194 1.00 73.88 860 PRO A CA 1
ATOM 6618 C C . PRO A 1 860 ? 30.204 -2.792 -63.507 1.00 73.88 860 PRO A C 1
ATOM 6620 O O . PRO A 1 860 ? 29.553 -3.465 -64.294 1.00 73.88 860 PRO A O 1
ATOM 6623 N N . LEU A 1 861 ? 29.702 -1.685 -62.946 1.00 64.31 861 LEU A N 1
ATOM 6624 C CA . LEU A 1 861 ? 28.310 -1.221 -63.126 1.00 64.31 861 LEU A CA 1
ATOM 6625 C C . LEU A 1 861 ? 27.929 -0.902 -64.592 1.00 64.31 861 LEU A C 1
ATOM 6627 O O . LEU A 1 861 ? 26.755 -0.716 -64.890 1.00 64.31 861 LEU A O 1
ATOM 6631 N N . GLY A 1 862 ? 28.914 -0.787 -65.487 1.00 66.75 862 GLY A N 1
ATOM 6632 C CA . GLY A 1 862 ? 28.721 -0.456 -66.901 1.00 66.75 862 GLY A CA 1
ATOM 6633 C C . GLY A 1 862 ? 28.795 -1.638 -67.873 1.00 66.75 862 GLY A C 1
ATOM 6634 O O . GLY A 1 862 ? 28.690 -1.386 -69.071 1.00 66.75 862 GLY A O 1
ATOM 6635 N N . ASP A 1 863 ? 28.994 -2.869 -67.379 1.00 53.66 863 ASP A N 1
ATOM 6636 C CA . ASP A 1 863 ? 29.229 -4.090 -68.180 1.00 53.66 863 ASP A CA 1
ATOM 6637 C C . ASP A 1 863 ? 28.077 -5.105 -68.158 1.00 53.66 863 ASP A C 1
ATOM 6639 O O . ASP A 1 863 ? 27.476 -5.322 -67.078 1.00 53.66 863 ASP A O 1
#

Sequence (863 aa):
MENVLQIVAGTLSGVGQFSVVNVFSKMELIKGIRPLCAGDNLSVTTVMRKANNTSTGKRQAKLSTIERNGQPIGTFEIDLLFRGYNIEPSKAFKREYGKKTSIILTSDIDIVVLEAKEWFIYREDAAIQLQPNTPIEFCLDSEYRYKSDTIYSSIVTTGTVTVKARGGRRVHIADVDFQHTAAKHNPVVDYLSRHAVDIETFMFEDGGYSLVDSANAHMAQAIVPDSNWDYACLAMDGNPVHTNPYIGDFVGNSGTVTHGLWTSASTRSIVERIVACGHPERIRAHSAEFIDMVFPTDRLSTELDHVGMKSGCMLVKSRTLNIDGTPVLNCVTEVEQPLTVYVFTGQGSQKVGMGMVLYQQSPAARAVWDRANNHMLATYNINLLDIVRANPVEHTINFRGRAGERILRNYMACGKPSLVPGLTAESSSFTFQAASGLLNATQFTQVALVTAALAAVADMQMRGLVQTHAVIAGHSLGELCALAALTDVFTLNDMLDIVFYRGLIMQSAVQRDKHNTIDYGMVAVDPSRVPAFDKRQLHLVVDAIGGEGLIQVVNYNVRNNQYVVAGSLANLAVLQLVLDNMASNGCSGEFSIEQMVKQVQVTSETPVRGMATIPLTGINVPFHSRLLLEGVAIFRDVLQAKVGMVEPDTLEQRYIPNLTGMPFKVSQEYFKLVYDATKSSAIKEALNNWNDTLLDIPAERSRLATILLIELLSYQLASPVQWIKTQDYLFNIAGVQRMVEIGPSPVLCGMAAKTLEAVSSSKKAELLHIERDHDAIYYVQPESKLLNNLNAAAIVTATQGSKSQLETSVKPTFNPANSEPLQPPLQQQVVSETKAPIVDQPIPVIDVILAIVAFKMKKPLGD